Protein AF-0000000078801683 (afdb_homodimer)

Nearest PDB structures (foldseek):
  4r0c-assembly1_B  TM=4.466E-01  e=5.232E-07  Alcanivorax borkumensis SK2
  4r0c-assembly1_C  TM=4.403E-01  e=7.038E-07  Alcanivorax borkumensis SK2
  8y4x-assembly1_A  TM=5.103E-01  e=4.939E-06  Fusobacterium nucleatum
  8thi-assembly1_A  TM=4.702E-01  e=3.672E-06  Haemophilus influenzae Rd KW20
  6ol0-assembly2_B  TM=4.469E-01  e=7.545E-06  Vibrio cholerae O1 biovar El Tor str. N16961

Solvent-accessible surface area (backbone atoms only — not comparable to full-atom values): 50674 Å² total; per-residue (Å²): 109,64,64,65,48,47,63,52,61,73,49,81,66,72,50,58,66,56,50,50,53,51,49,29,52,50,42,33,51,42,25,71,68,45,64,15,17,26,40,23,30,41,32,66,37,78,90,76,64,27,26,35,36,33,39,60,89,64,53,72,46,77,44,70,72,43,55,68,54,33,52,71,54,65,41,70,43,62,50,60,42,41,76,72,53,72,48,77,62,59,28,43,37,49,95,42,70,38,78,46,80,69,37,67,55,52,78,71,46,48,39,37,25,32,42,50,15,32,41,73,34,20,46,58,34,54,27,47,30,48,51,24,15,40,48,21,36,45,47,72,69,39,28,53,58,18,50,44,47,53,48,52,62,70,33,60,93,41,61,64,55,53,50,50,50,49,18,49,53,26,19,53,36,3,14,45,58,48,42,56,80,67,51,62,69,45,46,81,63,47,40,40,52,40,42,75,74,60,45,57,71,64,58,46,46,41,25,43,53,49,27,5,48,49,14,35,30,29,30,49,60,7,55,56,40,41,34,45,22,20,45,39,47,40,42,64,44,71,53,55,31,66,61,25,46,54,46,28,57,53,50,50,51,49,51,51,50,50,51,48,55,50,50,53,45,28,65,75,36,54,79,66,36,79,54,46,93,48,42,64,62,51,43,52,70,50,38,65,85,55,59,82,81,51,89,46,82,74,44,70,62,37,48,50,45,49,48,54,59,58,48,48,51,62,51,42,52,48,31,44,77,74,64,70,43,50,52,56,55,45,33,16,51,50,45,47,52,37,52,54,42,55,70,63,62,75,62,56,68,64,58,46,51,52,26,22,41,53,22,18,25,70,38,41,57,38,38,50,46,56,6,39,32,42,7,40,43,46,45,32,53,71,18,25,29,54,45,32,51,49,50,55,53,51,54,69,46,53,88,48,56,55,58,60,26,52,44,48,46,16,52,47,27,23,57,45,18,62,66,40,60,34,61,49,57,40,20,35,56,40,23,41,53,55,25,60,57,30,58,77,49,53,38,65,49,44,58,45,47,49,24,38,37,35,17,21,42,40,25,41,76,66,28,69,60,26,66,51,32,30,53,27,57,75,69,72,46,60,64,59,48,49,51,70,66,45,46,65,56,36,53,44,41,56,51,54,45,41,53,52,49,38,51,50,39,55,72,69,70,66,109,66,65,65,49,46,61,52,62,72,50,79,67,72,50,59,67,56,49,51,52,52,49,30,52,51,40,34,52,41,26,72,67,44,65,16,17,27,40,24,30,41,32,65,38,78,91,76,64,27,26,35,35,31,39,62,88,65,52,73,46,76,44,70,71,42,55,67,52,32,53,72,52,65,41,69,43,64,48,60,42,41,76,72,53,71,48,77,63,58,27,44,37,49,94,43,69,40,78,45,82,66,36,67,53,52,77,72,45,46,40,39,25,32,44,50,15,31,43,71,35,21,47,58,34,52,28,47,29,49,51,24,14,40,49,20,36,45,48,72,68,41,28,52,59,16,50,46,47,53,48,52,63,70,34,61,92,42,61,63,54,52,48,50,51,49,18,49,53,24,18,52,36,2,13,46,58,49,42,54,81,68,51,62,68,46,46,82,62,45,41,40,50,41,44,74,73,60,45,57,70,63,57,45,44,40,25,43,51,50,28,4,48,48,15,36,30,30,30,49,59,7,55,56,40,43,36,43,23,20,47,38,46,39,42,66,45,71,54,56,31,66,62,25,46,52,47,30,54,53,50,50,50,50,51,52,50,50,49,50,55,50,49,52,46,29,65,75,36,56,78,68,37,79,56,46,91,48,43,66,63,50,43,51,69,51,39,67,85,56,58,82,79,51,87,48,81,71,44,70,62,37,50,50,47,50,47,54,57,58,50,49,50,61,50,44,50,47,31,44,74,73,65,70,42,49,53,58,53,46,33,17,52,52,47,47,52,37,54,55,42,55,70,64,62,74,61,56,67,64,58,45,52,52,27,22,42,51,24,18,26,70,37,42,56,40,38,52,45,56,5,40,33,41,8,39,42,46,45,31,53,71,18,24,29,55,46,32,52,51,50,56,54,51,54,69,45,55,86,46,57,55,57,60,25,54,44,48,44,16,51,49,26,23,55,45,19,63,66,40,61,36,61,51,59,39,20,35,55,39,23,42,52,54,27,60,56,30,58,77,49,54,39,66,49,45,58,46,45,49,23,38,37,35,16,21,42,39,26,40,75,66,28,70,60,26,68,50,34,33,53,28,57,75,69,72,48,59,66,58,48,49,51,69,66,45,46,65,56,36,54,44,41,54,52,54,46,40,52,53,49,39,52,50,40,55,73,69,70,65

Sequence (1020 aa):
MNKIFGFFKSMTFPSAFTILFSITIIAVAFTWIIPAGSYSKLLYNTSDKMLQITSPVGEVTQVNATQTELDRLNIKINIDQFTSGVIRKPIAIPDTYEEVAPIHKGMMDVTQSMVEGTIEAADIMVFILILGGMIGIVNKTGSFNSGLIALSHKTKGHEFLLVFSVSLVMALGGTTCGLEEEAVAFYPILVPIFLSLGYDSIICVGAIFLAGSMGSTFSTINPFSVVIASNAAGIPFTEGIVFRTLGLIIAFSVVISYLYWYAKKVKQTPSFSYTYSDHEAFEKRFLEDVNLDAPAPFNIRKKLILTLFVAAFPLMIWGVSVGGWWFPSMAASFLTITIVIMFISGLKEKELIDSFIKGASELVGVSLIIGLARGVNIVLDQGMISDTILFYASNIVSGMEGSIFIISMMFVFFLLGFIVPSSSGLAVLSMPIMAPLADTVGIPRDIVVSAYNWGQYAMLYLAPTGLILATLQMLDMSYNKWLKFVWPMVLFVLSFGAILLVIQVKLSGAMNKIFGFFKSMTFPSAFTILFSITIIAVAFTWIIPAGSYSKLLYNTSDKMLQITSPVGEVTQVNATQTELDRLNIKINIDQFTSGVIRKPIAIPDTYEEVAPIHKGMMDVTQSMVEGTIEAADIMVFILILGGMIGIVNKTGSFNSGLIALSHKTKGHEFLLVFSVSLVMALGGTTCGLEEEAVAFYPILVPIFLSLGYDSIICVGAIFLAGSMGSTFSTINPFSVVIASNAAGIPFTEGIVFRTLGLIIAFSVVISYLYWYAKKVKQTPSFSYTYSDHEAFEKRFLEDVNLDAPAPFNIRKKLILTLFVAAFPLMIWGVSVGGWWFPSMAASFLTITIVIMFISGLKEKELIDSFIKGASELVGVSLIIGLARGVNIVLDQGMISDTILFYASNIVSGMEGSIFIISMMFVFFLLGFIVPSSSGLAVLSMPIMAPLADTVGIPRDIVVSAYNWGQYAMLYLAPTGLILATLQMLDMSYNKWLKFVWPMVLFVLSFGAILLVIQVKLSGA

Structure (mmCIF, N/CA/C/O backbone):
data_AF-0000000078801683-model_v1
#
loop_
_entity.id
_entity.type
_entity.pdbx_description
1 polymer 'Arginine/ornithine antiporter ArcD'
#
loop_
_atom_site.group_PDB
_atom_site.id
_atom_site.type_symbol
_atom_site.label_atom_id
_atom_site.label_alt_id
_atom_site.label_comp_id
_atom_site.label_asym_id
_atom_site.label_entity_id
_atom_site.label_seq_id
_atom_site.pdbx_PDB_ins_code
_atom_site.Cartn_x
_atom_site.Cartn_y
_atom_site.Cartn_z
_atom_site.occupancy
_atom_site.B_iso_or_equiv
_atom_site.auth_seq_id
_atom_site.auth_comp_id
_atom_site.auth_asym_id
_atom_site.auth_atom_id
_atom_site.pdbx_PDB_model_num
ATOM 1 N N . MET A 1 1 ? 4.957 -25.484 -33.219 1 31.94 1 MET A N 1
ATOM 2 C CA . MET A 1 1 ? 5.371 -25.078 -31.859 1 31.94 1 MET A CA 1
ATOM 3 C C . MET A 1 1 ? 6.434 -23.984 -31.938 1 31.94 1 MET A C 1
ATOM 5 O O . MET A 1 1 ? 6.395 -23.031 -31.156 1 31.94 1 MET A O 1
ATOM 9 N N . ASN A 1 2 ? 7.336 -24.172 -33 1 36.72 2 ASN A N 1
ATOM 10 C CA . ASN A 1 2 ? 8.391 -23.188 -33.281 1 36.72 2 ASN A CA 1
ATOM 11 C C . ASN A 1 2 ? 7.816 -21.844 -33.719 1 36.72 2 ASN A C 1
ATOM 13 O O . ASN A 1 2 ? 8.344 -20.797 -33.344 1 36.72 2 ASN A O 1
ATOM 17 N N . LYS A 1 3 ? 6.867 -21.922 -34.562 1 41.94 3 LYS A N 1
ATOM 18 C CA . LYS A 1 3 ? 6.309 -20.688 -35.125 1 41.94 3 LYS A CA 1
ATOM 19 C C . LYS A 1 3 ? 5.523 -19.906 -34.062 1 41.94 3 LYS A C 1
ATOM 21 O O . LYS A 1 3 ? 5.402 -18.688 -34.156 1 41.94 3 LYS A O 1
ATOM 26 N N . ILE A 1 4 ? 4.703 -20.672 -33.406 1 36.03 4 ILE A N 1
ATOM 27 C CA . ILE A 1 4 ? 3.977 -19.984 -32.344 1 36.03 4 ILE A CA 1
ATOM 28 C C . ILE A 1 4 ? 4.965 -19.328 -31.375 1 36.03 4 ILE A C 1
ATOM 30 O O . ILE A 1 4 ? 4.773 -18.188 -30.969 1 36.03 4 ILE A O 1
ATOM 34 N N . PHE A 1 5 ? 5.98 -20.094 -31 1 43.56 5 PHE A N 1
ATOM 35 C CA . PHE A 1 5 ? 6.996 -19.594 -30.078 1 43.56 5 PHE A CA 1
ATOM 36 C C . PHE A 1 5 ? 7.871 -18.547 -30.75 1 43.56 5 PHE A C 1
ATOM 38 O O . PHE A 1 5 ? 8.531 -17.766 -30.078 1 43.56 5 PHE A O 1
ATOM 45 N N . GLY A 1 6 ? 8.023 -18.75 -32.062 1 43.75 6 GLY A N 1
ATOM 46 C CA . GLY A 1 6 ? 8.75 -17.75 -32.812 1 43.75 6 GLY A CA 1
ATOM 47 C C . GLY A 1 6 ? 8.117 -16.375 -32.75 1 43.75 6 GLY A C 1
ATOM 48 O O . GLY A 1 6 ? 8.828 -15.367 -32.688 1 43.75 6 GLY A O 1
ATOM 49 N N . PHE A 1 7 ? 6.922 -16.312 -32.875 1 41.31 7 PHE A N 1
ATOM 50 C CA . PHE A 1 7 ? 6.156 -15.078 -32.75 1 41.31 7 PHE A CA 1
ATOM 51 C C . PHE A 1 7 ? 6.383 -14.422 -31.391 1 41.31 7 PHE A C 1
ATOM 53 O O . PHE A 1 7 ? 6.453 -13.195 -31.297 1 41.31 7 PHE A O 1
ATOM 60 N N . PHE A 1 8 ? 6.43 -15.273 -30.312 1 44.88 8 PHE A N 1
ATOM 61 C CA . PHE A 1 8 ? 6.672 -14.727 -28.984 1 44.88 8 PHE A CA 1
ATOM 62 C C . PHE A 1 8 ? 8.148 -14.398 -28.797 1 44.88 8 PHE A C 1
ATOM 64 O O . PHE A 1 8 ? 8.547 -13.883 -27.75 1 44.88 8 PHE A O 1
ATOM 71 N N . LYS A 1 9 ? 9.023 -14.953 -29.703 1 46.91 9 LYS A N 1
ATOM 72 C CA . LYS A 1 9 ? 10.469 -14.773 -29.562 1 46.91 9 LYS A CA 1
ATOM 73 C C . LYS A 1 9 ? 10.844 -13.297 -29.562 1 46.91 9 LYS A C 1
ATOM 75 O O . LYS A 1 9 ? 11.742 -12.875 -28.844 1 46.91 9 LYS A O 1
ATOM 80 N N . SER A 1 10 ? 10.453 -12.648 -30.625 1 46.97 10 SER A N 1
ATOM 81 C CA . SER A 1 10 ? 11.031 -11.328 -30.828 1 46.97 10 SER A CA 1
ATOM 82 C C . SER A 1 10 ? 10.305 -10.266 -30 1 46.97 10 SER A C 1
ATOM 84 O O . SER A 1 10 ? 10.742 -9.117 -29.938 1 46.97 10 SER A O 1
ATOM 86 N N . MET A 1 11 ? 9.055 -10.445 -29.672 1 52.03 11 MET A N 1
ATOM 87 C CA . MET A 1 11 ? 8.328 -9.32 -29.078 1 52.03 11 MET A CA 1
ATOM 88 C C . MET A 1 11 ? 8.641 -9.188 -27.594 1 52.03 11 MET A C 1
ATOM 90 O O . MET A 1 11 ? 8.617 -10.172 -26.859 1 52.03 11 MET A O 1
ATOM 94 N N . THR A 1 12 ? 9.422 -8.188 -27.328 1 64.5 12 THR A N 1
ATOM 95 C CA . THR A 1 12 ? 9.602 -7.867 -25.922 1 64.5 12 THR A CA 1
ATOM 96 C C . THR A 1 12 ? 8.266 -7.938 -25.172 1 64.5 12 THR A C 1
ATOM 98 O O . THR A 1 12 ? 7.305 -7.266 -25.547 1 64.5 12 THR A O 1
ATOM 101 N N . PHE A 1 13 ? 8.109 -9.039 -24.484 1 77.19 13 PHE A N 1
ATOM 102 C CA . PHE A 1 13 ? 6.863 -9.242 -23.75 1 77.19 13 PHE A CA 1
ATOM 103 C C . PHE A 1 13 ? 6.648 -8.133 -22.719 1 77.19 13 PHE A C 1
ATOM 105 O O . PHE A 1 13 ? 7.598 -7.691 -22.078 1 77.19 13 PHE A O 1
ATOM 112 N N . PRO A 1 14 ? 5.457 -7.641 -22.781 1 86.44 14 PRO A N 1
ATOM 113 C CA . PRO A 1 14 ? 5.141 -6.562 -21.844 1 86.44 14 PRO A CA 1
ATOM 114 C C . PRO A 1 14 ? 5.312 -6.984 -20.391 1 86.44 14 PRO A C 1
ATOM 116 O O . PRO A 1 14 ? 5.43 -8.18 -20.094 1 86.44 14 PRO A O 1
ATOM 119 N N . SER A 1 15 ? 5.477 -6.035 -19.531 1 88.19 15 SER A N 1
ATOM 120 C CA . SER A 1 15 ? 5.617 -6.281 -18.109 1 88.19 15 SER A CA 1
ATOM 121 C C . SER A 1 15 ? 4.336 -6.863 -17.516 1 88.19 15 SER A C 1
ATOM 123 O O . SER A 1 15 ? 3.291 -6.863 -18.172 1 88.19 15 SER A O 1
ATOM 125 N N . ALA A 1 16 ? 4.488 -7.406 -16.312 1 88.06 16 ALA A N 1
ATOM 126 C CA . ALA A 1 16 ? 3.34 -7.957 -15.594 1 88.06 16 ALA A CA 1
ATOM 127 C C . ALA A 1 16 ? 2.252 -6.902 -15.414 1 88.06 16 ALA A C 1
ATOM 129 O O . ALA A 1 16 ? 1.062 -7.203 -15.531 1 88.06 16 ALA A O 1
ATOM 130 N N . PHE A 1 17 ? 2.568 -5.672 -15.211 1 91.56 17 PHE A N 1
ATOM 131 C CA . PHE A 1 17 ? 1.631 -4.574 -14.992 1 91.56 17 PHE A CA 1
ATOM 132 C C . PHE A 1 17 ? 0.812 -4.309 -16.25 1 91.56 17 PHE A C 1
ATOM 134 O O . PHE A 1 17 ? -0.409 -4.156 -16.188 1 91.56 17 PHE A O 1
ATOM 141 N N . THR A 1 18 ? 1.487 -4.258 -17.344 1 92.06 18 THR A N 1
ATOM 142 C CA . THR A 1 18 ? 0.824 -3.998 -18.609 1 92.06 18 THR A CA 1
ATOM 143 C C . THR A 1 18 ? -0.099 -5.152 -18.984 1 92.06 18 THR A C 1
ATOM 145 O O . THR A 1 18 ? -1.196 -4.938 -19.5 1 92.06 18 THR A O 1
ATOM 148 N N . ILE A 1 19 ? 0.422 -6.359 -18.75 1 90.5 19 ILE A N 1
ATOM 149 C CA . ILE A 1 19 ? -0.395 -7.531 -19.047 1 90.5 19 ILE A CA 1
ATOM 150 C C . ILE A 1 19 ? -1.674 -7.488 -18.203 1 90.5 19 ILE A C 1
ATOM 152 O O . ILE A 1 19 ? -2.771 -7.691 -18.734 1 90.5 19 ILE A O 1
ATOM 156 N N . LEU A 1 20 ? -1.577 -7.215 -16.953 1 91.81 20 LEU A N 1
ATOM 157 C CA . LEU A 1 20 ? -2.732 -7.207 -16.062 1 91.81 20 LEU A CA 1
ATOM 158 C C . LEU A 1 20 ? -3.67 -6.055 -16.406 1 91.81 20 LEU A C 1
ATOM 160 O O . LEU A 1 20 ? -4.891 -6.18 -16.281 1 91.81 20 LEU A O 1
ATOM 164 N N . PHE A 1 21 ? -3.098 -4.922 -16.812 1 94 21 PHE A N 1
ATOM 165 C CA . PHE A 1 21 ? -3.912 -3.809 -17.281 1 94 21 PHE A CA 1
ATOM 166 C C . PHE A 1 21 ? -4.75 -4.227 -18.484 1 94 21 PHE A C 1
ATOM 168 O O . PHE A 1 21 ? -5.949 -3.955 -18.547 1 94 21 PHE A O 1
ATOM 175 N N . SER A 1 22 ? -4.141 -4.891 -19.422 1 93.62 22 SER A N 1
ATOM 176 C CA . SER A 1 22 ? -4.824 -5.363 -20.625 1 93.62 22 SER A CA 1
ATOM 177 C C . SER A 1 22 ? -5.902 -6.383 -20.281 1 93.62 22 SER A C 1
ATOM 179 O O . SER A 1 22 ? -6.996 -6.352 -20.844 1 93.62 22 SER A O 1
ATOM 181 N N . ILE A 1 23 ? -5.531 -7.246 -19.359 1 92.69 23 ILE A N 1
ATOM 182 C CA . ILE A 1 23 ? -6.492 -8.266 -18.953 1 92.69 23 ILE A CA 1
ATOM 183 C C . ILE A 1 23 ? -7.695 -7.605 -18.281 1 92.69 23 ILE A C 1
ATOM 185 O O . ILE A 1 23 ? -8.828 -8.055 -18.438 1 92.69 23 ILE A O 1
ATOM 189 N N . THR A 1 24 ? -7.5 -6.562 -17.5 1 95.06 24 THR A N 1
ATOM 190 C CA . THR A 1 24 ? -8.594 -5.844 -16.859 1 95.06 24 THR A CA 1
ATOM 191 C C . THR A 1 24 ? -9.523 -5.227 -17.906 1 95.06 24 THR A C 1
ATOM 193 O O . THR A 1 24 ? -10.742 -5.262 -17.75 1 95.06 24 THR A O 1
ATOM 196 N N . ILE A 1 25 ? -8.914 -4.66 -18.953 1 96.06 25 ILE A N 1
ATOM 197 C CA . ILE A 1 25 ? -9.703 -4.086 -20.031 1 96.06 25 ILE A CA 1
ATOM 198 C C . ILE A 1 25 ? -10.547 -5.18 -20.703 1 96.06 25 ILE A C 1
ATOM 200 O O . ILE A 1 25 ? -11.719 -4.973 -21 1 96.06 25 ILE A O 1
ATOM 204 N N . ILE A 1 26 ? -9.93 -6.301 -20.891 1 94.69 26 ILE A N 1
ATOM 205 C CA . ILE A 1 26 ? -10.633 -7.434 -21.5 1 94.69 26 ILE A CA 1
ATOM 206 C C . ILE A 1 26 ? -11.766 -7.887 -20.578 1 94.69 26 ILE A C 1
ATOM 208 O O . ILE A 1 26 ? -12.859 -8.211 -21.031 1 94.69 26 ILE A O 1
ATOM 212 N N . ALA A 1 27 ? -11.492 -7.934 -19.266 1 94.12 27 ALA A N 1
ATOM 213 C CA . ALA A 1 27 ? -12.523 -8.297 -18.297 1 94.12 27 ALA A CA 1
ATOM 214 C C . ALA A 1 27 ? -13.703 -7.332 -18.359 1 94.12 27 ALA A C 1
ATOM 216 O O . ALA A 1 27 ? -14.867 -7.754 -18.281 1 94.12 27 ALA A O 1
ATOM 217 N N . VAL A 1 28 ? -13.422 -6.062 -18.484 1 96.12 28 VAL A N 1
ATOM 218 C CA . VAL A 1 28 ? -14.469 -5.055 -18.609 1 96.12 28 VAL A CA 1
ATOM 219 C C . VAL A 1 28 ? -15.289 -5.32 -19.875 1 96.12 28 VAL A C 1
ATOM 221 O O . VAL A 1 28 ? -16.516 -5.246 -19.844 1 96.12 28 VAL A O 1
ATOM 224 N N . ALA A 1 29 ? -14.625 -5.637 -20.969 1 96 29 ALA A N 1
ATOM 225 C CA . ALA A 1 29 ? -15.312 -5.941 -22.219 1 96 29 ALA A CA 1
ATOM 226 C C . ALA A 1 29 ? -16.203 -7.168 -22.062 1 96 29 ALA A C 1
ATOM 228 O O . ALA A 1 29 ? -17.297 -7.223 -22.656 1 96 29 ALA A O 1
ATOM 229 N N . PHE A 1 30 ? -15.781 -8.102 -21.297 1 94.94 30 PHE A N 1
ATOM 230 C CA . PHE A 1 30 ? -16.562 -9.32 -21.094 1 94.94 30 PHE A CA 1
ATOM 231 C C . PHE A 1 30 ? -17.875 -9.008 -20.391 1 94.94 30 PHE A C 1
ATOM 233 O O . PHE A 1 30 ? -18.859 -9.711 -20.578 1 94.94 30 PHE A O 1
ATOM 240 N N . THR A 1 31 ? -17.859 -7.996 -19.531 1 95.69 31 THR A N 1
ATOM 241 C CA . THR A 1 31 ? -19.094 -7.641 -18.844 1 95.69 31 THR A CA 1
ATOM 242 C C . THR A 1 31 ? -20.141 -7.16 -19.828 1 95.69 31 THR A C 1
ATOM 244 O O . THR A 1 31 ? -21.328 -7.098 -19.5 1 95.69 31 THR A O 1
ATOM 247 N N . TRP A 1 32 ? -19.703 -6.77 -21.078 1 96.06 32 TRP A N 1
ATOM 248 C CA . TRP A 1 32 ? -20.625 -6.309 -22.125 1 96.06 32 TRP A CA 1
ATOM 249 C C . TRP A 1 32 ? -21.047 -7.461 -23.016 1 96.06 32 TRP A C 1
ATOM 251 O O . TRP A 1 32 ? -22.031 -7.34 -23.766 1 96.06 32 TRP A O 1
ATOM 261 N N . ILE A 1 33 ? -20.344 -8.555 -22.969 1 95.75 33 ILE A N 1
ATOM 262 C CA . ILE A 1 33 ? -20.562 -9.656 -23.906 1 95.75 33 ILE A CA 1
ATOM 263 C C . ILE A 1 33 ? -21.266 -10.805 -23.188 1 95.75 33 ILE A C 1
ATOM 265 O O . ILE A 1 33 ? -22.234 -11.367 -23.703 1 95.75 33 ILE A O 1
ATOM 269 N N . ILE A 1 34 ? -20.812 -11.133 -22.031 1 95.19 34 ILE A N 1
ATOM 270 C CA . ILE A 1 34 ? -21.344 -12.258 -21.266 1 95.19 34 ILE A CA 1
ATOM 271 C C . ILE A 1 34 ? -22.547 -11.805 -20.453 1 95.19 34 ILE A C 1
ATOM 273 O O . ILE A 1 34 ? -22.5 -10.781 -19.766 1 95.19 34 ILE A O 1
ATOM 277 N N . PRO A 1 35 ? -23.578 -12.539 -20.594 1 95.25 35 PRO A N 1
ATOM 278 C CA . PRO A 1 35 ? -24.75 -12.164 -19.781 1 95.25 35 PRO A CA 1
ATOM 279 C C . PRO A 1 35 ? -24.453 -12.203 -18.281 1 95.25 35 PRO A C 1
ATOM 281 O O . PRO A 1 35 ? -23.688 -13.047 -17.812 1 95.25 35 PRO A O 1
ATOM 284 N N . ALA A 1 36 ? -25.078 -11.266 -17.547 1 95.19 36 ALA A N 1
ATOM 285 C CA . ALA A 1 36 ? -24.938 -11.227 -16.094 1 95.19 36 ALA A CA 1
ATOM 286 C C . ALA A 1 36 ? -25.859 -12.234 -15.43 1 95.19 36 ALA A C 1
ATOM 288 O O . ALA A 1 36 ? -27 -12.438 -15.875 1 95.19 36 ALA A O 1
ATOM 289 N N . GLY A 1 37 ? -25.344 -12.867 -14.453 1 95.5 37 GLY A N 1
ATOM 290 C CA . GLY A 1 37 ? -26.109 -13.828 -13.664 1 95.5 37 GLY A CA 1
ATOM 291 C C . GLY A 1 37 ? -25.453 -14.156 -12.336 1 95.5 37 GLY A C 1
ATOM 292 O O . GLY A 1 37 ? -24.312 -13.781 -12.086 1 95.5 37 GLY A O 1
ATOM 293 N N . SER A 1 38 ? -26.25 -14.625 -11.484 1 93.88 38 SER A N 1
ATOM 294 C CA . SER A 1 38 ? -25.719 -14.945 -10.156 1 93.88 38 SER A CA 1
ATOM 295 C C . SER A 1 38 ? -26.484 -16.109 -9.531 1 93.88 38 SER A C 1
ATOM 297 O O . SER A 1 38 ? -27.656 -16.312 -9.812 1 93.88 38 SER A O 1
ATOM 299 N N . TYR A 1 39 ? -25.672 -16.938 -8.812 1 93.56 39 TYR A N 1
ATOM 300 C CA . TYR A 1 39 ? -26.297 -17.875 -7.887 1 93.56 39 TYR A CA 1
ATOM 301 C C . TYR A 1 39 ? -26.672 -17.188 -6.582 1 93.56 39 TYR A C 1
ATOM 303 O O . TYR A 1 39 ? -26.094 -16.156 -6.227 1 93.56 39 TYR A O 1
ATOM 311 N N . SER A 1 40 ? -27.688 -17.75 -5.992 1 93.25 40 SER A N 1
ATOM 312 C CA . SER A 1 40 ? -27.859 -17.344 -4.602 1 93.25 40 SER A CA 1
ATOM 313 C C . SER A 1 40 ? -26.641 -17.734 -3.76 1 93.25 40 SER A C 1
ATOM 315 O O . SER A 1 40 ? -26.031 -18.766 -3.998 1 93.25 40 SER A O 1
ATOM 317 N N . LYS A 1 41 ? -26.281 -16.766 -2.844 1 92.94 41 LYS A N 1
ATOM 318 C CA . LYS A 1 41 ? -25.094 -17 -2.035 1 92.94 41 LYS A CA 1
ATOM 319 C C . LYS A 1 41 ? -25.453 -17.188 -0.565 1 92.94 41 LYS A C 1
ATOM 321 O O . LYS A 1 41 ? -26.359 -16.531 -0.053 1 92.94 41 LYS A O 1
ATOM 326 N N . LEU A 1 42 ? -24.844 -18.141 0.036 1 92.31 42 LEU A N 1
ATOM 327 C CA . LEU A 1 42 ? -25 -18.422 1.457 1 92.31 42 LEU A CA 1
ATOM 328 C C . LEU A 1 42 ? -23.75 -18.047 2.234 1 92.31 42 LEU A C 1
ATOM 330 O O . LEU A 1 42 ? -22.641 -18.422 1.851 1 92.31 42 LEU A O 1
ATOM 334 N N . LEU A 1 43 ? -23.891 -17.203 3.227 1 91.25 43 LEU A N 1
ATOM 335 C CA . LEU A 1 43 ? -22.797 -16.766 4.07 1 91.25 43 LEU A CA 1
ATOM 336 C C . LEU A 1 43 ? -23.141 -16.906 5.547 1 91.25 43 LEU A C 1
ATOM 338 O O . LEU A 1 43 ? -24.266 -16.594 5.953 1 91.25 43 LEU A O 1
ATOM 342 N N . TYR A 1 44 ? -22.203 -17.438 6.32 1 90.12 44 TYR A N 1
ATOM 343 C CA . TYR A 1 44 ? -22.375 -17.484 7.77 1 90.12 44 TYR A CA 1
ATOM 344 C C . TYR A 1 44 ? -21.906 -16.203 8.43 1 90.12 44 TYR A C 1
ATOM 346 O O . TYR A 1 44 ? -20.734 -15.82 8.281 1 90.12 44 TYR A O 1
ATOM 354 N N . ASN A 1 45 ? -22.844 -15.562 9.055 1 84.31 45 ASN A N 1
ATOM 355 C CA . ASN A 1 45 ? -22.516 -14.359 9.82 1 84.31 45 ASN A CA 1
ATOM 356 C C . ASN A 1 45 ? -22.109 -14.703 11.25 1 84.31 45 ASN A C 1
ATOM 358 O O . ASN A 1 45 ? -22.938 -15.125 12.055 1 84.31 45 ASN A O 1
ATOM 362 N N . THR A 1 46 ? -20.906 -14.43 11.586 1 77.12 46 THR A N 1
ATOM 363 C CA . THR A 1 46 ? -20.375 -14.812 12.883 1 77.12 46 THR A CA 1
ATOM 364 C C . THR A 1 46 ? -20.984 -13.961 13.992 1 77.12 46 THR A C 1
ATOM 366 O O . THR A 1 46 ? -21.141 -14.43 15.125 1 77.12 46 THR A O 1
ATOM 369 N N . SER A 1 47 ? -21.328 -12.773 13.711 1 67.25 47 SER A N 1
ATOM 370 C CA . SER A 1 47 ? -21.891 -11.867 14.719 1 67.25 47 SER A CA 1
ATOM 371 C C . SER A 1 47 ? -23.297 -12.297 15.133 1 67.25 47 SER A C 1
ATOM 373 O O . SER A 1 47 ? -23.594 -12.359 16.328 1 67.25 47 SER A O 1
ATOM 375 N N . ASP A 1 48 ? -24.156 -12.695 14.109 1 70.75 48 ASP A N 1
ATOM 376 C CA . ASP A 1 48 ? -25.547 -13.031 14.352 1 70.75 48 ASP A CA 1
ATOM 377 C C . ASP A 1 48 ? -25.719 -14.539 14.523 1 70.75 48 ASP A C 1
ATOM 379 O O . ASP A 1 48 ? -26.797 -15 14.93 1 70.75 48 ASP A O 1
ATOM 383 N N . LYS A 1 49 ? -24.625 -15.297 14.312 1 82 49 LYS A N 1
ATOM 384 C CA . LYS A 1 49 ? -24.672 -16.766 14.352 1 82 49 LYS A CA 1
ATOM 385 C C . LYS A 1 49 ? -25.812 -17.297 13.516 1 82 49 LYS A C 1
ATOM 387 O O . LYS A 1 49 ? -26.547 -18.203 13.953 1 82 49 LYS A O 1
ATOM 392 N N . MET A 1 50 ? -26.062 -16.625 12.375 1 89.44 50 MET A N 1
ATOM 393 C CA . MET A 1 50 ? -27.094 -17.016 11.422 1 89.44 50 MET A CA 1
ATOM 394 C C . MET A 1 50 ? -26.531 -17.125 10.016 1 89.44 50 MET A C 1
ATOM 396 O O . MET A 1 50 ? -25.438 -16.656 9.742 1 89.44 50 MET A O 1
ATOM 400 N N . LEU A 1 51 ? -27.297 -17.875 9.234 1 91.62 51 LEU A N 1
ATOM 401 C CA . LEU A 1 51 ? -26.953 -17.953 7.816 1 91.62 51 LEU A CA 1
ATOM 402 C C . LEU A 1 51 ? -27.656 -16.859 7.027 1 91.62 51 LEU A C 1
ATOM 404 O O . LEU A 1 51 ? -28.828 -16.562 7.273 1 91.62 51 LEU A O 1
ATOM 408 N N . GLN A 1 52 ? -26.938 -16.281 6.223 1 90.44 52 GLN A N 1
ATOM 409 C CA . GLN A 1 52 ? -27.484 -15.25 5.359 1 90.44 52 GLN A CA 1
ATOM 410 C C . GLN A 1 52 ? -27.516 -15.711 3.902 1 90.44 52 GLN A C 1
ATOM 412 O O . GLN A 1 52 ? -26.516 -16.172 3.371 1 90.44 52 GLN A O 1
ATOM 417 N N . ILE A 1 53 ? -28.656 -15.625 3.359 1 92.06 53 ILE A N 1
ATOM 418 C CA . ILE A 1 53 ? -28.828 -15.969 1.953 1 92.06 53 ILE A CA 1
ATOM 419 C C . ILE A 1 53 ? -29.047 -14.703 1.13 1 92.06 53 ILE A C 1
ATOM 421 O O . ILE A 1 53 ? -29.969 -13.93 1.399 1 92.06 53 ILE A O 1
ATOM 425 N N . THR A 1 54 ? -28.25 -14.531 0.194 1 90.44 54 THR A N 1
ATOM 426 C CA . THR A 1 54 ? -28.391 -13.406 -0.717 1 90.44 54 THR A CA 1
ATOM 427 C C . THR A 1 54 ? -28.859 -13.867 -2.094 1 90.44 54 THR A C 1
ATOM 429 O O . THR A 1 54 ? -28.172 -14.656 -2.75 1 90.44 54 THR A O 1
ATOM 432 N N . SER A 1 55 ? -29.953 -13.359 -2.459 1 90.19 55 SER A N 1
ATOM 433 C CA . SER A 1 55 ? -30.5 -13.734 -3.76 1 90.19 55 SER A CA 1
ATOM 434 C C . SER A 1 55 ? -29.797 -12.992 -4.891 1 90.19 55 SER A C 1
ATOM 436 O O . SER A 1 55 ? -29.078 -12.023 -4.648 1 90.19 55 SER A O 1
ATOM 438 N N . PRO A 1 56 ? -29.984 -13.492 -6.09 1 88.12 56 PRO A N 1
ATOM 439 C CA . PRO A 1 56 ? -29.344 -12.836 -7.23 1 88.12 56 PRO A CA 1
ATOM 440 C C . PRO A 1 56 ? -29.766 -11.375 -7.395 1 88.12 56 PRO A C 1
ATOM 442 O O . PRO A 1 56 ? -29.016 -10.57 -7.945 1 88.12 56 PRO A O 1
ATOM 445 N N . VAL A 1 57 ? -30.891 -11.008 -6.953 1 82.69 57 VAL A N 1
ATOM 446 C CA . VAL A 1 57 ? -31.406 -9.648 -7.102 1 82.69 57 VAL A CA 1
ATOM 447 C C . VAL A 1 57 ? -30.984 -8.805 -5.898 1 82.69 57 VAL A C 1
ATOM 449 O O . VAL A 1 57 ? -31.297 -7.609 -5.836 1 82.69 57 VAL A O 1
ATOM 452 N N . GLY A 1 58 ? -30.344 -9.43 -4.957 1 80.62 58 GLY A N 1
ATOM 453 C CA . GLY A 1 58 ? -29.766 -8.664 -3.867 1 80.62 58 GLY A CA 1
ATOM 454 C C . GLY A 1 58 ? -30.562 -8.75 -2.582 1 80.62 58 GLY A C 1
ATOM 455 O O . GLY A 1 58 ? -30.188 -8.148 -1.572 1 80.62 58 GLY A O 1
ATOM 456 N N . GLU A 1 59 ? -31.594 -9.5 -2.586 1 82.06 59 GLU A N 1
ATOM 457 C CA . GLU A 1 59 ? -32.406 -9.672 -1.378 1 82.06 59 GLU A CA 1
ATOM 458 C C . GLU A 1 59 ? -31.688 -10.578 -0.373 1 82.06 59 GLU A C 1
ATOM 460 O O . GLU A 1 59 ? -31.141 -11.625 -0.743 1 82.06 59 GLU A O 1
ATOM 465 N N . VAL A 1 60 ? -31.609 -10.086 0.83 1 86.19 60 VAL A N 1
ATOM 466 C CA . VAL A 1 60 ? -30.922 -10.844 1.869 1 86.19 60 VAL A CA 1
ATOM 467 C C . VAL A 1 60 ? -31.938 -11.43 2.844 1 86.19 60 VAL A C 1
ATOM 469 O O . VAL A 1 60 ? -32.781 -10.711 3.359 1 86.19 60 VAL A O 1
ATOM 472 N N . THR A 1 61 ? -31.953 -12.695 3.027 1 86.44 61 THR A N 1
ATOM 473 C CA . THR A 1 61 ? -32.781 -13.406 3.992 1 86.44 61 THR A CA 1
ATOM 474 C C . THR A 1 61 ? -31.922 -14.156 5.004 1 86.44 61 THR A C 1
ATOM 476 O O . THR A 1 61 ? -30.844 -14.664 4.656 1 86.44 61 THR A O 1
ATOM 479 N N . GLN A 1 62 ? -32.312 -14.094 6.195 1 88 62 GLN A N 1
ATOM 480 C CA . GLN A 1 62 ? -31.578 -14.812 7.234 1 88 62 GLN A CA 1
ATOM 481 C C . GLN A 1 62 ? -32.312 -16.078 7.664 1 88 62 GLN A C 1
ATOM 483 O O . GLN A 1 62 ? -33.562 -16.078 7.754 1 88 62 GLN A O 1
ATOM 488 N N . VAL A 1 63 ? -31.547 -17.109 7.758 1 90 63 VAL A N 1
ATOM 489 C CA . VAL A 1 63 ? -32.094 -18.375 8.227 1 90 63 VAL A CA 1
ATOM 490 C C . VAL A 1 63 ? -31.234 -18.953 9.336 1 90 63 VAL A C 1
ATOM 492 O O . VAL A 1 63 ? -30.078 -18.531 9.516 1 90 63 VAL A O 1
ATOM 495 N N . ASN A 1 64 ? -31.75 -19.859 10.086 1 89.69 64 ASN A N 1
ATOM 496 C CA . ASN A 1 64 ? -31 -20.453 11.188 1 89.69 64 ASN A CA 1
ATOM 497 C C . ASN A 1 64 ? -29.812 -21.266 10.688 1 89.69 64 ASN A C 1
ATOM 499 O O . ASN A 1 64 ? -29.906 -21.906 9.633 1 89.69 64 ASN A O 1
ATOM 503 N N . ALA A 1 65 ? -28.797 -21.266 11.391 1 91.31 65 ALA A N 1
ATOM 504 C CA . ALA A 1 65 ? -27.609 -22.031 11.047 1 91.31 65 ALA A CA 1
ATOM 505 C C . ALA A 1 65 ? -27.734 -23.484 11.5 1 91.31 65 ALA A C 1
ATOM 507 O O . ALA A 1 65 ? -27.031 -23.906 12.422 1 91.31 65 ALA A O 1
ATOM 508 N N . THR A 1 66 ? -28.641 -24.234 10.883 1 92.62 66 THR A N 1
ATOM 509 C CA . THR A 1 66 ? -28.875 -25.641 11.188 1 92.62 66 THR A CA 1
ATOM 510 C C . THR A 1 66 ? -28.703 -26.516 9.945 1 92.62 66 THR A C 1
ATOM 512 O O . THR A 1 66 ? -28.766 -26.016 8.82 1 92.62 66 THR A O 1
ATOM 515 N N . GLN A 1 67 ? -28.391 -27.75 10.211 1 92.62 67 GLN A N 1
ATOM 516 C CA . GLN A 1 67 ? -28.234 -28.703 9.109 1 92.62 67 GLN A CA 1
ATOM 517 C C . GLN A 1 67 ? -29.516 -28.844 8.305 1 92.62 67 GLN A C 1
ATOM 519 O O . GLN A 1 67 ? -29.484 -29.047 7.09 1 92.62 67 GLN A O 1
ATOM 524 N N . THR A 1 68 ? -30.641 -28.75 8.914 1 92 68 THR A N 1
ATOM 525 C CA . THR A 1 68 ? -31.938 -28.859 8.273 1 92 68 THR A CA 1
ATOM 526 C C . THR A 1 68 ? -32.094 -27.812 7.188 1 92 68 THR A C 1
ATOM 528 O O . THR A 1 68 ? -32.625 -28.094 6.105 1 92 68 THR A O 1
ATOM 531 N N . GLU A 1 69 ? -31.688 -26.688 7.5 1 91.75 69 GLU A N 1
ATOM 532 C CA . GLU A 1 69 ? -31.797 -25.609 6.527 1 91.75 69 GLU A CA 1
ATOM 533 C C . GLU A 1 69 ? -30.891 -25.844 5.324 1 91.75 69 GLU A C 1
ATOM 535 O O . GLU A 1 69 ? -31.266 -25.531 4.191 1 91.75 69 GLU A O 1
ATOM 540 N N . LEU A 1 70 ? -29.75 -26.25 5.582 1 91.94 70 LEU A N 1
ATOM 541 C CA . LEU A 1 70 ? -28.828 -26.562 4.496 1 91.94 70 LEU A CA 1
ATOM 542 C C . LEU A 1 70 ? -29.391 -27.641 3.59 1 91.94 70 LEU A C 1
ATOM 544 O O . LEU A 1 70 ? -29.297 -27.562 2.365 1 91.94 70 LEU A O 1
ATOM 548 N N . ASP A 1 71 ? -29.953 -28.641 4.23 1 91.12 71 ASP A N 1
ATOM 549 C CA . ASP A 1 71 ? -30.578 -29.719 3.467 1 91.12 71 ASP A CA 1
ATOM 550 C C . ASP A 1 71 ? -31.719 -29.203 2.6 1 91.12 71 ASP A C 1
ATOM 552 O O . ASP A 1 71 ? -31.891 -29.641 1.46 1 91.12 71 ASP A O 1
ATOM 556 N N . ARG A 1 72 ? -32.375 -28.312 3.154 1 90.44 72 ARG A N 1
ATOM 557 C CA . ARG A 1 72 ? -33.5 -27.688 2.418 1 90.44 72 ARG A CA 1
ATOM 558 C C . ARG A 1 72 ? -32.969 -26.969 1.176 1 90.44 72 ARG A C 1
ATOM 560 O O . ARG A 1 72 ? -33.656 -26.953 0.14 1 90.44 72 ARG A O 1
ATOM 567 N N . LEU A 1 73 ? -31.891 -26.438 1.263 1 90.25 73 LEU A N 1
ATOM 568 C CA . LEU A 1 73 ? -31.297 -25.688 0.171 1 90.25 73 LEU A CA 1
ATOM 569 C C . LEU A 1 73 ? -30.469 -26.578 -0.735 1 90.25 73 LEU A C 1
ATOM 571 O O . LEU A 1 73 ? -29.766 -26.094 -1.635 1 90.25 73 LEU A O 1
ATOM 575 N N . ASN A 1 74 ? -30.438 -27.844 -0.482 1 87.81 74 ASN A N 1
ATOM 576 C CA . ASN A 1 74 ? -29.703 -28.844 -1.248 1 87.81 74 ASN A CA 1
ATOM 577 C C . ASN A 1 74 ? -28.203 -28.609 -1.171 1 87.81 74 ASN A C 1
ATOM 579 O O . ASN A 1 74 ? -27.5 -28.734 -2.176 1 87.81 74 ASN A O 1
ATOM 583 N N . ILE A 1 75 ? -27.828 -28.109 -0.023 1 87.75 75 ILE A N 1
ATOM 584 C CA . ILE A 1 75 ? -26.406 -27.938 0.25 1 87.75 75 ILE A CA 1
ATOM 585 C C . ILE A 1 75 ? -25.891 -29.109 1.08 1 87.75 75 ILE A C 1
ATOM 587 O O . ILE A 1 75 ? -26.297 -29.297 2.23 1 87.75 75 ILE A O 1
ATOM 591 N N . LYS A 1 76 ? -24.984 -29.875 0.461 1 84.19 76 LYS A N 1
ATOM 592 C CA . LYS A 1 76 ? -24.469 -31.078 1.105 1 84.19 76 LYS A CA 1
ATOM 593 C C . LYS A 1 76 ? -23.156 -30.781 1.831 1 84.19 76 LYS A C 1
ATOM 595 O O . LYS A 1 76 ? -22.141 -31.469 1.605 1 84.19 76 LYS A O 1
ATOM 600 N N . ILE A 1 77 ? -23.188 -29.766 2.656 1 86.75 77 ILE A N 1
ATOM 601 C CA . ILE A 1 77 ? -22.078 -29.359 3.502 1 86.75 77 ILE A CA 1
ATOM 602 C C . ILE A 1 77 ? -22.5 -29.391 4.969 1 86.75 77 ILE A C 1
ATOM 604 O O . ILE A 1 77 ? -23.609 -29 5.309 1 86.75 77 ILE A O 1
ATOM 608 N N . ASN A 1 78 ? -21.625 -29.969 5.785 1 88.06 78 ASN A N 1
ATOM 609 C CA . ASN A 1 78 ? -21.922 -29.984 7.215 1 88.06 78 ASN A CA 1
ATOM 610 C C . ASN A 1 78 ? -21.938 -28.578 7.805 1 88.06 78 ASN A C 1
ATOM 612 O O . ASN A 1 78 ? -21.062 -27.766 7.5 1 88.06 78 ASN A O 1
ATOM 616 N N . ILE A 1 79 ? -22.922 -28.391 8.648 1 89.81 79 ILE A N 1
ATOM 617 C CA . ILE A 1 79 ? -23.125 -27.062 9.234 1 89.81 79 ILE A CA 1
ATOM 618 C C . ILE A 1 79 ? -21.906 -26.656 10.031 1 89.81 79 ILE A C 1
ATOM 620 O O . ILE A 1 79 ? -21.578 -25.469 10.125 1 89.81 79 ILE A O 1
ATOM 624 N N . ASP A 1 80 ? -21.156 -27.531 10.539 1 87.19 80 ASP A N 1
ATOM 625 C CA . ASP A 1 80 ? -19.984 -27.266 11.367 1 87.19 80 ASP A CA 1
ATOM 626 C C . ASP A 1 80 ? -18.891 -26.531 10.57 1 87.19 80 ASP A C 1
ATOM 628 O O . ASP A 1 80 ? -18.094 -25.781 11.141 1 87.19 80 ASP A O 1
ATOM 632 N N . GLN A 1 81 ? -18.953 -26.75 9.305 1 83.75 81 GLN A N 1
A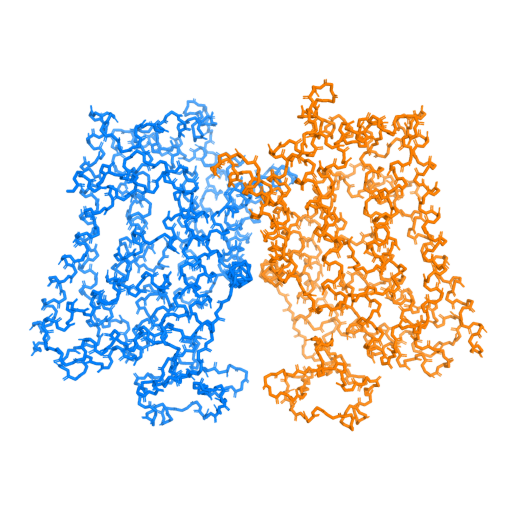TOM 633 C CA . GLN A 1 81 ? -17.953 -26.109 8.461 1 83.75 81 GLN A CA 1
ATOM 634 C C . GLN A 1 81 ? -18.172 -24.609 8.383 1 83.75 81 GLN A C 1
ATOM 636 O O . GLN A 1 81 ? -17.219 -23.844 8.172 1 83.75 81 GLN A O 1
ATOM 641 N N . PHE A 1 82 ? -19.344 -24.203 8.594 1 87.38 82 PHE A N 1
ATOM 642 C CA . PHE A 1 82 ? -19.672 -22.781 8.602 1 87.38 82 PHE A CA 1
ATOM 643 C C . PHE A 1 82 ? -19.438 -22.188 9.977 1 87.38 82 PHE A C 1
ATOM 645 O O . PHE A 1 82 ? -18.766 -21.156 10.109 1 87.38 82 PHE A O 1
ATOM 652 N N . THR A 1 83 ? -19.906 -22.891 10.945 1 85.88 83 THR A N 1
ATOM 653 C CA . THR A 1 83 ? -19.906 -22.344 12.297 1 85.88 83 THR A CA 1
ATOM 654 C C . THR A 1 83 ? -18.484 -22.344 12.875 1 85.88 83 THR A C 1
ATOM 656 O O . THR A 1 83 ? -18.172 -21.531 13.742 1 85.88 83 THR A O 1
ATOM 659 N N . SER A 1 84 ? -17.672 -23.25 12.43 1 78.62 84 SER A N 1
ATOM 660 C CA . SER A 1 84 ? -16.312 -23.328 12.93 1 78.62 84 SER A CA 1
ATOM 661 C C . SER A 1 84 ? -15.414 -22.312 12.234 1 78.62 84 SER A C 1
ATOM 663 O O . SER A 1 84 ? -14.266 -22.094 12.641 1 78.62 84 SER A O 1
ATOM 665 N N . GLY A 1 85 ? -15.922 -21.766 11.141 1 76.56 85 GLY A N 1
ATOM 666 C CA . GLY A 1 85 ? -15.164 -20.734 10.461 1 76.56 85 GLY A CA 1
ATOM 667 C C . GLY A 1 85 ? -14.258 -21.281 9.367 1 76.56 85 GLY A C 1
ATOM 668 O O . GLY A 1 85 ? -13.367 -20.578 8.891 1 76.56 85 GLY A O 1
ATOM 669 N N . VAL A 1 86 ? -14.484 -22.516 9.07 1 74.44 86 VAL A N 1
ATOM 670 C CA . VAL A 1 86 ? -13.695 -23.094 7.992 1 74.44 86 VAL A CA 1
ATOM 671 C C . VAL A 1 86 ? -14.102 -22.469 6.66 1 74.44 86 VAL A C 1
ATOM 673 O O . VAL A 1 86 ? -13.242 -22.125 5.84 1 74.44 86 VAL A O 1
ATOM 676 N N . ILE A 1 87 ? -15.383 -22.422 6.469 1 80.25 87 ILE A N 1
ATOM 677 C CA . ILE A 1 87 ? -15.906 -21.703 5.305 1 80.25 87 ILE A CA 1
ATOM 678 C C . ILE A 1 87 ? -16.203 -20.266 5.68 1 80.25 87 ILE A C 1
ATOM 680 O O . ILE A 1 87 ? -17.156 -20 6.426 1 80.25 87 ILE A O 1
ATOM 684 N N . ARG A 1 88 ? -15.469 -19.391 5.156 1 75.69 88 ARG A N 1
ATOM 685 C CA . ARG A 1 88 ? -15.578 -17.984 5.539 1 75.69 88 ARG A CA 1
ATOM 686 C C . ARG A 1 88 ? -16.172 -17.156 4.41 1 75.69 88 ARG A C 1
ATOM 688 O O . ARG A 1 88 ? -16.594 -16.016 4.625 1 75.69 88 ARG A O 1
ATOM 695 N N . LYS A 1 89 ? -16.156 -17.656 3.25 1 82 89 LYS A N 1
ATOM 696 C CA . LYS A 1 89 ? -16.656 -16.953 2.072 1 82 89 LYS A CA 1
ATOM 697 C C . LYS A 1 89 ? -18.031 -17.453 1.669 1 82 89 LYS A C 1
ATOM 699 O O . LYS A 1 89 ? -18.422 -18.578 1.992 1 82 89 LYS A O 1
ATOM 704 N N . PRO A 1 90 ? -18.781 -16.547 1.05 1 87.25 90 PRO A N 1
ATOM 705 C CA . PRO A 1 90 ? -20.078 -17 0.558 1 87.25 90 PRO A CA 1
ATOM 706 C C . PRO A 1 90 ? -19.969 -18.156 -0.444 1 87.25 90 PRO A C 1
ATOM 708 O O . PRO A 1 90 ? -19.047 -18.172 -1.27 1 87.25 90 PRO A O 1
ATOM 711 N N . ILE A 1 91 ? -20.875 -19.094 -0.302 1 90.12 91 ILE A N 1
ATOM 712 C CA . ILE A 1 91 ? -20.875 -20.203 -1.245 1 90.12 91 ILE A CA 1
ATOM 713 C C . ILE A 1 91 ? -22.125 -20.141 -2.117 1 90.12 91 ILE A C 1
ATOM 715 O O . ILE A 1 91 ? -23.156 -19.609 -1.692 1 90.12 91 ILE A O 1
ATOM 719 N N . ALA A 1 92 ? -21.984 -20.672 -3.32 1 90.19 92 ALA A N 1
ATOM 720 C CA . ALA A 1 92 ? -23.125 -20.703 -4.246 1 90.19 92 ALA A CA 1
ATOM 721 C C . ALA A 1 92 ? -24.109 -21.797 -3.871 1 90.19 92 ALA A C 1
ATOM 723 O O . ALA A 1 92 ? -23.719 -22.891 -3.473 1 90.19 92 ALA A O 1
ATOM 724 N N . ILE A 1 93 ? -25.406 -21.469 -3.979 1 91.81 93 ILE A N 1
ATOM 725 C CA . ILE A 1 93 ? -26.453 -22.453 -3.771 1 91.81 93 ILE A CA 1
ATOM 726 C C . ILE A 1 93 ? -26.828 -23.094 -5.102 1 91.81 93 ILE A C 1
ATOM 728 O O . ILE A 1 93 ? -27.188 -22.406 -6.062 1 91.81 93 ILE A O 1
ATOM 732 N N . PRO A 1 94 ? -26.75 -24.406 -5.094 1 90.19 94 PRO A N 1
ATOM 733 C CA . PRO A 1 94 ? -27.031 -25.109 -6.352 1 90.19 94 PRO A CA 1
ATOM 734 C C . PRO A 1 94 ? -28.438 -24.828 -6.883 1 90.19 94 PRO A C 1
ATOM 736 O O . PRO A 1 94 ? -29.359 -24.594 -6.098 1 90.19 94 PRO A O 1
ATOM 739 N N . ASP A 1 95 ? -28.562 -24.781 -8.211 1 90.06 95 ASP A N 1
ATOM 740 C CA . ASP A 1 95 ? -29.812 -24.703 -8.938 1 90.06 95 ASP A CA 1
ATOM 741 C C . ASP A 1 95 ? -30.531 -23.375 -8.664 1 90.06 95 ASP A C 1
ATOM 743 O O . ASP A 1 95 ? -31.75 -23.328 -8.555 1 90.06 95 ASP A O 1
ATOM 747 N N . THR A 1 96 ? -29.828 -22.391 -8.438 1 93.38 96 THR A N 1
ATOM 748 C CA . THR A 1 96 ? -30.453 -21.109 -8.141 1 93.38 96 THR A CA 1
ATOM 749 C C . THR A 1 96 ? -29.984 -20.031 -9.125 1 93.38 96 THR A C 1
ATOM 751 O O . THR A 1 96 ? -30.297 -18.859 -8.953 1 93.38 96 THR A O 1
ATOM 754 N N . TYR A 1 97 ? -29.281 -20.422 -10.094 1 94.75 97 TYR A N 1
ATOM 755 C CA . TYR A 1 97 ? -28.734 -19.453 -11.047 1 94.75 97 TYR A CA 1
ATOM 756 C C . TYR A 1 97 ? -29.859 -18.688 -11.727 1 94.75 97 TYR A C 1
ATOM 758 O O . TYR A 1 97 ? -30.859 -19.266 -12.156 1 94.75 97 TYR A O 1
ATOM 766 N N . GLU A 1 98 ? -29.766 -17.422 -11.75 1 94.94 98 GLU A N 1
ATOM 767 C CA . GLU A 1 98 ? -30.672 -16.547 -12.469 1 94.94 98 GLU A CA 1
ATOM 768 C C . GLU A 1 98 ? -29.922 -15.438 -13.211 1 94.94 98 GLU A C 1
ATOM 770 O O . GLU A 1 98 ? -28.953 -14.883 -12.688 1 94.94 98 GLU A O 1
ATOM 775 N N . GLU A 1 99 ? -30.406 -15.258 -14.398 1 95.06 99 GLU A N 1
ATOM 776 C CA . GLU A 1 99 ? -29.875 -14.102 -15.117 1 95.06 99 GLU A CA 1
ATOM 777 C C . GLU A 1 99 ? -30.375 -12.797 -14.516 1 95.06 99 GLU A C 1
ATOM 779 O O . GLU A 1 99 ? -31.547 -12.703 -14.125 1 95.06 99 GLU A O 1
ATOM 784 N N . VAL A 1 100 ? -29.547 -11.875 -14.352 1 94.56 100 VAL A N 1
ATOM 785 C CA . VAL A 1 100 ? -29.906 -10.578 -13.789 1 94.56 100 VAL A CA 1
ATOM 786 C C . VAL A 1 100 ? -29.625 -9.477 -14.805 1 94.56 100 VAL A C 1
ATOM 788 O O . VAL A 1 100 ? -29.141 -9.75 -15.906 1 94.56 100 VAL A O 1
ATOM 791 N N . ALA A 1 101 ? -30.047 -8.242 -14.414 1 93 101 ALA A N 1
ATOM 792 C CA . ALA A 1 101 ? -29.766 -7.105 -15.281 1 93 101 ALA A CA 1
ATOM 793 C C . ALA A 1 101 ? -28.25 -6.914 -15.461 1 93 101 ALA A C 1
ATOM 795 O O . ALA A 1 101 ? -27.484 -7.023 -14.508 1 93 101 ALA A O 1
ATOM 796 N N . PRO A 1 102 ? -27.938 -6.816 -16.719 1 92.5 102 PRO A N 1
ATOM 797 C CA . PRO A 1 102 ? -26.5 -6.645 -16.969 1 92.5 102 PRO A CA 1
ATOM 798 C C . PRO A 1 102 ? -25.906 -5.434 -16.25 1 92.5 102 PRO A C 1
ATOM 800 O O . PRO A 1 102 ? -26.562 -4.395 -16.156 1 92.5 102 PRO A O 1
ATOM 803 N N . ILE A 1 103 ? -24.797 -5.594 -15.711 1 93.12 103 ILE A N 1
ATOM 804 C CA . ILE A 1 103 ? -24.016 -4.512 -15.133 1 93.12 103 ILE A CA 1
ATOM 805 C C . ILE A 1 103 ? -22.766 -4.277 -15.961 1 93.12 103 ILE A C 1
ATOM 807 O O . ILE A 1 103 ? -21.719 -4.891 -15.711 1 93.12 103 ILE A O 1
ATOM 811 N N . HIS A 1 104 ? -22.875 -3.379 -16.812 1 94.19 104 HIS A N 1
ATOM 812 C CA . HIS A 1 104 ? -21.766 -3.062 -17.719 1 94.19 104 HIS A CA 1
ATOM 813 C C . HIS A 1 104 ? -20.734 -2.172 -17.016 1 94.19 104 HIS A C 1
ATOM 815 O O . HIS A 1 104 ? -21.094 -1.122 -16.469 1 94.19 104 HIS A O 1
ATOM 821 N N . LYS A 1 105 ? -19.562 -2.686 -16.953 1 95.5 105 LYS A N 1
ATOM 822 C CA . LYS A 1 105 ? -18.469 -1.88 -16.406 1 95.5 105 LYS A CA 1
ATOM 823 C C . LYS A 1 105 ? -17.875 -0.978 -17.484 1 95.5 105 LYS A C 1
ATOM 825 O O . LYS A 1 105 ? -18 -1.251 -18.688 1 95.5 105 LYS A O 1
ATOM 830 N N . GLY A 1 106 ? -17.391 0.154 -17.031 1 93.31 106 GLY A N 1
ATOM 831 C CA . GLY A 1 106 ? -16.844 1.117 -17.969 1 93.31 106 GLY A CA 1
ATOM 832 C C . GLY A 1 106 ? -15.352 1.354 -17.781 1 93.31 106 GLY A C 1
ATOM 833 O O . GLY A 1 106 ? -14.695 0.632 -17.031 1 93.31 106 GLY A O 1
ATOM 834 N N . MET A 1 107 ? -14.898 2.303 -18.469 1 90.75 107 MET A N 1
ATOM 835 C CA . MET A 1 107 ? -13.469 2.604 -18.484 1 90.75 107 MET A CA 1
ATOM 836 C C . MET A 1 107 ? -13 3.074 -17.109 1 90.75 107 MET A C 1
ATOM 838 O O . MET A 1 107 ? -11.867 2.803 -16.703 1 90.75 107 MET A O 1
ATOM 842 N N . MET A 1 108 ? -13.828 3.742 -16.438 1 90.94 108 MET A N 1
ATOM 843 C CA . MET A 1 108 ? -13.477 4.246 -15.109 1 90.94 108 MET A CA 1
ATOM 844 C C . MET A 1 108 ? -13.352 3.104 -14.109 1 90.94 108 MET A C 1
ATOM 846 O O . MET A 1 108 ? -12.672 3.24 -13.086 1 90.94 108 MET A O 1
ATOM 850 N N . ASP A 1 109 ? -13.93 2.008 -14.453 1 95.56 109 ASP A N 1
ATOM 851 C CA . ASP A 1 109 ? -13.906 0.855 -13.562 1 95.56 109 ASP A CA 1
ATOM 852 C C . ASP A 1 109 ? -12.562 0.131 -13.633 1 95.56 109 ASP A C 1
ATOM 854 O O . ASP A 1 109 ? -12.234 -0.672 -12.758 1 95.56 109 ASP A O 1
ATOM 858 N N . VAL A 1 110 ? -11.828 0.418 -14.688 1 96.06 110 VAL A N 1
ATOM 859 C CA . VAL A 1 110 ? -10.539 -0.256 -14.859 1 96.06 110 VAL A CA 1
ATOM 860 C C . VAL A 1 110 ? -9.594 0.133 -13.727 1 96.06 110 VAL A C 1
ATOM 862 O O . VAL A 1 110 ? -9.188 -0.716 -12.93 1 96.06 110 VAL A O 1
ATOM 865 N N . THR A 1 111 ? -9.367 1.439 -13.523 1 96.75 111 THR A N 1
ATOM 866 C CA . THR A 1 111 ? -8.438 1.878 -12.484 1 96.75 111 THR A CA 1
ATOM 867 C C . THR A 1 111 ? -9.055 1.713 -11.102 1 96.75 111 THR A C 1
ATOM 869 O O . THR A 1 111 ? -8.352 1.427 -10.133 1 96.75 111 THR A O 1
ATOM 872 N N . GLN A 1 112 ? -10.336 1.848 -11.039 1 97.25 112 GLN A N 1
ATOM 873 C CA . GLN A 1 112 ? -11.016 1.67 -9.758 1 97.25 112 GLN A CA 1
ATOM 874 C C . GLN A 1 112 ? -10.859 0.241 -9.25 1 97.25 112 GLN A C 1
ATOM 876 O O . GLN A 1 112 ? -10.594 0.026 -8.062 1 97.25 112 GLN A O 1
ATOM 881 N N . SER A 1 113 ? -11.047 -0.668 -10.109 1 97.12 113 SER A N 1
ATOM 882 C CA . SER A 1 113 ? -10.93 -2.068 -9.711 1 97.12 113 SER A CA 1
ATOM 883 C C . SER A 1 113 ? -9.492 -2.424 -9.352 1 97.12 113 SER A C 1
ATOM 885 O O . SER A 1 113 ? -9.25 -3.252 -8.477 1 97.12 113 SER A O 1
ATOM 887 N N . MET A 1 114 ? -8.555 -1.859 -10.07 1 96.81 114 MET A N 1
ATOM 888 C CA . MET A 1 114 ? -7.148 -2.076 -9.758 1 96.81 114 MET A CA 1
ATOM 889 C C . MET A 1 114 ? -6.832 -1.617 -8.336 1 96.81 114 MET A C 1
ATOM 891 O O . MET A 1 114 ? -6.168 -2.33 -7.582 1 96.81 114 MET A O 1
ATOM 895 N N . VAL A 1 115 ? -7.344 -0.479 -7.965 1 97.88 115 VAL A N 1
ATOM 896 C CA . VAL A 1 115 ? -7.117 0.093 -6.645 1 97.88 115 VAL A CA 1
ATOM 897 C C . VAL A 1 115 ? -7.836 -0.743 -5.586 1 97.88 115 VAL A C 1
ATOM 899 O O . VAL A 1 115 ? -7.234 -1.132 -4.582 1 97.88 115 VAL A O 1
ATOM 902 N N . GLU A 1 116 ? -9.07 -1.032 -5.844 1 97.31 116 GLU A N 1
ATOM 903 C CA . GLU A 1 116 ? -9.867 -1.802 -4.895 1 97.31 116 GLU A CA 1
ATOM 904 C C . GLU A 1 116 ? -9.297 -3.205 -4.703 1 97.31 116 GLU A C 1
ATOM 906 O O . GLU A 1 116 ? -9.32 -3.746 -3.596 1 97.31 116 GLU A O 1
ATOM 911 N N . GLY A 1 117 ? -8.914 -3.77 -5.801 1 96 117 GLY A N 1
ATOM 912 C CA . GLY A 1 117 ? -8.273 -5.074 -5.711 1 96 117 GLY A CA 1
ATOM 913 C C . GLY A 1 117 ? -7.043 -5.078 -4.824 1 96 117 GLY A C 1
ATOM 914 O O . GLY A 1 117 ? -6.844 -6 -4.035 1 96 117 GLY A O 1
ATOM 915 N N . THR A 1 118 ? -6.184 -4.047 -4.953 1 96.94 118 THR A N 1
ATOM 916 C CA . THR A 1 118 ? -4.988 -3.922 -4.125 1 96.94 118 THR A CA 1
ATOM 917 C C . THR A 1 118 ? -5.363 -3.76 -2.656 1 96.94 118 THR A C 1
ATOM 919 O O . THR A 1 118 ? -4.727 -4.344 -1.778 1 96.94 118 THR A O 1
ATOM 922 N N . ILE A 1 119 ? -6.383 -3.016 -2.41 1 97.25 119 ILE A N 1
ATOM 923 C CA . ILE A 1 119 ? -6.848 -2.785 -1.048 1 97.25 119 ILE A CA 1
ATOM 924 C C . ILE A 1 119 ? -7.387 -4.09 -0.461 1 97.25 119 ILE A C 1
ATOM 926 O O . ILE A 1 119 ? -7.113 -4.414 0.696 1 97.25 119 ILE A O 1
ATOM 930 N N . GLU A 1 120 ? -8.117 -4.805 -1.303 1 94.31 120 GLU A N 1
ATOM 931 C CA . GLU A 1 120 ? -8.68 -6.078 -0.849 1 94.31 120 GLU A CA 1
ATOM 932 C C . GLU A 1 120 ? -7.574 -7.094 -0.567 1 94.31 120 GLU A C 1
ATOM 934 O O . GLU A 1 120 ? -7.766 -8.023 0.218 1 94.31 120 GLU A O 1
ATOM 939 N N . ALA A 1 121 ? -6.457 -6.902 -1.189 1 93.38 121 ALA A N 1
ATOM 940 C CA . ALA A 1 121 ? -5.336 -7.82 -1.015 1 93.38 121 ALA A CA 1
ATOM 941 C C . ALA A 1 121 ? -4.375 -7.312 0.055 1 93.38 121 ALA A C 1
ATOM 943 O O . ALA A 1 121 ? -3.24 -7.789 0.152 1 93.38 121 ALA A O 1
ATOM 944 N N . ALA A 1 122 ? -4.809 -6.449 0.884 1 96.62 122 ALA A N 1
ATOM 945 C CA . ALA A 1 122 ? -3.938 -5.785 1.849 1 96.62 122 ALA A CA 1
ATOM 946 C C . ALA A 1 122 ? -3.324 -6.789 2.82 1 96.62 122 ALA A C 1
ATOM 948 O O . ALA A 1 122 ? -2.182 -6.625 3.256 1 96.62 122 ALA A O 1
ATOM 949 N N . ASP A 1 123 ? -4.07 -7.824 3.242 1 95.06 123 ASP A N 1
ATOM 950 C CA . ASP A 1 123 ? -3.543 -8.82 4.168 1 95.06 123 ASP A CA 1
ATOM 951 C C . ASP A 1 123 ? -2.289 -9.484 3.604 1 95.06 123 ASP A C 1
ATOM 953 O O . ASP A 1 123 ? -1.288 -9.633 4.309 1 95.06 123 ASP A O 1
ATOM 957 N N . ILE A 1 124 ? -2.361 -9.852 2.33 1 91.94 124 ILE A N 1
ATOM 958 C CA . ILE A 1 124 ? -1.246 -10.508 1.657 1 91.94 124 ILE A CA 1
ATOM 959 C C . ILE A 1 124 ? -0.1 -9.516 1.473 1 91.94 124 ILE A C 1
ATOM 961 O O . ILE A 1 124 ? 1.066 -9.859 1.675 1 91.94 124 ILE A O 1
ATOM 965 N N . MET A 1 125 ? -0.45 -8.305 1.094 1 95.19 125 MET A N 1
ATOM 966 C CA . MET A 1 125 ? 0.547 -7.27 0.845 1 95.19 125 MET A CA 1
ATOM 967 C C . MET A 1 125 ? 1.364 -6.992 2.102 1 95.19 125 MET A C 1
ATOM 969 O O . MET A 1 125 ? 2.594 -6.93 2.045 1 95.19 125 MET A O 1
ATOM 973 N N . VAL A 1 126 ? 0.683 -6.824 3.217 1 97.19 126 VAL A N 1
ATOM 974 C CA . VAL A 1 126 ? 1.364 -6.52 4.469 1 97.19 126 VAL A CA 1
ATOM 975 C C . VAL A 1 126 ? 2.254 -7.695 4.875 1 97.19 126 VAL A C 1
ATOM 977 O O . VAL A 1 126 ? 3.369 -7.5 5.359 1 97.19 126 VAL A O 1
ATOM 980 N N . PHE A 1 127 ? 1.76 -8.859 4.707 1 96 127 PHE A N 1
ATOM 981 C CA . PHE A 1 127 ? 2.537 -10.062 4.992 1 96 127 PHE A CA 1
ATOM 982 C C . PHE A 1 127 ? 3.828 -10.078 4.184 1 96 127 PHE A C 1
ATOM 984 O O . PHE A 1 127 ? 4.91 -10.297 4.73 1 96 127 PHE A O 1
ATOM 991 N N . ILE A 1 128 ? 3.754 -9.797 2.895 1 92.81 128 ILE A N 1
ATOM 992 C CA . ILE A 1 128 ? 4.891 -9.836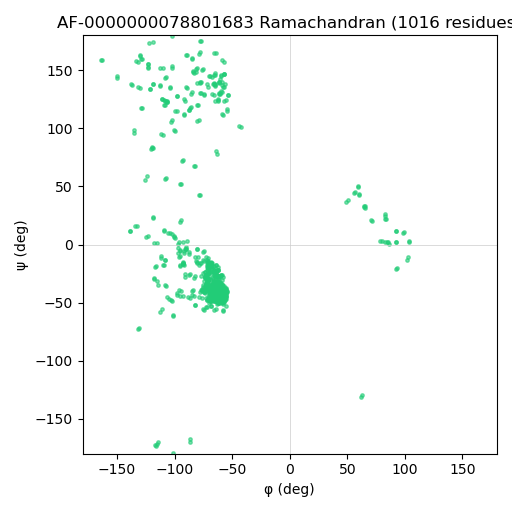 1.982 1 92.81 128 ILE A CA 1
ATOM 993 C C . ILE A 1 128 ? 5.879 -8.719 2.338 1 92.81 128 ILE A C 1
ATOM 995 O O . ILE A 1 128 ? 7.094 -8.922 2.285 1 92.81 128 ILE A O 1
ATOM 999 N N . LEU A 1 129 ? 5.398 -7.57 2.668 1 95.88 129 LEU A N 1
ATOM 1000 C CA . LEU A 1 129 ? 6.27 -6.457 3.027 1 95.88 129 LEU A CA 1
ATOM 1001 C C . LEU A 1 129 ? 7.047 -6.766 4.301 1 95.88 129 LEU A C 1
ATOM 1003 O O . LEU A 1 129 ? 8.242 -6.461 4.395 1 95.88 129 LEU A O 1
ATOM 1007 N N . ILE A 1 130 ? 6.375 -7.375 5.293 1 96.81 130 ILE A N 1
ATOM 1008 C CA . ILE A 1 130 ? 7.035 -7.727 6.547 1 96.81 130 ILE A CA 1
ATOM 1009 C C . ILE A 1 130 ? 8.086 -8.805 6.289 1 96.81 130 ILE A C 1
ATOM 1011 O O . ILE A 1 130 ? 9.195 -8.742 6.824 1 96.81 130 ILE A O 1
ATOM 1015 N N . LEU A 1 131 ? 7.676 -9.734 5.508 1 94.25 131 LEU A N 1
ATOM 1016 C CA . LEU A 1 131 ? 8.633 -10.766 5.113 1 94.25 131 LEU A CA 1
ATOM 1017 C C . LEU A 1 131 ? 9.852 -10.148 4.449 1 94.25 131 LEU A C 1
ATOM 1019 O O . LEU A 1 131 ? 10.992 -10.523 4.754 1 94.25 131 LEU A O 1
ATOM 1023 N N . GLY A 1 132 ? 9.617 -9.258 3.484 1 93.5 132 GLY A N 1
ATOM 1024 C CA . GLY A 1 132 ? 10.711 -8.531 2.863 1 93.5 132 GLY A CA 1
ATOM 1025 C C . GLY A 1 132 ? 11.57 -7.777 3.859 1 93.5 132 GLY A C 1
ATOM 1026 O O . GLY A 1 132 ? 12.797 -7.773 3.752 1 93.5 132 GLY A O 1
ATOM 1027 N N . GLY A 1 133 ? 10.922 -7.117 4.789 1 95.56 133 GLY A N 1
ATOM 1028 C CA . GLY A 1 133 ? 11.664 -6.438 5.844 1 95.56 133 GLY A CA 1
ATOM 1029 C C . GLY A 1 133 ? 12.555 -7.371 6.641 1 95.56 133 GLY A C 1
ATOM 1030 O O . GLY A 1 133 ? 13.711 -7.047 6.922 1 95.56 133 GLY A O 1
ATOM 1031 N N . MET A 1 134 ? 11.992 -8.5 7.039 1 95.38 134 MET A N 1
ATOM 1032 C CA . MET A 1 134 ? 12.781 -9.492 7.77 1 95.38 134 MET A CA 1
ATOM 1033 C C . MET A 1 134 ? 14.008 -9.906 6.965 1 95.38 134 MET A C 1
ATOM 1035 O O . MET A 1 134 ? 15.109 -9.992 7.512 1 95.38 134 MET A O 1
ATOM 1039 N N . ILE A 1 135 ? 13.805 -10.102 5.742 1 92.12 135 ILE A N 1
ATOM 1040 C CA . ILE A 1 135 ? 14.898 -10.492 4.859 1 92.12 135 ILE A CA 1
ATOM 1041 C C . ILE A 1 135 ? 15.945 -9.383 4.809 1 92.12 135 ILE A C 1
ATOM 1043 O O . ILE A 1 135 ? 17.156 -9.648 4.84 1 92.12 135 ILE A O 1
ATOM 1047 N N . GLY A 1 136 ? 15.484 -8.156 4.676 1 93.5 136 GLY A N 1
ATOM 1048 C CA . GLY A 1 136 ? 16.406 -7.027 4.676 1 93.5 136 GLY A CA 1
ATOM 1049 C C . GLY A 1 136 ? 17.281 -6.977 5.906 1 93.5 136 GLY A C 1
ATOM 1050 O O . GLY A 1 136 ? 18.484 -6.73 5.805 1 93.5 136 GLY A O 1
ATOM 1051 N N . ILE A 1 137 ? 16.719 -7.258 7.059 1 95.75 137 ILE A N 1
ATOM 1052 C CA . ILE A 1 137 ? 17.453 -7.223 8.32 1 95.75 137 ILE A CA 1
ATOM 1053 C C . ILE A 1 137 ? 18.453 -8.383 8.359 1 95.75 137 ILE A C 1
ATOM 1055 O O . ILE A 1 137 ? 19.625 -8.188 8.695 1 95.75 137 ILE A O 1
ATOM 1059 N N . VAL A 1 138 ? 18 -9.547 8.078 1 93.12 138 VAL A N 1
ATOM 1060 C CA . VAL A 1 138 ? 18.859 -10.719 8.117 1 93.12 138 VAL A CA 1
ATOM 1061 C C . VAL A 1 138 ? 20.016 -10.547 7.133 1 93.12 138 VAL A C 1
ATOM 1063 O O . VAL A 1 138 ? 21.156 -10.906 7.434 1 93.12 138 VAL A O 1
ATOM 1066 N N . ASN A 1 139 ? 19.703 -10.016 5.988 1 89.81 139 ASN A N 1
ATOM 1067 C CA . ASN A 1 139 ? 20.734 -9.742 5 1 89.81 139 ASN A CA 1
ATOM 1068 C C . ASN A 1 139 ? 21.781 -8.75 5.535 1 89.81 139 ASN A C 1
ATOM 1070 O O . ASN A 1 139 ? 22.984 -8.945 5.352 1 89.81 139 ASN A O 1
ATOM 1074 N N . LYS A 1 140 ? 21.375 -7.734 6.148 1 92.5 140 LYS A N 1
ATOM 1075 C CA . LYS A 1 140 ? 22.266 -6.695 6.672 1 92.5 140 LYS A CA 1
ATOM 1076 C C . LYS A 1 140 ? 23.203 -7.254 7.742 1 92.5 140 LYS A C 1
ATOM 1078 O O . LYS A 1 140 ? 24.328 -6.789 7.887 1 92.5 140 LYS A O 1
ATOM 1083 N N . THR A 1 141 ? 22.734 -8.234 8.492 1 93.31 141 THR A N 1
ATOM 1084 C CA . THR A 1 141 ? 23.562 -8.836 9.531 1 93.31 141 THR A CA 1
ATOM 1085 C C . THR A 1 141 ? 24.703 -9.648 8.914 1 93.31 141 THR A C 1
ATOM 1087 O O . THR A 1 141 ? 25.656 -10.023 9.609 1 93.31 141 THR A O 1
ATOM 1090 N N . GLY A 1 142 ? 24.547 -9.961 7.609 1 88.75 142 GLY A N 1
ATOM 1091 C CA . GLY A 1 142 ? 25.531 -10.812 6.953 1 88.75 142 GLY A CA 1
ATOM 1092 C C . GLY A 1 142 ? 25.266 -12.297 7.164 1 88.75 142 GLY A C 1
ATOM 1093 O O . GLY A 1 142 ? 26.047 -13.133 6.711 1 88.75 142 GLY A O 1
ATOM 1094 N N . SER A 1 143 ? 24.219 -12.586 7.84 1 89.06 143 SER A N 1
ATOM 1095 C CA . SER A 1 143 ? 23.922 -13.977 8.164 1 89.06 143 SER A CA 1
ATOM 1096 C C . SER A 1 143 ? 23.641 -14.797 6.906 1 89.06 143 SER A C 1
ATOM 1098 O O . SER A 1 143 ? 24.094 -15.938 6.789 1 89.06 143 SER A O 1
ATOM 1100 N N . PHE A 1 144 ? 22.938 -14.258 5.98 1 84.25 144 PHE A N 1
ATOM 1101 C CA . PHE A 1 144 ? 22.656 -14.961 4.734 1 84.25 144 PHE A CA 1
ATOM 1102 C C . PHE A 1 144 ? 23.938 -15.258 3.973 1 84.25 144 PHE A C 1
ATOM 1104 O O . PHE A 1 144 ? 24.125 -16.359 3.461 1 84.25 144 PHE A O 1
ATOM 1111 N N . ASN A 1 145 ? 24.734 -14.234 3.918 1 82.62 145 ASN A N 1
ATOM 1112 C CA . ASN A 1 145 ? 26.016 -14.406 3.223 1 82.62 145 ASN A CA 1
ATOM 1113 C C . ASN A 1 145 ? 26.844 -15.508 3.859 1 82.62 145 ASN A C 1
ATOM 1115 O O . ASN A 1 145 ? 27.406 -16.344 3.156 1 82.62 145 ASN A O 1
ATOM 1119 N N . SER A 1 146 ? 26.969 -15.461 5.105 1 85.75 146 SER A N 1
ATOM 1120 C CA . SER A 1 146 ? 27.734 -16.469 5.812 1 85.75 146 SER A CA 1
ATOM 1121 C C . SER A 1 146 ? 27.125 -17.859 5.621 1 85.75 146 SER A C 1
ATOM 1123 O O . SER A 1 146 ? 27.859 -18.844 5.445 1 85.75 146 SER A O 1
ATOM 1125 N N . GLY A 1 147 ? 25.812 -17.891 5.719 1 80.25 147 GLY A N 1
ATOM 1126 C CA . GLY A 1 147 ? 25.125 -19.156 5.484 1 80.25 147 GLY A CA 1
ATOM 1127 C C . GLY A 1 147 ? 25.312 -19.688 4.078 1 80.25 147 GLY A C 1
ATOM 1128 O O . GLY A 1 147 ? 25.484 -20.891 3.881 1 80.25 147 GLY A O 1
ATOM 1129 N N . LEU A 1 148 ? 25.297 -18.797 3.17 1 78.25 148 LEU A N 1
ATOM 1130 C CA . LEU A 1 148 ? 25.469 -19.156 1.766 1 78.25 148 LEU A CA 1
ATOM 1131 C C . LEU A 1 148 ? 26.859 -19.734 1.517 1 78.25 148 LEU A C 1
ATOM 1133 O O . LEU A 1 148 ? 27 -20.734 0.823 1 78.25 148 LEU A O 1
ATOM 1137 N N . ILE A 1 149 ? 27.859 -19.062 2.027 1 80.06 149 ILE A N 1
ATOM 1138 C CA . ILE A 1 149 ? 29.234 -19.516 1.861 1 80.06 149 ILE A CA 1
ATOM 1139 C C . ILE A 1 149 ? 29.406 -20.891 2.51 1 80.06 149 ILE A C 1
ATOM 1141 O O . ILE A 1 149 ? 30 -21.781 1.921 1 80.06 149 ILE A O 1
ATOM 1145 N N . ALA A 1 150 ? 28.828 -21.016 3.662 1 80.81 150 ALA A N 1
ATOM 1146 C CA . ALA A 1 150 ? 28.906 -22.297 4.355 1 80.81 150 ALA A CA 1
ATOM 1147 C C . ALA A 1 150 ? 28.234 -23.406 3.549 1 80.81 150 ALA A C 1
ATOM 1149 O O . ALA A 1 150 ? 28.766 -24.516 3.445 1 80.81 150 ALA A O 1
ATOM 1150 N N . LEU A 1 151 ? 27.094 -23.094 2.977 1 77.75 151 LEU A N 1
ATOM 1151 C CA . LEU A 1 151 ? 26.344 -24.062 2.189 1 77.75 151 LEU A CA 1
ATOM 1152 C C . LEU A 1 151 ? 27.078 -24.391 0.893 1 77.75 151 LEU A C 1
ATOM 1154 O O . LEU A 1 151 ? 27.078 -25.531 0.443 1 77.75 151 LEU A O 1
ATOM 1158 N N . SER A 1 152 ? 27.609 -23.391 0.269 1 75.62 152 SER A N 1
ATOM 1159 C CA . SER A 1 152 ? 28.359 -23.594 -0.968 1 75.62 152 SER A CA 1
ATOM 1160 C C . SER A 1 152 ? 29.547 -24.516 -0.746 1 75.62 152 SER A C 1
ATOM 1162 O O . SER A 1 152 ? 29.859 -25.359 -1.592 1 75.62 152 SER A O 1
ATOM 1164 N N . HIS A 1 153 ? 30.141 -24.359 0.365 1 78.62 153 HIS A N 1
ATOM 1165 C CA . HIS A 1 153 ? 31.281 -25.203 0.673 1 78.62 153 HIS A CA 1
ATOM 1166 C C . HIS A 1 153 ? 30.859 -26.641 0.936 1 78.62 153 HIS A C 1
ATOM 1168 O O . HIS A 1 153 ? 31.531 -27.578 0.523 1 78.62 153 HIS A O 1
ATOM 1174 N N . LYS A 1 154 ? 29.781 -26.719 1.534 1 80.44 154 LYS A N 1
ATOM 1175 C CA . LYS A 1 154 ? 29.312 -28.047 1.904 1 80.44 154 LYS A CA 1
ATOM 1176 C C . LYS A 1 154 ? 28.797 -28.812 0.686 1 80.44 154 LYS A C 1
ATOM 1178 O O . LYS A 1 154 ? 28.828 -30.047 0.655 1 80.44 154 LYS A O 1
ATOM 1183 N N . THR A 1 155 ? 28.297 -28.109 -0.332 1 80.56 155 THR A N 1
ATOM 1184 C CA . THR A 1 155 ? 27.688 -28.766 -1.489 1 80.56 155 THR A CA 1
ATOM 1185 C C . THR A 1 155 ? 28.672 -28.812 -2.658 1 80.56 155 THR A C 1
ATOM 1187 O O . THR A 1 155 ? 28.281 -29.109 -3.789 1 80.56 155 THR A O 1
ATOM 1190 N N . LYS A 1 156 ? 29.812 -28.422 -2.338 1 79.06 156 LYS A N 1
ATOM 1191 C CA . LYS A 1 156 ? 30.828 -28.453 -3.395 1 79.06 156 LYS A CA 1
ATOM 1192 C C . LYS A 1 156 ? 30.938 -29.859 -4 1 79.06 156 LYS A C 1
ATOM 1194 O O . LYS A 1 156 ? 31.047 -30.844 -3.273 1 79.06 156 LYS A O 1
ATOM 1199 N N . GLY A 1 157 ? 30.781 -29.984 -5.316 1 80.62 157 GLY A N 1
ATOM 1200 C CA . GLY A 1 157 ? 30.859 -31.266 -6.012 1 80.62 157 GLY A CA 1
ATOM 1201 C C . GLY A 1 157 ? 29.5 -31.938 -6.164 1 80.62 157 GLY A C 1
ATOM 1202 O O . GLY A 1 157 ? 29.359 -32.875 -6.945 1 80.62 157 GLY A O 1
ATOM 1203 N N . HIS A 1 158 ? 28.641 -31.625 -5.438 1 87.38 158 HIS A N 1
ATOM 1204 C CA . HIS A 1 158 ? 27.266 -32.125 -5.492 1 87.38 158 HIS A CA 1
ATOM 1205 C C . HIS A 1 158 ? 26.266 -30.953 -5.605 1 87.38 158 HIS A C 1
ATOM 1207 O O . HIS A 1 158 ? 25.312 -30.875 -4.824 1 87.38 158 HIS A O 1
ATOM 1213 N N . GLU A 1 159 ? 26.5 -30.266 -6.633 1 87.81 159 GLU A N 1
ATOM 1214 C CA . GLU A 1 159 ? 25.766 -29 -6.762 1 87.81 159 GLU A CA 1
ATOM 1215 C C . GLU A 1 159 ? 24.266 -29.234 -6.906 1 87.81 159 GLU A C 1
ATOM 1217 O O . GLU A 1 159 ? 23.469 -28.469 -6.375 1 87.81 159 GLU A O 1
ATOM 1222 N N . PHE A 1 160 ? 23.953 -30.344 -7.57 1 93.81 160 PHE A N 1
ATOM 1223 C CA . PHE A 1 160 ? 22.531 -30.578 -7.824 1 93.81 160 PHE A CA 1
ATOM 1224 C C . PHE A 1 160 ? 21.812 -30.938 -6.539 1 93.81 160 PHE A C 1
ATOM 1226 O O . PHE A 1 160 ? 20.578 -30.844 -6.465 1 93.81 160 PHE A O 1
ATOM 1233 N N . LEU A 1 161 ? 22.484 -31.375 -5.523 1 91.81 161 LEU A N 1
ATOM 1234 C CA . LEU A 1 161 ? 21.875 -31.703 -4.242 1 91.81 161 LEU A CA 1
ATOM 1235 C C . LEU A 1 161 ? 21.172 -30.484 -3.648 1 91.81 161 LEU A C 1
ATOM 1237 O O . LEU A 1 161 ? 20.141 -30.625 -2.984 1 91.81 161 LEU A O 1
ATOM 1241 N N . LEU A 1 162 ? 21.766 -29.344 -3.91 1 88.94 162 LEU A N 1
ATOM 1242 C CA . LEU A 1 162 ? 21.125 -28.125 -3.434 1 88.94 162 LEU A CA 1
ATOM 1243 C C . LEU A 1 162 ? 19.797 -27.891 -4.145 1 88.94 162 LEU A C 1
ATOM 1245 O O . LEU A 1 162 ? 18.797 -27.547 -3.506 1 88.94 162 LEU A O 1
ATOM 1249 N N . VAL A 1 163 ? 19.859 -28.016 -5.457 1 93.5 163 VAL A N 1
ATOM 1250 C CA . VAL A 1 163 ? 18.641 -27.875 -6.238 1 93.5 163 VAL A CA 1
ATOM 1251 C C . VAL A 1 163 ? 17.578 -28.859 -5.742 1 93.5 163 VAL A C 1
ATOM 1253 O O . VAL A 1 163 ? 16.422 -28.484 -5.535 1 93.5 163 VAL A O 1
ATOM 1256 N N . PHE A 1 164 ? 18.016 -30.062 -5.465 1 95.06 164 PHE A N 1
ATOM 1257 C CA . PHE A 1 164 ? 17.125 -31.125 -4.992 1 95.06 164 PHE A CA 1
ATOM 1258 C C . PHE A 1 164 ? 16.562 -30.766 -3.625 1 95.06 164 PHE A C 1
ATOM 1260 O O . PHE A 1 164 ? 15.344 -30.859 -3.412 1 95.06 164 PHE A O 1
ATOM 1267 N N . SER A 1 165 ? 17.375 -30.328 -2.754 1 92.69 165 SER A N 1
ATOM 1268 C CA . SER A 1 165 ? 16.969 -30.047 -1.386 1 92.69 165 SER A CA 1
ATOM 1269 C C . SER A 1 165 ? 15.984 -28.875 -1.337 1 92.69 165 SER A C 1
ATOM 1271 O O . SER A 1 165 ? 14.961 -28.938 -0.647 1 92.69 165 SER A O 1
ATOM 1273 N N . VAL A 1 166 ? 16.312 -27.828 -2.041 1 91.81 166 VAL A N 1
ATOM 1274 C CA . VAL A 1 166 ? 15.438 -26.656 -2.088 1 91.81 166 VAL A CA 1
ATOM 1275 C C . VAL A 1 166 ? 14.094 -27.047 -2.695 1 91.81 166 VAL A C 1
ATOM 1277 O O . VAL A 1 166 ? 13.039 -26.688 -2.17 1 91.81 166 VAL A O 1
ATOM 1280 N N . SER A 1 167 ? 14.133 -27.797 -3.76 1 96.31 167 SER A N 1
ATOM 1281 C CA . SER A 1 167 ? 12.906 -28.234 -4.422 1 96.31 167 SER A CA 1
ATOM 1282 C C . SER A 1 167 ? 12.047 -29.078 -3.488 1 96.31 167 SER A C 1
ATOM 1284 O O . SER A 1 167 ? 10.82 -28.969 -3.488 1 96.31 167 SER A O 1
ATOM 1286 N N . LEU A 1 168 ? 12.719 -29.922 -2.76 1 95.88 168 LEU A N 1
ATOM 1287 C CA . LEU A 1 168 ? 12 -30.797 -1.838 1 95.88 168 LEU A CA 1
ATOM 1288 C C . LEU A 1 168 ? 11.281 -29.984 -0.768 1 95.88 168 LEU A C 1
ATOM 1290 O O . LEU A 1 168 ? 10.109 -30.234 -0.476 1 95.88 168 LEU A O 1
ATOM 1294 N N . VAL A 1 169 ? 12.008 -29.047 -0.217 1 91.56 169 VAL A N 1
ATOM 1295 C CA . VAL A 1 169 ? 11.422 -28.188 0.817 1 91.56 169 VAL A CA 1
ATOM 1296 C C . VAL A 1 169 ? 10.258 -27.406 0.236 1 91.56 169 VAL A C 1
ATOM 1298 O O . VAL A 1 169 ? 9.203 -27.281 0.867 1 91.56 169 VAL A O 1
ATOM 1301 N N . MET A 1 170 ? 10.43 -26.922 -0.929 1 93.88 170 MET A N 1
ATOM 1302 C CA . MET A 1 170 ? 9.391 -26.109 -1.57 1 93.88 170 MET A CA 1
ATOM 1303 C C . MET A 1 170 ? 8.172 -26.969 -1.899 1 93.88 170 MET A C 1
ATOM 1305 O O . MET A 1 170 ? 7.035 -26.531 -1.721 1 93.88 170 MET A O 1
ATOM 1309 N N . ALA A 1 171 ? 8.43 -28.141 -2.404 1 96.06 171 ALA A N 1
ATOM 1310 C CA . ALA A 1 171 ? 7.324 -29.047 -2.727 1 96.06 171 ALA A CA 1
ATOM 1311 C C . ALA A 1 171 ? 6.543 -29.422 -1.472 1 96.06 171 ALA A C 1
ATOM 1313 O O . ALA A 1 171 ? 5.312 -29.469 -1.49 1 96.06 171 ALA A O 1
ATOM 1314 N N . LEU A 1 172 ? 7.258 -29.688 -0.407 1 93.81 172 LEU A N 1
ATOM 1315 C CA . LEU A 1 172 ? 6.617 -30.016 0.862 1 93.81 172 LEU A CA 1
ATOM 1316 C C . LEU A 1 172 ? 5.812 -28.828 1.386 1 93.81 172 LEU A C 1
ATOM 1318 O O . LEU A 1 172 ? 4.703 -29 1.893 1 93.81 172 LEU A O 1
ATOM 1322 N N . GLY A 1 173 ? 6.422 -27.703 1.293 1 92 173 GLY A N 1
ATOM 1323 C CA . GLY A 1 173 ? 5.688 -26.516 1.661 1 92 173 GLY A CA 1
ATOM 1324 C C . GLY A 1 173 ? 4.453 -26.281 0.808 1 92 173 GLY A C 1
ATOM 1325 O O . GLY A 1 173 ? 3.414 -25.844 1.312 1 92 173 GLY A O 1
ATOM 1326 N N . GLY A 1 174 ? 4.566 -26.562 -0.47 1 93.88 174 GLY A N 1
ATOM 1327 C CA . GLY A 1 174 ? 3.438 -26.406 -1.376 1 93.88 174 GLY A CA 1
ATOM 1328 C C . GLY A 1 174 ? 2.279 -27.344 -1.046 1 93.88 174 GLY A C 1
ATOM 1329 O O . GLY A 1 174 ? 1.137 -26.891 -0.924 1 93.88 174 GLY A O 1
ATOM 1330 N N . THR A 1 175 ? 2.564 -28.562 -0.834 1 95.19 175 THR A N 1
ATOM 1331 C CA . THR A 1 175 ? 1.521 -29.562 -0.627 1 95.19 175 THR A CA 1
ATOM 1332 C C . THR A 1 175 ? 0.88 -29.406 0.748 1 95.19 175 THR A C 1
ATOM 1334 O O . THR A 1 175 ? -0.288 -29.75 0.94 1 95.19 175 THR A O 1
ATOM 1337 N N . THR A 1 176 ? 1.586 -28.812 1.69 1 90.56 176 THR A N 1
ATOM 1338 C CA . THR A 1 176 ? 1.079 -28.734 3.055 1 90.56 176 THR A CA 1
ATOM 1339 C C . THR A 1 176 ? 0.382 -27.406 3.297 1 90.56 176 THR A C 1
ATOM 1341 O O . THR A 1 176 ? -0.628 -27.344 4.004 1 90.56 176 THR A O 1
ATOM 1344 N N . CYS A 1 177 ? 0.955 -26.328 2.742 1 88.56 177 CYS A N 1
ATOM 1345 C CA . CYS A 1 177 ? 0.367 -25.031 3.072 1 88.56 177 CYS A CA 1
ATOM 1346 C C . CYS A 1 177 ? 0.312 -24.141 1.845 1 88.56 177 CYS A C 1
ATOM 1348 O O . CYS A 1 177 ? 0.042 -22.938 1.96 1 88.56 177 CYS A O 1
ATOM 1350 N N . GLY A 1 178 ? 0.54 -24.672 0.672 1 90.06 178 GLY A N 1
ATOM 1351 C CA . GLY A 1 178 ? 0.491 -23.828 -0.512 1 90.06 178 GLY A CA 1
ATOM 1352 C C . GLY A 1 178 ? 1.488 -22.688 -0.471 1 90.06 178 GLY A C 1
ATOM 1353 O O . GLY A 1 178 ? 1.128 -21.531 -0.708 1 90.06 178 GLY A O 1
ATOM 1354 N N . LEU A 1 179 ? 2.756 -22.953 -0.169 1 86.56 179 LEU A N 1
ATOM 1355 C CA . LEU A 1 179 ? 3.836 -21.984 -0.015 1 86.56 179 LEU A CA 1
ATOM 1356 C C . LEU A 1 179 ? 4.105 -21.25 -1.327 1 86.56 179 LEU A C 1
ATOM 1358 O O . LEU A 1 179 ? 4.984 -21.656 -2.092 1 86.56 179 LEU A O 1
ATOM 1362 N N . GLU A 1 180 ? 3.359 -20.281 -1.767 1 83.5 180 GLU A N 1
ATOM 1363 C CA . GLU A 1 180 ? 3.553 -19.547 -3.012 1 83.5 180 GLU A CA 1
ATOM 1364 C C . GLU A 1 180 ? 3.99 -18.109 -2.736 1 83.5 180 GLU A C 1
ATOM 1366 O O . GLU A 1 180 ? 5.129 -17.734 -3.018 1 83.5 180 GLU A O 1
ATOM 1371 N N . GLU A 1 181 ? 3.26 -17.406 -2 1 82.25 181 GLU A N 1
ATOM 1372 C CA . GLU A 1 181 ? 3.582 -16.031 -1.672 1 82.25 181 GLU A CA 1
ATOM 1373 C C . GLU A 1 181 ? 4.824 -15.945 -0.788 1 82.25 181 GLU A C 1
ATOM 1375 O O . GLU A 1 181 ? 5.68 -15.078 -0.99 1 82.25 181 GLU A O 1
ATOM 1380 N N . GLU A 1 182 ? 4.988 -16.875 0.06 1 84.19 182 GLU A N 1
ATOM 1381 C CA . GLU A 1 182 ? 6.094 -16.938 1.011 1 84.19 182 GLU A CA 1
ATOM 1382 C C . GLU A 1 182 ? 7.402 -17.297 0.313 1 84.19 182 GLU A C 1
ATOM 1384 O O . GLU A 1 182 ? 8.484 -16.906 0.759 1 84.19 182 GLU A O 1
ATOM 1389 N N . ALA A 1 183 ? 7.242 -18.016 -0.76 1 87.5 183 ALA A N 1
ATOM 1390 C CA . ALA A 1 183 ? 8.414 -18.516 -1.473 1 87.5 183 ALA A CA 1
ATOM 1391 C C . ALA A 1 183 ? 9.227 -17.375 -2.074 1 87.5 183 ALA A C 1
ATOM 1393 O O . ALA A 1 183 ? 10.414 -17.516 -2.348 1 87.5 183 ALA A O 1
ATOM 1394 N N . VAL A 1 184 ? 8.656 -16.203 -2.223 1 79.06 184 VAL A N 1
ATOM 1395 C CA . VAL A 1 184 ? 9.312 -15.047 -2.828 1 79.06 184 VAL A CA 1
ATOM 1396 C C . VAL A 1 184 ? 10.5 -14.609 -1.969 1 79.06 184 VAL A C 1
ATOM 1398 O O . VAL A 1 184 ? 11.484 -14.086 -2.482 1 79.06 184 VAL A O 1
ATOM 1401 N N . ALA A 1 185 ? 10.422 -14.961 -0.724 1 75.31 185 ALA A N 1
ATOM 1402 C CA . ALA A 1 185 ? 11.445 -14.57 0.239 1 75.31 185 ALA A CA 1
ATOM 1403 C C . ALA A 1 185 ? 12.75 -15.32 -0.005 1 75.31 185 ALA A C 1
ATOM 1405 O O . ALA A 1 185 ? 13.812 -14.883 0.42 1 75.31 185 ALA A O 1
ATOM 1406 N N . PHE A 1 186 ? 12.68 -16.344 -0.732 1 82.94 186 PHE A N 1
ATOM 1407 C CA . PHE A 1 186 ? 13.844 -17.219 -0.85 1 82.94 186 PHE A CA 1
ATOM 1408 C C . PHE A 1 186 ? 14.695 -16.812 -2.049 1 82.94 186 PHE A C 1
ATOM 1410 O O . PHE A 1 186 ? 15.859 -17.203 -2.141 1 82.94 186 PHE A O 1
ATOM 1417 N N . TYR A 1 187 ? 14.18 -16.031 -2.928 1 86.69 187 TYR A N 1
ATOM 1418 C CA . TYR A 1 187 ? 14.906 -15.734 -4.16 1 86.69 187 TYR A CA 1
ATOM 1419 C C . TYR A 1 187 ? 16.141 -14.883 -3.877 1 86.69 187 TYR A C 1
ATOM 1421 O O . TYR A 1 187 ? 17.234 -15.203 -4.328 1 86.69 187 TYR A O 1
ATOM 1429 N N . PRO A 1 188 ? 15.992 -13.891 -3.092 1 73.88 188 PRO A N 1
ATOM 1430 C CA . PRO A 1 188 ? 17.172 -13.07 -2.832 1 73.88 188 PRO A CA 1
ATOM 1431 C C . PRO A 1 188 ? 18.297 -13.844 -2.15 1 73.88 188 PRO A C 1
ATOM 1433 O O . PRO A 1 188 ? 19.469 -13.5 -2.303 1 73.88 188 PRO A O 1
ATOM 1436 N N . ILE A 1 189 ? 17.938 -14.906 -1.512 1 74.75 189 ILE A N 1
ATOM 1437 C CA . ILE A 1 189 ? 18.906 -15.695 -0.753 1 74.75 189 ILE A CA 1
ATOM 1438 C C . ILE A 1 189 ? 19.469 -16.797 -1.637 1 74.75 189 ILE A C 1
ATOM 1440 O O . ILE A 1 189 ? 20.688 -17.016 -1.676 1 74.75 189 ILE A O 1
ATOM 1444 N N . LEU A 1 190 ? 18.656 -17.438 -2.334 1 85.31 190 LEU A N 1
ATOM 1445 C CA . LEU A 1 190 ? 19.047 -18.672 -3.002 1 85.31 190 LEU A CA 1
ATOM 1446 C C . LEU A 1 190 ? 19.562 -18.391 -4.41 1 85.31 190 LEU A C 1
ATOM 1448 O O . LEU A 1 190 ? 20.406 -19.125 -4.93 1 85.31 190 LEU A O 1
ATOM 1452 N N . VAL A 1 191 ? 19.125 -17.281 -4.984 1 88.06 191 VAL A N 1
ATOM 1453 C CA . VAL A 1 191 ? 19.5 -17 -6.363 1 88.06 191 VAL A CA 1
ATOM 1454 C C . VAL A 1 191 ? 21.016 -16.781 -6.457 1 88.06 191 VAL A C 1
ATOM 1456 O O . VAL A 1 191 ? 21.688 -17.375 -7.301 1 88.06 191 VAL A O 1
ATOM 1459 N N . PRO A 1 192 ? 21.578 -15.961 -5.59 1 83.81 192 PRO A N 1
ATOM 1460 C CA . PRO A 1 192 ? 23.031 -15.805 -5.652 1 83.81 192 PRO A CA 1
ATOM 1461 C C . PRO A 1 192 ? 23.766 -17.125 -5.457 1 83.81 192 PRO A C 1
ATOM 1463 O O . PRO A 1 192 ? 24.812 -17.344 -6.074 1 83.81 192 PRO A O 1
ATOM 1466 N N . ILE A 1 193 ? 23.266 -17.953 -4.684 1 82.81 193 ILE A N 1
ATOM 1467 C CA . ILE A 1 193 ? 23.891 -19.234 -4.434 1 82.81 193 ILE A CA 1
ATOM 1468 C C . ILE A 1 193 ? 23.828 -20.094 -5.699 1 82.81 193 ILE A C 1
ATOM 1470 O O . ILE A 1 193 ? 24.828 -20.672 -6.113 1 82.81 193 ILE A O 1
ATOM 1474 N N . PHE A 1 194 ? 22.734 -20.156 -6.289 1 88.12 194 PHE A N 1
ATOM 1475 C CA . PHE A 1 194 ? 22.562 -20.938 -7.512 1 88.12 194 PHE A CA 1
ATOM 1476 C C . PHE A 1 194 ? 23.453 -20.406 -8.625 1 88.12 194 PHE A C 1
ATOM 1478 O O . PHE A 1 194 ? 24.078 -21.172 -9.352 1 88.12 194 PHE A O 1
ATOM 1485 N N . LEU A 1 195 ? 23.562 -19.141 -8.648 1 86.75 195 LEU A N 1
ATOM 1486 C CA . LEU A 1 195 ? 24.391 -18.531 -9.672 1 86.75 195 LEU A CA 1
ATOM 1487 C C . LEU A 1 195 ? 25.875 -18.844 -9.438 1 86.75 195 LEU A C 1
ATOM 1489 O O . LEU A 1 195 ? 26.609 -19.094 -10.391 1 86.75 195 LEU A O 1
ATOM 1493 N N . SER A 1 196 ? 26.234 -18.797 -8.281 1 82.5 196 SER A N 1
ATOM 1494 C CA . SER A 1 196 ? 27.625 -19.094 -7.934 1 82.5 196 SER A CA 1
ATOM 1495 C C . SER A 1 196 ? 27.984 -20.531 -8.258 1 82.5 196 SER A C 1
ATOM 1497 O O . SER A 1 196 ? 29.156 -20.844 -8.469 1 82.5 196 SER A O 1
ATOM 1499 N N . LEU A 1 197 ? 27 -21.359 -8.305 1 83.88 197 LEU A N 1
ATOM 1500 C CA . LEU A 1 197 ? 27.234 -22.766 -8.617 1 83.88 197 LEU A CA 1
ATOM 1501 C C . LEU A 1 197 ? 27.141 -23 -10.117 1 83.88 197 LEU A C 1
ATOM 1503 O O . LEU A 1 197 ? 27.234 -24.141 -10.57 1 83.88 197 LEU A O 1
ATOM 1507 N N . GLY A 1 198 ? 26.828 -21.938 -10.828 1 83.19 198 GLY A N 1
ATOM 1508 C CA . GLY A 1 198 ? 26.844 -22.016 -12.281 1 83.19 198 GLY A CA 1
ATOM 1509 C C . GLY A 1 198 ? 25.453 -22.234 -12.875 1 83.19 198 GLY A C 1
ATOM 1510 O O . GLY A 1 198 ? 25.328 -22.547 -14.062 1 83.19 198 GLY A O 1
ATOM 1511 N N . TYR A 1 199 ? 24.5 -22.125 -12.062 1 89.62 199 TYR A N 1
ATOM 1512 C CA . TYR A 1 199 ? 23.141 -22.297 -12.57 1 89.62 199 TYR A CA 1
ATOM 1513 C C . TYR A 1 199 ? 22.562 -20.969 -13.047 1 89.62 199 TYR A C 1
ATOM 1515 O O . TYR A 1 199 ? 23.141 -19.906 -12.789 1 89.62 199 TYR A O 1
ATOM 1523 N N . ASP A 1 200 ? 21.547 -21.094 -13.805 1 90.94 200 ASP A N 1
ATOM 1524 C CA . ASP A 1 200 ? 20.922 -19.875 -14.336 1 90.94 200 ASP A CA 1
ATOM 1525 C C . ASP A 1 200 ? 19.656 -19.531 -13.562 1 90.94 200 ASP A C 1
ATOM 1527 O O . ASP A 1 200 ? 19.328 -20.188 -12.578 1 90.94 200 ASP A O 1
ATOM 1531 N N . SER A 1 201 ? 19.016 -18.469 -13.961 1 89.44 201 SER A N 1
ATOM 1532 C CA . SER A 1 201 ? 17.828 -17.938 -13.281 1 89.44 201 SER A CA 1
ATOM 1533 C C . SER A 1 201 ? 16.656 -18.906 -13.367 1 89.44 201 SER A C 1
ATOM 1535 O O . SER A 1 201 ? 15.859 -19.016 -12.438 1 89.44 201 SER A O 1
ATOM 1537 N N . ILE A 1 202 ? 16.578 -19.625 -14.391 1 92 202 ILE A N 1
ATOM 1538 C CA . ILE A 1 202 ? 15.43 -20.516 -14.609 1 92 202 ILE A CA 1
ATOM 1539 C C . ILE A 1 202 ? 15.5 -21.688 -13.641 1 92 202 ILE A C 1
ATOM 1541 O O . ILE A 1 202 ? 14.469 -22.172 -13.164 1 92 202 ILE A O 1
ATOM 1545 N N . ILE A 1 203 ? 16.703 -22.188 -13.383 1 93.44 203 ILE A N 1
ATOM 1546 C CA . ILE A 1 203 ? 16.859 -23.25 -12.414 1 93.44 203 ILE A CA 1
ATOM 1547 C C . ILE A 1 203 ? 16.422 -22.781 -11.031 1 93.44 203 ILE A C 1
ATOM 1549 O O . ILE A 1 203 ? 15.828 -23.531 -10.266 1 93.44 203 ILE A O 1
ATOM 1553 N N . CYS A 1 204 ? 16.672 -21.531 -10.766 1 91.88 204 CYS A N 1
ATOM 1554 C CA . CYS A 1 204 ? 16.234 -20.953 -9.5 1 91.88 204 CYS A CA 1
ATOM 1555 C C . CYS A 1 204 ? 14.711 -20.906 -9.422 1 91.88 204 CYS A C 1
ATOM 1557 O O . CYS A 1 204 ? 14.125 -21.328 -8.43 1 91.88 204 CYS A O 1
ATOM 1559 N N . VAL A 1 205 ? 14.094 -20.453 -10.453 1 93.38 205 VAL A N 1
ATOM 1560 C CA . VAL A 1 205 ? 12.633 -20.375 -10.5 1 93.38 205 VAL A CA 1
ATOM 1561 C C . VAL A 1 205 ? 12.039 -21.781 -10.484 1 93.38 205 VAL A C 1
ATOM 1563 O O . VAL A 1 205 ? 10.992 -22.016 -9.883 1 93.38 205 VAL A O 1
ATOM 1566 N N . GLY A 1 206 ? 12.695 -22.656 -11.203 1 95.06 206 GLY A N 1
ATOM 1567 C CA . GLY A 1 206 ? 12.242 -24.047 -11.203 1 95.06 206 GLY A CA 1
ATOM 1568 C C . GLY A 1 206 ? 12.289 -24.688 -9.836 1 95.06 206 GLY A C 1
ATOM 1569 O O . GLY A 1 206 ? 11.32 -25.328 -9.414 1 95.06 206 GLY A O 1
ATOM 1570 N N . ALA A 1 207 ? 13.391 -24.453 -9.133 1 95.25 207 ALA A N 1
ATOM 1571 C CA . ALA A 1 207 ? 13.609 -25.109 -7.84 1 95.25 207 ALA A CA 1
ATOM 1572 C C . ALA A 1 207 ? 12.688 -24.516 -6.773 1 95.25 207 ALA A C 1
ATOM 1574 O O . ALA A 1 207 ? 12.305 -25.219 -5.828 1 95.25 207 ALA A O 1
ATOM 1575 N N . ILE A 1 208 ? 12.32 -23.281 -6.938 1 94.25 208 ILE A N 1
ATOM 1576 C CA . ILE A 1 208 ? 11.523 -22.609 -5.914 1 94.25 208 ILE A CA 1
ATOM 1577 C C . ILE A 1 208 ? 10.055 -22.578 -6.348 1 94.25 208 ILE A C 1
ATOM 1579 O O . ILE A 1 208 ? 9.227 -23.312 -5.812 1 94.25 208 ILE A O 1
ATOM 1583 N N . PHE A 1 209 ? 9.742 -21.953 -7.43 1 94.56 209 PHE A N 1
ATOM 1584 C CA . PHE A 1 209 ? 8.359 -21.75 -7.848 1 94.56 209 PHE A CA 1
ATOM 1585 C C . PHE A 1 209 ? 7.766 -23.047 -8.398 1 94.56 209 PHE A C 1
ATOM 1587 O O . PHE A 1 209 ? 6.699 -23.484 -7.961 1 94.56 209 PHE A O 1
ATOM 1594 N N . LEU A 1 210 ? 8.445 -23.609 -9.414 1 96 210 LEU A N 1
ATOM 1595 C CA . LEU A 1 210 ? 7.875 -24.781 -10.078 1 96 210 LEU A CA 1
ATOM 1596 C C . LEU A 1 210 ? 7.707 -25.938 -9.094 1 96 210 LEU A C 1
ATOM 1598 O O . LEU A 1 210 ? 6.656 -26.578 -9.062 1 96 210 LEU A O 1
ATOM 1602 N N . ALA A 1 211 ? 8.781 -26.188 -8.32 1 96.44 211 ALA A N 1
ATOM 1603 C CA . ALA A 1 211 ? 8.711 -27.281 -7.34 1 96.44 211 ALA A CA 1
ATOM 1604 C C . ALA A 1 211 ? 7.613 -27.016 -6.312 1 96.44 211 ALA A C 1
ATOM 1606 O O . ALA A 1 211 ? 6.832 -27.906 -5.984 1 96.44 211 ALA A O 1
ATOM 1607 N N . GLY A 1 212 ? 7.57 -25.812 -5.789 1 95 212 GLY A N 1
ATOM 1608 C CA . GLY A 1 212 ? 6.531 -25.453 -4.84 1 95 212 GLY A CA 1
ATOM 1609 C C . GLY A 1 212 ? 5.133 -25.547 -5.422 1 95 212 GLY A C 1
ATOM 1610 O O . GLY A 1 212 ? 4.215 -26.062 -4.773 1 95 212 GLY A O 1
ATOM 1611 N N . SER A 1 213 ? 4.973 -25.062 -6.598 1 95.06 213 SER A N 1
ATOM 1612 C CA . SER A 1 213 ? 3.678 -25.094 -7.27 1 95.06 213 SER A CA 1
ATOM 1613 C C . SER A 1 213 ? 3.246 -26.531 -7.566 1 95.06 213 SER A C 1
ATOM 1615 O O . SER A 1 213 ? 2.055 -26.844 -7.535 1 95.06 213 SER A O 1
ATOM 1617 N N . MET A 1 214 ? 4.227 -27.328 -7.953 1 97.38 214 MET A N 1
ATOM 1618 C CA . MET A 1 214 ? 3.918 -28.734 -8.172 1 97.38 214 MET A CA 1
ATOM 1619 C C . MET A 1 214 ? 3.445 -29.391 -6.879 1 97.38 214 MET A C 1
ATOM 1621 O O . MET A 1 214 ? 2.529 -30.219 -6.898 1 97.38 214 MET A O 1
ATOM 1625 N N . GLY A 1 215 ? 4.094 -29.031 -5.809 1 96.94 215 GLY A N 1
ATOM 1626 C CA . GLY A 1 215 ? 3.592 -29.453 -4.512 1 96.94 215 GLY A CA 1
ATOM 1627 C C . GLY A 1 215 ? 2.16 -29.016 -4.254 1 96.94 215 GLY A C 1
ATOM 1628 O O . GLY A 1 215 ? 1.343 -29.797 -3.777 1 96.94 215 GLY A O 1
ATOM 1629 N N . SER A 1 216 ? 1.863 -27.797 -4.598 1 95.62 216 SER A N 1
ATOM 1630 C CA . SER A 1 216 ? 0.514 -27.281 -4.426 1 95.62 216 SER A CA 1
ATOM 1631 C C . SER A 1 216 ? -0.471 -27.969 -5.367 1 95.62 216 SER A C 1
ATOM 1633 O O . SER A 1 216 ? -1.639 -28.156 -5.016 1 95.62 216 SER A O 1
ATOM 1635 N N . THR A 1 217 ? 0.002 -28.266 -6.566 1 97.44 217 THR A N 1
ATOM 1636 C CA . THR A 1 217 ? -0.835 -28.953 -7.543 1 97.44 217 THR A CA 1
ATOM 1637 C C . THR A 1 217 ? -1.345 -30.281 -6.98 1 97.44 217 THR A C 1
ATOM 1639 O O . THR A 1 217 ? -2.527 -30.609 -7.117 1 97.44 217 THR A O 1
ATOM 1642 N N . PHE A 1 218 ? -0.471 -30.953 -6.363 1 97.81 218 PHE A N 1
ATOM 1643 C CA . PHE A 1 218 ? -0.828 -32.219 -5.754 1 97.81 218 PHE A CA 1
ATOM 1644 C C . PHE A 1 218 ? -0.885 -32.094 -4.234 1 97.81 218 PHE A C 1
ATOM 1646 O O . PHE A 1 218 ? -0.247 -32.875 -3.52 1 97.81 218 PHE A O 1
ATOM 1653 N N . SER A 1 219 ? -1.734 -31.172 -3.838 1 96.38 219 SER A N 1
ATOM 1654 C CA . SER A 1 219 ? -1.89 -30.859 -2.424 1 96.38 219 SER A CA 1
ATOM 1655 C C . SER A 1 219 ? -2.496 -32.031 -1.652 1 96.38 219 SER A C 1
ATOM 1657 O O . SER A 1 219 ? -3.463 -32.625 -2.105 1 96.38 219 SER A O 1
ATOM 1659 N N . THR A 1 220 ? -1.936 -32.281 -0.44 1 95.06 220 THR A N 1
ATOM 1660 C CA . THR A 1 220 ? -2.459 -33.312 0.429 1 95.06 220 THR A CA 1
ATOM 1661 C C . THR A 1 220 ? -3.279 -32.719 1.566 1 95.06 220 THR A C 1
ATOM 1663 O O . THR A 1 220 ? -4.449 -33.062 1.747 1 95.06 220 THR A O 1
ATOM 1666 N N . ILE A 1 221 ? -2.736 -31.703 2.236 1 91.94 221 ILE A N 1
ATOM 1667 C CA . ILE A 1 221 ? -3.432 -31.172 3.398 1 91.94 221 ILE A CA 1
ATOM 1668 C C . ILE A 1 221 ? -3.445 -29.641 3.326 1 91.94 221 ILE A C 1
ATOM 1670 O O . ILE A 1 221 ? -3.621 -28.969 4.344 1 91.94 221 ILE A O 1
ATOM 1674 N N . ASN A 1 222 ? -3.156 -29.078 2.158 1 93.06 222 ASN A N 1
ATOM 1675 C CA . ASN A 1 222 ? -3.168 -27.641 1.966 1 93.06 222 ASN A CA 1
ATOM 1676 C C . ASN A 1 222 ? -4.535 -27.031 2.293 1 93.06 222 ASN A C 1
ATOM 1678 O O . ASN A 1 222 ? -5.504 -27.266 1.569 1 93.06 222 ASN A O 1
ATOM 1682 N N . PRO A 1 223 ? -4.613 -26.266 3.363 1 89.25 223 PRO A N 1
ATOM 1683 C CA . PRO A 1 223 ? -5.91 -25.734 3.787 1 89.25 223 PRO A CA 1
ATOM 1684 C C . PRO A 1 223 ? -6.512 -24.766 2.77 1 89.25 223 PRO A C 1
ATOM 1686 O O . PRO A 1 223 ? -7.734 -24.594 2.719 1 89.25 223 PRO A O 1
ATOM 1689 N N . PH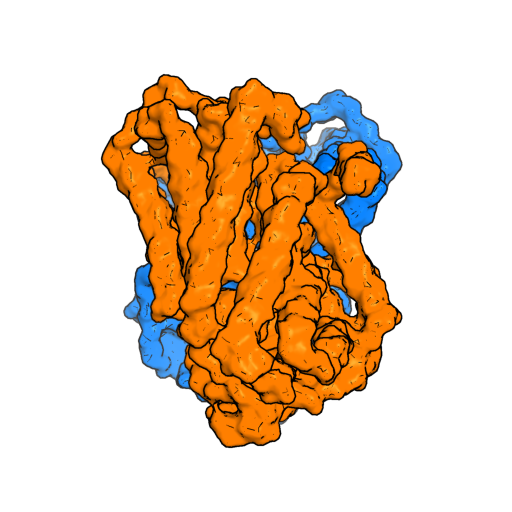E A 1 224 ? -5.711 -24.203 1.922 1 88 224 PHE A N 1
ATOM 1690 C CA . PHE A 1 224 ? -6.16 -23.156 1.018 1 88 224 PHE A CA 1
ATOM 1691 C C . PHE A 1 224 ? -6.621 -23.734 -0.31 1 88 224 PHE A C 1
ATOM 1693 O O . PHE A 1 224 ? -7.121 -23.016 -1.175 1 88 224 PHE A O 1
ATOM 1700 N N . SER A 1 225 ? -6.438 -25.016 -0.485 1 93.12 225 SER A N 1
ATOM 1701 C CA . SER A 1 225 ? -6.836 -25.641 -1.743 1 93.12 225 SER A CA 1
ATOM 1702 C C . SER A 1 225 ? -7.645 -26.906 -1.499 1 93.12 225 SER A C 1
ATOM 1704 O O . SER A 1 225 ? -8.875 -26.859 -1.414 1 93.12 225 SER A O 1
ATOM 1706 N N . VAL A 1 226 ? -6.969 -27.938 -1.053 1 94.06 226 VAL A N 1
ATOM 1707 C CA . VAL A 1 226 ? -7.637 -29.234 -0.96 1 94.06 226 VAL A CA 1
ATOM 1708 C C . VAL A 1 226 ? -8.609 -29.234 0.214 1 94.06 226 VAL A C 1
ATOM 1710 O O . VAL A 1 226 ? -9.727 -29.75 0.105 1 94.06 226 VAL A O 1
ATOM 1713 N N . VAL A 1 227 ? -8.273 -28.656 1.338 1 90.94 227 VAL A N 1
ATOM 1714 C CA . VAL A 1 227 ? -9.125 -28.719 2.523 1 90.94 227 VAL A CA 1
ATOM 1715 C C . VAL A 1 227 ? -10.367 -27.859 2.301 1 90.94 227 VAL A C 1
ATOM 1717 O O . VAL A 1 227 ? -11.492 -28.312 2.527 1 90.94 227 VAL A O 1
ATOM 1720 N N . ILE A 1 228 ? -10.188 -26.703 1.832 1 89.56 228 ILE A N 1
ATOM 1721 C CA . ILE A 1 228 ? -11.336 -25.828 1.599 1 89.56 228 ILE A CA 1
ATOM 1722 C C . ILE A 1 228 ? -12.203 -26.406 0.484 1 89.56 228 ILE A C 1
ATOM 1724 O O . ILE A 1 228 ? -13.43 -26.344 0.547 1 89.56 228 ILE A O 1
ATOM 1728 N N . ALA A 1 229 ? -11.648 -26.938 -0.552 1 94.88 229 ALA A N 1
ATOM 1729 C CA . ALA A 1 229 ? -12.398 -27.547 -1.648 1 94.88 229 ALA A CA 1
ATOM 1730 C C . ALA A 1 229 ? -13.188 -28.766 -1.163 1 94.88 229 ALA A C 1
ATOM 1732 O O . ALA A 1 229 ? -14.352 -28.938 -1.524 1 94.88 229 ALA A O 1
ATOM 1733 N N . SER A 1 230 ? -12.562 -29.578 -0.362 1 94.44 230 SER A N 1
ATOM 1734 C CA . SER A 1 230 ? -13.227 -30.766 0.18 1 94.44 230 SER A CA 1
ATOM 1735 C C . SER A 1 230 ? -14.383 -30.391 1.093 1 94.44 230 SER A C 1
ATOM 1737 O O . SER A 1 230 ? -15.469 -30.969 1 1 94.44 230 SER A O 1
ATOM 1739 N N . ASN A 1 231 ? -14.109 -29.422 1.88 1 90.69 231 ASN A N 1
ATOM 1740 C CA . ASN A 1 231 ? -15.172 -28.938 2.756 1 90.69 231 ASN A CA 1
ATOM 1741 C C . ASN A 1 231 ? -16.344 -28.375 1.958 1 90.69 231 ASN A C 1
ATOM 1743 O O . ASN A 1 231 ? -17.5 -28.625 2.289 1 90.69 231 ASN A O 1
ATOM 1747 N N . ALA A 1 232 ? -16.078 -27.656 0.969 1 90.75 232 ALA A N 1
ATOM 1748 C CA . ALA A 1 232 ? -17.109 -27.078 0.122 1 90.75 232 ALA A CA 1
ATOM 1749 C C . ALA A 1 232 ? -17.828 -28.141 -0.682 1 90.75 232 ALA A C 1
ATOM 1751 O O . ALA A 1 232 ? -18.953 -27.922 -1.156 1 90.75 232 ALA A O 1
ATOM 1752 N N . ALA A 1 233 ? -17.141 -29.281 -0.873 1 93.69 233 ALA A N 1
ATOM 1753 C CA . ALA A 1 233 ? -17.734 -30.406 -1.569 1 93.69 233 ALA A CA 1
ATOM 1754 C C . ALA A 1 233 ? -18.5 -31.312 -0.599 1 93.69 233 ALA A C 1
ATOM 1756 O O . ALA A 1 233 ? -19.156 -32.25 -1.015 1 93.69 233 ALA A O 1
ATOM 1757 N N . GLY A 1 234 ? -18.406 -31.047 0.686 1 89.06 234 GLY A N 1
ATOM 1758 C CA . GLY A 1 234 ? -19.141 -31.797 1.697 1 89.06 234 GLY A CA 1
ATOM 1759 C C . GLY A 1 234 ? -18.453 -33.094 2.078 1 89.06 234 GLY A C 1
ATOM 1760 O O . GLY A 1 234 ? -19.125 -34.062 2.475 1 89.06 234 GLY A O 1
ATOM 1761 N N . ILE A 1 235 ? -17.188 -33.219 1.917 1 92.62 235 ILE A N 1
ATOM 1762 C CA . ILE A 1 235 ? -16.484 -34.438 2.242 1 92.62 235 ILE A CA 1
ATOM 1763 C C . ILE A 1 235 ? -15.25 -34.125 3.08 1 92.62 235 ILE A C 1
ATOM 1765 O O . ILE A 1 235 ? -14.75 -33 3.064 1 92.62 235 ILE A O 1
ATOM 1769 N N . PRO A 1 236 ? -14.781 -35.125 3.834 1 92.25 236 PRO A N 1
ATOM 1770 C CA . PRO A 1 236 ? -13.508 -34.906 4.527 1 92.25 236 PRO A CA 1
ATOM 1771 C C . PRO A 1 236 ? -12.32 -34.844 3.57 1 92.25 236 PRO A C 1
ATOM 1773 O O . PRO A 1 236 ? -12.289 -35.562 2.564 1 92.25 236 PRO A O 1
ATOM 1776 N N . PHE A 1 237 ? -11.352 -34 3.904 1 92.5 237 PHE A N 1
ATOM 1777 C CA . PHE A 1 237 ? -10.219 -33.781 3.014 1 92.5 237 PHE A CA 1
ATOM 1778 C C . PHE A 1 237 ? -9.344 -35.031 2.922 1 92.5 237 PHE A C 1
ATOM 1780 O O . PHE A 1 237 ? -8.523 -35.156 2.012 1 92.5 237 PHE A O 1
ATOM 1787 N N . THR A 1 238 ? -9.523 -35.938 3.85 1 94.06 238 THR A N 1
ATOM 1788 C CA . THR A 1 238 ? -8.711 -37.156 3.867 1 94.06 238 THR A CA 1
ATOM 1789 C C . THR A 1 238 ? -9.117 -38.094 2.734 1 94.06 238 THR A C 1
ATOM 1791 O O . THR A 1 238 ? -8.352 -38.969 2.344 1 94.06 238 THR A O 1
ATOM 1794 N N . GLU A 1 239 ? -10.367 -37.875 2.27 1 94 239 GLU A N 1
ATOM 1795 C CA . GLU A 1 239 ? -10.781 -38.688 1.125 1 94 239 GLU A CA 1
ATOM 1796 C C . GLU A 1 239 ? -9.977 -38.312 -0.124 1 94 239 GLU A C 1
ATOM 1798 O O . GLU A 1 239 ? -9.844 -37.156 -0.457 1 94 239 GLU A O 1
ATOM 1803 N N . GLY A 1 240 ? -9.375 -39.344 -0.829 1 94.38 240 GLY A N 1
ATOM 1804 C CA . GLY A 1 240 ? -8.594 -39.156 -2.037 1 94.38 240 GLY A CA 1
ATOM 1805 C C . GLY A 1 240 ? -7.141 -38.812 -1.758 1 94.38 240 GLY A C 1
ATOM 1806 O O . GLY A 1 240 ? -6.355 -38.625 -2.686 1 94.38 240 GLY A O 1
ATOM 1807 N N . ILE A 1 241 ? -6.781 -38.781 -0.453 1 96.56 241 ILE A N 1
ATOM 1808 C CA . ILE A 1 241 ? -5.449 -38.312 -0.065 1 96.56 241 ILE A CA 1
ATOM 1809 C C . ILE A 1 241 ? -4.398 -39.281 -0.611 1 96.56 241 ILE A C 1
ATOM 1811 O O . ILE A 1 241 ? -3.281 -38.875 -0.94 1 96.56 241 ILE A O 1
ATOM 1815 N N . VAL A 1 242 ? -4.699 -40.531 -0.811 1 96.69 242 VAL A N 1
ATOM 1816 C CA . VAL A 1 242 ? -3.76 -41.531 -1.29 1 96.69 242 VAL A CA 1
ATOM 1817 C C . VAL A 1 242 ? -3.344 -41.219 -2.725 1 96.69 242 VAL A C 1
ATOM 1819 O O . VAL A 1 242 ? -2.152 -41.188 -3.039 1 96.69 242 VAL A O 1
ATOM 1822 N N . PHE A 1 243 ? -4.309 -40.938 -3.588 1 96.94 243 PHE A N 1
ATOM 1823 C CA . PHE A 1 243 ? -4.016 -40.656 -4.988 1 96.94 243 PHE A CA 1
ATOM 1824 C C . PHE A 1 243 ? -3.305 -39.312 -5.121 1 96.94 243 PHE A C 1
ATOM 1826 O O . PHE A 1 243 ? -2.443 -39.156 -5.984 1 96.94 243 PHE A O 1
ATOM 1833 N N . ARG A 1 244 ? -3.654 -38.375 -4.309 1 97.88 244 ARG A N 1
ATOM 1834 C CA . ARG A 1 244 ? -2.965 -37.062 -4.332 1 97.88 244 ARG A CA 1
ATOM 1835 C C . ARG A 1 244 ? -1.517 -37.219 -3.875 1 97.88 244 ARG A C 1
ATOM 1837 O O . ARG A 1 244 ? -0.619 -36.594 -4.426 1 97.88 244 ARG A O 1
ATOM 1844 N N . THR A 1 245 ? -1.335 -38.094 -2.844 1 98 245 THR A N 1
ATOM 1845 C CA . THR A 1 245 ? 0.02 -38.344 -2.363 1 98 245 THR A CA 1
ATOM 1846 C C . THR A 1 245 ? 0.843 -39.062 -3.422 1 98 245 THR A C 1
ATOM 1848 O O . THR A 1 245 ? 1.999 -38.719 -3.668 1 98 245 THR A O 1
ATOM 1851 N N . LEU A 1 246 ? 0.269 -40.062 -4.055 1 97.94 246 LEU A N 1
ATOM 1852 C CA . LEU A 1 246 ? 0.945 -40.781 -5.133 1 97.94 246 LEU A CA 1
ATOM 1853 C C . LEU A 1 246 ? 1.271 -39.844 -6.285 1 97.94 246 LEU A C 1
ATOM 1855 O O . LEU A 1 246 ? 2.369 -39.906 -6.844 1 97.94 246 LEU A O 1
ATOM 1859 N N . GLY A 1 247 ? 0.281 -39.031 -6.621 1 98.12 247 GLY A N 1
ATOM 1860 C CA . GLY A 1 247 ? 0.518 -38.031 -7.645 1 98.12 247 GLY A CA 1
ATOM 1861 C C . GLY A 1 247 ? 1.661 -37.094 -7.305 1 98.12 247 GLY A C 1
ATOM 1862 O O . GLY A 1 247 ? 2.473 -36.781 -8.164 1 98.12 247 GLY A O 1
ATOM 1863 N N . LEU A 1 248 ? 1.728 -36.688 -6.051 1 98.38 248 LEU A N 1
ATOM 1864 C CA . LEU A 1 248 ? 2.775 -35.781 -5.582 1 98.38 248 LEU A CA 1
ATOM 1865 C C . LEU A 1 248 ? 4.152 -36.438 -5.762 1 98.38 248 LEU A C 1
ATOM 1867 O O . LEU A 1 248 ? 5.086 -35.75 -6.23 1 98.38 248 LEU A O 1
ATOM 1871 N N . ILE A 1 249 ? 4.281 -37.656 -5.355 1 98.44 249 ILE A N 1
ATOM 1872 C CA . ILE A 1 249 ? 5.562 -38.344 -5.426 1 98.44 249 ILE A CA 1
ATOM 1873 C C . ILE A 1 249 ? 6.012 -38.469 -6.879 1 98.44 249 ILE A C 1
ATOM 1875 O O . ILE A 1 249 ? 7.164 -38.156 -7.199 1 98.44 249 ILE A O 1
ATOM 1879 N N . ILE A 1 250 ? 5.129 -38.812 -7.762 1 98.56 250 ILE A N 1
ATOM 1880 C CA . ILE A 1 250 ? 5.461 -38.969 -9.172 1 98.56 250 ILE A CA 1
ATOM 1881 C C . ILE A 1 250 ? 5.75 -37.625 -9.789 1 98.56 250 ILE A C 1
ATOM 1883 O O . ILE A 1 250 ? 6.73 -37.438 -10.523 1 98.56 250 ILE A O 1
ATOM 1887 N N . ALA A 1 251 ? 4.879 -36.656 -9.484 1 98.38 251 ALA A N 1
ATOM 1888 C CA . ALA A 1 251 ? 5.055 -35.312 -10.039 1 98.38 251 ALA A CA 1
ATOM 1889 C C . ALA A 1 251 ? 6.371 -34.719 -9.57 1 98.38 251 ALA A C 1
ATOM 1891 O O . ALA A 1 251 ? 7.062 -34.062 -10.352 1 98.38 251 ALA A O 1
ATOM 1892 N N . PHE A 1 252 ? 6.684 -34.875 -8.297 1 98.38 252 PHE A N 1
ATOM 1893 C CA . PHE A 1 252 ? 7.945 -34.375 -7.777 1 98.38 252 PHE A CA 1
ATOM 1894 C C . PHE A 1 252 ? 9.133 -35.031 -8.484 1 98.38 252 PHE A C 1
ATOM 1896 O O . PHE A 1 252 ? 10.102 -34.344 -8.828 1 98.38 252 PHE A O 1
ATOM 1903 N N . SER A 1 253 ? 9.023 -36.281 -8.672 1 98.5 253 SER A N 1
ATOM 1904 C CA . SER A 1 253 ? 10.078 -37 -9.383 1 98.5 253 SER A CA 1
ATOM 1905 C C . SER A 1 253 ? 10.242 -36.469 -10.805 1 98.5 253 SER A C 1
ATOM 1907 O O . SER A 1 253 ? 11.367 -36.312 -11.297 1 98.5 253 SER A O 1
ATOM 1909 N N . VAL A 1 254 ? 9.18 -36.156 -11.438 1 98.44 254 VAL A N 1
ATOM 1910 C CA . VAL A 1 254 ? 9.227 -35.625 -12.805 1 98.44 254 VAL A CA 1
ATOM 1911 C C . VAL A 1 254 ? 9.859 -34.25 -12.805 1 98.44 254 VAL A C 1
ATOM 1913 O O . VAL A 1 254 ? 10.688 -33.938 -13.664 1 98.44 254 VAL A O 1
ATOM 1916 N N . VAL A 1 255 ? 9.508 -33.406 -11.836 1 98 255 VAL A N 1
ATOM 1917 C CA . VAL A 1 255 ? 10.062 -32.062 -11.742 1 98 255 VAL A CA 1
ATOM 1918 C C . VAL A 1 255 ? 11.57 -32.125 -11.508 1 98 255 VAL A C 1
ATOM 1920 O O . VAL A 1 255 ? 12.336 -31.422 -12.148 1 98 255 VAL A O 1
ATOM 1923 N N . ILE A 1 256 ? 11.969 -33 -10.586 1 98.06 256 ILE A N 1
ATOM 1924 C CA . ILE A 1 256 ? 13.391 -33.156 -10.266 1 98.06 256 ILE A CA 1
ATOM 1925 C C . ILE A 1 256 ? 14.148 -33.656 -11.492 1 98.06 256 ILE A C 1
ATOM 1927 O O . ILE A 1 256 ? 15.242 -33.156 -11.797 1 98.06 256 ILE A O 1
ATOM 1931 N N . SER A 1 257 ? 13.586 -34.625 -12.18 1 98.19 257 SER A N 1
ATOM 1932 C CA . SER A 1 257 ? 14.211 -35.125 -13.391 1 98.19 257 SER A CA 1
ATOM 1933 C C . SER A 1 257 ? 14.312 -34.062 -14.469 1 98.19 257 SER A C 1
ATOM 1935 O O . SER A 1 257 ? 15.32 -33.969 -15.172 1 98.19 257 SER A O 1
ATOM 1937 N N . TYR A 1 258 ? 13.281 -33.281 -14.594 1 97.81 258 TYR A N 1
ATOM 1938 C CA . TYR A 1 258 ? 13.258 -32.188 -15.555 1 97.81 258 TYR A CA 1
ATOM 1939 C C . TYR A 1 258 ? 14.32 -31.156 -15.219 1 97.81 258 TYR A C 1
ATOM 1941 O O . TYR A 1 258 ? 15.062 -30.719 -16.094 1 97.81 258 TYR A O 1
ATOM 1949 N N . LEU A 1 259 ? 14.422 -30.781 -13.953 1 97.31 259 LEU A N 1
ATOM 1950 C CA . LEU A 1 259 ? 15.414 -29.797 -13.508 1 97.31 259 LEU A CA 1
ATOM 1951 C C . LEU A 1 259 ? 16.828 -30.359 -13.664 1 97.31 259 LEU A C 1
ATOM 1953 O O . LEU A 1 259 ? 17.75 -29.609 -14.016 1 97.31 259 LEU A O 1
ATOM 1957 N N . TYR A 1 260 ? 16.953 -31.641 -13.328 1 96.44 260 TYR A N 1
ATOM 1958 C CA . TYR A 1 260 ? 18.25 -32.25 -13.5 1 96.44 260 TYR A CA 1
ATOM 1959 C C . TYR A 1 260 ? 18.688 -32.25 -14.961 1 96.44 260 TYR A C 1
ATOM 1961 O O . TYR A 1 260 ? 19.844 -31.906 -15.266 1 96.44 260 TYR A O 1
ATOM 1969 N N . TRP A 1 261 ? 17.781 -32.625 -15.836 1 96.25 261 TRP A N 1
ATOM 1970 C CA . TRP A 1 261 ? 18.062 -32.594 -17.266 1 96.25 261 TRP A CA 1
ATOM 1971 C C . TRP A 1 261 ? 18.453 -31.203 -17.719 1 96.25 261 TRP A C 1
ATOM 1973 O O . TRP A 1 261 ? 19.453 -31.031 -18.422 1 96.25 261 TRP A O 1
ATOM 1983 N N . TYR A 1 262 ? 17.688 -30.203 -17.328 1 95.62 262 TYR A N 1
ATOM 1984 C CA . TYR A 1 262 ? 17.953 -28.828 -17.719 1 95.62 262 TYR A CA 1
ATOM 1985 C C . TYR A 1 262 ? 19.281 -28.344 -17.156 1 95.62 262 TYR A C 1
ATOM 1987 O O . TYR A 1 262 ? 20.062 -27.703 -17.859 1 95.62 262 TYR A O 1
ATOM 1995 N N . ALA A 1 263 ? 19.531 -28.641 -15.867 1 93.94 263 ALA A N 1
ATOM 1996 C CA . ALA A 1 263 ? 20.766 -28.234 -15.203 1 93.94 263 ALA A CA 1
ATOM 1997 C C . ALA A 1 263 ? 21.984 -28.828 -15.891 1 93.94 263 ALA A C 1
ATOM 1999 O O . ALA A 1 263 ? 23 -28.141 -16.062 1 93.94 263 ALA A O 1
ATOM 2000 N N . LYS A 1 264 ? 21.906 -30.047 -16.203 1 92.75 264 LYS A N 1
ATOM 2001 C CA . LYS A 1 264 ? 23.016 -30.719 -16.891 1 92.75 264 LYS A CA 1
ATOM 2002 C C . LYS A 1 264 ? 23.281 -30.078 -18.25 1 92.75 264 LYS A C 1
ATOM 2004 O O . LYS A 1 264 ? 24.438 -29.859 -18.625 1 92.75 264 LYS A O 1
ATOM 2009 N N . LYS A 1 265 ? 22.219 -29.75 -18.938 1 93.5 265 LYS A N 1
ATOM 2010 C CA . LYS A 1 265 ? 22.359 -29.125 -20.25 1 93.5 265 LYS A CA 1
ATOM 2011 C C . LYS A 1 265 ? 23 -27.75 -20.125 1 93.5 265 LYS A C 1
ATOM 2013 O O . LYS A 1 265 ? 23.844 -27.375 -20.938 1 93.5 265 LYS A O 1
ATOM 2018 N N . VAL A 1 266 ? 22.578 -26.984 -19.141 1 90.69 266 VAL A N 1
ATOM 2019 C CA . VAL A 1 266 ? 23.078 -25.625 -18.938 1 90.69 266 VAL A CA 1
ATOM 2020 C C . VAL A 1 266 ? 24.531 -25.656 -18.516 1 90.69 266 VAL A C 1
ATOM 2022 O O . VAL A 1 266 ? 25.328 -24.812 -18.922 1 90.69 266 VAL A O 1
ATOM 2025 N N . LYS A 1 267 ? 24.875 -26.562 -17.672 1 87.56 267 LYS A N 1
ATOM 2026 C CA . LYS A 1 267 ? 26.266 -26.688 -17.234 1 87.56 267 LYS A CA 1
ATOM 2027 C C . LYS A 1 267 ? 27.188 -27.109 -18.375 1 87.56 267 LYS A C 1
ATOM 2029 O O . LYS A 1 267 ? 28.328 -26.672 -18.453 1 87.56 267 LYS A O 1
ATOM 2034 N N . GLN A 1 268 ? 26.719 -27.906 -19.266 1 89.44 268 GLN A N 1
ATOM 2035 C CA . GLN A 1 268 ? 27.484 -28.375 -20.422 1 89.44 268 GLN A CA 1
ATOM 2036 C C . GLN A 1 268 ? 27.578 -27.281 -21.484 1 89.44 268 GLN A C 1
ATOM 2038 O O . GLN A 1 268 ? 28.641 -27.094 -22.078 1 89.44 268 GLN A O 1
ATOM 2043 N N . THR A 1 269 ? 26.406 -26.656 -21.75 1 90.56 269 THR A N 1
ATOM 2044 C CA . THR A 1 269 ? 26.328 -25.609 -22.75 1 90.56 269 THR A CA 1
ATOM 2045 C C . THR A 1 269 ? 25.516 -24.422 -22.234 1 90.56 269 THR A C 1
ATOM 2047 O O . THR A 1 269 ? 24.297 -24.359 -22.422 1 90.56 269 THR A O 1
ATOM 2050 N N . PRO A 1 270 ? 26.188 -23.453 -21.734 1 85.94 270 PRO A N 1
ATOM 2051 C CA . PRO A 1 270 ? 25.5 -22.312 -21.141 1 85.94 270 PRO A CA 1
ATOM 2052 C C . PRO A 1 270 ? 24.562 -21.609 -22.109 1 85.94 270 PRO A C 1
ATOM 2054 O O . PRO A 1 270 ? 23.562 -21.031 -21.688 1 85.94 270 PRO A O 1
ATOM 2057 N N . SER A 1 271 ? 24.875 -21.688 -23.359 1 85.88 271 SER A N 1
ATOM 2058 C CA . SER A 1 271 ? 24.047 -21.016 -24.359 1 85.88 271 SER A CA 1
ATOM 2059 C C . SER A 1 271 ? 22.703 -21.703 -24.516 1 85.88 271 SER A C 1
ATOM 2061 O O . SER A 1 271 ? 21.781 -21.156 -25.125 1 85.88 271 SER A O 1
ATOM 2063 N N . PHE A 1 272 ? 22.641 -22.859 -23.922 1 86.25 272 PHE A N 1
ATOM 2064 C CA . PHE A 1 272 ? 21.375 -23.594 -23.953 1 86.25 272 PHE A CA 1
ATOM 2065 C C . PHE A 1 272 ? 20.328 -22.922 -23.078 1 86.25 272 PHE A C 1
ATOM 2067 O O . PHE A 1 272 ? 19.125 -23.125 -23.266 1 86.25 272 PHE A O 1
ATOM 2074 N N . SER A 1 273 ? 20.75 -22.156 -22.203 1 87.94 273 SER A N 1
ATOM 2075 C CA . SER A 1 273 ? 19.859 -21.516 -21.219 1 87.94 273 SER A CA 1
ATOM 2076 C C . SER A 1 273 ? 18.797 -20.688 -21.906 1 87.94 273 SER A C 1
ATOM 2078 O O . SER A 1 273 ? 19.094 -19.922 -22.844 1 87.94 273 SER A O 1
ATOM 2080 N N . TYR A 1 274 ? 17.594 -20.828 -21.422 1 83.56 274 TYR A N 1
ATOM 2081 C CA . TYR A 1 274 ? 16.484 -20.016 -21.938 1 83.56 274 TYR A CA 1
ATOM 2082 C C . TYR A 1 274 ? 16.656 -18.547 -21.578 1 83.56 274 TYR A C 1
ATOM 2084 O O . TYR A 1 274 ? 16 -17.672 -22.141 1 83.56 274 TYR A O 1
ATOM 2092 N N . THR A 1 275 ? 17.531 -18.281 -20.641 1 82.31 275 THR A N 1
ATOM 2093 C CA . THR A 1 275 ? 17.734 -16.906 -20.156 1 82.31 275 THR A CA 1
ATOM 2094 C C . THR A 1 275 ? 19.172 -16.469 -20.422 1 82.31 275 THR A C 1
ATOM 2096 O O . THR A 1 275 ? 19.688 -15.594 -19.719 1 82.31 275 THR A O 1
ATOM 2099 N N . TYR A 1 276 ? 19.781 -17.047 -21.312 1 81.5 276 TYR A N 1
ATOM 2100 C CA . TYR A 1 276 ? 21.188 -16.766 -21.578 1 81.5 276 TYR A CA 1
ATOM 2101 C C . TYR A 1 276 ? 21.391 -15.289 -21.922 1 81.5 276 TYR A C 1
ATOM 2103 O O . TYR A 1 276 ? 22.391 -14.688 -21.531 1 81.5 276 TYR A O 1
ATOM 2111 N N . SER A 1 277 ? 20.406 -14.734 -22.609 1 78 277 SER A N 1
ATOM 2112 C CA . SER A 1 277 ? 20.531 -13.352 -23.062 1 78 277 SER A CA 1
ATOM 2113 C C . SER A 1 277 ? 20.594 -12.383 -21.891 1 78 277 SER A C 1
ATOM 2115 O O . SER A 1 277 ? 21.188 -11.305 -22 1 78 277 SER A O 1
ATOM 2117 N N . ASP A 1 278 ? 20.047 -12.797 -20.734 1 81.19 278 ASP A N 1
ATOM 2118 C CA . ASP A 1 278 ? 19.969 -11.883 -19.609 1 81.19 278 ASP A CA 1
ATOM 2119 C C . ASP A 1 278 ? 20.938 -12.289 -18.5 1 81.19 278 ASP A C 1
ATOM 2121 O O . ASP A 1 278 ? 20.859 -11.758 -17.375 1 81.19 278 ASP A O 1
ATOM 2125 N N . HIS A 1 279 ? 21.812 -13.188 -18.859 1 84.81 279 HIS A N 1
ATOM 2126 C CA . HIS A 1 279 ? 22.625 -13.773 -17.812 1 84.81 279 HIS A CA 1
ATOM 2127 C C . HIS A 1 279 ? 23.562 -12.734 -17.188 1 84.81 279 HIS A C 1
ATOM 2129 O O . HIS A 1 279 ? 23.766 -12.719 -15.969 1 84.81 279 HIS A O 1
ATOM 2135 N N . GLU A 1 280 ? 24.094 -11.828 -17.906 1 82.06 280 GLU A N 1
ATOM 2136 C CA . GLU A 1 280 ? 25.016 -10.828 -17.375 1 82.06 280 GLU A CA 1
ATOM 2137 C C . GLU A 1 280 ? 24.312 -9.859 -16.438 1 82.06 280 GLU A C 1
ATOM 2139 O O . GLU A 1 280 ? 24.797 -9.562 -15.352 1 82.06 280 GLU A O 1
ATOM 2144 N N . ALA A 1 281 ? 23.188 -9.484 -16.953 1 80.81 281 ALA A N 1
ATOM 2145 C CA . ALA A 1 281 ? 22.406 -8.547 -16.141 1 80.81 281 ALA A CA 1
ATOM 2146 C C . ALA A 1 281 ? 21.938 -9.203 -14.844 1 80.81 281 ALA A C 1
ATOM 2148 O O . ALA A 1 281 ? 21.938 -8.57 -13.789 1 80.81 281 ALA A O 1
ATOM 2149 N N . PHE A 1 282 ? 21.547 -10.359 -14.984 1 84 282 PHE A N 1
ATOM 2150 C CA . PHE A 1 282 ? 21.078 -11.102 -13.828 1 84 282 PHE A CA 1
ATOM 2151 C C . PHE A 1 282 ? 22.203 -11.328 -12.828 1 84 282 PHE A C 1
ATOM 2153 O O . PHE A 1 282 ? 22.016 -11.148 -11.617 1 84 282 PHE A O 1
ATOM 2160 N N . GLU A 1 283 ? 23.375 -11.648 -13.328 1 84 283 GLU A N 1
ATOM 2161 C CA . GLU A 1 283 ? 24.531 -11.859 -12.469 1 84 283 GLU A CA 1
ATOM 2162 C C . GLU A 1 283 ? 24.969 -10.562 -11.805 1 84 283 GLU A C 1
ATOM 2164 O O . GLU A 1 283 ? 25.312 -10.547 -10.617 1 84 283 GLU A O 1
ATOM 2169 N N . LYS A 1 284 ? 24.969 -9.578 -12.523 1 81.94 284 LYS A N 1
ATOM 2170 C CA . LYS A 1 284 ? 25.359 -8.281 -11.977 1 81.94 284 LYS A CA 1
ATOM 2171 C C . LYS A 1 284 ? 24.422 -7.863 -10.844 1 81.94 284 LYS A C 1
ATOM 2173 O O . LYS A 1 284 ? 24.859 -7.332 -9.828 1 81.94 284 LYS A O 1
ATOM 2178 N N . ARG A 1 285 ? 23.234 -8.172 -11.031 1 78.19 285 ARG A N 1
ATOM 2179 C CA . ARG A 1 285 ? 22.219 -7.77 -10.055 1 78.19 285 ARG A CA 1
ATOM 2180 C C . ARG A 1 285 ? 22.344 -8.586 -8.773 1 78.19 285 ARG A C 1
ATOM 2182 O O . ARG A 1 285 ? 22.188 -8.047 -7.676 1 78.19 285 ARG A O 1
ATOM 2189 N N . PHE A 1 286 ? 22.625 -9.852 -8.883 1 80.56 286 PHE A N 1
ATOM 2190 C CA . PHE A 1 286 ? 22.469 -10.727 -7.723 1 80.56 286 PHE A CA 1
ATOM 2191 C C . PHE A 1 286 ? 23.828 -11.141 -7.172 1 80.56 286 PHE A C 1
ATOM 2193 O O . PHE A 1 286 ? 23.922 -11.617 -6.035 1 80.56 286 PHE A O 1
ATOM 2200 N N . LEU A 1 287 ? 24.906 -10.914 -7.922 1 77.81 287 LEU A N 1
ATOM 2201 C CA . LEU A 1 287 ? 26.234 -11.352 -7.469 1 77.81 287 LEU A CA 1
ATOM 2202 C C . LEU A 1 287 ? 27.109 -10.156 -7.137 1 77.81 287 LEU A C 1
ATOM 2204 O O . LEU A 1 287 ? 28.203 -10.32 -6.57 1 77.81 287 LEU A O 1
ATOM 2208 N N . GLU A 1 288 ? 26.641 -9.023 -7.492 1 70.88 288 GLU A N 1
ATOM 2209 C CA . GLU A 1 288 ? 27.5 -7.852 -7.316 1 70.88 288 GLU A CA 1
ATOM 2210 C C . GLU A 1 288 ? 27.953 -7.719 -5.867 1 70.88 288 GLU A C 1
ATOM 2212 O O . GLU A 1 288 ? 29.125 -7.426 -5.602 1 70.88 288 GLU A O 1
ATOM 2217 N N . ASP A 1 289 ? 27.062 -8.016 -4.969 1 64.25 289 ASP A N 1
ATOM 2218 C CA . ASP A 1 289 ? 27.406 -7.77 -3.574 1 64.25 289 ASP A CA 1
ATOM 2219 C C . ASP A 1 289 ? 27.828 -9.062 -2.877 1 64.25 289 ASP A C 1
ATOM 2221 O O . ASP A 1 289 ? 28.031 -9.078 -1.66 1 64.25 289 ASP A O 1
ATOM 2225 N N . VAL A 1 290 ? 27.922 -10.109 -3.729 1 69.88 290 VAL A N 1
ATOM 2226 C CA . VAL A 1 290 ? 28.234 -11.391 -3.107 1 69.88 290 VAL A CA 1
ATOM 2227 C C . VAL A 1 290 ? 29.703 -11.727 -3.346 1 69.88 290 VAL A C 1
ATOM 2229 O O . VAL A 1 290 ? 30.172 -11.742 -4.488 1 69.88 290 VAL A O 1
ATOM 2232 N N . ASN A 1 291 ? 30.516 -11.594 -2.312 1 68.12 291 ASN A N 1
ATOM 2233 C CA . ASN A 1 291 ? 31.891 -12.055 -2.381 1 68.12 291 ASN A CA 1
ATOM 2234 C C . ASN A 1 291 ? 32.062 -13.414 -1.703 1 68.12 291 ASN A C 1
ATOM 2236 O O . ASN A 1 291 ? 32.188 -13.492 -0.479 1 68.12 291 ASN A O 1
ATOM 2240 N N . LEU A 1 292 ? 32.031 -14.406 -2.555 1 66.5 292 LEU A N 1
ATOM 2241 C CA . LEU A 1 292 ? 32.094 -15.773 -2.039 1 66.5 292 LEU A CA 1
ATOM 2242 C C . LEU A 1 292 ? 33.469 -16.062 -1.439 1 66.5 292 LEU A C 1
ATOM 2244 O O . LEU A 1 292 ? 33.625 -17.016 -0.674 1 66.5 292 LEU A O 1
ATOM 2248 N N . ASP A 1 293 ? 34.344 -15.234 -1.781 1 65.94 293 ASP A N 1
ATOM 2249 C CA . ASP A 1 293 ? 35.688 -15.461 -1.287 1 65.94 293 ASP A CA 1
ATOM 2250 C C . ASP A 1 293 ? 35.969 -14.656 -0.018 1 65.94 293 ASP A C 1
ATOM 2252 O O . ASP A 1 293 ? 36.969 -14.859 0.658 1 65.94 293 ASP A O 1
ATOM 2256 N N . ALA A 1 294 ? 35.062 -13.773 0.295 1 66 294 ALA A N 1
ATOM 2257 C CA . ALA A 1 294 ? 35.281 -12.969 1.492 1 66 294 ALA A CA 1
ATOM 2258 C C . ALA A 1 294 ? 34.969 -13.766 2.756 1 66 294 ALA A C 1
ATOM 2260 O O . ALA A 1 294 ? 34.031 -14.562 2.771 1 66 294 ALA A O 1
ATOM 2261 N N . PRO A 1 295 ? 35.969 -13.703 3.686 1 67.31 295 PRO A N 1
ATOM 2262 C CA . PRO A 1 295 ? 35.656 -14.375 4.949 1 67.31 295 PRO A CA 1
ATOM 2263 C C . PRO A 1 295 ? 34.344 -13.867 5.562 1 67.31 295 PRO A C 1
ATOM 2265 O O . PRO A 1 295 ? 34.125 -12.656 5.672 1 67.31 295 PRO A O 1
ATOM 2268 N N . ALA A 1 296 ? 33.531 -14.734 5.617 1 73.62 296 ALA A N 1
ATOM 2269 C CA . ALA A 1 296 ? 32.281 -14.414 6.289 1 73.62 296 ALA A CA 1
ATOM 2270 C C . ALA A 1 296 ? 32.031 -15.328 7.488 1 73.62 296 ALA A C 1
ATOM 2272 O O . ALA A 1 296 ? 31.406 -16.375 7.363 1 73.62 296 ALA A O 1
ATOM 2273 N N . PRO A 1 297 ? 32.688 -14.922 8.625 1 82.12 297 PRO A N 1
ATOM 2274 C CA . PRO A 1 297 ? 32.562 -15.797 9.789 1 82.12 297 PRO A CA 1
ATOM 2275 C C . PRO A 1 297 ? 31.109 -16.094 10.133 1 82.12 297 PRO A C 1
ATOM 2277 O O . PRO A 1 297 ? 30.266 -15.195 10.086 1 82.12 297 PRO A O 1
ATOM 2280 N N . PHE A 1 298 ? 30.938 -17.328 10.242 1 88.62 298 PHE A N 1
ATOM 2281 C CA . PHE A 1 298 ? 29.625 -17.844 10.641 1 88.62 298 PHE A CA 1
ATOM 2282 C C . PHE A 1 298 ? 29.562 -18.031 12.156 1 88.62 298 PHE A C 1
ATOM 2284 O O . PHE A 1 298 ? 29.484 -19.156 12.641 1 88.62 298 PHE A O 1
ATOM 2291 N N . ASN A 1 299 ? 29.484 -16.922 12.898 1 91.31 299 ASN A N 1
ATOM 2292 C CA . ASN A 1 299 ? 29.5 -16.922 14.359 1 91.31 299 ASN A CA 1
ATOM 2293 C C . ASN A 1 299 ? 28.156 -17.328 14.938 1 91.31 299 ASN A C 1
ATOM 2295 O O . ASN A 1 299 ? 27.203 -17.594 14.195 1 91.31 299 ASN A O 1
ATOM 2299 N N . ILE A 1 300 ? 28.156 -17.438 16.188 1 93.44 300 ILE A N 1
ATOM 2300 C CA . ILE A 1 300 ? 26.984 -17.953 16.891 1 93.44 300 ILE A CA 1
ATOM 2301 C C . ILE A 1 300 ? 25.797 -17.016 16.688 1 93.44 300 ILE A C 1
ATOM 2303 O O . ILE A 1 300 ? 24.656 -17.469 16.594 1 93.44 300 ILE A O 1
ATOM 2307 N N . ARG A 1 301 ? 26.078 -15.828 16.656 1 94.62 301 ARG A N 1
ATOM 2308 C CA . ARG A 1 301 ? 25.016 -14.844 16.453 1 94.62 301 ARG A CA 1
ATOM 2309 C C . ARG A 1 301 ? 24.359 -15.023 15.094 1 94.62 301 ARG A C 1
ATOM 2311 O O . ARG A 1 301 ? 23.125 -15.023 14.992 1 94.62 301 ARG A O 1
ATOM 2318 N N . LYS A 1 302 ? 25.156 -15.117 14.094 1 93.75 302 LYS A N 1
ATOM 2319 C CA . LYS A 1 302 ? 24.641 -15.305 12.734 1 93.75 302 LYS A CA 1
ATOM 2320 C C . LYS A 1 302 ? 23.891 -16.625 12.609 1 93.75 302 LYS A C 1
ATOM 2322 O O . LYS A 1 302 ? 22.859 -16.703 11.938 1 93.75 302 LYS A O 1
ATOM 2327 N N . LYS A 1 303 ? 24.359 -17.641 13.281 1 93.62 303 LYS A N 1
ATOM 2328 C CA . LYS A 1 303 ? 23.672 -18.938 13.281 1 93.62 303 LYS A CA 1
ATOM 2329 C C . LYS A 1 303 ? 22.312 -18.828 13.953 1 93.62 303 LYS A C 1
ATOM 2331 O O . LYS A 1 303 ? 21.328 -19.406 13.477 1 93.62 303 LYS A O 1
ATOM 2336 N N . LEU A 1 304 ? 22.328 -18.172 15.016 1 96.56 304 LEU A N 1
ATOM 2337 C CA . LEU A 1 304 ? 21.078 -18 15.734 1 96.56 304 LEU A CA 1
ATOM 2338 C C . LEU A 1 304 ? 20.062 -17.234 14.883 1 96.56 304 LEU A C 1
ATOM 2340 O O . LEU A 1 304 ? 18.875 -17.578 14.859 1 96.56 304 LEU A O 1
ATOM 2344 N N . ILE A 1 305 ? 20.562 -16.188 14.211 1 96.5 305 ILE A N 1
ATOM 2345 C CA . ILE A 1 305 ? 19.688 -15.367 13.367 1 96.5 305 ILE A CA 1
ATOM 2346 C C . ILE A 1 305 ? 19.125 -16.219 12.234 1 96.5 305 ILE A C 1
ATOM 2348 O O . ILE A 1 305 ? 17.922 -16.172 11.961 1 96.5 305 ILE A O 1
ATOM 2352 N N . LEU A 1 306 ? 19.938 -17.031 11.625 1 92 306 LEU A N 1
ATOM 2353 C CA . LEU A 1 306 ? 19.484 -17.875 10.531 1 92 306 LEU A CA 1
ATOM 2354 C C . LEU A 1 306 ? 18.516 -18.938 11.031 1 92 306 LEU A C 1
ATOM 2356 O O . LEU A 1 306 ? 17.547 -19.281 10.352 1 92 306 LEU A O 1
ATOM 2360 N N . THR A 1 307 ? 18.797 -19.453 12.195 1 94.62 307 THR A N 1
ATOM 2361 C CA . THR A 1 307 ? 17.922 -20.453 12.781 1 94.62 307 THR A CA 1
ATOM 2362 C C . THR A 1 307 ? 16.531 -19.859 13.062 1 94.62 307 THR A C 1
ATOM 2364 O O . THR A 1 307 ? 15.523 -20.5 12.789 1 94.62 307 THR A O 1
ATOM 2367 N N . LEU A 1 308 ? 16.516 -18.688 13.578 1 96.56 308 LEU A N 1
ATOM 2368 C CA . LEU A 1 308 ? 15.242 -18.016 13.844 1 96.56 308 LEU A CA 1
ATOM 2369 C C . LEU A 1 308 ? 14.484 -17.75 12.547 1 96.56 308 LEU A C 1
ATOM 2371 O O . LEU A 1 308 ? 13.266 -17.922 12.484 1 96.56 308 LEU A O 1
ATOM 2375 N N . PHE A 1 309 ? 15.211 -17.375 11.555 1 92.69 309 PHE A N 1
ATOM 2376 C CA . PHE A 1 309 ? 14.609 -17.125 10.25 1 92.69 309 PHE A CA 1
ATOM 2377 C C . PHE A 1 309 ? 13.969 -18.391 9.695 1 92.69 309 PHE A C 1
ATOM 2379 O O . PHE A 1 309 ? 12.812 -18.391 9.273 1 92.69 309 PHE A O 1
ATOM 2386 N N . VAL A 1 310 ? 14.695 -19.453 9.703 1 88.19 310 VAL A N 1
ATOM 2387 C CA . VAL A 1 310 ? 14.219 -20.719 9.148 1 88.19 310 VAL A CA 1
ATOM 2388 C C . VAL A 1 310 ? 13.078 -21.25 10.008 1 88.19 310 VAL A C 1
ATOM 2390 O O . VAL A 1 310 ? 12.109 -21.812 9.484 1 88.19 310 VAL A O 1
ATOM 2393 N N . ALA A 1 311 ? 13.148 -21.109 11.305 1 94 311 ALA A N 1
ATOM 2394 C CA . ALA A 1 311 ? 12.156 -21.625 12.242 1 94 311 ALA A CA 1
ATOM 2395 C C . ALA A 1 311 ? 10.805 -20.953 12.031 1 94 311 ALA A C 1
ATOM 2397 O O . ALA A 1 311 ? 9.758 -21.5 12.383 1 94 311 ALA A O 1
ATOM 2398 N N . ALA A 1 312 ? 10.828 -19.75 11.438 1 92.44 312 ALA A N 1
ATOM 2399 C CA . ALA A 1 312 ? 9.602 -18.984 11.219 1 92.44 312 ALA A CA 1
ATOM 2400 C C . ALA A 1 312 ? 8.664 -19.734 10.273 1 92.44 312 ALA A C 1
ATOM 2402 O O . ALA A 1 312 ? 7.438 -19.641 10.398 1 92.44 312 ALA A O 1
ATOM 2403 N N . PHE A 1 313 ? 9.18 -20.531 9.422 1 87.12 313 PHE A N 1
ATOM 2404 C CA . PHE A 1 313 ? 8.367 -21.172 8.391 1 87.12 313 PHE A CA 1
ATOM 2405 C C . PHE A 1 313 ? 7.68 -22.406 8.945 1 87.12 313 PHE A C 1
ATOM 2407 O O . PHE A 1 313 ? 6.469 -22.578 8.797 1 87.12 313 PHE A O 1
ATOM 2414 N N . PRO A 1 314 ? 8.398 -23.344 9.586 1 88.56 314 PRO A N 1
ATOM 2415 C CA . PRO A 1 314 ? 7.676 -24.438 10.242 1 88.56 314 PRO A CA 1
ATOM 2416 C C . PRO A 1 314 ? 6.637 -23.938 11.25 1 88.56 314 PRO A C 1
ATOM 2418 O O . PRO A 1 314 ? 5.574 -24.547 11.391 1 88.56 314 PRO A O 1
ATOM 2421 N N . LEU A 1 315 ? 6.984 -22.891 11.953 1 92.62 315 LEU A N 1
ATOM 2422 C CA . LEU A 1 315 ? 6.02 -22.312 12.875 1 92.62 315 LEU A CA 1
ATOM 2423 C C . LEU A 1 315 ? 4.773 -21.844 12.133 1 92.62 315 LEU A C 1
ATOM 2425 O O . LEU A 1 315 ? 3.654 -22.016 12.609 1 92.62 315 LEU A O 1
ATOM 2429 N N . MET A 1 316 ? 4.98 -21.188 11.023 1 89.25 316 MET A N 1
ATOM 2430 C CA . MET A 1 316 ? 3.865 -20.734 10.195 1 89.25 316 MET A CA 1
ATOM 2431 C C . MET A 1 316 ? 3.006 -21.906 9.742 1 89.25 316 MET A C 1
ATOM 2433 O O . MET A 1 316 ? 1.775 -21.828 9.766 1 89.25 316 MET A O 1
ATOM 2437 N N . ILE A 1 317 ? 3.631 -22.984 9.273 1 83.69 317 ILE A N 1
ATOM 2438 C CA . ILE A 1 317 ? 2.92 -24.172 8.828 1 83.69 317 ILE A CA 1
ATOM 2439 C C . ILE A 1 317 ? 2.061 -24.719 9.969 1 83.69 317 ILE A C 1
ATOM 2441 O O . ILE A 1 317 ? 0.891 -25.062 9.766 1 83.69 317 ILE A O 1
ATOM 2445 N N . TRP A 1 318 ? 2.676 -24.766 11.133 1 86.94 318 TRP A N 1
ATOM 2446 C CA . TRP A 1 318 ? 1.94 -25.219 12.312 1 86.94 318 TRP A CA 1
ATOM 2447 C C . TRP A 1 318 ? 0.772 -24.281 12.617 1 86.94 318 TRP A C 1
ATOM 2449 O O . TRP A 1 318 ? -0.336 -24.734 12.906 1 86.94 318 TRP A O 1
ATOM 2459 N N . GLY A 1 319 ? 0.947 -23 12.57 1 89.25 319 GLY A N 1
ATOM 2460 C CA . GLY A 1 319 ? -0.086 -22.016 12.844 1 89.25 319 GLY A CA 1
ATOM 2461 C C . GLY A 1 319 ? -1.267 -22.109 11.891 1 89.25 319 GLY A C 1
ATOM 2462 O O . GLY A 1 319 ? -2.42 -21.984 12.312 1 89.25 319 GLY A O 1
ATOM 2463 N N . VAL A 1 320 ? -1.021 -22.312 10.648 1 82.69 320 VAL A N 1
ATOM 2464 C CA . VAL A 1 320 ? -2.07 -22.375 9.641 1 82.69 320 VAL A CA 1
ATOM 2465 C C . VAL A 1 320 ? -2.836 -23.688 9.766 1 82.69 320 VAL A C 1
ATOM 2467 O O . VAL A 1 320 ? -4.066 -23.719 9.672 1 82.69 320 VAL A O 1
ATOM 2470 N N . SER A 1 321 ? -2.16 -24.781 10.016 1 77.88 321 SER A N 1
ATOM 2471 C CA . SER A 1 321 ? -2.768 -26.109 10.039 1 77.88 321 SER A CA 1
ATOM 2472 C C . SER A 1 321 ? -3.568 -26.328 11.32 1 77.88 321 SER A C 1
ATOM 2474 O O . SER A 1 321 ? -4.641 -26.938 11.289 1 77.88 321 SER A O 1
ATOM 2476 N N . VAL A 1 322 ? -3.047 -25.844 12.477 1 81.12 322 VAL A N 1
ATOM 2477 C CA . VAL A 1 322 ? -3.648 -26.203 13.75 1 81.12 322 VAL A CA 1
ATOM 2478 C C . VAL A 1 322 ? -4.176 -24.953 14.445 1 81.12 322 VAL A C 1
ATOM 2480 O O . VAL A 1 322 ? -5.168 -25.016 15.18 1 81.12 322 VAL A O 1
ATOM 2483 N N . GLY A 1 323 ? -3.607 -23.906 14.203 1 81.81 323 GLY A N 1
ATOM 2484 C CA . GLY A 1 323 ? -3.918 -22.719 14.984 1 81.81 323 GLY A CA 1
ATOM 2485 C C . GLY A 1 323 ? -4.938 -21.812 14.312 1 81.81 323 GLY A C 1
ATOM 2486 O O . GLY A 1 323 ? -5.332 -20.797 14.875 1 81.81 323 GLY A O 1
ATOM 2487 N N . GLY A 1 324 ? -5.379 -22.188 13.055 1 81.12 324 GLY A N 1
ATOM 2488 C CA . GLY A 1 324 ? -6.352 -21.359 12.352 1 81.12 324 GLY A CA 1
ATOM 2489 C C . GLY A 1 324 ? -5.777 -20.031 11.875 1 81.12 324 GLY A C 1
ATOM 2490 O O . GLY A 1 324 ? -6.512 -19.062 11.703 1 81.12 324 GLY A O 1
ATOM 2491 N N . TRP A 1 325 ? -4.418 -19.953 11.75 1 86.5 325 TRP A N 1
ATOM 2492 C CA . TRP A 1 325 ? -3.764 -18.719 11.328 1 86.5 325 TRP A CA 1
ATOM 2493 C C . TRP A 1 325 ? -4.137 -18.359 9.891 1 86.5 325 TRP A C 1
ATOM 2495 O O . TRP A 1 325 ? -4.363 -19.25 9.062 1 86.5 325 TRP A O 1
ATOM 2505 N N . TRP A 1 326 ? -4.359 -17.078 9.711 1 87.44 326 TRP A N 1
ATOM 2506 C CA . TRP A 1 326 ? -4.445 -16.5 8.375 1 87.44 326 TRP A CA 1
ATOM 2507 C C . TRP A 1 326 ? -3.338 -15.477 8.156 1 87.44 326 TRP A C 1
ATOM 2509 O O . TRP A 1 326 ? -2.404 -15.383 8.953 1 87.44 326 TRP A O 1
ATOM 2519 N N . PHE A 1 327 ? -3.338 -14.766 7.105 1 89.44 327 PHE A N 1
ATOM 2520 C CA . PHE A 1 327 ? -2.242 -13.906 6.676 1 89.44 327 PHE A CA 1
ATOM 2521 C C . PHE A 1 327 ? -1.882 -12.906 7.766 1 89.44 327 PHE A C 1
ATOM 2523 O O . PHE A 1 327 ? -0.704 -12.703 8.07 1 89.44 327 PHE A O 1
ATOM 2530 N N . PRO A 1 328 ? -2.859 -12.273 8.469 1 94.75 328 PRO A N 1
ATOM 2531 C CA . PRO A 1 328 ? -2.482 -11.312 9.508 1 94.75 328 PRO A CA 1
ATOM 2532 C C . PRO A 1 328 ? -1.713 -11.953 10.656 1 94.75 328 PRO A C 1
ATOM 2534 O O . PRO A 1 328 ? -0.725 -11.391 11.133 1 94.75 328 PRO A O 1
ATOM 2537 N N . SER A 1 329 ? -2.18 -13.148 11.078 1 94.69 329 SER A N 1
ATOM 2538 C CA . SER A 1 329 ? -1.503 -13.859 12.156 1 94.69 329 SER A CA 1
ATOM 2539 C C . SER A 1 329 ? -0.097 -14.281 11.75 1 94.69 329 SER A C 1
ATOM 2541 O O . SER A 1 329 ? 0.841 -14.203 12.539 1 94.69 329 SER A O 1
ATOM 2543 N N . MET A 1 330 ? 0.036 -14.75 10.57 1 93.38 330 MET A N 1
ATOM 2544 C CA . MET A 1 330 ? 1.354 -15.133 10.07 1 93.38 330 MET A CA 1
ATOM 2545 C C . MET A 1 330 ? 2.285 -13.922 10.008 1 93.38 330 MET A C 1
ATOM 2547 O O . MET A 1 330 ? 3.447 -14.016 10.406 1 93.38 330 MET A O 1
ATOM 2551 N N . ALA A 1 331 ? 1.739 -12.805 9.516 1 96.38 331 ALA A N 1
ATOM 2552 C CA . ALA A 1 331 ? 2.529 -11.578 9.438 1 96.38 331 ALA A CA 1
ATOM 2553 C C . ALA A 1 331 ? 3.004 -11.141 10.82 1 96.38 331 ALA A C 1
ATOM 2555 O O . ALA A 1 331 ? 4.156 -10.742 10.984 1 96.38 331 ALA A O 1
ATOM 2556 N N . ALA A 1 332 ? 2.115 -11.234 11.773 1 97.5 332 ALA A N 1
ATOM 2557 C CA . ALA A 1 332 ? 2.465 -10.852 13.141 1 97.5 332 ALA A CA 1
ATOM 2558 C C . ALA A 1 332 ? 3.57 -11.75 13.695 1 97.5 332 ALA A C 1
ATOM 2560 O O . ALA A 1 332 ? 4.465 -11.273 14.398 1 97.5 332 ALA A O 1
ATOM 2561 N N . SER A 1 333 ? 3.479 -13.008 13.453 1 96.31 333 SER A N 1
ATOM 2562 C CA . SER A 1 333 ? 4.504 -13.953 13.891 1 96.31 333 SER A CA 1
ATOM 2563 C C . SER A 1 333 ? 5.855 -13.625 13.266 1 96.31 333 SER A C 1
ATOM 2565 O O . SER A 1 333 ? 6.879 -13.617 13.953 1 96.31 333 SER A O 1
ATOM 2567 N N . PHE A 1 334 ? 5.875 -13.406 11.977 1 96.25 334 PHE A N 1
ATOM 2568 C CA . PHE A 1 334 ? 7.117 -13.047 11.305 1 96.25 334 PHE A CA 1
ATOM 2569 C C . PHE A 1 334 ? 7.676 -11.734 11.852 1 96.25 334 PHE A C 1
ATOM 2571 O O . PHE A 1 334 ? 8.891 -11.578 11.984 1 96.25 334 PHE A O 1
ATOM 2578 N N . LEU A 1 335 ? 6.82 -10.766 12.102 1 97.88 335 LEU A N 1
ATOM 2579 C CA . LEU A 1 335 ? 7.266 -9.492 12.656 1 97.88 335 LEU A CA 1
ATOM 2580 C C . LEU A 1 335 ? 7.883 -9.688 14.039 1 97.88 335 LEU A C 1
ATOM 2582 O O . LEU A 1 335 ? 8.891 -9.055 14.367 1 97.88 335 LEU A O 1
ATOM 2586 N N . THR A 1 336 ? 7.27 -10.531 14.867 1 97.75 336 THR A N 1
ATOM 2587 C CA . THR A 1 336 ? 7.797 -10.828 16.188 1 97.75 336 THR A CA 1
ATOM 2588 C C . THR A 1 336 ? 9.211 -11.398 16.094 1 97.75 336 THR A C 1
ATOM 2590 O O . THR A 1 336 ? 10.117 -10.945 16.797 1 97.75 336 THR A O 1
ATOM 2593 N N . ILE A 1 337 ? 9.352 -12.32 15.273 1 97.31 337 ILE A N 1
ATOM 2594 C CA . ILE A 1 337 ? 10.664 -12.938 15.086 1 97.31 337 ILE A CA 1
ATOM 2595 C C . ILE A 1 337 ? 11.656 -11.906 14.562 1 97.31 337 ILE A C 1
ATOM 2597 O O . ILE A 1 337 ? 12.82 -11.898 14.953 1 97.31 337 ILE A O 1
ATOM 2601 N N . THR A 1 338 ? 11.195 -11.062 13.633 1 97.56 338 THR A N 1
ATOM 2602 C CA . THR A 1 338 ? 12.039 -10.008 13.094 1 97.56 338 THR A CA 1
ATOM 2603 C C . THR A 1 338 ? 12.531 -9.086 14.211 1 97.56 338 THR A C 1
ATOM 2605 O O . THR A 1 338 ? 13.711 -8.727 14.25 1 97.56 338 THR A O 1
ATOM 2608 N N . ILE A 1 339 ? 11.664 -8.703 15.117 1 96.94 339 ILE A N 1
ATOM 2609 C CA . ILE A 1 339 ? 12.031 -7.836 16.234 1 96.94 339 ILE A CA 1
ATOM 2610 C C . ILE A 1 339 ? 13.047 -8.539 17.125 1 96.94 339 ILE A C 1
ATOM 2612 O O . ILE A 1 339 ? 14.016 -7.934 17.578 1 96.94 339 ILE A O 1
ATOM 2616 N N . VAL A 1 340 ? 12.836 -9.82 17.406 1 97.25 340 VAL A N 1
ATOM 2617 C CA . VAL A 1 340 ? 13.789 -10.594 18.203 1 97.25 340 VAL A CA 1
ATOM 2618 C C . VAL A 1 340 ? 15.148 -10.594 17.516 1 97.25 340 VAL A C 1
ATOM 2620 O O . VAL A 1 340 ? 16.188 -10.398 18.172 1 97.25 340 VAL A O 1
ATOM 2623 N N . ILE A 1 341 ? 15.164 -10.797 16.234 1 97.69 341 ILE A N 1
ATOM 2624 C CA . ILE A 1 341 ? 16.406 -10.797 15.461 1 97.69 341 ILE A CA 1
ATOM 2625 C C . ILE A 1 341 ? 17.062 -9.422 15.555 1 97.69 341 ILE A C 1
ATOM 2627 O O . ILE A 1 341 ? 18.297 -9.328 15.641 1 97.69 341 ILE A O 1
ATOM 2631 N N . MET A 1 342 ? 16.312 -8.336 15.5 1 96.88 342 MET A N 1
ATOM 2632 C CA . MET A 1 342 ? 16.859 -6.984 15.625 1 96.88 342 MET A CA 1
ATOM 2633 C C . MET A 1 342 ? 17.625 -6.82 16.938 1 96.88 342 MET A C 1
ATOM 2635 O O . MET A 1 342 ? 18.703 -6.234 16.969 1 96.88 342 MET A O 1
ATOM 2639 N N . PHE A 1 343 ? 17.109 -7.383 17.984 1 95.88 343 PHE A N 1
ATOM 2640 C CA . PHE A 1 343 ? 17.734 -7.254 19.297 1 95.88 343 PHE A CA 1
ATOM 2641 C C . PHE A 1 343 ? 19.016 -8.078 19.359 1 95.88 343 PHE A C 1
ATOM 2643 O O . PHE A 1 343 ? 19.969 -7.695 20.031 1 95.88 343 PHE A O 1
ATOM 2650 N N . ILE A 1 344 ? 19.047 -9.133 18.625 1 96.12 344 ILE A N 1
ATOM 2651 C CA . ILE A 1 344 ? 20.188 -10.047 18.656 1 96.12 344 ILE A CA 1
ATOM 2652 C C . ILE A 1 344 ? 21.25 -9.57 17.688 1 96.12 344 ILE A C 1
ATOM 2654 O O . ILE A 1 344 ? 22.438 -9.867 17.859 1 96.12 344 ILE A O 1
ATOM 2658 N N . SER A 1 345 ? 20.922 -8.844 16.688 1 95.31 345 SER A N 1
ATOM 2659 C CA . SER A 1 345 ? 21.781 -8.516 15.555 1 95.31 345 SER A CA 1
ATOM 2660 C C . SER A 1 345 ? 23 -7.723 16 1 95.31 345 SER A C 1
ATOM 2662 O O . SER A 1 345 ? 24.078 -7.871 15.43 1 95.31 345 SER A O 1
ATOM 2664 N N . GLY A 1 346 ? 22.891 -6.855 17.016 1 93.06 346 GLY A N 1
ATOM 2665 C CA . GLY A 1 346 ? 23.984 -6.004 17.469 1 93.06 346 GLY A CA 1
ATOM 2666 C C . GLY A 1 346 ? 24.203 -4.793 16.594 1 93.06 346 GLY A C 1
ATOM 2667 O O . GLY A 1 346 ? 25.156 -4.035 16.797 1 93.06 346 GLY A O 1
ATOM 2668 N N . LEU A 1 347 ? 23.406 -4.598 15.609 1 95.56 347 LEU A N 1
ATOM 2669 C CA . LEU A 1 347 ? 23.516 -3.455 14.711 1 95.56 347 LEU A CA 1
ATOM 2670 C C . LEU A 1 347 ? 22.797 -2.24 15.281 1 95.56 347 LEU A C 1
ATOM 2672 O O . LEU A 1 347 ? 22 -2.369 16.219 1 95.56 347 LEU A O 1
ATOM 2676 N N . LYS A 1 348 ? 23.203 -1.071 14.766 1 95.06 348 LYS A N 1
ATOM 2677 C CA . LYS A 1 348 ? 22.562 0.169 15.188 1 95.06 348 LYS A CA 1
ATOM 2678 C C . LYS A 1 348 ? 21.094 0.203 14.766 1 95.06 348 LYS A C 1
ATOM 2680 O O . LYS A 1 348 ? 20.734 -0.313 13.703 1 95.06 348 LYS A O 1
ATOM 2685 N N . GLU A 1 349 ? 20.312 0.818 15.539 1 94 349 GLU A N 1
ATOM 2686 C CA . GLU A 1 349 ? 18.875 0.879 15.328 1 94 349 GLU A CA 1
ATOM 2687 C C . GLU A 1 349 ? 18.531 1.483 13.969 1 94 349 GLU A C 1
ATOM 2689 O O . GLU A 1 349 ? 17.688 0.954 13.242 1 94 349 GLU A O 1
ATOM 2694 N N . LYS A 1 350 ? 19.172 2.488 13.633 1 90.81 350 LYS A N 1
ATOM 2695 C CA . LYS A 1 350 ? 18.891 3.156 12.359 1 90.81 350 LYS A CA 1
ATOM 2696 C C . LYS A 1 350 ? 19.219 2.246 11.18 1 90.81 350 LYS A C 1
ATOM 2698 O O . LYS A 1 350 ? 18.484 2.207 10.195 1 90.81 350 LYS A O 1
ATOM 2703 N N . GLU A 1 351 ? 20.281 1.586 11.297 1 94.19 351 GLU A N 1
ATOM 2704 C CA . GLU A 1 351 ? 20.688 0.657 10.25 1 94.19 351 GLU A CA 1
ATOM 2705 C C . GLU A 1 351 ? 19.656 -0.461 10.078 1 94.19 351 GLU A C 1
ATOM 2707 O O . GLU A 1 351 ? 19.359 -0.871 8.953 1 94.19 351 GLU A O 1
ATOM 2712 N N . LEU A 1 352 ? 19.234 -0.945 11.203 1 96.44 352 LEU A N 1
ATOM 2713 C CA . LEU A 1 352 ? 18.25 -2.02 11.18 1 96.44 352 LEU A CA 1
ATOM 2714 C C . LEU A 1 352 ? 16.953 -1.554 10.531 1 96.44 352 LEU A C 1
ATOM 2716 O O . LEU A 1 352 ? 16.406 -2.242 9.664 1 96.44 352 LEU A O 1
ATOM 2720 N N . ILE A 1 353 ? 16.516 -0.362 10.859 1 94.75 353 ILE A N 1
ATOM 2721 C CA . ILE A 1 353 ? 15.258 0.155 10.336 1 94.75 353 ILE A CA 1
ATOM 2722 C C . ILE A 1 353 ? 15.398 0.458 8.852 1 94.75 353 ILE A C 1
ATOM 2724 O O . ILE A 1 353 ? 14.508 0.138 8.055 1 94.75 353 ILE A O 1
ATOM 2728 N N . ASP A 1 354 ? 16.5 1.009 8.484 1 93.19 354 ASP A N 1
ATOM 2729 C CA . ASP A 1 354 ? 16.75 1.288 7.074 1 93.19 354 ASP A CA 1
ATOM 2730 C C . ASP A 1 354 ? 16.766 -0 6.254 1 93.19 354 ASP A C 1
ATOM 2732 O O . ASP A 1 354 ? 16.266 -0.034 5.133 1 93.19 354 ASP A O 1
ATOM 2736 N N . SER A 1 355 ? 17.344 -0.996 6.84 1 95.62 355 SER A N 1
ATOM 2737 C CA . SER A 1 355 ? 17.422 -2.275 6.141 1 95.62 355 SER A CA 1
ATOM 2738 C C . SER A 1 355 ? 16.047 -2.924 6.035 1 95.62 355 SER A C 1
ATOM 2740 O O . SER A 1 355 ? 15.727 -3.572 5.031 1 95.62 355 SER A O 1
ATOM 2742 N N . PHE A 1 356 ? 15.281 -2.807 7.109 1 96.69 356 PHE A N 1
ATOM 2743 C CA . PHE A 1 356 ? 13.914 -3.312 7.074 1 96.69 356 PHE A CA 1
ATOM 2744 C C . PHE A 1 356 ? 13.125 -2.652 5.949 1 96.69 356 PHE A C 1
ATOM 2746 O O . PHE A 1 356 ? 12.469 -3.334 5.16 1 96.69 356 PHE A O 1
ATOM 2753 N N . ILE A 1 357 ? 13.203 -1.368 5.867 1 95.56 357 ILE A N 1
ATOM 2754 C CA . ILE A 1 357 ? 12.453 -0.603 4.871 1 95.56 357 ILE A CA 1
ATOM 2755 C C . ILE A 1 357 ? 12.945 -0.967 3.471 1 95.56 357 ILE A C 1
ATOM 2757 O O . ILE A 1 357 ? 12.141 -1.14 2.553 1 95.56 357 ILE A O 1
ATOM 2761 N N . LYS A 1 358 ? 14.234 -1.049 3.283 1 93.25 358 LYS A N 1
ATOM 2762 C CA . LYS A 1 358 ? 14.805 -1.422 1.993 1 93.25 358 LYS A CA 1
ATOM 2763 C C . LYS A 1 358 ? 14.312 -2.795 1.549 1 93.25 358 LYS A C 1
ATOM 2765 O O . LYS A 1 358 ? 13.891 -2.969 0.402 1 93.25 358 LYS A O 1
ATOM 2770 N N . GLY A 1 359 ? 14.375 -3.773 2.471 1 93.31 359 GLY A N 1
ATOM 2771 C CA . GLY A 1 359 ? 13.883 -5.102 2.154 1 93.31 359 GLY A CA 1
ATOM 2772 C C . GLY A 1 359 ? 12.406 -5.121 1.792 1 93.31 359 GLY A C 1
ATOM 2773 O O . GLY A 1 359 ? 12.008 -5.77 0.825 1 93.31 359 GLY A O 1
ATOM 2774 N N . ALA A 1 360 ? 11.586 -4.414 2.541 1 95.44 360 ALA A N 1
ATOM 2775 C CA . ALA A 1 360 ? 10.156 -4.312 2.252 1 95.44 360 ALA A CA 1
ATOM 2776 C C . ALA A 1 360 ? 9.922 -3.65 0.897 1 95.44 360 ALA A C 1
ATOM 2778 O O . ALA A 1 360 ? 9.055 -4.082 0.132 1 95.44 360 ALA A O 1
ATOM 2779 N N . SER A 1 361 ? 10.695 -2.648 0.589 1 93.88 361 SER A N 1
ATOM 2780 C CA . SER A 1 361 ? 10.555 -1.88 -0.643 1 93.88 361 SER A CA 1
ATOM 2781 C C . SER A 1 361 ? 10.797 -2.754 -1.87 1 93.88 361 SER A C 1
ATOM 2783 O O . SER A 1 361 ? 10.188 -2.541 -2.92 1 93.88 361 SER A O 1
ATOM 2785 N N . GLU A 1 362 ? 11.641 -3.695 -1.728 1 89.44 362 GLU A N 1
ATOM 2786 C CA . GLU A 1 362 ? 11.984 -4.57 -2.844 1 89.44 362 GLU A CA 1
ATOM 2787 C C . GLU A 1 362 ? 10.805 -5.453 -3.24 1 89.44 362 GLU A C 1
ATOM 2789 O O . GLU A 1 362 ? 10.781 -6 -4.344 1 89.44 362 GLU A O 1
ATOM 2794 N N . LEU A 1 363 ? 9.867 -5.609 -2.32 1 90.88 363 LEU A N 1
ATOM 2795 C CA . LEU A 1 363 ? 8.758 -6.516 -2.592 1 90.88 363 LEU A CA 1
ATOM 2796 C C . LEU A 1 363 ? 7.496 -5.738 -2.947 1 90.88 363 LEU A C 1
ATOM 2798 O O . LEU A 1 363 ? 6.418 -6.32 -3.07 1 90.88 363 LEU A O 1
ATOM 2802 N N . VAL A 1 364 ? 7.602 -4.414 -3.17 1 93.75 364 VAL A N 1
ATOM 2803 C CA . VAL A 1 364 ? 6.453 -3.576 -3.49 1 93.75 364 VAL A CA 1
ATOM 2804 C C . VAL A 1 364 ? 5.887 -3.973 -4.852 1 93.75 364 VAL A C 1
ATOM 2806 O O . VAL A 1 364 ? 4.668 -4.074 -5.02 1 93.75 364 VAL A O 1
ATOM 2809 N N . GLY A 1 365 ? 6.777 -4.211 -5.828 1 91.5 365 GLY A N 1
ATOM 2810 C CA . GLY A 1 365 ? 6.316 -4.617 -7.148 1 91.5 365 GLY A CA 1
ATOM 2811 C C . GLY A 1 365 ? 5.473 -5.879 -7.121 1 91.5 365 GLY A C 1
ATOM 2812 O O . GLY A 1 365 ? 4.402 -5.926 -7.727 1 91.5 365 GLY A O 1
ATOM 2813 N N . VAL A 1 366 ? 5.965 -6.836 -6.383 1 89.5 366 VAL A N 1
ATOM 2814 C CA . VAL A 1 366 ? 5.27 -8.109 -6.246 1 89.5 366 VAL A CA 1
ATOM 2815 C C . VAL A 1 366 ? 3.912 -7.891 -5.586 1 89.5 366 VAL A C 1
ATOM 2817 O O . VAL A 1 366 ? 2.902 -8.445 -6.031 1 89.5 366 VAL A O 1
ATOM 2820 N N . SER A 1 367 ? 3.861 -7.09 -4.543 1 92.94 367 SER A N 1
ATOM 2821 C CA . SER A 1 367 ? 2.635 -6.828 -3.801 1 92.94 367 SER A CA 1
ATOM 2822 C C . SER A 1 367 ? 1.596 -6.133 -4.676 1 92.94 367 SER A C 1
ATOM 2824 O O . SER A 1 367 ? 0.41 -6.465 -4.621 1 92.94 367 SER A O 1
ATOM 2826 N N . LEU A 1 368 ? 2.008 -5.23 -5.465 1 94.69 368 LEU A N 1
ATOM 2827 C CA . LEU A 1 368 ? 1.084 -4.5 -6.328 1 94.69 368 LEU A CA 1
ATOM 2828 C C . LEU A 1 368 ? 0.517 -5.41 -7.414 1 94.69 368 LEU A C 1
ATOM 2830 O O . LEU A 1 368 ? -0.649 -5.277 -7.793 1 94.69 368 LEU A O 1
ATOM 2834 N N . ILE A 1 369 ? 1.344 -6.305 -7.949 1 92.31 369 ILE A N 1
ATOM 2835 C CA . ILE A 1 369 ? 0.9 -7.238 -8.977 1 92.31 369 ILE A CA 1
ATOM 2836 C C . ILE A 1 369 ? -0.199 -8.141 -8.414 1 92.31 369 ILE A C 1
ATOM 2838 O O . ILE A 1 369 ? -1.2 -8.398 -9.086 1 92.31 369 ILE A O 1
ATOM 2842 N N . ILE A 1 370 ? -0.011 -8.602 -7.191 1 89.75 370 ILE A N 1
ATOM 2843 C CA . ILE A 1 370 ? -1.018 -9.438 -6.543 1 89.75 370 ILE A CA 1
ATOM 2844 C C . ILE A 1 370 ? -2.326 -8.656 -6.418 1 89.75 370 ILE A C 1
ATOM 2846 O O . ILE A 1 370 ? -3.404 -9.203 -6.668 1 89.75 370 ILE A O 1
ATOM 2850 N N . GLY A 1 371 ? -2.252 -7.406 -6.051 1 93.25 371 GLY A N 1
ATOM 2851 C CA . GLY A 1 371 ? -3.434 -6.562 -5.953 1 93.25 371 GLY A CA 1
ATOM 2852 C C . GLY A 1 371 ? -4.129 -6.355 -7.285 1 93.25 371 GLY A C 1
ATOM 2853 O O . GLY A 1 371 ? -5.355 -6.406 -7.367 1 93.25 371 GLY A O 1
ATOM 2854 N N . LEU A 1 372 ? -3.344 -6.094 -8.312 1 94.19 372 LEU A N 1
ATOM 2855 C CA . LEU A 1 372 ? -3.9 -5.895 -9.648 1 94.19 372 LEU A CA 1
ATOM 2856 C C . LEU A 1 372 ? -4.629 -7.148 -10.125 1 94.19 372 LEU A C 1
ATOM 2858 O O . LEU A 1 372 ? -5.676 -7.055 -10.773 1 94.19 372 LEU A O 1
ATOM 2862 N N . ALA A 1 373 ? -3.979 -8.258 -9.836 1 90.81 373 ALA A N 1
ATOM 2863 C CA . ALA A 1 373 ? -4.621 -9.523 -10.188 1 90.81 373 ALA A CA 1
ATOM 2864 C C . ALA A 1 373 ? -5.977 -9.656 -9.5 1 90.81 373 ALA A C 1
ATOM 2866 O O . ALA A 1 373 ? -6.949 -10.109 -10.109 1 90.81 373 ALA A O 1
ATOM 2867 N N . ARG A 1 374 ? -6.059 -9.297 -8.242 1 92.44 374 ARG A N 1
ATOM 2868 C CA . ARG A 1 374 ? -7.328 -9.305 -7.516 1 92.44 374 ARG A CA 1
ATOM 2869 C C . ARG A 1 374 ? -8.32 -8.328 -8.133 1 92.44 374 ARG A C 1
ATOM 2871 O O . ARG A 1 374 ? -9.531 -8.57 -8.117 1 92.44 374 ARG A O 1
ATOM 2878 N N . GLY A 1 375 ? -7.863 -7.25 -8.664 1 94.25 375 GLY A N 1
ATOM 2879 C CA . GLY A 1 375 ? -8.711 -6.281 -9.344 1 94.25 375 GLY A CA 1
ATOM 2880 C C . GLY A 1 375 ? -9.461 -6.871 -10.523 1 94.25 375 GLY A C 1
ATOM 2881 O O . GLY A 1 375 ? -10.625 -6.531 -10.766 1 94.25 375 GLY A O 1
ATOM 2882 N N . VAL A 1 376 ? -8.773 -7.711 -11.297 1 92.62 376 VAL A N 1
ATOM 2883 C CA . VAL A 1 376 ? -9.422 -8.367 -12.422 1 92.62 376 VAL A CA 1
ATOM 2884 C C . VAL A 1 376 ? -10.609 -9.188 -11.938 1 92.62 376 VAL A C 1
ATOM 2886 O O . VAL A 1 376 ? -11.695 -9.133 -12.523 1 92.62 376 VAL A O 1
ATOM 2889 N N . ASN A 1 377 ? -10.43 -9.898 -10.828 1 89.5 377 ASN A N 1
ATOM 2890 C CA . ASN A 1 377 ? -11.5 -10.703 -10.25 1 89.5 377 ASN A CA 1
ATOM 2891 C C . ASN A 1 377 ? -12.672 -9.836 -9.797 1 89.5 377 ASN A C 1
ATOM 2893 O O . ASN A 1 377 ? -13.828 -10.258 -9.883 1 89.5 377 ASN A O 1
ATOM 2897 N N . ILE A 1 378 ? -12.383 -8.672 -9.312 1 92.44 378 ILE A N 1
ATOM 2898 C CA . ILE A 1 378 ? -13.422 -7.758 -8.836 1 92.44 378 ILE A CA 1
ATOM 2899 C C . ILE A 1 378 ? -14.32 -7.344 -10 1 92.44 378 ILE A C 1
ATOM 2901 O O . ILE A 1 378 ? -15.539 -7.285 -9.859 1 92.44 378 ILE A O 1
ATOM 2905 N N . VAL A 1 379 ? -13.688 -7.082 -11.156 1 94.62 379 VAL A N 1
ATOM 2906 C CA . VAL A 1 379 ? -14.453 -6.672 -12.328 1 94.62 379 VAL A CA 1
ATOM 2907 C C . VAL A 1 379 ? -15.406 -7.789 -12.734 1 94.62 379 VAL A C 1
ATOM 2909 O O . VAL A 1 379 ? -16.578 -7.539 -13.008 1 94.62 379 VAL A O 1
ATOM 2912 N N . LEU A 1 380 ? -14.906 -9 -12.742 1 91.75 380 LEU A N 1
ATOM 2913 C CA . LEU A 1 380 ? -15.727 -10.133 -13.141 1 91.75 380 LEU A CA 1
ATOM 2914 C C . LEU A 1 380 ? -16.844 -10.375 -12.133 1 91.75 380 LEU A C 1
ATOM 2916 O O . LEU A 1 380 ? -17.984 -10.68 -12.516 1 91.75 380 LEU A O 1
ATOM 2920 N N . ASP A 1 381 ? -16.562 -10.188 -10.859 1 89.31 381 ASP A N 1
ATOM 2921 C CA . ASP A 1 381 ? -17.531 -10.422 -9.797 1 89.31 381 ASP A CA 1
ATOM 2922 C C . ASP A 1 381 ? -18.594 -9.328 -9.781 1 89.31 381 ASP A C 1
ATOM 2924 O O . ASP A 1 381 ? -19.797 -9.625 -9.711 1 89.31 381 ASP A O 1
ATOM 2928 N N . GLN A 1 382 ? -18.141 -8.117 -9.875 1 91.38 382 GLN A N 1
ATOM 2929 C CA . GLN A 1 382 ? -19.078 -7.004 -9.836 1 91.38 382 GLN A CA 1
ATOM 2930 C C . GLN A 1 382 ? -19.891 -6.914 -11.125 1 91.38 382 GLN A C 1
ATOM 2932 O O . GLN A 1 382 ? -21.016 -6.406 -11.125 1 91.38 382 GLN A O 1
ATOM 2937 N N . GLY A 1 383 ? -19.234 -7.395 -12.188 1 93.5 383 GLY A N 1
ATOM 2938 C CA . GLY A 1 383 ? -19.969 -7.488 -13.438 1 93.5 383 GLY A CA 1
ATOM 2939 C C . GLY A 1 383 ? -20.953 -8.641 -13.469 1 93.5 383 GLY A C 1
ATOM 2940 O O . GLY A 1 383 ? -21.688 -8.812 -14.445 1 93.5 383 GLY A O 1
ATOM 2941 N N . MET A 1 384 ? -20.953 -9.469 -12.484 1 93 384 MET A N 1
ATOM 2942 C CA . MET A 1 384 ? -21.859 -10.586 -12.32 1 93 384 MET A CA 1
ATOM 2943 C C . MET A 1 384 ? -21.734 -11.57 -13.477 1 93 384 MET A C 1
ATOM 2945 O O . MET A 1 384 ? -22.75 -12.039 -14.016 1 93 384 MET A O 1
ATOM 2949 N N . ILE A 1 385 ? -20.562 -11.812 -13.836 1 93.69 385 ILE A N 1
ATOM 2950 C CA . ILE A 1 385 ? -20.422 -12.711 -14.977 1 93.69 385 ILE A CA 1
ATOM 2951 C C . ILE A 1 385 ? -19.703 -13.984 -14.539 1 93.69 385 ILE A C 1
ATOM 2953 O O . ILE A 1 385 ? -19.719 -14.984 -15.258 1 93.69 385 ILE A O 1
ATOM 2957 N N . SER A 1 386 ? -18.969 -14.008 -13.383 1 90.75 386 SER A N 1
ATOM 2958 C CA . SER A 1 386 ? -18.266 -15.188 -12.891 1 90.75 386 SER A CA 1
ATOM 2959 C C . SER A 1 386 ? -19.219 -16.359 -12.719 1 90.75 386 SER A C 1
ATOM 2961 O O . SER A 1 386 ? -18.922 -17.484 -13.156 1 90.75 386 SER A O 1
ATOM 2963 N N . ASP A 1 387 ? -20.375 -16.094 -12.172 1 93 387 ASP A N 1
ATOM 2964 C CA . ASP A 1 387 ? -21.375 -17.141 -11.969 1 93 387 ASP A CA 1
ATOM 2965 C C . ASP A 1 387 ? -21.906 -17.656 -13.305 1 93 387 ASP A C 1
ATOM 2967 O O . ASP A 1 387 ? -22.219 -18.844 -13.438 1 93 387 ASP A O 1
ATOM 2971 N N . THR A 1 388 ? -22.062 -16.781 -14.203 1 94.75 388 THR A N 1
ATOM 2972 C CA . THR A 1 388 ? -22.531 -17.156 -15.531 1 94.75 388 THR A CA 1
ATOM 2973 C C . THR A 1 388 ? -21.547 -18.109 -16.203 1 94.75 388 THR A C 1
ATOM 2975 O O . THR A 1 388 ? -21.953 -19.125 -16.781 1 94.75 388 THR A O 1
ATOM 2978 N N . ILE A 1 389 ? -20.328 -17.781 -16.094 1 92.75 389 ILE A N 1
ATOM 2979 C CA . ILE A 1 389 ? -19.297 -18.641 -16.672 1 92.75 389 ILE A CA 1
ATOM 2980 C C . ILE A 1 389 ? -19.344 -20.016 -16 1 92.75 389 ILE A C 1
ATOM 2982 O O . ILE A 1 389 ? -19.281 -21.031 -16.688 1 92.75 389 ILE A O 1
ATOM 2986 N N . LEU A 1 390 ? -19.453 -20 -14.727 1 91.81 390 LEU A N 1
ATOM 2987 C CA . LEU A 1 390 ? -19.547 -21.25 -13.984 1 91.81 390 LEU A CA 1
ATOM 2988 C C . LEU A 1 390 ? -20.781 -22.047 -14.406 1 91.81 390 LEU A C 1
ATOM 2990 O O . LEU A 1 390 ? -20.719 -23.266 -14.555 1 91.81 390 LEU A O 1
ATOM 2994 N N . PHE A 1 391 ? -21.859 -21.391 -14.547 1 93.88 391 PHE A N 1
ATOM 2995 C CA . PHE A 1 391 ? -23.109 -22.016 -14.945 1 93.88 391 PHE A CA 1
ATOM 2996 C C . PHE A 1 391 ? -22.969 -22.703 -16.297 1 93.88 391 PHE A C 1
ATOM 2998 O O . PHE A 1 391 ? -23.312 -23.891 -16.438 1 93.88 391 PHE A O 1
ATOM 3005 N N . TYR A 1 392 ? -22.469 -22.031 -17.25 1 92.94 392 TYR A N 1
ATOM 3006 C CA . TYR A 1 392 ? -22.312 -22.609 -18.594 1 92.94 392 TYR A CA 1
ATOM 3007 C C . TYR A 1 392 ? -21.281 -23.719 -18.578 1 92.94 392 TYR A C 1
ATOM 3009 O O . TYR A 1 392 ? -21.438 -24.734 -19.281 1 92.94 392 TYR A O 1
ATOM 3017 N N . ALA A 1 393 ? -20.234 -23.516 -17.812 1 92 393 ALA A N 1
ATOM 3018 C CA . ALA A 1 393 ? -19.234 -24.578 -17.688 1 92 393 ALA A CA 1
ATOM 3019 C C . ALA A 1 393 ? -19.844 -25.828 -17.062 1 92 393 ALA A C 1
ATOM 3021 O O . ALA A 1 393 ? -19.547 -26.953 -17.5 1 92 393 ALA A O 1
ATOM 3022 N N . SER A 1 394 ? -20.641 -25.641 -16.078 1 91.69 394 SER A N 1
ATOM 3023 C CA . SER A 1 394 ? -21.281 -26.781 -15.414 1 91.69 394 SER A CA 1
ATOM 3024 C C . SER A 1 394 ? -22.234 -27.5 -16.375 1 91.69 394 SER A C 1
ATOM 3026 O O . SER A 1 394 ? -22.359 -28.719 -16.328 1 91.69 394 SER A O 1
ATOM 3028 N N . ASN A 1 395 ? -22.828 -26.75 -17.203 1 91.56 395 ASN A N 1
ATOM 3029 C CA . ASN A 1 395 ? -23.75 -27.328 -18.172 1 91.56 395 ASN A CA 1
ATOM 3030 C C . ASN A 1 395 ? -23.016 -28.172 -19.203 1 91.56 395 ASN A C 1
ATOM 3032 O O . ASN A 1 395 ? -23.578 -29.156 -19.719 1 91.56 395 ASN A O 1
ATOM 3036 N N . ILE A 1 396 ? -21.859 -27.766 -19.547 1 90.06 396 ILE A N 1
ATOM 3037 C CA . ILE A 1 396 ? -21.078 -28.484 -20.547 1 90.06 396 ILE A CA 1
ATOM 3038 C C . ILE A 1 396 ? -20.766 -29.891 -20.047 1 90.06 396 ILE A C 1
ATOM 3040 O O . ILE A 1 396 ? -20.797 -30.844 -20.812 1 90.06 396 ILE A O 1
ATOM 3044 N N . VAL A 1 397 ? -20.547 -29.984 -18.75 1 91.31 397 VAL A N 1
ATOM 3045 C CA . VAL A 1 397 ? -20.109 -31.281 -18.234 1 91.31 397 VAL A CA 1
ATOM 3046 C C . VAL A 1 397 ? -21.312 -32.094 -17.781 1 91.31 397 VAL A C 1
ATOM 3048 O O . VAL A 1 397 ? -21.219 -33.312 -17.609 1 91.31 397 VAL A O 1
ATOM 3051 N N . SER A 1 398 ? -22.391 -31.281 -17.641 1 88.69 398 SER A N 1
ATOM 3052 C CA . SER A 1 398 ? -23.594 -31.953 -17.203 1 88.69 398 SER A CA 1
ATOM 3053 C C . SER A 1 398 ? -24.062 -33 -18.219 1 88.69 398 SER A C 1
ATOM 3055 O O . SER A 1 398 ? -24.094 -32.719 -19.422 1 88.69 398 SER A O 1
ATOM 3057 N N . GLY A 1 399 ? -24.25 -34.188 -17.844 1 84.12 399 GLY A N 1
ATOM 3058 C CA . GLY A 1 399 ? -24.75 -35.219 -18.719 1 84.12 399 GLY A CA 1
ATOM 3059 C C . GLY A 1 399 ? -23.656 -36.156 -19.219 1 84.12 399 GLY A C 1
ATOM 3060 O O . GLY A 1 399 ? -23.953 -37.219 -19.797 1 84.12 399 GLY A O 1
ATOM 3061 N N . MET A 1 400 ? -22.438 -35.812 -19.047 1 89.94 400 MET A N 1
ATOM 3062 C CA . MET A 1 400 ? -21.328 -36.656 -19.422 1 89.94 400 MET A CA 1
ATOM 3063 C C . MET A 1 400 ? -21.156 -37.781 -18.406 1 89.94 400 MET A C 1
ATOM 3065 O O . MET A 1 400 ? -21.641 -37.688 -17.281 1 89.94 400 MET A O 1
ATOM 3069 N N . GLU A 1 401 ? -20.625 -38.906 -18.984 1 86.56 401 GLU A N 1
ATOM 3070 C CA . GLU A 1 401 ? -20.516 -40.031 -18.047 1 86.56 401 GLU A CA 1
ATOM 3071 C C . GLU A 1 401 ? -19.062 -40.531 -17.953 1 86.56 401 GLU A C 1
ATOM 3073 O O . GLU A 1 401 ? -18.266 -40.281 -18.844 1 86.56 401 GLU A O 1
ATOM 3078 N N . GLY A 1 402 ? -18.766 -41.094 -16.797 1 86.38 402 GLY A N 1
ATOM 3079 C CA . GLY A 1 402 ? -17.547 -41.844 -16.562 1 86.38 402 GLY A CA 1
ATOM 3080 C C . GLY A 1 402 ? -16.297 -41 -16.734 1 86.38 402 GLY A C 1
ATOM 3081 O O . GLY A 1 402 ? -16.172 -39.906 -16.156 1 86.38 402 GLY A O 1
ATOM 3082 N N . SER A 1 403 ? -15.383 -41.562 -17.5 1 91.69 403 SER A N 1
ATOM 3083 C CA . SER A 1 403 ? -14.039 -41 -17.656 1 91.69 403 SER A CA 1
ATOM 3084 C C . SER A 1 403 ? -14.07 -39.688 -18.438 1 91.69 403 SER A C 1
ATOM 3086 O O . SER A 1 403 ? -13.273 -38.781 -18.156 1 91.69 403 SER A O 1
ATOM 3088 N N . ILE A 1 404 ? -14.992 -39.562 -19.297 1 94.94 404 ILE A N 1
ATOM 3089 C CA . ILE A 1 404 ? -15.078 -38.344 -20.078 1 94.94 404 ILE A CA 1
ATOM 3090 C C . ILE A 1 404 ? -15.516 -37.188 -19.172 1 94.94 404 ILE A C 1
ATOM 3092 O O . ILE A 1 404 ? -15.062 -36.031 -19.344 1 94.94 404 ILE A O 1
ATOM 3096 N N . PHE A 1 405 ? -16.438 -37.5 -18.234 1 96.06 405 PHE A N 1
ATOM 3097 C CA . PHE A 1 405 ? -16.938 -36.5 -17.281 1 96.06 405 PHE A CA 1
ATOM 3098 C C . PHE A 1 405 ? -15.797 -35.906 -16.484 1 96.06 405 PHE A C 1
ATOM 3100 O O . PHE A 1 405 ? -15.633 -34.688 -16.438 1 96.06 405 PHE A O 1
ATOM 3107 N N . ILE A 1 406 ? -14.953 -36.75 -15.938 1 96.88 406 ILE A N 1
ATOM 3108 C CA . ILE A 1 406 ? -13.945 -36.281 -15 1 96.88 406 ILE A CA 1
ATOM 3109 C C . ILE A 1 406 ? -12.828 -35.562 -15.75 1 96.88 406 ILE A C 1
ATOM 3111 O O . ILE A 1 406 ? -12.242 -34.625 -15.242 1 96.88 406 ILE A O 1
ATOM 3115 N N . ILE A 1 407 ? -12.477 -36.031 -16.938 1 97.25 407 ILE A N 1
ATOM 3116 C CA . ILE A 1 407 ? -11.477 -35.344 -17.75 1 97.25 407 ILE A CA 1
ATOM 3117 C C . ILE A 1 407 ? -11.992 -33.969 -18.156 1 97.25 407 ILE A C 1
ATOM 3119 O O . ILE A 1 407 ? -11.25 -33 -18.094 1 97.25 407 ILE A O 1
ATOM 3123 N N . SER A 1 408 ? -13.242 -33.938 -18.547 1 96.69 408 SER A N 1
ATOM 3124 C CA . SER A 1 408 ? -13.859 -32.656 -18.906 1 96.69 408 SER A CA 1
ATOM 3125 C C . SER A 1 408 ? -13.867 -31.703 -17.719 1 96.69 408 SER A C 1
ATOM 3127 O O . SER A 1 408 ? -13.648 -30.5 -17.875 1 96.69 408 SER A O 1
ATOM 3129 N N . MET A 1 409 ? -14.133 -32.25 -16.531 1 96.75 409 MET A N 1
ATOM 3130 C CA . MET A 1 409 ? -14.125 -31.453 -15.32 1 96.75 409 MET A CA 1
ATOM 3131 C C . MET A 1 409 ? -12.758 -30.828 -15.094 1 96.75 409 MET A C 1
ATOM 3133 O O . MET A 1 409 ? -12.656 -29.656 -14.727 1 96.75 409 MET A O 1
ATOM 3137 N N . MET A 1 410 ? -11.742 -31.562 -15.227 1 97.94 410 MET A N 1
ATOM 3138 C CA . MET A 1 410 ? -10.383 -31.047 -15.047 1 97.94 410 MET A CA 1
ATOM 3139 C C . MET A 1 410 ? -10.109 -29.891 -16 1 97.94 410 MET A C 1
ATOM 3141 O O . MET A 1 410 ? -9.531 -28.875 -15.609 1 97.94 410 MET A O 1
ATOM 3145 N N . PHE A 1 411 ? -10.539 -30.062 -17.25 1 97 411 PHE A N 1
ATOM 3146 C CA . PHE A 1 411 ? -10.312 -29.031 -18.25 1 97 411 PHE A CA 1
ATOM 3147 C C . PHE A 1 411 ? -11.148 -27.781 -17.953 1 97 411 PHE A C 1
ATOM 3149 O O . PHE A 1 411 ? -10.719 -26.672 -18.219 1 97 411 PHE A O 1
ATOM 3156 N N . VAL A 1 412 ? -12.352 -28.016 -17.438 1 96.38 412 VAL A N 1
ATOM 3157 C CA . VAL A 1 412 ? -13.18 -26.891 -17.031 1 96.38 412 VAL A CA 1
ATOM 3158 C C . VAL A 1 412 ? -12.477 -26.109 -15.922 1 96.38 412 VAL A C 1
ATOM 3160 O O . VAL A 1 412 ? -12.422 -24.875 -15.969 1 96.38 412 VAL A O 1
ATOM 3163 N N . PHE A 1 413 ? -11.953 -26.828 -14.93 1 97.31 413 PHE A N 1
ATOM 3164 C CA . PHE A 1 413 ? -11.25 -26.156 -13.844 1 97.31 413 PHE A CA 1
ATOM 3165 C C . PHE A 1 413 ? -9.977 -25.484 -14.352 1 97.31 413 PHE A C 1
ATOM 3167 O O . PHE A 1 413 ? -9.578 -24.438 -13.852 1 97.31 413 PHE A O 1
ATOM 3174 N N . PHE A 1 414 ? -9.336 -26.078 -15.375 1 96.56 414 PHE A N 1
ATOM 3175 C CA . PHE A 1 414 ? -8.18 -25.453 -16.016 1 96.56 414 PHE A CA 1
ATOM 3176 C C . PHE A 1 414 ? -8.562 -24.094 -16.609 1 96.56 414 PHE A C 1
ATOM 3178 O O . PHE A 1 414 ? -7.852 -23.109 -16.406 1 96.56 414 PHE A O 1
ATOM 3185 N N . LEU A 1 415 ? -9.664 -24.031 -17.219 1 93.25 415 LEU A N 1
ATOM 3186 C CA . LEU A 1 415 ? -10.125 -22.781 -17.844 1 93.25 415 LEU A CA 1
ATOM 3187 C C . LEU A 1 415 ? -10.602 -21.797 -16.781 1 93.25 415 LEU A C 1
ATOM 3189 O O . LEU A 1 415 ? -10.312 -20.594 -16.875 1 93.25 415 LEU A O 1
ATOM 3193 N N . LEU A 1 416 ? -11.305 -22.328 -15.781 1 92.81 416 LEU A N 1
ATOM 3194 C CA . LEU A 1 416 ? -11.812 -21.469 -14.719 1 92.81 416 LEU A CA 1
ATOM 3195 C C . LEU A 1 416 ? -10.672 -20.891 -13.891 1 92.81 416 LEU A C 1
ATOM 3197 O O . LEU A 1 416 ? -10.805 -19.812 -13.312 1 92.81 416 LEU A O 1
ATOM 3201 N N . GLY A 1 417 ? -9.609 -21.656 -13.852 1 91.31 417 GLY A N 1
ATOM 3202 C CA . GLY A 1 417 ? -8.438 -21.156 -13.148 1 91.31 417 GLY A CA 1
ATOM 3203 C C . GLY A 1 417 ? -7.887 -19.875 -13.727 1 91.31 417 GLY A C 1
ATOM 3204 O O . GLY A 1 417 ? -7.25 -19.094 -13.016 1 91.31 417 GLY A O 1
ATOM 3205 N N . PHE A 1 418 ? -8.117 -19.688 -14.992 1 86.94 418 PHE A N 1
ATOM 3206 C CA . PHE A 1 418 ? -7.707 -18.438 -15.633 1 86.94 418 PHE A CA 1
ATOM 3207 C C . PHE A 1 418 ? -8.594 -17.281 -15.195 1 86.94 418 PHE A C 1
ATOM 3209 O O . PHE A 1 418 ? -8.117 -16.156 -15.023 1 86.94 418 PHE A O 1
ATOM 3216 N N . ILE A 1 419 ? -9.828 -17.562 -14.93 1 82.25 419 ILE A N 1
ATOM 3217 C CA . ILE A 1 419 ? -10.828 -16.562 -14.602 1 82.25 419 ILE A CA 1
ATOM 3218 C C . ILE A 1 419 ? -10.742 -16.219 -13.109 1 82.25 419 ILE A C 1
ATOM 3220 O O . ILE A 1 419 ? -10.852 -15.055 -12.719 1 82.25 419 ILE A O 1
ATOM 3224 N N . VAL A 1 420 ? -10.617 -17.234 -12.32 1 85.31 420 VAL A N 1
ATOM 3225 C CA . VAL A 1 420 ? -10.5 -17.094 -10.875 1 85.31 420 VAL A CA 1
ATOM 3226 C C . VAL A 1 420 ? -9.172 -17.688 -10.406 1 85.31 420 VAL A C 1
ATOM 3228 O O . VAL A 1 420 ? -9.141 -18.812 -9.875 1 85.31 420 VAL A O 1
ATOM 3231 N N . PRO A 1 421 ? -8.133 -16.859 -10.508 1 85.62 421 PRO A N 1
ATOM 3232 C CA . PRO A 1 421 ? -6.809 -17.375 -10.164 1 85.62 421 PRO A CA 1
ATOM 3233 C C . PRO A 1 421 ? -6.57 -17.438 -8.656 1 85.62 421 PRO A C 1
ATOM 3235 O O . PRO A 1 421 ? -5.562 -16.922 -8.164 1 85.62 421 PRO A O 1
ATOM 3238 N N . SER A 1 422 ? -7.449 -17.844 -7.914 1 84.69 422 SER A N 1
ATOM 3239 C CA . SER A 1 422 ? -7.422 -18.078 -6.473 1 84.69 422 SER A CA 1
ATOM 3240 C C . SER A 1 422 ? -7.93 -19.469 -6.137 1 84.69 422 SER A C 1
ATOM 3242 O O . SER A 1 422 ? -9.07 -19.812 -6.441 1 84.69 422 SER A O 1
ATOM 3244 N N . SER A 1 423 ? -6.977 -20.188 -5.566 1 90 423 SER A N 1
ATOM 3245 C CA . SER A 1 423 ? -7.355 -21.562 -5.262 1 90 423 SER A CA 1
ATOM 3246 C C . SER A 1 423 ? -8.516 -21.609 -4.273 1 90 423 SER A C 1
ATOM 3248 O O . SER A 1 423 ? -9.508 -22.312 -4.504 1 90 423 SER A O 1
ATOM 3250 N N . SER A 1 424 ? -8.469 -20.859 -3.201 1 87.5 424 SER A N 1
ATOM 3251 C CA . SER A 1 424 ? -9.539 -20.828 -2.213 1 87.5 424 SER A CA 1
ATOM 3252 C C . SER A 1 424 ? -10.812 -20.219 -2.791 1 87.5 424 SER A C 1
ATOM 3254 O O . SER A 1 424 ? -11.914 -20.719 -2.551 1 87.5 424 SER A O 1
ATOM 3256 N N . GLY A 1 425 ? -10.664 -19.234 -3.566 1 87.56 425 GLY A N 1
ATOM 3257 C CA . GLY A 1 425 ? -11.797 -18.578 -4.188 1 87.56 425 GLY A CA 1
ATOM 3258 C C . GLY A 1 425 ? -12.547 -19.469 -5.164 1 87.56 425 GLY A C 1
ATOM 3259 O O . GLY A 1 425 ? -13.773 -19.516 -5.148 1 87.56 425 GLY A O 1
ATOM 3260 N N . LEU A 1 426 ? -11.82 -20.078 -6.004 1 92.38 426 LEU A N 1
ATOM 3261 C CA . LEU A 1 426 ? -12.445 -20.969 -6.984 1 92.38 426 LEU A CA 1
ATOM 3262 C C . LEU A 1 426 ? -13.125 -22.141 -6.305 1 92.38 426 LEU A C 1
ATOM 3264 O O . LEU A 1 426 ? -14.172 -22.609 -6.758 1 92.38 426 LEU A O 1
ATOM 3268 N N . ALA A 1 427 ? -12.539 -22.625 -5.23 1 93.31 427 ALA A N 1
ATOM 3269 C CA . ALA A 1 427 ? -13.117 -23.75 -4.488 1 93.31 427 ALA A CA 1
ATOM 3270 C C . ALA A 1 427 ? -14.508 -23.406 -3.961 1 93.31 427 ALA A C 1
ATOM 3272 O O . ALA A 1 427 ? -15.461 -24.141 -4.188 1 93.31 427 ALA A O 1
ATOM 3273 N N . VAL A 1 428 ? -14.641 -22.297 -3.348 1 87.38 428 VAL A N 1
ATOM 3274 C CA . VAL A 1 428 ? -15.906 -21.922 -2.715 1 87.38 428 VAL A CA 1
ATOM 3275 C C . VAL A 1 428 ? -16.922 -21.547 -3.783 1 87.38 428 VAL A C 1
ATOM 3277 O O . VAL A 1 428 ? -18.125 -21.781 -3.619 1 87.38 428 VAL A O 1
ATOM 3280 N N . LEU A 1 429 ? -16.438 -21.125 -4.832 1 87.88 429 LEU A N 1
ATOM 3281 C CA . LEU A 1 429 ? -17.312 -20.703 -5.922 1 87.88 429 LEU A CA 1
ATOM 3282 C C . LEU A 1 429 ? -17.844 -21.922 -6.672 1 87.88 429 LEU A C 1
ATOM 3284 O O . LEU A 1 429 ? -19.016 -21.938 -7.062 1 87.88 429 LEU A O 1
ATOM 3288 N N . SER A 1 430 ? -17.078 -22.891 -6.902 1 93.62 430 SER A N 1
ATOM 3289 C CA . SER A 1 430 ? -17.391 -23.906 -7.898 1 93.62 430 SER A CA 1
ATOM 3290 C C . SER A 1 430 ? -17.781 -25.234 -7.234 1 93.62 430 SER A C 1
ATOM 3292 O O . SER A 1 430 ? -18.672 -25.922 -7.703 1 93.62 430 SER A O 1
ATOM 3294 N N . MET A 1 431 ? -17.188 -25.594 -6.133 1 94 431 MET A N 1
ATOM 3295 C CA . MET A 1 431 ? -17.297 -26.922 -5.57 1 94 431 MET A CA 1
ATOM 3296 C C . MET A 1 431 ? -18.75 -27.219 -5.164 1 94 431 MET A C 1
ATOM 3298 O O . MET A 1 431 ? -19.25 -28.328 -5.391 1 94 431 MET A O 1
ATOM 3302 N N . PRO A 1 432 ? -19.422 -26.234 -4.594 1 90.69 432 PRO A N 1
ATOM 3303 C CA . PRO A 1 432 ? -20.812 -26.516 -4.215 1 90.69 432 PRO A CA 1
ATOM 3304 C C . PRO A 1 432 ? -21.703 -26.859 -5.414 1 90.69 432 PRO A C 1
ATOM 3306 O O . PRO A 1 432 ? -22.719 -27.547 -5.266 1 90.69 432 PRO A O 1
ATOM 3309 N N . ILE A 1 433 ? -21.312 -26.453 -6.57 1 91.31 433 ILE A N 1
ATOM 3310 C CA . ILE A 1 433 ? -22.094 -26.656 -7.789 1 91.31 433 ILE A CA 1
ATOM 3311 C C . ILE A 1 433 ? -21.562 -27.875 -8.539 1 91.31 433 ILE A C 1
ATOM 3313 O O . ILE A 1 433 ? -22.344 -28.703 -9.008 1 91.31 433 ILE A O 1
ATOM 3317 N N . MET A 1 434 ? -20.281 -28.016 -8.641 1 94.06 434 MET A N 1
ATOM 3318 C CA . MET A 1 434 ? -19.641 -29 -9.508 1 94.06 434 MET A CA 1
ATOM 3319 C C . MET A 1 434 ? -19.562 -30.359 -8.82 1 94.06 434 MET A C 1
ATOM 3321 O O . MET A 1 434 ? -19.719 -31.391 -9.461 1 94.06 434 MET A O 1
ATOM 3325 N N . ALA A 1 435 ? -19.281 -30.359 -7.547 1 93.56 435 ALA A N 1
ATOM 3326 C CA . ALA A 1 435 ? -19.094 -31.625 -6.828 1 93.56 435 ALA A CA 1
ATOM 3327 C C . ALA A 1 435 ? -20.359 -32.469 -6.871 1 93.56 435 ALA A C 1
ATOM 3329 O O . ALA A 1 435 ? -20.281 -33.688 -7.129 1 93.56 435 ALA A O 1
ATOM 3330 N N . PRO A 1 436 ? -21.516 -31.922 -6.684 1 90.94 436 PRO A N 1
ATOM 3331 C CA . PRO A 1 436 ? -22.734 -32.719 -6.715 1 90.94 436 PRO A CA 1
ATOM 3332 C C . PRO A 1 436 ? -23.016 -33.312 -8.094 1 90.94 436 PRO A C 1
ATOM 3334 O O . PRO A 1 436 ? -23.75 -34.312 -8.203 1 90.94 436 PRO A O 1
ATOM 3337 N N . LEU A 1 437 ? -22.531 -32.75 -9.125 1 91 437 LEU A N 1
ATOM 3338 C CA . LEU A 1 437 ? -22.703 -33.312 -10.461 1 91 437 LEU A CA 1
ATOM 3339 C C . LEU A 1 437 ? -22.062 -34.688 -10.555 1 91 437 LEU A C 1
ATOM 3341 O O . LEU A 1 437 ? -22.5 -35.531 -11.352 1 91 437 LEU A O 1
ATOM 3345 N N . ALA A 1 438 ? -21.062 -34.906 -9.781 1 93 438 ALA A N 1
ATOM 3346 C CA . ALA A 1 438 ? -20.391 -36.188 -9.758 1 93 438 ALA A CA 1
ATOM 3347 C C . ALA A 1 438 ? -21.312 -37.281 -9.195 1 93 438 ALA A C 1
ATOM 3349 O O . ALA A 1 438 ? -21.234 -38.438 -9.602 1 93 438 ALA A O 1
ATOM 3350 N N . ASP A 1 439 ? -22.156 -36.875 -8.312 1 90.62 439 ASP A N 1
ATOM 3351 C CA . ASP A 1 439 ? -23.109 -37.812 -7.734 1 90.62 439 ASP A CA 1
ATOM 3352 C C . ASP A 1 439 ? -24.031 -38.406 -8.805 1 90.62 439 ASP A C 1
ATOM 3354 O O . ASP A 1 439 ? -24.422 -39.562 -8.734 1 90.62 439 ASP A O 1
ATOM 3358 N N . THR A 1 440 ? -24.312 -37.656 -9.719 1 87.5 440 THR A N 1
ATOM 3359 C CA . THR A 1 440 ? -25.266 -38.062 -10.75 1 87.5 440 THR A CA 1
ATOM 3360 C C . THR A 1 440 ? -24.656 -39.125 -11.656 1 87.5 440 THR A C 1
ATOM 3362 O O . THR A 1 440 ? -25.375 -39.875 -12.312 1 87.5 440 THR A O 1
ATOM 3365 N N . VAL A 1 441 ? -23.422 -39.25 -11.695 1 90 441 VAL A N 1
ATOM 3366 C CA . VAL A 1 441 ? -22.781 -40.219 -12.586 1 90 441 VAL A CA 1
ATOM 3367 C C . VAL A 1 441 ? -22.062 -41.281 -11.766 1 90 441 VAL A C 1
ATOM 3369 O O . VAL A 1 441 ? -21.297 -42.094 -12.312 1 90 441 VAL A O 1
ATOM 3372 N N . GLY A 1 442 ? -22.188 -41.125 -10.477 1 90.12 442 GLY A N 1
ATOM 3373 C CA . GLY A 1 442 ? -21.656 -42.156 -9.594 1 90.12 442 GLY A CA 1
ATOM 3374 C C . GLY A 1 442 ? -20.172 -42.031 -9.32 1 90.12 442 GLY A C 1
ATOM 3375 O O . GLY A 1 442 ? -19.5 -43 -9.047 1 90.12 442 GLY A O 1
ATOM 3376 N N . ILE A 1 443 ? -19.641 -40.969 -9.469 1 94.69 443 ILE A N 1
ATOM 3377 C CA . ILE A 1 443 ? -18.234 -40.688 -9.211 1 94.69 443 ILE A CA 1
ATOM 3378 C C . ILE A 1 443 ? -18.062 -40.062 -7.836 1 94.69 443 ILE A C 1
ATOM 3380 O O . ILE A 1 443 ? -18.797 -39.125 -7.492 1 94.69 443 ILE A O 1
ATOM 3384 N N . PRO A 1 444 ? -17.172 -40.656 -7.039 1 95.31 444 PRO A N 1
ATOM 3385 C CA . PRO A 1 444 ? -16.938 -40.031 -5.738 1 95.31 444 PRO A CA 1
ATOM 3386 C C . PRO A 1 444 ? -16.484 -38.562 -5.863 1 95.31 444 PRO A C 1
ATOM 3388 O O . PRO A 1 444 ? -15.703 -38.25 -6.758 1 95.31 444 PRO A O 1
ATOM 3391 N N . ARG A 1 445 ? -16.875 -37.719 -4.891 1 95.31 445 ARG A N 1
ATOM 3392 C CA . ARG A 1 445 ? -16.641 -36.281 -4.941 1 95.31 445 ARG A CA 1
ATOM 3393 C C . ARG A 1 445 ? -15.156 -35.969 -4.754 1 95.31 445 ARG A C 1
ATOM 3395 O O . ARG A 1 445 ? -14.695 -34.906 -5.148 1 95.31 445 ARG A O 1
ATOM 3402 N N . ASP A 1 446 ? -14.414 -36.844 -4.078 1 96.81 446 ASP A N 1
ATOM 3403 C CA . ASP A 1 446 ? -12.992 -36.594 -3.867 1 96.81 446 ASP A CA 1
ATOM 3404 C C . ASP A 1 446 ? -12.234 -36.562 -5.195 1 96.81 446 ASP A C 1
ATOM 3406 O O . ASP A 1 446 ? -11.203 -35.875 -5.309 1 96.81 446 ASP A O 1
ATOM 3410 N N . ILE A 1 447 ? -12.781 -37.281 -6.211 1 97.5 447 ILE A N 1
ATOM 3411 C CA . ILE A 1 447 ? -12.156 -37.281 -7.531 1 97.5 447 ILE A CA 1
ATOM 3412 C C . ILE A 1 447 ? -12.367 -35.906 -8.203 1 97.5 447 ILE A C 1
ATOM 3414 O O . ILE A 1 447 ? -11.5 -35.438 -8.93 1 97.5 447 ILE A O 1
ATOM 3418 N N . VAL A 1 448 ? -13.469 -35.25 -7.898 1 96.94 448 VAL A N 1
ATOM 3419 C CA . VAL A 1 448 ? -13.734 -33.906 -8.398 1 96.94 448 VAL A CA 1
ATOM 3420 C C . VAL A 1 448 ? -12.766 -32.906 -7.762 1 96.94 448 VAL A C 1
ATOM 3422 O O . VAL A 1 448 ? -12.273 -32 -8.422 1 96.94 448 VAL A O 1
ATOM 3425 N N . VAL A 1 449 ? -12.492 -33.125 -6.461 1 97.38 449 VAL A N 1
ATOM 3426 C CA . VAL A 1 449 ? -11.539 -32.281 -5.754 1 97.38 449 VAL A CA 1
ATOM 3427 C C . VAL A 1 449 ? -10.164 -32.375 -6.398 1 97.38 449 VAL A C 1
ATOM 3429 O O . VAL A 1 449 ? -9.469 -31.375 -6.578 1 97.38 449 VAL A O 1
ATOM 3432 N N . SER A 1 450 ? -9.758 -33.594 -6.77 1 98 450 SER A N 1
ATOM 3433 C CA . SER A 1 450 ? -8.492 -33.812 -7.477 1 98 450 SER A CA 1
ATOM 3434 C C . SER A 1 450 ? -8.5 -33.094 -8.836 1 98 450 SER A C 1
ATOM 3436 O O . SER A 1 450 ? -7.527 -32.469 -9.211 1 98 450 SER A O 1
ATOM 3438 N N . ALA A 1 451 ? -9.609 -33.281 -9.555 1 97.94 451 ALA A N 1
ATOM 3439 C CA . ALA A 1 451 ? -9.742 -32.625 -10.859 1 97.94 451 ALA A CA 1
ATOM 3440 C C . ALA A 1 451 ? -9.633 -31.109 -10.734 1 97.94 451 ALA A C 1
ATOM 3442 O O . ALA A 1 451 ? -8.984 -30.469 -11.555 1 97.94 451 ALA A O 1
ATOM 3443 N N . TYR A 1 452 ? -10.305 -30.609 -9.773 1 97.56 452 TYR A N 1
ATOM 3444 C CA . TYR A 1 452 ? -10.234 -29.188 -9.461 1 97.56 452 TYR A CA 1
ATOM 3445 C C . TYR A 1 452 ? -8.797 -28.75 -9.219 1 97.56 452 TYR A C 1
ATOM 3447 O O . TYR A 1 452 ? -8.32 -27.797 -9.828 1 97.56 452 TYR A O 1
ATOM 3455 N N . ASN A 1 453 ? -8.094 -29.422 -8.336 1 97.62 453 ASN A N 1
ATOM 3456 C CA . ASN A 1 453 ? -6.75 -29.047 -7.914 1 97.62 453 ASN A CA 1
ATOM 3457 C C . ASN A 1 453 ? -5.758 -29.141 -9.07 1 97.62 453 ASN A C 1
ATOM 3459 O O . ASN A 1 453 ? -4.988 -28.203 -9.305 1 97.62 453 ASN A O 1
ATOM 3463 N N . TRP A 1 454 ? -5.785 -30.234 -9.789 1 98.19 454 TRP A N 1
ATOM 3464 C CA . TRP A 1 454 ? -4.82 -30.469 -10.852 1 98.19 454 TRP A CA 1
ATOM 3465 C C . TRP A 1 454 ? -5.109 -29.594 -12.062 1 98.19 454 TRP A C 1
ATOM 3467 O O . TRP A 1 454 ? -4.188 -29.062 -12.688 1 98.19 454 TRP A O 1
ATOM 3477 N N . GLY A 1 455 ? -6.371 -29.375 -12.336 1 97.44 455 GLY A N 1
ATOM 3478 C CA . GLY A 1 455 ? -6.742 -28.5 -13.43 1 97.44 455 GLY A CA 1
ATOM 3479 C C . GLY A 1 455 ? -6.395 -27.031 -13.18 1 97.44 455 GLY A C 1
ATOM 3480 O O . GLY A 1 455 ? -5.707 -26.406 -13.977 1 97.44 455 GLY A O 1
ATOM 3481 N N . GLN A 1 456 ? -6.859 -26.578 -12.055 1 96.06 456 GLN A N 1
ATOM 3482 C CA . GLN A 1 456 ? -6.656 -25.156 -11.742 1 96.06 456 GLN A CA 1
ATOM 3483 C C . GLN A 1 456 ? -5.172 -24.812 -11.68 1 96.06 456 GLN A C 1
ATOM 3485 O O . GLN A 1 456 ? -4.742 -23.797 -12.211 1 96.06 456 GLN A O 1
ATOM 3490 N N . TYR A 1 457 ? -4.355 -25.641 -11.008 1 95.06 457 TYR A N 1
ATOM 3491 C CA . TYR A 1 457 ? -2.949 -25.312 -10.812 1 95.06 457 TYR A CA 1
ATOM 3492 C C . TYR A 1 457 ? -2.166 -25.453 -12.109 1 95.06 457 TYR A C 1
ATOM 3494 O O . TYR A 1 457 ? -1.164 -24.766 -12.312 1 95.06 457 TYR A O 1
ATOM 3502 N N . ALA A 1 458 ? -2.629 -26.328 -13.047 1 96.12 458 ALA A N 1
ATOM 3503 C CA . ALA A 1 458 ? -2.023 -26.344 -14.375 1 96.12 458 ALA A CA 1
ATOM 3504 C C . ALA A 1 458 ? -2.127 -24.984 -15.055 1 96.12 458 ALA A C 1
ATOM 3506 O O . ALA A 1 458 ? -1.188 -24.547 -15.727 1 96.12 458 ALA A O 1
ATOM 3507 N N . MET A 1 459 ? -3.236 -24.375 -14.828 1 94.5 459 MET A N 1
ATOM 3508 C CA . MET A 1 459 ? -3.434 -23.047 -15.391 1 94.5 459 MET A CA 1
ATOM 3509 C C . MET A 1 459 ? -2.584 -22.016 -14.656 1 94.5 459 MET A C 1
ATOM 3511 O O . MET A 1 459 ? -2.039 -21.094 -15.273 1 94.5 459 MET A O 1
ATOM 3515 N N . LEU A 1 460 ? -2.393 -22.188 -13.391 1 91.75 460 LEU A N 1
ATOM 3516 C CA . LEU A 1 460 ? -1.711 -21.203 -12.57 1 91.75 460 LEU A CA 1
ATOM 3517 C C . LEU A 1 460 ? -0.218 -21.172 -12.875 1 91.75 460 LEU A C 1
ATOM 3519 O O . LEU A 1 460 ? 0.471 -20.203 -12.539 1 91.75 460 LEU A O 1
ATOM 3523 N N . TYR A 1 461 ? 0.316 -22.234 -13.602 1 93.69 461 TYR A N 1
ATOM 3524 C CA . TYR A 1 461 ? 1.685 -22.203 -14.109 1 93.69 461 TYR A CA 1
ATOM 3525 C C . TYR A 1 461 ? 1.824 -21.156 -15.211 1 93.69 461 TYR A C 1
ATOM 3527 O O . TYR A 1 461 ? 2.926 -20.672 -15.484 1 93.69 461 TYR A O 1
ATOM 3535 N N . LEU A 1 462 ? 0.635 -20.844 -15.773 1 89.81 462 LEU A N 1
ATOM 3536 C CA . LEU A 1 462 ? 0.654 -20.031 -16.984 1 89.81 462 LEU A CA 1
ATOM 3537 C C . LEU A 1 462 ? 0.008 -18.672 -16.734 1 89.81 462 LEU A C 1
ATOM 3539 O O . LEU A 1 462 ? 0.428 -17.656 -17.312 1 89.81 462 LEU A O 1
ATOM 3543 N N . ALA A 1 463 ? -0.975 -18.672 -15.922 1 85.44 463 ALA A N 1
ATOM 3544 C CA . ALA A 1 463 ? -1.867 -17.531 -15.812 1 85.44 463 ALA A CA 1
ATOM 3545 C C . ALA A 1 463 ? -1.111 -16.281 -15.336 1 85.44 463 ALA A C 1
ATOM 3547 O O . ALA A 1 463 ? -0.545 -16.281 -14.234 1 85.44 463 ALA A O 1
ATOM 3548 N N . PRO A 1 464 ? -1.191 -15.227 -16.125 1 81.69 464 PRO A N 1
ATOM 3549 C CA . PRO A 1 464 ? -0.534 -13.977 -15.719 1 81.69 464 PRO A CA 1
ATOM 3550 C C . PRO A 1 464 ? -1.133 -13.383 -14.445 1 81.69 464 PRO A C 1
ATOM 3552 O O . PRO A 1 464 ? -0.487 -12.57 -13.781 1 81.69 464 PRO A O 1
ATOM 3555 N N . THR A 1 465 ? -2.359 -13.734 -14.148 1 80.62 465 THR A N 1
ATOM 3556 C CA . THR A 1 465 ? -3.031 -13.25 -12.945 1 80.62 465 THR A CA 1
ATOM 3557 C C . THR A 1 465 ? -2.604 -14.055 -11.719 1 80.62 465 THR A C 1
ATOM 3559 O O . THR A 1 465 ? -2.986 -13.734 -10.594 1 80.62 465 THR A O 1
ATOM 3562 N N . GLY A 1 466 ? -1.794 -15.07 -11.977 1 81.75 466 GLY A N 1
ATOM 3563 C CA . GLY A 1 466 ? -1.247 -15.836 -10.867 1 81.75 466 GLY A CA 1
ATOM 3564 C C . GLY A 1 466 ? 0.038 -15.242 -10.312 1 81.75 466 GLY A C 1
ATOM 3565 O O . GLY A 1 466 ? 0.377 -14.102 -10.609 1 81.75 466 GLY A O 1
ATOM 3566 N N . LEU A 1 467 ? 0.712 -15.969 -9.516 1 86.19 467 LEU A N 1
ATOM 3567 C CA . LEU A 1 467 ? 1.893 -15.492 -8.797 1 86.19 467 LEU A CA 1
ATOM 3568 C C . LEU A 1 467 ? 3.127 -15.555 -9.695 1 86.19 467 LEU A C 1
ATOM 3570 O O . LEU A 1 467 ? 4.168 -14.977 -9.359 1 86.19 467 LEU A O 1
ATOM 3574 N N . ILE A 1 468 ? 3 -16.203 -10.836 1 88.75 468 ILE A N 1
ATOM 3575 C CA . ILE A 1 468 ? 4.164 -16.391 -11.695 1 88.75 468 ILE A CA 1
ATOM 3576 C C . ILE A 1 468 ? 4.648 -15.039 -12.219 1 88.75 468 ILE A C 1
ATOM 3578 O O . ILE A 1 468 ? 5.855 -14.781 -12.258 1 88.75 468 ILE A O 1
ATOM 3582 N N . LEU A 1 469 ? 3.699 -14.188 -12.578 1 85.88 469 LEU A N 1
ATOM 3583 C CA . LEU A 1 469 ? 4.117 -12.906 -13.125 1 85.88 469 LEU A CA 1
ATOM 3584 C C . LEU A 1 469 ? 4.816 -12.07 -12.055 1 85.88 469 LEU A C 1
ATOM 3586 O O . LEU A 1 469 ? 5.742 -11.312 -12.367 1 85.88 469 LEU A O 1
ATOM 3590 N N . ALA A 1 470 ? 4.277 -12.156 -10.883 1 85.75 470 ALA A N 1
ATOM 3591 C CA . ALA A 1 470 ? 4.922 -11.438 -9.789 1 85.75 470 ALA A CA 1
ATOM 3592 C C . ALA A 1 470 ? 6.355 -11.922 -9.586 1 85.75 470 ALA A C 1
ATOM 3594 O O . ALA A 1 470 ? 7.266 -11.117 -9.375 1 85.75 470 ALA A O 1
ATOM 3595 N N . THR A 1 471 ? 6.586 -13.211 -9.641 1 87.56 471 THR A N 1
ATOM 3596 C CA . THR A 1 471 ? 7.902 -13.82 -9.477 1 87.56 471 THR A CA 1
ATOM 3597 C C . THR A 1 471 ? 8.836 -13.398 -10.602 1 87.56 471 THR A C 1
ATOM 3599 O O . THR A 1 471 ? 9.984 -13.031 -10.359 1 87.56 471 THR A O 1
ATOM 3602 N N . LEU A 1 472 ? 8.312 -13.438 -11.797 1 88.12 472 LEU A N 1
ATOM 3603 C CA . LEU A 1 472 ? 9.125 -13.094 -12.961 1 88.12 472 LEU A CA 1
ATOM 3604 C C . LEU A 1 472 ? 9.516 -11.625 -12.945 1 88.12 472 LEU A C 1
ATOM 3606 O O . LEU A 1 472 ? 10.641 -11.273 -13.32 1 88.12 472 LEU A O 1
ATOM 3610 N N . GLN A 1 473 ? 8.586 -10.836 -12.477 1 83 473 GLN A N 1
ATOM 3611 C CA . GLN A 1 473 ? 8.891 -9.414 -12.352 1 83 473 GLN A CA 1
ATOM 3612 C C . GLN A 1 473 ? 10.008 -9.172 -11.344 1 83 473 GLN A C 1
ATOM 3614 O O . GLN A 1 473 ? 10.906 -8.359 -11.586 1 83 473 GLN A O 1
ATOM 3619 N N . MET A 1 474 ? 9.945 -9.82 -10.273 1 83.19 474 MET A N 1
ATOM 3620 C CA . MET A 1 474 ? 10.953 -9.68 -9.227 1 83.19 474 MET A CA 1
ATOM 3621 C C . MET A 1 474 ? 12.336 -10.086 -9.742 1 83.19 474 MET A C 1
ATOM 3623 O O . MET A 1 474 ? 13.344 -9.492 -9.375 1 83.19 474 MET A O 1
ATOM 3627 N N . LEU A 1 475 ? 12.406 -11.062 -10.602 1 86.56 475 LEU A N 1
ATOM 3628 C CA . LEU A 1 475 ? 13.664 -11.609 -11.094 1 86.56 475 LEU A CA 1
ATOM 3629 C C . LEU A 1 475 ? 14.031 -10.992 -12.438 1 86.56 475 LEU A C 1
ATOM 3631 O O . LEU A 1 475 ? 15.039 -11.375 -13.047 1 86.56 475 LEU A O 1
ATOM 3635 N N . ASP A 1 476 ? 13.195 -10.102 -12.891 1 83.88 476 ASP A N 1
ATOM 3636 C CA . ASP A 1 476 ? 13.398 -9.445 -14.172 1 83.88 476 ASP A CA 1
ATOM 3637 C C . ASP A 1 476 ? 13.516 -10.469 -15.305 1 83.88 476 ASP A C 1
ATOM 3639 O O . ASP A 1 476 ? 14.461 -10.422 -16.094 1 83.88 476 ASP A O 1
ATOM 3643 N N . MET A 1 477 ? 12.672 -11.406 -15.297 1 87.44 477 MET A N 1
ATOM 3644 C CA . MET A 1 477 ? 12.602 -12.438 -16.328 1 87.44 477 MET A CA 1
ATOM 3645 C C . MET A 1 477 ? 11.367 -12.242 -17.203 1 87.44 477 MET A C 1
ATOM 3647 O O . MET A 1 477 ? 10.297 -11.875 -16.703 1 87.44 477 MET A O 1
ATOM 3651 N N . SER A 1 478 ? 11.547 -12.523 -18.438 1 85.69 478 SER A N 1
ATOM 3652 C CA . SER A 1 478 ? 10.438 -12.359 -19.359 1 85.69 478 SER A CA 1
ATOM 3653 C C . SER A 1 478 ? 9.5 -13.562 -19.312 1 85.69 478 SER A C 1
ATOM 3655 O O . SER A 1 478 ? 9.945 -14.695 -19.125 1 85.69 478 SER A O 1
ATOM 3657 N N . TYR A 1 479 ? 8.258 -13.258 -19.547 1 87.94 479 TYR A N 1
ATOM 3658 C CA . TYR A 1 479 ? 7.207 -14.266 -19.469 1 87.94 479 TYR A CA 1
ATOM 3659 C C . TYR A 1 479 ? 7.391 -15.336 -20.531 1 87.94 479 TYR A C 1
ATOM 3661 O O . TYR A 1 479 ? 7.133 -16.516 -20.297 1 87.94 479 TYR A O 1
ATOM 3669 N N . ASN A 1 480 ? 7.91 -14.945 -21.672 1 87.25 480 ASN A N 1
ATOM 3670 C CA . ASN A 1 480 ? 8.062 -15.883 -22.781 1 87.25 480 ASN A CA 1
ATOM 3671 C C . ASN A 1 480 ? 9.094 -16.969 -22.453 1 87.25 480 ASN A C 1
ATOM 3673 O O . ASN A 1 480 ? 8.938 -18.109 -22.875 1 87.25 480 ASN A O 1
ATOM 3677 N N . LYS A 1 481 ? 10.125 -16.609 -21.797 1 90 481 LYS A N 1
ATOM 3678 C CA . LYS A 1 481 ? 11.148 -17.578 -21.406 1 90 481 LYS A CA 1
ATOM 3679 C C . LYS A 1 481 ? 10.594 -18.609 -20.422 1 90 481 LYS A C 1
ATOM 3681 O O . LYS A 1 481 ? 10.906 -19.797 -20.516 1 90 481 LYS A O 1
ATOM 3686 N N . TRP A 1 482 ? 9.789 -18.109 -19.562 1 91.81 482 TRP A N 1
ATOM 3687 C CA . TRP A 1 482 ? 9.141 -19 -18.609 1 91.81 482 TRP A CA 1
ATOM 3688 C C . TRP A 1 482 ? 8.188 -19.969 -19.328 1 91.81 482 TRP A C 1
ATOM 3690 O O . TRP A 1 482 ? 8.172 -21.156 -19.047 1 91.81 482 TRP A O 1
ATOM 3700 N N . LEU A 1 483 ? 7.391 -19.438 -20.266 1 91.81 483 LEU A N 1
ATOM 3701 C CA . LEU A 1 483 ? 6.418 -20.25 -20.984 1 91.81 483 LEU A CA 1
ATOM 3702 C C . LEU A 1 483 ? 7.105 -21.391 -21.703 1 91.81 483 LEU A C 1
ATOM 3704 O O . LEU A 1 483 ? 6.598 -22.516 -21.719 1 91.81 483 LEU A O 1
ATOM 3708 N N . LYS A 1 484 ? 8.273 -21.125 -22.297 1 91.75 484 LYS A N 1
ATOM 3709 C CA . LYS A 1 484 ? 9.039 -22.156 -23 1 91.75 484 LYS A CA 1
ATOM 3710 C C . LYS A 1 484 ? 9.531 -23.219 -22.031 1 91.75 484 LYS A C 1
ATOM 3712 O O . LYS A 1 484 ? 9.555 -24.406 -22.375 1 91.75 484 LYS A O 1
ATOM 3717 N N . PHE A 1 485 ? 9.891 -22.781 -20.922 1 94.69 485 PHE A N 1
ATOM 3718 C CA . PHE A 1 485 ? 10.445 -23.688 -19.922 1 94.69 485 PHE A CA 1
ATOM 3719 C C . PHE A 1 485 ? 9.352 -24.516 -19.266 1 94.69 485 PHE A C 1
ATOM 3721 O O . PHE A 1 485 ? 9.531 -25.719 -19.047 1 94.69 485 PHE A O 1
ATOM 3728 N N . VAL A 1 486 ? 8.156 -23.938 -18.984 1 96.44 486 VAL A N 1
ATOM 3729 C CA . VAL A 1 486 ? 7.207 -24.578 -18.078 1 96.44 486 VAL A CA 1
ATOM 3730 C C . VAL A 1 486 ? 6.203 -25.391 -18.891 1 96.44 486 VAL A C 1
ATOM 3732 O O . VAL A 1 486 ? 5.539 -26.281 -18.344 1 96.44 486 VAL A O 1
ATOM 3735 N N . TRP A 1 487 ? 6.023 -25.188 -20.172 1 95.38 487 TRP A N 1
ATOM 3736 C CA . TRP A 1 487 ? 4.953 -25.781 -20.969 1 95.38 487 TRP A CA 1
ATOM 3737 C C . TRP A 1 487 ? 4.992 -27.297 -20.891 1 95.38 487 TRP A C 1
ATOM 3739 O O . TRP A 1 487 ? 3.945 -27.953 -20.797 1 95.38 487 TRP A O 1
ATOM 3749 N N . PRO A 1 488 ? 6.188 -27.938 -20.922 1 96.5 488 PRO A N 1
ATOM 3750 C CA . PRO A 1 488 ? 6.184 -29.391 -20.797 1 96.5 488 PRO A CA 1
ATOM 3751 C C . PRO A 1 488 ? 5.578 -29.859 -19.469 1 96.5 488 PRO A C 1
ATOM 3753 O O . PRO A 1 488 ? 4.969 -30.922 -19.406 1 96.5 488 PRO A O 1
ATOM 3756 N N . MET A 1 489 ? 5.762 -29.094 -18.453 1 97.38 489 MET A N 1
ATOM 3757 C CA . MET A 1 489 ? 5.219 -29.438 -17.141 1 97.38 489 MET A CA 1
ATOM 3758 C C . MET A 1 489 ? 3.703 -29.281 -17.125 1 97.38 489 MET A C 1
ATOM 3760 O O . MET A 1 489 ? 3.006 -30.047 -16.453 1 97.38 489 MET A O 1
ATOM 3764 N N . VAL A 1 490 ? 3.184 -28.234 -17.812 1 97.5 490 VAL A N 1
ATOM 3765 C CA . VAL A 1 490 ? 1.741 -28.047 -17.938 1 97.5 490 VAL A CA 1
ATOM 3766 C C . VAL A 1 490 ? 1.117 -29.25 -18.625 1 97.5 490 VAL A C 1
ATOM 3768 O O . VAL A 1 490 ? 0.121 -29.812 -18.156 1 97.5 490 VAL A O 1
ATOM 3771 N N . LEU A 1 491 ? 1.736 -29.641 -19.719 1 97.44 491 LEU A N 1
ATOM 3772 C CA . LEU A 1 491 ? 1.249 -30.781 -20.469 1 97.44 491 LEU A CA 1
ATOM 3773 C C . LEU A 1 491 ? 1.331 -32.062 -19.609 1 97.44 491 LEU A C 1
ATOM 3775 O O . LEU A 1 491 ? 0.441 -32.906 -19.672 1 97.44 491 LEU A O 1
ATOM 3779 N N . PHE A 1 492 ? 2.361 -32.156 -18.891 1 98.25 492 PHE A N 1
ATOM 3780 C CA . PHE A 1 492 ? 2.521 -33.312 -18 1 98.25 492 PHE A CA 1
ATOM 3781 C C . PHE A 1 492 ? 1.39 -33.344 -16.984 1 98.25 492 PHE A C 1
ATOM 3783 O O . PHE A 1 492 ? 0.765 -34.406 -16.797 1 98.25 492 PHE A O 1
ATOM 3790 N N . VAL A 1 493 ? 1.115 -32.219 -16.281 1 98.38 493 VAL A N 1
ATOM 3791 C CA . VAL A 1 493 ? 0.099 -32.188 -15.242 1 98.38 493 VAL A CA 1
ATOM 3792 C C . VAL A 1 493 ? -1.266 -32.531 -15.828 1 98.38 493 VAL A C 1
ATOM 3794 O O . VAL A 1 493 ? -2.027 -33.312 -15.25 1 98.38 493 VAL A O 1
ATOM 3797 N N . LEU A 1 494 ? -1.57 -31.984 -16.984 1 98.25 494 LEU A N 1
ATOM 3798 C CA . LEU A 1 494 ? -2.873 -32.219 -17.609 1 98.25 494 LEU A CA 1
ATOM 3799 C C . LEU A 1 494 ? -3.008 -33.656 -18.078 1 98.25 494 LEU A C 1
ATOM 3801 O O . LEU A 1 494 ? -4.059 -34.281 -17.906 1 98.25 494 LEU A O 1
ATOM 3805 N N . SER A 1 495 ? -1.948 -34.219 -18.719 1 98.31 495 SER A N 1
ATOM 3806 C CA . SER A 1 495 ? -2.008 -35.594 -19.219 1 98.31 495 SER A CA 1
ATOM 3807 C C . SER A 1 495 ? -1.951 -36.594 -18.078 1 98.31 495 SER A C 1
ATOM 3809 O O . SER A 1 495 ? -2.809 -37.469 -17.969 1 98.31 495 SER A O 1
ATOM 3811 N N . PHE A 1 496 ? -0.935 -36.469 -17.234 1 98.38 496 PHE A N 1
ATOM 3812 C CA . PHE A 1 496 ? -0.783 -37.344 -16.078 1 98.38 496 PHE A CA 1
ATOM 3813 C C . PHE A 1 496 ? -1.992 -37.25 -15.164 1 98.38 496 PHE A C 1
ATOM 3815 O O . PHE A 1 496 ? -2.488 -38.281 -14.672 1 98.38 496 PHE A O 1
ATOM 3822 N N . GLY A 1 497 ? -2.441 -36 -14.883 1 98.06 497 GLY A N 1
ATOM 3823 C CA . GLY A 1 497 ? -3.639 -35.781 -14.086 1 98.06 497 GLY A CA 1
ATOM 3824 C C . GLY A 1 497 ? -4.859 -36.5 -14.664 1 98.06 497 GLY A C 1
ATOM 3825 O O . GLY A 1 497 ? -5.617 -37.125 -13.938 1 98.06 497 GLY A O 1
ATOM 3826 N N . ALA A 1 498 ? -5.012 -36.344 -15.953 1 98 498 ALA A N 1
ATOM 3827 C CA . ALA A 1 498 ? -6.137 -37 -16.625 1 98 498 ALA A CA 1
ATOM 3828 C C . ALA A 1 498 ? -6.07 -38.5 -16.469 1 98 498 ALA A C 1
ATOM 3830 O O . ALA A 1 498 ? -7.078 -39.156 -16.172 1 98 498 ALA A O 1
ATOM 3831 N N . ILE A 1 499 ? -4.91 -39.062 -16.703 1 98.12 499 ILE A N 1
ATOM 3832 C CA . ILE A 1 499 ? -4.727 -40.531 -16.594 1 98.12 499 ILE A CA 1
ATOM 3833 C C . ILE A 1 499 ? -5.035 -40.969 -15.156 1 98.12 499 ILE A C 1
ATOM 3835 O O . ILE A 1 499 ? -5.742 -41.969 -14.953 1 98.12 499 ILE A O 1
ATOM 3839 N N . LEU A 1 500 ? -4.527 -40.219 -14.164 1 97.94 500 LEU A N 1
ATOM 3840 C CA . LEU A 1 500 ? -4.727 -40.594 -12.766 1 97.94 500 LEU A CA 1
ATOM 3841 C C . LEU A 1 500 ? -6.199 -40.5 -12.383 1 97.94 500 LEU A C 1
ATOM 3843 O O . LEU A 1 500 ? -6.691 -41.281 -11.578 1 97.94 500 LEU A O 1
ATOM 3847 N N . LEU A 1 501 ? -6.871 -39.469 -12.93 1 98 501 LEU A N 1
ATOM 3848 C CA . LEU A 1 501 ? -8.297 -39.312 -12.672 1 98 501 LEU A CA 1
ATOM 3849 C C . LEU A 1 501 ? -9.094 -40.469 -13.234 1 98 501 LEU A C 1
ATOM 3851 O O . LEU A 1 501 ? -9.992 -41 -12.578 1 98 501 LEU A O 1
ATOM 3855 N N . VAL A 1 502 ? -8.766 -40.906 -14.438 1 97.31 502 VAL A N 1
ATOM 3856 C CA . VAL A 1 502 ? -9.461 -42.031 -15.078 1 97.31 502 VAL A CA 1
ATOM 3857 C C . VAL A 1 502 ? -9.242 -43.281 -14.266 1 97.31 502 VAL A C 1
ATOM 3859 O O . VAL A 1 502 ? -10.164 -44.094 -14.078 1 97.31 502 VAL A O 1
ATOM 3862 N N . ILE A 1 503 ? -8.039 -43.5 -13.797 1 97.5 503 ILE A N 1
ATOM 3863 C CA . ILE A 1 503 ? -7.727 -44.656 -12.977 1 97.5 503 ILE A CA 1
ATOM 3864 C C . ILE A 1 503 ? -8.578 -44.625 -11.703 1 97.5 503 ILE A C 1
ATOM 3866 O O . ILE A 1 503 ? -9.125 -45.656 -11.289 1 97.5 503 ILE A O 1
ATOM 3870 N N . GLN A 1 504 ? -8.695 -43.438 -11.07 1 96.75 504 GLN A N 1
ATOM 3871 C CA . GLN A 1 504 ? -9.5 -43.281 -9.859 1 96.75 504 GLN A CA 1
ATOM 3872 C C . GLN A 1 504 ? -10.961 -43.625 -10.133 1 96.75 504 GLN A C 1
ATOM 3874 O O . GLN A 1 504 ? -11.602 -44.312 -9.328 1 96.75 504 GLN A O 1
ATOM 3879 N N . VAL A 1 505 ? -11.445 -43.156 -11.266 1 96.12 505 VAL A N 1
ATOM 3880 C CA . VAL A 1 505 ? -12.844 -43.406 -11.633 1 96.12 505 VAL A CA 1
ATOM 3881 C C . VAL A 1 505 ? -13.062 -44.906 -11.844 1 96.12 505 VAL A C 1
ATOM 3883 O O . VAL A 1 505 ? -14.047 -45.469 -11.359 1 96.12 505 VAL A O 1
ATOM 3886 N N . LYS A 1 506 ? -12.195 -45.531 -12.516 1 95.38 506 LYS A N 1
ATOM 3887 C CA . LYS A 1 506 ? -12.32 -46.969 -12.797 1 95.38 506 LYS A CA 1
ATOM 3888 C C . LYS A 1 506 ? -12.227 -47.781 -11.516 1 95.38 506 LYS A C 1
ATOM 3890 O O . LYS A 1 506 ? -12.953 -48.781 -11.344 1 95.38 506 LYS A O 1
ATOM 3895 N N . LEU A 1 507 ? -11.375 -47.375 -10.633 1 94.69 507 LEU A N 1
ATOM 3896 C CA . LEU A 1 507 ? -11.203 -48.094 -9.375 1 94.69 507 LEU A CA 1
ATOM 3897 C C . LEU A 1 507 ? -12.398 -47.875 -8.453 1 94.69 507 LEU A C 1
ATOM 3899 O O . LEU A 1 507 ? -12.672 -48.688 -7.57 1 94.69 507 LEU A O 1
ATOM 3903 N N . SER A 1 508 ? -13.016 -46.75 -8.602 1 90.19 508 SER A N 1
ATOM 3904 C CA . SER A 1 508 ? -14.18 -46.469 -7.777 1 90.19 508 SER A CA 1
ATOM 3905 C C . SER A 1 508 ? -15.398 -47.25 -8.234 1 90.19 508 SER A C 1
ATOM 3907 O O . SER A 1 508 ? -16.375 -47.375 -7.496 1 90.19 508 SER A O 1
ATOM 3909 N N . GLY A 1 509 ? -15.453 -47.875 -9.414 1 81.75 509 GLY A N 1
ATOM 3910 C CA . GLY A 1 509 ? -16.562 -48.656 -9.938 1 81.75 509 GLY A CA 1
ATOM 3911 C C . GLY A 1 509 ? -17.516 -47.844 -10.781 1 81.75 509 GLY A C 1
ATOM 3912 O O . GLY A 1 509 ? -18.562 -48.375 -11.211 1 81.75 509 GLY A O 1
ATOM 3913 N N . ALA A 1 510 ? -17.281 -46.656 -10.984 1 73.75 510 ALA A N 1
ATOM 3914 C CA . ALA A 1 510 ? -18.125 -45.844 -11.844 1 73.75 510 ALA A CA 1
ATOM 3915 C C . ALA A 1 510 ? -17.766 -46.031 -13.312 1 73.75 510 ALA A C 1
ATOM 3917 O O . ALA A 1 510 ? -16.609 -46.344 -13.633 1 73.75 510 ALA A O 1
ATOM 3918 N N . MET B 1 1 ? 14.797 25.625 29.438 1 31.16 1 MET B N 1
ATOM 3919 C CA . MET B 1 1 ? 14.453 25.281 28.062 1 31.16 1 MET B CA 1
ATOM 3920 C C . MET B 1 1 ? 15.641 24.672 27.344 1 31.16 1 MET B C 1
ATOM 3922 O O . MET B 1 1 ? 15.484 23.688 26.594 1 31.16 1 MET B O 1
ATOM 3926 N N . ASN B 1 2 ? 16.891 25.281 27.656 1 36.56 2 ASN B N 1
ATOM 3927 C CA . ASN B 1 2 ? 18.156 24.781 27.109 1 36.56 2 ASN B CA 1
ATOM 3928 C C . ASN B 1 2 ? 18.469 23.375 27.625 1 36.56 2 ASN B C 1
ATOM 3930 O O . ASN B 1 2 ? 19.031 22.547 26.891 1 36.56 2 ASN B O 1
ATOM 3934 N N . LYS B 1 3 ? 18.281 23.188 28.906 1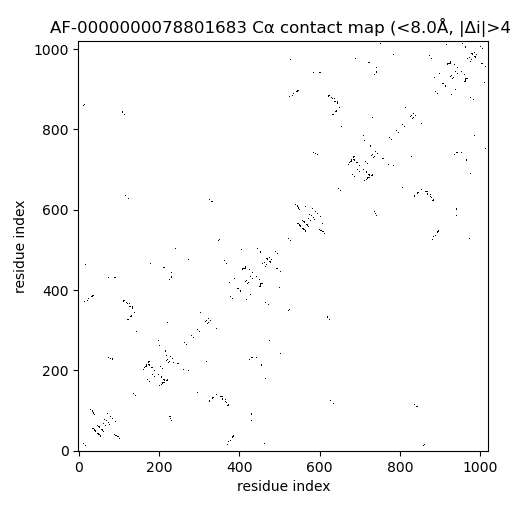 41.16 3 LYS B N 1
ATOM 3935 C CA . LYS B 1 3 ? 18.641 21.891 29.516 1 41.16 3 LYS B CA 1
ATOM 3936 C C . LYS B 1 3 ? 17.703 20.797 29.016 1 41.16 3 LYS B C 1
ATOM 3938 O O . LYS B 1 3 ? 18.047 19.609 29.109 1 41.16 3 LYS B O 1
ATOM 3943 N N . ILE B 1 4 ? 16.438 21.172 29.016 1 35.69 4 ILE B N 1
ATOM 3944 C CA . ILE B 1 4 ? 15.516 20.172 28.5 1 35.69 4 ILE B CA 1
ATOM 3945 C C . ILE B 1 4 ? 15.898 19.797 27.078 1 35.69 4 ILE B C 1
ATOM 3947 O O . ILE B 1 4 ? 15.914 18.625 26.703 1 35.69 4 ILE B O 1
ATOM 3951 N N . PHE B 1 5 ? 16.156 20.797 26.281 1 43.5 5 PHE B N 1
ATOM 3952 C CA . PHE B 1 5 ? 16.547 20.594 24.891 1 43.5 5 PHE B CA 1
ATOM 3953 C C . PHE B 1 5 ? 17.953 20.016 24.797 1 43.5 5 PHE B C 1
ATOM 3955 O O . PHE B 1 5 ? 18.328 19.469 23.766 1 43.5 5 PHE B O 1
ATOM 3962 N N . GLY B 1 6 ? 18.781 20.391 25.75 1 44.03 6 GLY B N 1
ATOM 3963 C CA . GLY B 1 6 ? 20.109 19.812 25.828 1 44.03 6 GLY B CA 1
ATOM 3964 C C . GLY B 1 6 ? 20.094 18.297 25.969 1 44.03 6 GLY B C 1
ATOM 3965 O O . GLY B 1 6 ? 20.953 17.609 25.391 1 44.03 6 GLY B O 1
ATOM 3966 N N . PHE B 1 7 ? 19.297 17.812 26.766 1 41.03 7 PHE B N 1
ATOM 3967 C CA . PHE B 1 7 ? 19.109 16.391 26.969 1 41.03 7 PHE B CA 1
ATOM 3968 C C . PHE B 1 7 ? 18.719 15.703 25.656 1 41.03 7 PHE B C 1
ATOM 3970 O O . PHE B 1 7 ? 19.141 14.578 25.391 1 41.03 7 PHE B O 1
ATOM 3977 N N . PHE B 1 8 ? 17.844 16.375 24.891 1 45.16 8 PHE B N 1
ATOM 3978 C CA . PHE B 1 8 ? 17.453 15.789 23.609 1 45.16 8 PHE B CA 1
ATOM 3979 C C . PHE B 1 8 ? 18.547 16 22.562 1 45.16 8 PHE B C 1
ATOM 3981 O O . PHE B 1 8 ? 18.406 15.555 21.422 1 45.16 8 PHE B O 1
ATOM 3988 N N . LYS B 1 9 ? 19.484 16.922 22.828 1 46.84 9 LYS B N 1
ATOM 3989 C CA . LYS B 1 9 ? 20.531 17.266 21.875 1 46.84 9 LYS B CA 1
ATOM 3990 C C . LYS B 1 9 ? 21.359 16.047 21.5 1 46.84 9 LYS B C 1
ATOM 3992 O O . LYS B 1 9 ? 21.781 15.898 20.344 1 46.84 9 LYS B O 1
ATOM 3997 N N . SER B 1 10 ? 21.922 15.391 22.5 1 47.22 10 SER B N 1
ATOM 3998 C CA . SER B 1 10 ? 22.938 14.391 22.188 1 47.22 10 SER B CA 1
ATOM 3999 C C . SER B 1 10 ? 22.312 13.055 21.812 1 47.22 10 SER B C 1
ATOM 4001 O O . SER B 1 10 ? 23.016 12.133 21.391 1 47.22 10 SER B O 1
ATOM 4003 N N . MET B 1 11 ? 21.172 12.719 22.297 1 51.56 11 MET B N 1
ATOM 4004 C CA . MET B 1 11 ? 20.703 11.344 22.109 1 51.56 11 MET B CA 1
ATOM 4005 C C . MET B 1 11 ? 20.141 11.156 20.703 1 51.56 11 MET B C 1
ATOM 4007 O O . MET B 1 11 ? 19.344 11.969 20.219 1 51.56 11 MET B O 1
ATOM 4011 N N . THR B 1 12 ? 20.938 10.453 19.938 1 64.31 12 THR B N 1
ATOM 4012 C CA . THR B 1 12 ? 20.391 10.047 18.656 1 64.31 12 THR B CA 1
ATOM 4013 C C . THR B 1 12 ? 18.953 9.539 18.812 1 64.31 12 THR B C 1
ATOM 4015 O O . THR B 1 12 ? 18.703 8.625 19.594 1 64.31 12 THR B O 1
ATOM 4018 N N . PHE B 1 13 ? 18.047 10.414 18.438 1 76.88 13 PHE B N 1
ATOM 4019 C CA . PHE B 1 13 ? 16.641 10.062 18.578 1 76.88 13 PHE B CA 1
ATOM 4020 C C . PHE B 1 13 ? 16.297 8.836 17.734 1 76.88 13 PHE B C 1
ATOM 4022 O O . PHE B 1 13 ? 16.797 8.688 16.609 1 76.88 13 PHE B O 1
ATOM 4029 N N . PRO B 1 14 ? 15.633 7.914 18.422 1 86.38 14 PRO B N 1
ATOM 4030 C CA . PRO B 1 14 ? 15.25 6.691 17.703 1 86.38 14 PRO B CA 1
ATOM 4031 C C . PRO B 1 14 ? 14.406 6.973 16.469 1 86.38 14 PRO B C 1
ATOM 4033 O O . PRO B 1 14 ? 13.898 8.086 16.297 1 86.38 14 PRO B O 1
ATOM 4036 N N . SER B 1 15 ? 14.398 6.082 15.555 1 88.19 15 SER B N 1
ATOM 4037 C CA . SER B 1 15 ? 13.602 6.184 14.336 1 88.19 15 SER B CA 1
ATOM 4038 C C . SER B 1 15 ? 12.109 6.191 14.656 1 88.19 15 SER B C 1
ATOM 4040 O O . SER B 1 15 ? 11.711 5.891 15.781 1 88.19 15 SER B O 1
ATOM 4042 N N . ALA B 1 16 ? 11.336 6.586 13.656 1 88.06 16 ALA B N 1
ATOM 4043 C CA . ALA B 1 16 ? 9.883 6.594 13.789 1 88.06 16 ALA B CA 1
ATOM 4044 C C . ALA B 1 16 ? 9.352 5.203 14.133 1 88.06 16 ALA B C 1
ATOM 4046 O O . ALA B 1 16 ? 8.43 5.066 14.938 1 88.06 16 ALA B O 1
ATOM 4047 N N . PHE B 1 17 ? 9.93 4.164 13.633 1 91.62 17 PHE B N 1
ATOM 4048 C CA . PHE B 1 17 ? 9.516 2.785 13.867 1 91.62 17 PHE B CA 1
ATOM 4049 C C . PHE B 1 17 ? 9.719 2.395 15.328 1 91.62 17 PHE B C 1
ATOM 4051 O O . PHE B 1 17 ? 8.828 1.802 15.945 1 91.62 17 PHE B O 1
ATOM 4058 N N . THR B 1 18 ? 10.859 2.727 15.828 1 92.19 18 THR B N 1
ATOM 4059 C CA . THR B 1 18 ? 11.188 2.396 17.219 1 92.19 18 THR B CA 1
ATOM 4060 C C . THR B 1 18 ? 10.297 3.176 18.172 1 92.19 18 THR B C 1
ATOM 4062 O O . THR B 1 18 ? 9.859 2.639 19.188 1 92.19 18 THR B O 1
ATOM 4065 N N . ILE B 1 19 ? 10.102 4.434 17.828 1 90.62 19 ILE B N 1
ATOM 4066 C CA . ILE B 1 19 ? 9.234 5.258 18.672 1 90.62 19 ILE B CA 1
ATOM 4067 C C . ILE B 1 19 ? 7.832 4.656 18.703 1 90.62 19 ILE B C 1
ATOM 4069 O O . ILE B 1 19 ? 7.242 4.512 19.781 1 90.62 19 ILE B O 1
ATOM 4073 N N . LEU B 1 20 ? 7.305 4.301 17.594 1 91.81 20 LEU B N 1
ATOM 4074 C CA . LEU B 1 20 ? 5.949 3.768 17.516 1 91.81 20 LEU B CA 1
ATOM 4075 C C . LEU B 1 20 ? 5.867 2.402 18.203 1 91.81 20 LEU B C 1
ATOM 4077 O O . LEU B 1 20 ? 4.844 2.061 18.797 1 91.81 20 LEU B O 1
ATOM 4081 N N . PHE B 1 21 ? 6.918 1.621 18.078 1 94.12 21 PHE B N 1
ATOM 4082 C CA . PHE B 1 21 ? 6.988 0.356 18.797 1 94.12 21 PHE B CA 1
ATOM 4083 C C . PHE B 1 21 ? 6.895 0.584 20.297 1 94.12 21 PHE B C 1
ATOM 4085 O O . PHE B 1 21 ? 6.133 -0.098 20.984 1 94.12 21 PHE B O 1
ATOM 4092 N N . SER B 1 22 ? 7.637 1.518 20.797 1 93.62 22 SER B N 1
ATOM 4093 C CA . SER B 1 22 ? 7.637 1.849 22.219 1 93.62 22 SER B CA 1
ATOM 4094 C C . SER B 1 22 ? 6.273 2.365 22.672 1 93.62 22 SER B C 1
ATOM 4096 O O . SER B 1 22 ? 5.793 2.008 23.75 1 93.62 22 SER B O 1
ATOM 4098 N N . ILE B 1 23 ? 5.711 3.191 21.797 1 92.75 23 ILE B N 1
ATOM 4099 C CA . ILE B 1 23 ? 4.402 3.738 22.125 1 92.75 23 ILE B CA 1
ATOM 4100 C C . ILE B 1 23 ? 3.371 2.613 22.188 1 92.75 23 ILE B C 1
ATOM 4102 O O . ILE B 1 23 ? 2.459 2.637 23.016 1 92.75 23 ILE B O 1
ATOM 4106 N N . THR B 1 24 ? 3.459 1.626 21.312 1 95.12 24 THR B N 1
ATOM 4107 C CA . THR B 1 24 ? 2.547 0.487 21.328 1 95.12 24 THR B CA 1
ATOM 4108 C C . THR B 1 24 ? 2.676 -0.293 22.625 1 95.12 24 THR B C 1
ATOM 4110 O O . THR B 1 24 ? 1.674 -0.724 23.203 1 95.12 24 THR B O 1
ATOM 4113 N N . ILE B 1 25 ? 3.902 -0.473 23.094 1 96.06 25 ILE B N 1
ATOM 4114 C CA . ILE B 1 25 ? 4.137 -1.157 24.359 1 96.06 25 ILE B CA 1
ATOM 4115 C C . ILE B 1 25 ? 3.496 -0.368 25.5 1 96.06 25 ILE B C 1
ATOM 4117 O O . ILE B 1 25 ? 2.869 -0.949 26.391 1 96.06 25 ILE B O 1
ATOM 4121 N N . ILE B 1 26 ? 3.676 0.905 25.438 1 94.75 26 ILE B N 1
ATOM 4122 C CA . ILE B 1 26 ? 3.086 1.772 26.438 1 94.75 26 ILE B CA 1
ATOM 4123 C C . ILE B 1 26 ? 1.563 1.672 26.391 1 94.75 26 ILE B C 1
ATOM 4125 O O . ILE B 1 26 ? 0.896 1.637 27.422 1 94.75 26 ILE B O 1
ATOM 4129 N N . ALA B 1 27 ? 0.998 1.661 25.172 1 94.12 27 ALA B N 1
ATOM 4130 C CA . ALA B 1 27 ? -0.445 1.51 25.016 1 94.12 27 ALA B CA 1
ATOM 4131 C C . ALA B 1 27 ? -0.932 0.198 25.625 1 94.12 27 ALA B C 1
ATOM 4133 O O . ALA B 1 27 ? -1.98 0.16 26.266 1 94.12 27 ALA B O 1
ATOM 4134 N N . VAL B 1 28 ? -0.191 -0.853 25.406 1 96.12 28 VAL B N 1
ATOM 4135 C CA . VAL B 1 28 ? -0.526 -2.146 26 1 96.12 28 VAL B CA 1
ATOM 4136 C C . VAL B 1 28 ? -0.515 -2.045 27.516 1 96.12 28 VAL B C 1
ATOM 4138 O O . VAL B 1 28 ? -1.415 -2.559 28.188 1 96.12 28 VAL B O 1
ATOM 4141 N N . ALA B 1 29 ? 0.472 -1.384 28.062 1 96.06 29 ALA B N 1
ATOM 4142 C CA . ALA B 1 29 ? 0.564 -1.196 29.516 1 96.06 29 ALA B CA 1
ATOM 4143 C C . ALA B 1 29 ? -0.63 -0.406 30.047 1 96.06 29 ALA B C 1
ATOM 4145 O O . ALA B 1 29 ? -1.122 -0.674 31.141 1 96.06 29 ALA B O 1
ATOM 4146 N N . PHE B 1 30 ? -1.074 0.529 29.281 1 94.94 30 PHE B N 1
ATOM 4147 C CA . PHE B 1 30 ? -2.211 1.346 29.688 1 94.94 30 PHE B CA 1
ATOM 4148 C C . PHE B 1 30 ? -3.467 0.494 29.828 1 94.94 30 PHE B C 1
ATOM 4150 O O . PHE B 1 30 ? -4.348 0.808 30.625 1 94.94 30 PHE B O 1
ATOM 4157 N N . THR B 1 31 ? -3.576 -0.542 29.016 1 95.69 31 THR B N 1
ATOM 4158 C CA . THR B 1 31 ? -4.75 -1.403 29.109 1 95.69 31 THR B CA 1
ATOM 4159 C C . THR B 1 31 ? -4.789 -2.109 30.469 1 95.69 31 THR B C 1
ATOM 4161 O O . THR B 1 31 ? -5.832 -2.635 30.859 1 95.69 31 THR B O 1
ATOM 4164 N N . TRP B 1 32 ? -3.627 -2.141 31.172 1 95.94 32 TRP B N 1
ATOM 4165 C CA . TRP B 1 32 ? -3.545 -2.77 32.5 1 95.94 32 TRP B CA 1
ATOM 4166 C C . TRP B 1 32 ? -3.775 -1.75 33.594 1 95.94 32 TRP B C 1
ATOM 4168 O O . TRP B 1 32 ? -4.027 -2.119 34.75 1 95.94 32 TRP B O 1
ATOM 4178 N N . ILE B 1 33 ? -3.668 -0.495 33.281 1 95.75 33 ILE B N 1
ATOM 4179 C CA . ILE B 1 33 ? -3.699 0.563 34.281 1 95.75 33 ILE B CA 1
ATOM 4180 C C . ILE B 1 33 ? -5.047 1.282 34.25 1 95.75 33 ILE B C 1
ATOM 4182 O O . ILE B 1 33 ? -5.668 1.522 35.281 1 95.75 33 ILE B O 1
ATOM 4186 N N . ILE B 1 34 ? -5.457 1.61 33.062 1 95.19 34 ILE B N 1
ATOM 4187 C CA . ILE B 1 34 ? -6.691 2.359 32.875 1 95.19 34 ILE B CA 1
ATOM 4188 C C . ILE B 1 34 ? -7.879 1.398 32.844 1 95.19 34 ILE B C 1
ATOM 4190 O O . ILE B 1 34 ? -7.855 0.39 32.156 1 95.19 34 ILE B O 1
ATOM 4194 N N . PRO B 1 35 ? -8.883 1.732 33.625 1 95.25 35 PRO B N 1
ATOM 4195 C CA . PRO B 1 35 ? -10.07 0.871 33.594 1 95.25 35 PRO B CA 1
ATOM 4196 C C . PRO B 1 35 ? -10.711 0.823 32.188 1 95.25 35 PRO B C 1
ATOM 4198 O O . PRO B 1 35 ? -10.711 1.825 31.484 1 95.25 35 PRO B O 1
ATOM 4201 N N . ALA B 1 36 ? -11.18 -0.358 31.859 1 95.06 36 ALA B N 1
ATOM 4202 C CA . ALA B 1 36 ? -11.891 -0.527 30.594 1 95.06 36 ALA B CA 1
ATOM 4203 C C . ALA B 1 36 ? -13.32 -0.007 30.688 1 95.06 36 ALA B C 1
ATOM 4205 O O . ALA B 1 36 ? -13.977 -0.171 31.719 1 95.06 36 ALA B O 1
ATOM 4206 N N . GLY B 1 37 ? -13.758 0.66 29.656 1 95.38 37 GLY B N 1
ATOM 4207 C CA . GLY B 1 37 ? -15.109 1.181 29.562 1 95.38 37 GLY B CA 1
ATOM 4208 C C . GLY B 1 37 ? -15.5 1.565 28.141 1 95.38 37 GLY B C 1
ATOM 4209 O O . GLY B 1 37 ? -14.648 1.605 27.25 1 95.38 37 GLY B O 1
ATOM 4210 N N . SER B 1 38 ? -16.703 1.613 27.969 1 94 38 SER B N 1
ATOM 4211 C CA . SER B 1 38 ? -17.188 1.935 26.625 1 94 38 SER B CA 1
ATOM 4212 C C . SER B 1 38 ? -18.516 2.662 26.688 1 94 38 SER B C 1
ATOM 4214 O O . SER B 1 38 ? -19.312 2.467 27.609 1 94 38 SER B O 1
ATOM 4216 N N . TYR B 1 39 ? -18.672 3.605 25.703 1 93.19 39 TYR B N 1
ATOM 4217 C CA . TYR B 1 39 ? -19.984 4.137 25.391 1 93.19 39 TYR B CA 1
ATOM 4218 C C . TYR B 1 39 ? -20.75 3.201 24.469 1 93.19 39 TYR B C 1
ATOM 4220 O O . TYR B 1 39 ? -20.156 2.404 23.75 1 93.19 39 TYR B O 1
ATOM 4228 N N . SER B 1 40 ? -22.016 3.287 24.641 1 93.19 40 SER B N 1
ATOM 4229 C CA . SER B 1 40 ? -22.781 2.684 23.562 1 93.19 40 SER B CA 1
ATOM 4230 C C . SER B 1 40 ? -22.5 3.373 22.234 1 93.19 40 SER B C 1
ATOM 4232 O O . SER B 1 40 ? -22.281 4.586 22.188 1 93.19 40 SER B O 1
ATOM 4234 N N . LYS B 1 41 ? -22.406 2.502 21.172 1 92.81 41 LYS B N 1
ATOM 4235 C CA . LYS B 1 41 ? -22.062 3.045 19.859 1 92.81 41 LYS B CA 1
ATOM 4236 C C . LYS B 1 41 ? -23.234 2.914 18.891 1 92.81 41 LYS B C 1
ATOM 4238 O O . LYS B 1 41 ? -23.953 1.917 18.906 1 92.81 41 LYS B O 1
ATOM 4243 N N . LEU B 1 42 ? -23.469 3.924 18.156 1 92.19 42 LEU B N 1
ATOM 4244 C CA . LEU B 1 42 ? -24.484 3.963 17.125 1 92.19 42 LEU B CA 1
ATOM 4245 C C . LEU B 1 42 ? -23.859 3.975 15.734 1 92.19 42 LEU B C 1
ATOM 4247 O O . LEU B 1 42 ? -22.953 4.766 15.469 1 92.19 42 LEU B O 1
ATOM 4251 N N . LEU B 1 43 ? -24.234 3.053 14.914 1 90.88 43 LEU B N 1
ATOM 4252 C CA . LEU B 1 43 ? -23.719 2.934 13.555 1 90.88 43 LEU B CA 1
ATOM 4253 C C . LEU B 1 43 ? -24.859 2.754 12.562 1 90.88 43 LEU B C 1
ATOM 4255 O O . LEU B 1 43 ? -25.812 2.02 12.828 1 90.88 43 LEU B O 1
ATOM 4259 N N . TYR B 1 44 ? -24.797 3.477 11.445 1 89.88 44 TYR B N 1
ATOM 4260 C CA . TYR B 1 44 ? -25.75 3.285 10.367 1 89.88 44 TYR B CA 1
ATOM 4261 C C . TYR B 1 44 ? -25.297 2.188 9.414 1 89.88 44 TYR B C 1
ATOM 4263 O O . TYR B 1 44 ? -24.219 2.27 8.836 1 89.88 44 TYR B O 1
ATOM 4271 N N . ASN B 1 45 ? -26.109 1.188 9.375 1 84.19 45 ASN B N 1
ATOM 4272 C CA . ASN B 1 45 ? -25.859 0.103 8.43 1 84.19 45 ASN B CA 1
ATOM 4273 C C . ASN B 1 45 ? -26.484 0.387 7.066 1 84.19 45 ASN B C 1
ATOM 4275 O O . ASN B 1 45 ? -27.719 0.38 6.93 1 84.19 45 ASN B O 1
ATOM 4279 N N . THR B 1 46 ? -25.703 0.523 6.082 1 76.75 46 THR B N 1
ATOM 4280 C CA . THR B 1 46 ? -26.188 0.91 4.758 1 76.75 46 THR B CA 1
ATOM 4281 C C . THR B 1 46 ? -26.953 -0.235 4.105 1 76.75 46 THR B C 1
ATOM 4283 O O . THR B 1 46 ? -27.875 -0.002 3.318 1 76.75 46 THR B O 1
ATOM 4286 N N . SER B 1 47 ? -26.594 -1.441 4.406 1 66.81 47 SER B N 1
ATOM 4287 C CA . SER B 1 47 ? -27.25 -2.598 3.795 1 66.81 47 SER B CA 1
ATOM 4288 C C . SER B 1 47 ? -28.672 -2.76 4.297 1 66.81 47 SER B C 1
ATOM 4290 O O . SER B 1 47 ? -29.594 -2.963 3.504 1 66.81 47 SER B O 1
ATOM 4292 N N . ASP B 1 48 ? -28.906 -2.555 5.641 1 70.75 48 ASP B N 1
ATOM 4293 C CA . ASP B 1 48 ? -30.203 -2.768 6.277 1 70.75 48 ASP B CA 1
ATOM 4294 C C . ASP B 1 48 ? -30.969 -1.455 6.406 1 70.75 48 ASP B C 1
ATOM 4296 O O . ASP B 1 48 ? -32.156 -1.457 6.73 1 70.75 48 ASP B O 1
ATOM 4300 N N . LYS B 1 49 ? -30.281 -0.353 6.074 1 82 49 LYS B N 1
ATOM 4301 C CA . LYS B 1 49 ? -30.859 0.977 6.227 1 82 49 LYS B CA 1
ATOM 4302 C C . LYS B 1 49 ? -31.438 1.166 7.625 1 82 49 LYS B C 1
ATOM 4304 O O . LYS B 1 49 ? -32.562 1.676 7.781 1 82 49 LYS B O 1
ATOM 4309 N N . MET B 1 50 ? -30.734 0.618 8.602 1 89.12 50 MET B N 1
ATOM 4310 C CA . MET B 1 50 ? -31.125 0.72 10.008 1 89.12 50 MET B CA 1
ATOM 4311 C C . MET B 1 50 ? -29.953 1.195 10.852 1 89.12 50 MET B C 1
ATOM 4313 O O . MET B 1 50 ? -28.797 1.185 10.398 1 89.12 50 MET B O 1
ATOM 4317 N N . LEU B 1 51 ? -30.344 1.697 11.992 1 91.5 51 LEU B N 1
ATOM 4318 C CA . LEU B 1 51 ? -29.328 2.066 12.969 1 91.5 51 LEU B CA 1
ATOM 4319 C C . LEU B 1 51 ? -29 0.893 13.883 1 91.5 51 LEU B C 1
ATOM 4321 O O . LEU B 1 51 ? -29.906 0.161 14.305 1 91.5 51 LEU B O 1
ATOM 4325 N N . GLN B 1 52 ? -27.812 0.709 14.078 1 90.5 52 GLN B N 1
ATOM 4326 C CA . GLN B 1 52 ? -27.344 -0.342 14.977 1 90.5 52 GLN B CA 1
ATOM 4327 C C . GLN B 1 52 ? -26.719 0.248 16.234 1 90.5 52 GLN B C 1
ATOM 4329 O O . GLN B 1 52 ? -25.844 1.107 16.156 1 90.5 52 GLN B O 1
ATOM 4334 N N . ILE B 1 53 ? -27.219 -0.163 17.312 1 91.81 53 ILE B N 1
ATOM 4335 C CA . ILE B 1 53 ? -26.688 0.265 18.594 1 91.81 53 ILE B CA 1
ATOM 4336 C C . ILE B 1 53 ? -25.922 -0.884 19.234 1 91.81 53 ILE B C 1
ATOM 4338 O O . ILE B 1 53 ? -26.469 -1.968 19.453 1 91.81 53 ILE B O 1
ATOM 4342 N N . THR B 1 54 ? -24.766 -0.659 19.531 1 90.31 54 THR B N 1
ATOM 4343 C CA . THR B 1 54 ? -23.938 -1.639 20.219 1 90.31 54 THR B CA 1
ATOM 4344 C C . THR B 1 54 ? -23.672 -1.206 21.672 1 90.31 54 THR B C 1
ATOM 4346 O O . THR B 1 54 ? -23.094 -0.147 21.906 1 90.31 54 THR B O 1
ATOM 4349 N N . SER B 1 55 ? -24.078 -1.991 22.562 1 90.06 55 SER B N 1
ATOM 4350 C CA . SER B 1 55 ? -23.875 -1.691 23.984 1 90.06 55 SER B CA 1
ATOM 4351 C C . SER B 1 55 ? -22.453 -1.981 24.406 1 90.06 55 SER B C 1
ATOM 4353 O O . SER B 1 55 ? -21.703 -2.65 23.688 1 90.06 55 SER B O 1
ATOM 4355 N N . PRO B 1 56 ? -22.109 -1.506 25.516 1 88.25 56 PRO B N 1
ATOM 4356 C CA . PRO B 1 56 ? -20.75 -1.741 26.016 1 88.25 56 PRO B CA 1
ATOM 4357 C C . PRO B 1 56 ? 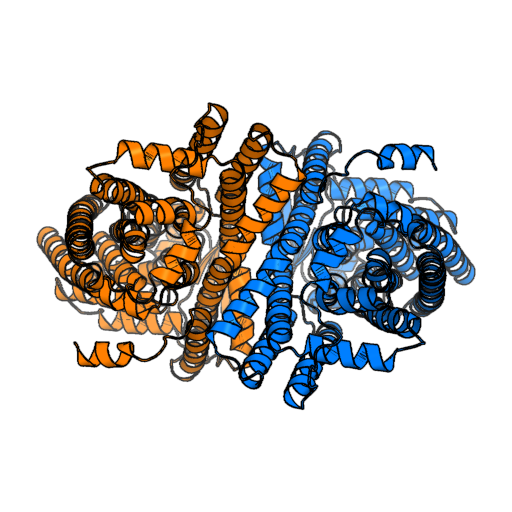-20.438 -3.223 26.219 1 88.25 56 PRO B C 1
ATOM 4359 O O . PRO B 1 56 ? -19.281 -3.633 26.156 1 88.25 56 PRO B O 1
ATOM 4362 N N . VAL B 1 57 ? -21.391 -3.982 26.453 1 82.75 57 VAL B N 1
ATOM 4363 C CA . VAL B 1 57 ? -21.188 -5.402 26.719 1 82.75 57 VAL B CA 1
ATOM 4364 C C . VAL B 1 57 ? -21.25 -6.18 25.406 1 82.75 57 VAL B C 1
ATOM 4366 O O . VAL B 1 57 ? -21.062 -7.398 25.391 1 82.75 57 VAL B O 1
ATOM 4369 N N . GLY B 1 58 ? -21.531 -5.504 24.328 1 80.62 58 GLY B N 1
ATOM 4370 C CA . GLY B 1 58 ? -21.438 -6.133 23.031 1 80.62 58 GLY B CA 1
ATOM 4371 C C . GLY B 1 58 ? -22.797 -6.5 22.438 1 80.62 58 GLY B C 1
ATOM 4372 O O . GLY B 1 58 ? -22.875 -7.047 21.344 1 80.62 58 GLY B O 1
ATOM 4373 N N . GLU B 1 59 ? -23.828 -6.152 23.141 1 81.88 59 GLU B N 1
ATOM 4374 C CA . GLU B 1 59 ? -25.172 -6.422 22.625 1 81.88 59 GLU B CA 1
ATOM 4375 C C . GLU B 1 59 ? -25.531 -5.457 21.5 1 81.88 59 GLU B C 1
ATOM 4377 O O . GLU B 1 59 ? -25.297 -4.25 21.609 1 81.88 59 GLU B O 1
ATOM 4382 N N . VAL B 1 60 ? -25.969 -6.039 20.422 1 85.94 60 VAL B N 1
ATOM 4383 C CA . VAL B 1 60 ? -26.328 -5.219 19.266 1 85.94 60 VAL B CA 1
ATOM 4384 C C . VAL B 1 60 ? -27.844 -5.172 19.109 1 85.94 60 VAL B C 1
ATOM 4386 O O . VAL B 1 60 ? -28.5 -6.211 19.094 1 85.94 60 VAL B O 1
ATOM 4389 N N . THR B 1 61 ? -28.422 -4.004 19.109 1 86.31 61 THR B N 1
ATOM 4390 C CA . THR B 1 61 ? -29.844 -3.764 18.859 1 86.31 61 THR B CA 1
ATOM 4391 C C . THR B 1 61 ? -30.047 -2.883 17.625 1 86.31 61 THR B C 1
ATOM 4393 O O . THR B 1 61 ? -29.234 -1.988 17.375 1 86.31 61 THR B O 1
ATOM 4396 N N . GLN B 1 62 ? -30.984 -3.229 16.875 1 87.69 62 GLN B N 1
ATOM 4397 C CA . GLN B 1 62 ? -31.281 -2.432 15.695 1 87.69 62 GLN B CA 1
ATOM 4398 C C . GLN B 1 62 ? -32.531 -1.59 15.914 1 87.69 62 GLN B C 1
ATOM 4400 O O . GLN B 1 62 ? -33.5 -2.045 16.531 1 87.69 62 GLN B O 1
ATOM 4405 N N . VAL B 1 63 ? -32.406 -0.347 15.508 1 89.69 63 VAL B N 1
ATOM 4406 C CA . VAL B 1 63 ? -33.531 0.559 15.578 1 89.69 63 VAL B CA 1
ATOM 4407 C C . VAL B 1 63 ? -33.719 1.269 14.234 1 89.69 63 VAL B C 1
ATOM 4409 O O . VAL B 1 63 ? -32.812 1.27 13.406 1 89.69 63 VAL B O 1
ATOM 4412 N N . ASN B 1 64 ? -34.844 1.829 14.031 1 88.94 64 ASN B N 1
ATOM 4413 C CA . ASN B 1 64 ? -35.125 2.516 12.781 1 88.94 64 ASN B CA 1
ATOM 4414 C C . ASN B 1 64 ? -34.281 3.764 12.617 1 88.94 64 ASN B C 1
ATOM 4416 O O . ASN B 1 64 ? -33.969 4.445 13.602 1 88.94 64 ASN B O 1
ATOM 4420 N N . ALA B 1 65 ? -33.906 4.023 11.453 1 91 65 ALA B N 1
ATOM 4421 C CA . ALA B 1 65 ? -33.094 5.207 11.148 1 91 65 ALA B CA 1
ATOM 4422 C C . ALA B 1 65 ? -33.969 6.445 11.016 1 91 65 ALA B C 1
ATOM 4424 O O . ALA B 1 65 ? -34.125 6.98 9.922 1 91 65 ALA B O 1
ATOM 4425 N N . THR B 1 66 ? -34.594 6.922 12.141 1 92.25 66 THR B N 1
ATOM 4426 C CA . THR B 1 66 ? -35.469 8.094 12.188 1 92.25 66 THR B CA 1
ATOM 4427 C C . THR B 1 66 ? -34.938 9.109 13.203 1 92.25 66 THR B C 1
ATOM 4429 O O . THR B 1 66 ? -34.188 8.758 14.102 1 92.25 66 THR B O 1
ATOM 4432 N N . GLN B 1 67 ? -35.312 10.297 12.953 1 92.19 67 GLN B N 1
ATOM 4433 C CA . GLN B 1 67 ? -34.906 11.359 13.867 1 92.19 67 GLN B CA 1
ATOM 4434 C C . GLN B 1 67 ? -35.469 11.117 15.266 1 92.19 67 GLN B C 1
ATOM 4436 O O . GLN B 1 67 ? -34.812 11.469 16.266 1 92.19 67 GLN B O 1
ATOM 4441 N N . THR B 1 68 ? -36.594 10.602 15.391 1 91.88 68 THR B N 1
ATOM 4442 C CA . THR B 1 68 ? -37.25 10.312 16.656 1 91.88 68 THR B CA 1
ATOM 4443 C C . THR B 1 68 ? -36.375 9.406 17.516 1 91.88 68 THR B C 1
ATOM 4445 O O . THR B 1 68 ? -36.25 9.617 18.734 1 91.88 68 THR B O 1
ATOM 4448 N N . GLU B 1 69 ? -35.844 8.461 16.922 1 91.69 69 GLU B N 1
ATOM 4449 C CA . GLU B 1 69 ? -34.969 7.535 17.656 1 91.69 69 GLU B CA 1
ATOM 4450 C C . GLU B 1 69 ? -33.719 8.227 18.141 1 91.69 69 GLU B C 1
ATOM 4452 O O . GLU B 1 69 ? -33.219 7.938 19.234 1 91.69 69 GLU B O 1
ATOM 4457 N N . LEU B 1 70 ? -33.156 8.992 17.312 1 91.75 70 LEU B N 1
ATOM 4458 C CA . LEU B 1 70 ? -31.969 9.742 17.719 1 91.75 70 LEU B CA 1
ATOM 4459 C C . LEU B 1 70 ? -32.281 10.648 18.906 1 91.75 70 LEU B C 1
ATOM 4461 O O . LEU B 1 70 ? -31.469 10.758 19.828 1 91.75 70 LEU B O 1
ATOM 4465 N N . ASP B 1 71 ? -33.406 11.297 18.828 1 90.81 71 ASP B N 1
ATOM 4466 C CA . ASP B 1 71 ? -33.844 12.156 19.938 1 90.81 71 ASP B CA 1
ATOM 4467 C C . ASP B 1 71 ? -34 11.359 21.219 1 90.81 71 ASP B C 1
ATOM 4469 O O . ASP B 1 71 ? -33.656 11.844 22.297 1 90.81 71 ASP B O 1
ATOM 4473 N N . ARG B 1 72 ? -34.469 10.188 21.062 1 90 72 ARG B N 1
ATOM 4474 C CA . ARG B 1 72 ? -34.656 9.312 22.203 1 90 72 ARG B CA 1
ATOM 4475 C C . ARG B 1 72 ? -33.312 8.977 22.844 1 90 72 ARG B C 1
ATOM 4477 O O . ARG B 1 72 ? -33.219 8.844 24.078 1 90 72 ARG B O 1
ATOM 4484 N N . LEU B 1 73 ? -32.375 8.938 22.094 1 90.19 73 LEU B N 1
ATOM 4485 C CA . LEU B 1 73 ? -31.031 8.57 22.562 1 90.19 73 LEU B CA 1
ATOM 4486 C C . LEU B 1 73 ? -30.234 9.82 22.938 1 90.19 73 LEU B C 1
ATOM 4488 O O . LEU B 1 73 ? -29.047 9.727 23.219 1 90.19 73 LEU B O 1
ATOM 4492 N N . ASN B 1 74 ? -30.812 10.945 22.844 1 87.62 74 ASN B N 1
ATOM 4493 C CA . ASN B 1 74 ? -30.203 12.227 23.172 1 87.62 74 ASN B CA 1
ATOM 4494 C C . ASN B 1 74 ? -29.047 12.555 22.234 1 87.62 74 ASN B C 1
ATOM 4496 O O . ASN B 1 74 ? -28 13.031 22.672 1 87.62 74 ASN B O 1
ATOM 4500 N N . ILE B 1 75 ? -29.25 12.102 21.047 1 87.56 75 ILE B N 1
ATOM 4501 C CA . ILE B 1 75 ? -28.281 12.414 20 1 87.56 75 ILE B CA 1
ATOM 4502 C C . ILE B 1 75 ? -28.797 13.578 19.156 1 87.56 75 ILE B C 1
ATOM 4504 O O . ILE B 1 75 ? -29.812 13.453 18.469 1 87.56 75 ILE B O 1
ATOM 4508 N N . LYS B 1 76 ? -28.094 14.703 19.219 1 83.69 76 LYS B N 1
ATOM 4509 C CA . LYS B 1 76 ? -28.5 15.922 18.531 1 83.69 76 LYS B CA 1
ATOM 4510 C C . LYS B 1 76 ? -27.828 16.047 17.172 1 83.69 76 LYS B C 1
ATOM 4512 O O . LYS B 1 76 ? -27.203 17.062 16.875 1 83.69 76 LYS B O 1
ATOM 4517 N N . ILE B 1 77 ? -27.969 14.961 16.406 1 86.31 77 ILE B N 1
ATOM 4518 C CA . ILE B 1 77 ? -27.469 14.883 15.039 1 86.31 77 ILE B CA 1
ATOM 4519 C C . ILE B 1 77 ? -28.625 14.586 14.078 1 86.31 77 ILE B C 1
ATOM 4521 O O . ILE B 1 77 ? -29.5 13.766 14.383 1 86.31 77 ILE B O 1
ATOM 4525 N N . ASN B 1 78 ? -28.641 15.375 12.953 1 88 78 ASN B N 1
ATOM 4526 C CA . ASN B 1 78 ? -29.672 15.109 11.961 1 88 78 ASN B CA 1
ATOM 4527 C C . ASN B 1 78 ? -29.5 13.727 11.328 1 88 78 ASN B C 1
ATOM 4529 O O . ASN B 1 78 ? -28.375 13.328 11 1 88 78 ASN B O 1
ATOM 4533 N N . ILE B 1 79 ? -30.625 13.062 11.188 1 89.19 79 ILE B N 1
ATOM 4534 C CA . ILE B 1 79 ? -30.625 11.695 10.688 1 89.19 79 ILE B CA 1
ATOM 4535 C C . ILE B 1 79 ? -30.016 11.656 9.289 1 89.19 79 ILE B C 1
ATOM 4537 O O . ILE B 1 79 ? -29.391 10.656 8.906 1 89.19 79 ILE B O 1
ATOM 4541 N N . ASP B 1 80 ? -30.047 12.664 8.547 1 86.94 80 ASP B N 1
ATOM 4542 C CA . ASP B 1 80 ? -29.547 12.742 7.176 1 86.94 80 ASP B CA 1
ATOM 4543 C C . ASP B 1 80 ? -28.031 12.562 7.133 1 86.94 80 ASP B C 1
ATOM 4545 O O . ASP B 1 80 ? -27.484 12.086 6.137 1 86.94 80 ASP B O 1
ATOM 4549 N N . GLN B 1 81 ? -27.469 12.898 8.25 1 83.75 81 GLN B N 1
ATOM 4550 C CA . GLN B 1 81 ? -26.016 12.781 8.312 1 83.75 81 GLN B CA 1
ATOM 4551 C C . GLN B 1 81 ? -25.578 11.312 8.32 1 83.75 81 GLN B C 1
ATOM 4553 O O . GLN B 1 81 ? -24.484 10.984 7.871 1 83.75 81 GLN B O 1
ATOM 4558 N N . PHE B 1 82 ? -26.406 10.477 8.727 1 87 82 PHE B N 1
ATOM 4559 C CA . PHE B 1 82 ? -26.141 9.047 8.75 1 87 82 PHE B CA 1
ATOM 4560 C C . PHE B 1 82 ? -26.531 8.398 7.422 1 87 82 PHE B C 1
ATOM 4562 O O . PHE B 1 82 ? -25.719 7.684 6.816 1 87 82 PHE B O 1
ATOM 4569 N N . THR B 1 83 ? -27.703 8.82 7.012 1 85.75 83 THR B N 1
ATOM 4570 C CA . THR B 1 83 ? -28.266 8.156 5.836 1 85.75 83 THR B CA 1
ATOM 4571 C C . THR B 1 83 ? -27.531 8.594 4.57 1 85.75 83 THR B C 1
ATOM 4573 O O . THR B 1 83 ? -27.5 7.852 3.586 1 85.75 83 THR B O 1
ATOM 4576 N N . SER B 1 84 ? -27.016 9.727 4.551 1 78.44 84 SER B N 1
ATOM 4577 C CA . SER B 1 84 ? -26.297 10.234 3.383 1 78.44 84 SER B CA 1
ATOM 4578 C C . SER B 1 84 ? -24.875 9.688 3.326 1 78.44 84 SER B C 1
ATOM 4580 O O . SER B 1 84 ? -24.188 9.844 2.316 1 78.44 84 SER B O 1
ATOM 4582 N N . GLY B 1 85 ? -24.453 9.148 4.461 1 76.5 85 GLY B N 1
ATOM 4583 C CA . GLY B 1 85 ? -23.125 8.547 4.469 1 76.5 85 GLY B CA 1
ATOM 4584 C C . GLY B 1 85 ? -22.031 9.508 4.906 1 76.5 85 GLY B C 1
ATOM 4585 O O . GLY B 1 85 ? -20.844 9.242 4.707 1 76.5 85 GLY B O 1
ATOM 4586 N N . VAL B 1 86 ? -22.484 10.609 5.414 1 74.5 86 VAL B N 1
ATOM 4587 C CA . VAL B 1 86 ? -21.5 11.562 5.914 1 74.5 86 VAL B CA 1
ATOM 4588 C C . VAL B 1 86 ? -20.812 11 7.16 1 74.5 86 VAL B C 1
ATOM 4590 O O . VAL B 1 86 ? -19.594 11.102 7.305 1 74.5 86 VAL B O 1
ATOM 4593 N N . ILE B 1 87 ? -21.656 10.516 8.055 1 80 87 ILE B N 1
ATOM 4594 C CA . ILE B 1 87 ? -21.125 9.812 9.219 1 80 87 ILE B CA 1
ATOM 4595 C C . ILE B 1 87 ? -21.031 8.32 8.922 1 80 87 ILE B C 1
ATOM 4597 O O . ILE B 1 87 ? -22.062 7.637 8.82 1 80 87 ILE B O 1
ATOM 4601 N N . ARG B 1 88 ? -19.859 7.836 8.82 1 75.5 88 ARG B N 1
ATOM 4602 C CA . ARG B 1 88 ? -19.641 6.449 8.414 1 75.5 88 ARG B CA 1
ATOM 4603 C C . ARG B 1 88 ? -19.141 5.609 9.578 1 75.5 88 ARG B C 1
ATOM 4605 O O . ARG B 1 88 ? -19.156 4.375 9.516 1 75.5 88 ARG B O 1
ATOM 4612 N N . LYS B 1 89 ? -18.672 6.219 10.57 1 82.12 89 LYS B N 1
ATOM 4613 C CA . LYS B 1 89 ? -18.125 5.535 11.734 1 82.12 89 LYS B CA 1
ATOM 4614 C C . LYS B 1 89 ? -19.094 5.539 12.906 1 82.12 89 LYS B C 1
ATOM 4616 O O . LYS B 1 89 ? -19.984 6.406 12.977 1 82.12 89 LYS B O 1
ATOM 4621 N N . PRO B 1 90 ? -18.969 4.555 13.758 1 87.25 90 PRO B N 1
ATOM 4622 C CA . PRO B 1 90 ? -19.828 4.559 14.945 1 87.25 90 PRO B CA 1
ATOM 4623 C C . PRO B 1 90 ? -19.594 5.785 15.828 1 87.25 90 PRO B C 1
ATOM 4625 O O . PRO B 1 90 ? -18.453 6.23 15.992 1 87.25 90 PRO B O 1
ATOM 4628 N N . ILE B 1 91 ? -20.688 6.281 16.297 1 89.81 91 ILE B N 1
ATOM 4629 C CA . ILE B 1 91 ? -20.578 7.422 17.203 1 89.81 91 ILE B CA 1
ATOM 4630 C C . ILE B 1 91 ? -20.969 7.012 18.625 1 89.81 91 ILE B C 1
ATOM 4632 O O . ILE B 1 91 ? -21.781 6.102 18.797 1 89.81 91 ILE B O 1
ATOM 4636 N N . ALA B 1 92 ? -20.391 7.723 19.594 1 90.19 92 ALA B N 1
ATOM 4637 C CA . ALA B 1 92 ? -20.719 7.453 21 1 90.19 92 ALA B CA 1
ATOM 4638 C C . ALA B 1 92 ? -22.062 8.062 21.375 1 90.19 92 ALA B C 1
ATOM 4640 O O . ALA B 1 92 ? -22.391 9.172 20.953 1 90.19 92 ALA B O 1
ATOM 4641 N N . ILE B 1 93 ? -22.828 7.301 22.156 1 91.75 93 ILE B N 1
ATOM 4642 C CA . ILE B 1 93 ? -24.094 7.797 22.703 1 91.75 93 ILE B CA 1
ATOM 4643 C C . ILE B 1 93 ? -23.844 8.43 24.062 1 91.75 93 ILE B C 1
ATOM 4645 O O . ILE B 1 93 ? -23.297 7.781 24.969 1 91.75 93 ILE B O 1
ATOM 4649 N N . PRO B 1 94 ? -24.25 9.68 24.141 1 90.19 94 PRO B N 1
ATOM 4650 C CA . PRO B 1 94 ? -24.016 10.367 25.406 1 90.19 94 PRO B CA 1
ATOM 4651 C C . PRO B 1 94 ? -24.641 9.656 26.609 1 90.19 94 PRO B C 1
ATOM 4653 O O . PRO B 1 94 ? -25.688 9.016 26.469 1 90.19 94 PRO B O 1
ATOM 4656 N N . ASP B 1 95 ? -23.984 9.758 27.75 1 89.75 95 ASP B N 1
ATOM 4657 C CA . ASP B 1 95 ? -24.484 9.312 29.047 1 89.75 95 ASP B CA 1
ATOM 4658 C C . ASP B 1 95 ? -24.672 7.793 29.062 1 89.75 95 ASP B C 1
ATOM 4660 O O . ASP B 1 95 ? -25.625 7.293 29.672 1 89.75 95 ASP B O 1
ATOM 4664 N N . THR B 1 96 ? -23.906 7.094 28.391 1 93.38 96 THR B N 1
ATOM 4665 C CA . THR B 1 96 ? -24.078 5.645 28.344 1 93.38 96 THR B CA 1
ATOM 4666 C C . THR B 1 96 ? -22.781 4.941 28.766 1 93.38 96 THR B C 1
ATOM 4668 O O . THR B 1 96 ? -22.672 3.719 28.672 1 93.38 96 THR B O 1
ATOM 4671 N N . TYR B 1 97 ? -21.859 5.695 29.188 1 94.62 97 TYR B N 1
ATOM 4672 C CA . TYR B 1 97 ? -20.578 5.113 29.547 1 94.62 97 TYR B CA 1
ATOM 4673 C C . TYR B 1 97 ? -20.734 4.07 30.641 1 94.62 97 TYR B C 1
ATOM 4675 O O . TYR B 1 97 ? -21.453 4.297 31.625 1 94.62 97 TYR B O 1
ATOM 4683 N N . GLU B 1 98 ? -20.188 2.939 30.5 1 95.19 98 GLU B N 1
ATOM 4684 C CA . GLU B 1 98 ? -20.141 1.885 31.5 1 95.19 98 GLU B CA 1
ATOM 4685 C C . GLU B 1 98 ? -18.781 1.222 31.547 1 95.19 98 GLU B C 1
ATOM 4687 O O . GLU B 1 98 ? -18.156 0.991 30.516 1 95.19 98 GLU B O 1
ATOM 4692 N N . GLU B 1 99 ? -18.406 1.017 32.719 1 95 99 GLU B N 1
ATOM 4693 C CA . GLU B 1 99 ? -17.188 0.228 32.875 1 95 99 GLU B CA 1
ATOM 4694 C C . GLU B 1 99 ? -17.438 -1.237 32.531 1 95 99 GLU B C 1
ATOM 4696 O O . GLU B 1 99 ? -18.484 -1.794 32.844 1 95 99 GLU B O 1
ATOM 4701 N N . VAL B 1 100 ? -16.531 -1.8 31.859 1 94.56 100 VAL B N 1
ATOM 4702 C CA . VAL B 1 100 ? -16.641 -3.197 31.453 1 94.56 100 VAL B CA 1
ATOM 4703 C C . VAL B 1 100 ? -15.453 -3.988 31.984 1 94.56 100 VAL B C 1
ATOM 4705 O O . VAL B 1 100 ? -14.57 -3.428 32.625 1 94.56 100 VAL B O 1
ATOM 4708 N N . ALA B 1 101 ? -15.57 -5.336 31.75 1 93 101 ALA B N 1
ATOM 4709 C CA . ALA B 1 101 ? -14.453 -6.18 32.156 1 93 101 ALA B CA 1
ATOM 4710 C C . ALA B 1 101 ? -13.172 -5.793 31.438 1 93 101 ALA B C 1
ATOM 4712 O O . ALA B 1 101 ? -13.188 -5.535 30.234 1 93 101 ALA B O 1
ATOM 4713 N N . PRO B 1 102 ? -12.164 -5.617 32.281 1 92.31 102 PRO B N 1
ATOM 4714 C CA . PRO B 1 102 ? -10.898 -5.227 31.656 1 92.31 102 PRO B CA 1
ATOM 4715 C C . PRO B 1 102 ? -10.422 -6.223 30.594 1 92.31 102 PRO B C 1
ATOM 4717 O O . PRO B 1 102 ? -10.594 -7.434 30.766 1 92.31 102 PRO B O 1
ATOM 4720 N N . ILE B 1 103 ? -10 -5.719 29.531 1 93.06 103 ILE B N 1
ATOM 4721 C CA . ILE B 1 103 ? -9.359 -6.512 28.484 1 93.06 103 ILE B CA 1
ATOM 4722 C C . ILE B 1 103 ? -7.875 -6.168 28.422 1 93.06 103 ILE B C 1
ATOM 4724 O O . ILE B 1 103 ? -7.469 -5.262 27.703 1 93.06 103 ILE B O 1
ATOM 4728 N N . HIS B 1 104 ? -7.148 -6.953 29.109 1 93.94 104 HIS B N 1
ATOM 4729 C CA . HIS B 1 104 ? -5.707 -6.738 29.188 1 93.94 104 HIS B CA 1
ATOM 4730 C C . HIS B 1 104 ? -5.016 -7.273 27.938 1 93.94 104 HIS B C 1
ATOM 4732 O O . HIS B 1 104 ? -5.211 -8.43 27.562 1 93.94 104 HIS B O 1
ATOM 4738 N N . LYS B 1 105 ? -4.371 -6.375 27.266 1 95.5 105 LYS B N 1
ATOM 4739 C CA . LYS B 1 105 ? -3.58 -6.793 26.109 1 95.5 105 LYS B CA 1
ATOM 4740 C C . LYS B 1 105 ? -2.197 -7.277 26.531 1 95.5 105 LYS B C 1
ATOM 4742 O O . LYS B 1 105 ? -1.716 -6.922 27.609 1 95.5 105 LYS B O 1
ATOM 4747 N N . GLY B 1 106 ? -1.687 -8.227 25.766 1 93.38 106 GLY B N 1
ATOM 4748 C CA . GLY B 1 106 ? -0.396 -8.797 26.109 1 93.38 106 GLY B CA 1
ATOM 4749 C C . GLY B 1 106 ? 0.683 -8.5 25.094 1 93.38 106 GLY B C 1
ATOM 4750 O O . GLY B 1 106 ? 0.483 -7.684 24.188 1 93.38 106 GLY B O 1
ATOM 4751 N N . MET B 1 107 ? 1.764 -9.141 25.266 1 90.5 107 MET B N 1
ATOM 4752 C CA . MET B 1 107 ? 2.936 -8.898 24.438 1 90.5 107 MET B CA 1
ATOM 4753 C C . MET B 1 107 ? 2.676 -9.328 23 1 90.5 107 MET B C 1
ATOM 4755 O O . MET B 1 107 ? 3.189 -8.719 22.062 1 90.5 107 MET B O 1
ATOM 4759 N N . MET B 1 108 ? 1.885 -10.328 22.844 1 90.94 108 MET B N 1
ATOM 4760 C CA . MET B 1 108 ? 1.579 -10.828 21.5 1 90.94 108 MET B CA 1
ATOM 4761 C C . MET B 1 108 ? 0.692 -9.844 20.75 1 90.94 108 MET B C 1
ATOM 4763 O O . MET B 1 108 ? 0.663 -9.852 19.516 1 90.94 108 MET B O 1
ATOM 4767 N N . ASP B 1 109 ? 0.087 -8.984 21.484 1 95.5 109 ASP B N 1
ATOM 4768 C CA . ASP B 1 109 ? -0.818 -8.023 20.875 1 95.5 109 ASP B CA 1
ATOM 4769 C C . ASP B 1 109 ? -0.042 -6.859 20.266 1 95.5 109 ASP B C 1
ATOM 4771 O O . ASP B 1 109 ? -0.587 -6.102 19.453 1 95.5 109 ASP B O 1
ATOM 4775 N N . VAL B 1 110 ? 1.181 -6.77 20.656 1 95.88 110 VAL B N 1
ATOM 4776 C CA . VAL B 1 110 ? 1.984 -5.66 20.156 1 95.88 110 VAL B CA 1
ATOM 4777 C C . VAL B 1 110 ? 2.182 -5.816 18.641 1 95.88 110 VAL B C 1
ATOM 4779 O O . VAL B 1 110 ? 1.72 -4.984 17.859 1 95.88 110 VAL B O 1
ATOM 4782 N N . THR B 1 111 ? 2.713 -6.922 18.203 1 96.88 111 THR B N 1
ATOM 4783 C CA . THR B 1 111 ? 2.971 -7.117 16.781 1 96.88 111 THR B CA 1
ATOM 4784 C C . THR B 1 111 ? 1.667 -7.348 16.031 1 96.88 111 THR B C 1
ATOM 4786 O O . THR B 1 111 ? 1.534 -6.941 14.875 1 96.88 111 THR B O 1
ATOM 4789 N N . GLN B 1 112 ? 0.74 -7.984 16.672 1 97.25 112 GLN B N 1
ATOM 4790 C CA . GLN B 1 112 ? -0.552 -8.211 16.047 1 97.25 112 GLN B CA 1
ATOM 4791 C C . GLN B 1 112 ? -1.241 -6.895 15.695 1 97.25 112 GLN B C 1
ATOM 4793 O O . GLN B 1 112 ? -1.794 -6.742 14.609 1 97.25 112 GLN B O 1
ATOM 4798 N N . SER B 1 113 ? -1.221 -6.004 16.625 1 97.12 113 SER B N 1
ATOM 4799 C CA . SER B 1 113 ? -1.868 -4.719 16.391 1 97.12 113 SER B CA 1
ATOM 4800 C C . SER B 1 113 ? -1.133 -3.912 15.32 1 97.12 113 SER B C 1
ATOM 4802 O O . SER B 1 113 ? -1.754 -3.164 14.562 1 97.12 113 SER B O 1
ATOM 4804 N N . MET B 1 114 ? 0.157 -4.023 15.305 1 96.75 114 MET B N 1
ATOM 4805 C CA . MET B 1 114 ? 0.94 -3.352 14.273 1 96.75 114 MET B CA 1
ATOM 4806 C C . MET B 1 114 ? 0.535 -3.832 12.883 1 96.75 114 MET B C 1
ATOM 4808 O O . MET B 1 114 ? 0.338 -3.023 11.977 1 96.75 114 MET B O 1
ATOM 4812 N N . VAL B 1 115 ? 0.377 -5.098 12.742 1 97.88 115 VAL B N 1
ATOM 4813 C CA . VAL B 1 115 ? 0.008 -5.691 11.461 1 97.88 115 VAL B CA 1
ATOM 4814 C C . VAL B 1 115 ? -1.428 -5.309 11.109 1 97.88 115 VAL B C 1
ATOM 4816 O O . VAL B 1 115 ? -1.697 -4.844 10 1 97.88 115 VAL B O 1
ATOM 4819 N N . GLU B 1 116 ? -2.322 -5.473 12.047 1 97.38 116 GLU B N 1
ATOM 4820 C CA . GLU B 1 116 ? -3.73 -5.16 11.82 1 97.38 116 GLU B CA 1
ATOM 4821 C C . GLU B 1 116 ? -3.926 -3.68 11.508 1 97.38 116 GLU B C 1
ATOM 4823 O O . GLU B 1 116 ? -4.77 -3.32 10.688 1 97.38 116 GLU B O 1
ATOM 4828 N N . GLY B 1 117 ? -3.207 -2.92 12.258 1 95.94 117 GLY B N 1
ATOM 4829 C CA . GLY B 1 117 ? -3.264 -1.495 11.977 1 95.94 117 GLY B CA 1
ATOM 4830 C C . GLY B 1 117 ? -2.852 -1.15 10.555 1 95.94 117 GLY B C 1
ATOM 4831 O O . GLY B 1 117 ? -3.49 -0.321 9.906 1 95.94 117 GLY B O 1
ATOM 4832 N N . THR B 1 118 ? -1.797 -1.712 10.062 1 97.06 118 THR B N 1
ATOM 4833 C CA . THR B 1 118 ? -1.34 -1.481 8.695 1 97.06 118 THR B CA 1
ATOM 4834 C C . THR B 1 118 ? -2.393 -1.937 7.688 1 97.06 118 THR B C 1
ATOM 4836 O O . THR B 1 118 ? -2.633 -1.262 6.688 1 97.06 118 THR B O 1
ATOM 4839 N N . ILE B 1 119 ? -2.99 -3.098 7.977 1 97.31 119 ILE B N 1
ATOM 4840 C CA . ILE B 1 119 ? -4.023 -3.635 7.098 1 97.31 119 ILE B CA 1
ATOM 4841 C C . ILE B 1 119 ? -5.227 -2.695 7.082 1 97.31 119 ILE B C 1
ATOM 4843 O O . ILE B 1 119 ? -5.797 -2.426 6.023 1 97.31 119 ILE B O 1
ATOM 4847 N N . GLU B 1 120 ? -5.578 -2.176 8.234 1 94.31 120 GLU B N 1
ATOM 4848 C CA . GLU B 1 120 ? -6.707 -1.256 8.336 1 94.31 120 GLU B CA 1
ATOM 4849 C C . GLU B 1 120 ? -6.418 0.052 7.602 1 94.31 120 GLU B C 1
ATOM 4851 O O . GLU B 1 120 ? -7.344 0.752 7.188 1 94.31 120 GLU B O 1
ATOM 4856 N N . ALA B 1 121 ? -5.156 0.35 7.484 1 93.5 121 ALA B N 1
ATOM 4857 C CA . ALA B 1 121 ? -4.762 1.586 6.816 1 93.5 121 ALA B CA 1
ATOM 4858 C C . ALA B 1 121 ? -4.469 1.339 5.34 1 93.5 121 ALA B C 1
ATOM 4860 O O . ALA B 1 121 ? -3.857 2.176 4.672 1 93.5 121 ALA B O 1
ATOM 4861 N N . ALA B 1 122 ? -4.965 0.293 4.785 1 96.69 122 ALA B N 1
ATOM 4862 C CA . ALA B 1 122 ? -4.625 -0.12 3.426 1 96.69 122 ALA B CA 1
ATOM 4863 C C . ALA B 1 122 ? -5.086 0.917 2.404 1 96.69 122 ALA B C 1
ATOM 4865 O O . ALA B 1 122 ? -4.43 1.127 1.383 1 96.69 122 ALA B O 1
ATOM 4866 N N . ASP B 1 123 ? -6.23 1.552 2.635 1 95.19 123 ASP B N 1
ATOM 4867 C CA . ASP B 1 123 ? -6.727 2.555 1.696 1 95.19 123 ASP B CA 1
ATOM 4868 C C . ASP B 1 123 ? -5.715 3.684 1.516 1 95.19 123 ASP B C 1
ATOM 4870 O O . ASP B 1 123 ? -5.43 4.094 0.388 1 95.19 123 ASP B O 1
ATOM 4874 N N . ILE B 1 124 ? -5.191 4.16 2.621 1 92.19 124 ILE B N 1
ATOM 4875 C CA . ILE B 1 124 ? -4.215 5.246 2.615 1 92.19 124 ILE B CA 1
ATOM 4876 C C . ILE B 1 124 ? -2.904 4.762 2.004 1 92.19 124 ILE B C 1
ATOM 4878 O O . ILE B 1 124 ? -2.273 5.48 1.223 1 92.19 124 ILE B O 1
ATOM 4882 N N . MET B 1 125 ? -2.525 3.559 2.379 1 95.19 125 MET B N 1
ATOM 4883 C CA . MET B 1 125 ? -1.277 2.975 1.896 1 95.19 125 MET B CA 1
ATOM 4884 C C . MET B 1 125 ? -1.283 2.863 0.375 1 95.19 125 MET B C 1
ATOM 4886 O O . MET B 1 125 ? -0.316 3.25 -0.283 1 95.19 125 MET B O 1
ATOM 4890 N N . VAL B 1 126 ? -2.334 2.344 -0.173 1 97.25 126 VAL B N 1
ATOM 4891 C CA . VAL B 1 126 ? -2.42 2.162 -1.618 1 97.25 126 VAL B CA 1
ATOM 4892 C C . VAL B 1 126 ? -2.416 3.521 -2.312 1 97.25 126 VAL B C 1
ATOM 4894 O O . VAL B 1 126 ? -1.789 3.688 -3.361 1 97.25 126 VAL B O 1
ATOM 4897 N N . PHE B 1 127 ? -3.121 4.43 -1.774 1 96.06 127 PHE B N 1
ATOM 4898 C CA . PHE B 1 127 ? -3.137 5.789 -2.307 1 96.06 127 PHE B CA 1
ATOM 4899 C C . PHE B 1 127 ? -1.726 6.359 -2.375 1 96.06 127 PHE B C 1
ATOM 4901 O O . PHE B 1 127 ? -1.314 6.891 -3.408 1 96.06 127 PHE B O 1
ATOM 4908 N N . ILE B 1 128 ? -0.96 6.238 -1.314 1 93.06 128 ILE B N 1
ATOM 4909 C CA . ILE B 1 128 ? 0.384 6.797 -1.21 1 93.06 128 ILE B CA 1
ATOM 4910 C C . ILE B 1 128 ? 1.315 6.082 -2.188 1 93.06 128 ILE B C 1
ATOM 4912 O O . ILE B 1 128 ? 2.184 6.711 -2.799 1 93.06 128 ILE B O 1
ATOM 4916 N N . LEU B 1 129 ? 1.192 4.809 -2.297 1 96 129 LEU B N 1
ATOM 4917 C CA . LEU B 1 129 ? 2.033 4.051 -3.213 1 96 129 LEU B CA 1
ATOM 4918 C C . LEU B 1 129 ? 1.776 4.465 -4.656 1 96 129 LEU B C 1
ATOM 4920 O O . LEU B 1 129 ? 2.715 4.598 -5.445 1 96 129 LEU B O 1
ATOM 4924 N N . ILE B 1 130 ? 0.5 4.66 -5.035 1 96.81 130 ILE B N 1
ATOM 4925 C CA . ILE B 1 130 ? 0.155 5.082 -6.387 1 96.81 130 ILE B CA 1
ATOM 4926 C C . ILE B 1 130 ? 0.686 6.492 -6.641 1 96.81 130 ILE B C 1
ATOM 4928 O O . ILE B 1 130 ? 1.218 6.777 -7.715 1 96.81 130 ILE B O 1
ATOM 4932 N N . LEU B 1 131 ? 0.493 7.289 -5.664 1 94.44 131 LEU B N 1
ATOM 4933 C CA . LEU B 1 131 ? 1.046 8.633 -5.766 1 94.44 131 LEU B CA 1
ATOM 4934 C C . LEU B 1 131 ? 2.555 8.586 -5.988 1 94.44 131 LEU B C 1
ATOM 4936 O O . LEU B 1 131 ? 3.086 9.305 -6.832 1 94.44 131 LEU B O 1
ATOM 4940 N N . GLY B 1 132 ? 3.223 7.809 -5.168 1 93.75 132 GLY B N 1
ATOM 4941 C CA . GLY B 1 132 ? 4.648 7.605 -5.367 1 93.75 132 GLY B CA 1
ATOM 4942 C C . GLY B 1 132 ? 4.992 7.102 -6.758 1 93.75 132 GLY B C 1
ATOM 4943 O O . GLY B 1 132 ? 5.973 7.547 -7.359 1 93.75 132 GLY B O 1
ATOM 4944 N N . GLY B 1 133 ? 4.246 6.137 -7.23 1 95.69 133 GLY B N 1
ATOM 4945 C CA . GLY B 1 133 ? 4.445 5.656 -8.586 1 95.69 133 GLY B CA 1
ATOM 4946 C C . GLY B 1 133 ? 4.312 6.75 -9.633 1 95.69 133 GLY B C 1
ATOM 4947 O O . GLY B 1 133 ? 5.125 6.832 -10.555 1 95.69 133 GLY B O 1
ATOM 4948 N N . MET B 1 134 ? 3.268 7.543 -9.492 1 95.56 134 MET B N 1
ATOM 4949 C CA . MET B 1 134 ? 3.086 8.656 -10.414 1 95.56 134 MET B CA 1
ATOM 4950 C C . MET B 1 134 ? 4.301 9.578 -10.406 1 95.56 134 MET B C 1
ATOM 4952 O O . MET B 1 134 ? 4.773 10 -11.461 1 95.56 134 MET B O 1
ATOM 4956 N N . ILE B 1 135 ? 4.762 9.844 -9.281 1 92.44 135 ILE B N 1
ATOM 4957 C CA . ILE B 1 135 ? 5.934 10.695 -9.125 1 92.44 135 ILE B CA 1
ATOM 4958 C C . ILE B 1 135 ? 7.137 10.055 -9.812 1 92.44 135 ILE B C 1
ATOM 4960 O O . ILE B 1 135 ? 7.914 10.742 -10.484 1 92.44 135 ILE B O 1
ATOM 4964 N N . GLY B 1 136 ? 7.324 8.758 -9.57 1 93.62 136 GLY B N 1
ATOM 4965 C CA . GLY B 1 136 ? 8.406 8.047 -10.227 1 93.62 136 GLY B CA 1
ATOM 4966 C C . GLY B 1 136 ? 8.383 8.18 -11.734 1 93.62 136 GLY B C 1
ATOM 4967 O O . GLY B 1 136 ? 9.422 8.391 -12.367 1 93.62 136 GLY B O 1
ATOM 4968 N N . ILE B 1 137 ? 7.188 8.109 -12.344 1 95.69 137 ILE B N 1
ATOM 4969 C CA . ILE B 1 137 ? 7.039 8.203 -13.797 1 95.69 137 I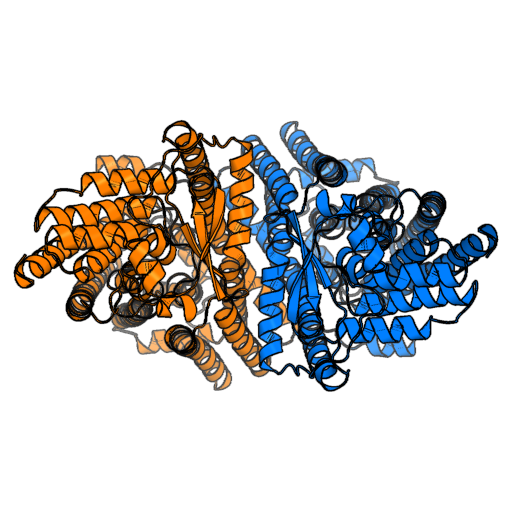LE B CA 1
ATOM 4970 C C . ILE B 1 137 ? 7.336 9.625 -14.258 1 95.69 137 ILE B C 1
ATOM 4972 O O . ILE B 1 137 ? 8.086 9.836 -15.211 1 95.69 137 ILE B O 1
ATOM 4976 N N . VAL B 1 138 ? 6.762 10.562 -13.609 1 93.25 138 VAL B N 1
ATOM 4977 C CA . VAL B 1 138 ? 6.961 11.961 -13.992 1 93.25 138 VAL B CA 1
ATOM 4978 C C . VAL B 1 138 ? 8.438 12.328 -13.859 1 93.25 138 VAL B C 1
ATOM 4980 O O . VAL B 1 138 ? 8.984 13.047 -14.703 1 93.25 138 VAL B O 1
ATOM 4983 N N . ASN B 1 139 ? 9.039 11.867 -12.805 1 90.06 139 ASN B N 1
ATOM 4984 C CA . ASN B 1 139 ? 10.469 12.102 -12.625 1 90.06 139 ASN B CA 1
ATOM 4985 C C . ASN B 1 139 ? 11.281 11.5 -13.758 1 90.06 139 ASN B C 1
ATOM 4987 O O . ASN B 1 139 ? 12.219 12.133 -14.258 1 90.06 139 ASN B O 1
ATOM 4991 N N . LYS B 1 140 ? 11.008 10.32 -14.164 1 92.5 140 LYS B N 1
ATOM 4992 C CA . LYS B 1 140 ? 11.734 9.617 -15.211 1 92.5 140 LYS B CA 1
ATOM 4993 C C . LYS B 1 140 ? 11.625 10.352 -16.547 1 92.5 140 LYS B C 1
ATOM 4995 O O . LYS B 1 140 ? 12.547 10.312 -17.359 1 92.5 140 LYS B O 1
ATOM 5000 N N . THR B 1 141 ? 10.5 11.023 -16.766 1 93.31 141 THR B N 1
ATOM 5001 C CA . THR B 1 141 ? 10.312 11.758 -18.016 1 93.31 141 THR B CA 1
ATOM 5002 C C . THR B 1 141 ? 11.203 12.992 -18.062 1 93.31 141 THR B C 1
ATOM 5004 O O . THR B 1 141 ? 11.383 13.602 -19.125 1 93.31 141 THR B O 1
ATOM 5007 N N . GLY B 1 142 ? 11.742 13.367 -16.859 1 88.69 142 GLY B N 1
ATOM 5008 C CA . GLY B 1 142 ? 12.531 14.586 -16.781 1 88.69 142 GLY B CA 1
ATOM 5009 C C . GLY B 1 142 ? 11.688 15.836 -16.625 1 88.69 142 GLY B C 1
ATOM 5010 O O . GLY B 1 142 ? 12.219 16.953 -16.594 1 88.69 142 GLY B O 1
ATOM 5011 N N . SER B 1 143 ? 10.43 15.672 -16.547 1 89.06 143 SER B N 1
ATOM 5012 C CA . SER B 1 143 ? 9.516 16.812 -16.469 1 89.06 143 SER B CA 1
ATOM 5013 C C . SER B 1 143 ? 9.734 17.609 -15.195 1 89.06 143 SER B C 1
ATOM 5015 O O . SER B 1 143 ? 9.719 18.844 -15.219 1 89.06 143 SER B O 1
ATOM 5017 N N . PHE B 1 144 ? 9.922 16.938 -14.133 1 84.56 144 PHE B N 1
ATOM 5018 C CA . PHE B 1 144 ? 10.164 17.625 -12.875 1 84.56 144 PHE B CA 1
ATOM 5019 C C . PHE B 1 144 ? 11.438 18.453 -12.953 1 84.56 144 PHE B C 1
ATOM 5021 O O . PHE B 1 144 ? 11.469 19.609 -12.5 1 84.56 144 PHE B O 1
ATOM 5028 N N . ASN B 1 145 ? 12.414 17.844 -13.453 1 82.62 145 ASN B N 1
ATOM 5029 C CA . ASN B 1 145 ? 13.688 18.547 -13.586 1 82.62 145 ASN B CA 1
ATOM 5030 C C . ASN B 1 145 ? 13.555 19.781 -14.453 1 82.62 145 ASN B C 1
ATOM 5032 O O . ASN B 1 145 ? 14.07 20.844 -14.109 1 82.62 145 ASN B O 1
ATOM 5036 N N . SER B 1 146 ? 12.961 19.625 -15.531 1 85.69 146 SER B N 1
ATOM 5037 C CA . SER B 1 146 ? 12.766 20.766 -16.422 1 85.69 146 SER B CA 1
ATOM 5038 C C . SER B 1 146 ? 11.922 21.844 -15.766 1 85.69 146 SER B C 1
ATOM 5040 O O . SER B 1 146 ? 12.203 23.031 -15.922 1 85.69 146 SER B O 1
ATOM 5042 N N . GLY B 1 147 ? 10.883 21.406 -15.117 1 80.19 147 GLY B N 1
ATOM 5043 C CA . GLY B 1 147 ? 10.047 22.359 -14.391 1 80.19 147 GLY B CA 1
ATOM 5044 C C . GLY B 1 147 ? 10.797 23.078 -13.289 1 80.19 147 GLY B C 1
ATOM 5045 O O . GLY B 1 147 ? 10.578 24.281 -13.078 1 80.19 147 GLY B O 1
ATOM 5046 N N . LEU B 1 148 ? 11.625 22.328 -12.617 1 78.31 148 LEU B N 1
ATOM 5047 C CA . LEU B 1 148 ? 12.422 22.891 -11.531 1 78.31 148 LEU B CA 1
ATOM 5048 C C . LEU B 1 148 ? 13.375 23.953 -12.047 1 78.31 148 LEU B C 1
ATOM 5050 O O . LEU B 1 148 ? 13.508 25.031 -11.445 1 78.31 148 LEU B O 1
ATOM 5054 N N . ILE B 1 149 ? 14.039 23.672 -13.141 1 80.12 149 ILE B N 1
ATOM 5055 C CA . ILE B 1 149 ? 14.984 24.609 -13.734 1 80.12 149 ILE B CA 1
ATOM 5056 C C . ILE B 1 149 ? 14.242 25.859 -14.195 1 80.12 149 ILE B C 1
ATOM 5058 O O . ILE B 1 149 ? 14.695 26.984 -13.961 1 80.12 149 ILE B O 1
ATOM 5062 N N . ALA B 1 150 ? 13.133 25.625 -14.758 1 80.69 150 ALA B N 1
ATOM 5063 C CA . ALA B 1 150 ? 12.336 26.766 -15.227 1 80.69 150 ALA B CA 1
ATOM 5064 C C . ALA B 1 150 ? 11.891 27.641 -14.055 1 80.69 150 ALA B C 1
ATOM 5066 O O . ALA B 1 150 ? 11.914 28.859 -14.141 1 80.69 150 ALA B O 1
ATOM 5067 N N . LEU B 1 151 ? 11.492 26.984 -13.039 1 77.88 151 LEU B N 1
ATOM 5068 C CA . LEU B 1 151 ? 11.031 27.703 -11.859 1 77.88 151 LEU B CA 1
ATOM 5069 C C . LEU B 1 151 ? 12.188 28.438 -11.18 1 77.88 151 LEU B C 1
ATOM 5071 O O . LEU B 1 151 ? 12.016 29.547 -10.664 1 77.88 151 LEU B O 1
ATOM 5075 N N . SER B 1 152 ? 13.297 27.781 -11.023 1 75.62 152 SER B N 1
ATOM 5076 C CA . SER B 1 152 ? 14.477 28.391 -10.414 1 75.62 152 SER B CA 1
ATOM 5077 C C . SER B 1 152 ? 14.898 29.656 -11.156 1 75.62 152 SER B C 1
ATOM 5079 O O . SER B 1 152 ? 15.305 30.641 -10.547 1 75.62 152 SER B O 1
ATOM 5081 N N . HIS B 1 153 ? 14.75 29.594 -12.477 1 78.12 153 HIS B N 1
ATOM 5082 C CA . HIS B 1 153 ? 15.117 30.75 -13.281 1 78.12 153 HIS B CA 1
ATOM 5083 C C . HIS B 1 153 ? 14.125 31.891 -13.078 1 78.12 153 HIS B C 1
ATOM 5085 O O . HIS B 1 153 ? 14.516 33.062 -13.023 1 78.12 153 HIS B O 1
ATOM 5091 N N . LYS B 1 154 ? 12.953 31.531 -12.898 1 80 154 LYS B N 1
ATOM 5092 C CA . LYS B 1 154 ? 11.914 32.531 -12.789 1 80 154 LYS B CA 1
ATOM 5093 C C . LYS B 1 154 ? 11.938 33.188 -11.406 1 80 154 LYS B C 1
ATOM 5095 O O . LYS B 1 154 ? 11.492 34.344 -11.25 1 80 154 LYS B O 1
ATOM 5100 N N . THR B 1 155 ? 12.414 32.5 -10.383 1 80.25 155 THR B N 1
ATOM 5101 C CA . THR B 1 155 ? 12.375 33 -9.023 1 80.25 155 THR B CA 1
ATOM 5102 C C . THR B 1 155 ? 13.75 33.531 -8.617 1 80.25 155 THR B C 1
ATOM 5104 O O . THR B 1 155 ? 13.992 33.812 -7.434 1 80.25 155 THR B O 1
ATOM 5107 N N . LYS B 1 156 ? 14.555 33.594 -9.57 1 79.19 156 LYS B N 1
ATOM 5108 C CA . LYS B 1 156 ? 15.883 34.125 -9.273 1 79.19 156 LYS B CA 1
ATOM 5109 C C . LYS B 1 156 ? 15.789 35.531 -8.68 1 79.19 156 LYS B C 1
ATOM 5111 O O . LYS B 1 156 ? 15.117 36.375 -9.234 1 79.19 156 LYS B O 1
ATOM 5116 N N . GLY B 1 157 ? 16.344 35.719 -7.527 1 80.56 157 GLY B N 1
ATOM 5117 C CA . GLY B 1 157 ? 16.312 37.031 -6.863 1 80.56 157 GLY B CA 1
ATOM 5118 C C . GLY B 1 157 ? 15.156 37.188 -5.898 1 80.56 157 GLY B C 1
ATOM 5119 O O . GLY B 1 157 ? 15.156 38.094 -5.066 1 80.56 157 GLY B O 1
ATOM 5120 N N . HIS B 1 158 ? 14.25 36.5 -6.004 1 87 158 HIS B N 1
ATOM 5121 C CA . HIS B 1 158 ? 13.078 36.469 -5.137 1 87 158 HIS B CA 1
ATOM 5122 C C . HIS B 1 158 ? 12.828 35.062 -4.605 1 87 158 HIS B C 1
ATOM 5124 O O . HIS B 1 158 ? 11.711 34.531 -4.715 1 87 158 HIS B O 1
ATOM 5130 N N . GLU B 1 159 ? 13.797 34.625 -4.031 1 87.69 159 GLU B N 1
ATOM 5131 C CA . GLU B 1 159 ? 13.797 33.219 -3.654 1 87.69 159 GLU B CA 1
ATOM 5132 C C . GLU B 1 159 ? 12.68 32.906 -2.656 1 87.69 159 GLU B C 1
ATOM 5134 O O . GLU B 1 159 ? 12.062 31.844 -2.717 1 87.69 159 GLU B O 1
ATOM 5139 N N . PHE B 1 160 ? 12.438 33.938 -1.765 1 93.19 160 PHE B N 1
ATOM 5140 C CA . PHE B 1 160 ? 11.453 33.656 -0.728 1 93.19 160 PHE B CA 1
ATOM 5141 C C . PHE B 1 160 ? 10.047 33.594 -1.322 1 93.19 160 PHE B C 1
ATOM 5143 O O . PHE B 1 160 ? 9.141 33.031 -0.704 1 93.19 160 PHE B O 1
ATOM 5150 N N . LEU B 1 161 ? 9.812 34.062 -2.555 1 91.94 161 LEU B N 1
ATOM 5151 C CA . LEU B 1 161 ? 8.516 34 -3.219 1 91.94 161 LEU B CA 1
ATOM 5152 C C . LEU B 1 161 ? 8.109 32.531 -3.447 1 91.94 161 LEU B C 1
ATOM 5154 O O . LEU B 1 161 ? 6.922 32.219 -3.391 1 91.94 161 LEU B O 1
ATOM 5158 N N . LEU B 1 162 ? 9.109 31.75 -3.65 1 89.12 162 LEU B N 1
ATOM 5159 C CA . LEU B 1 162 ? 8.82 30.328 -3.82 1 89.12 162 LEU B CA 1
ATOM 5160 C C . LEU B 1 162 ? 8.312 29.719 -2.518 1 89.12 162 LEU B C 1
ATOM 5162 O O . LEU B 1 162 ? 7.344 28.953 -2.518 1 89.12 162 LEU B O 1
ATOM 5166 N N . VAL B 1 163 ? 9.055 30.016 -1.473 1 93.31 163 VAL B N 1
ATOM 5167 C CA . VAL B 1 163 ? 8.641 29.531 -0.16 1 93.31 163 VAL B CA 1
ATOM 5168 C C . VAL B 1 163 ? 7.223 30 0.144 1 93.31 163 VAL B C 1
ATOM 5170 O O . VAL B 1 163 ? 6.387 29.219 0.594 1 93.31 163 VAL B O 1
ATOM 5173 N N . PHE B 1 164 ? 6.961 31.234 -0.197 1 95.19 164 PHE B N 1
ATOM 5174 C CA . PHE B 1 164 ? 5.652 31.828 0.04 1 95.19 164 PHE B CA 1
ATOM 5175 C C . PHE B 1 164 ? 4.582 31.141 -0.792 1 95.19 164 PHE B C 1
ATOM 5177 O O . PHE B 1 164 ? 3.529 30.766 -0.272 1 95.19 164 PHE B O 1
ATOM 5184 N N . SER B 1 165 ? 4.84 30.922 -2.043 1 92.94 165 SER B N 1
ATOM 5185 C CA . SER B 1 165 ? 3.863 30.344 -2.959 1 92.94 165 SER B CA 1
ATOM 5186 C C . SER B 1 165 ? 3.537 28.906 -2.58 1 92.94 165 SER B C 1
ATOM 5188 O O . SER B 1 165 ? 2.369 28.516 -2.564 1 92.94 165 SER B O 1
ATOM 5190 N N . VAL B 1 166 ? 4.598 28.125 -2.287 1 91.88 166 VAL B N 1
ATOM 5191 C CA . VAL B 1 166 ? 4.398 26.734 -1.896 1 91.88 166 VAL B CA 1
ATOM 5192 C C . VAL B 1 166 ? 3.605 26.672 -0.592 1 91.88 166 VAL B C 1
ATOM 5194 O O . VAL B 1 166 ? 2.666 25.875 -0.466 1 91.88 166 VAL B O 1
ATOM 5197 N N . SER B 1 167 ? 3.932 27.531 0.34 1 96.19 167 SER B N 1
ATOM 5198 C CA . SER B 1 167 ? 3.238 27.562 1.624 1 96.19 167 SER B CA 1
ATOM 5199 C C . SER B 1 167 ? 1.769 27.922 1.447 1 96.19 167 SER B C 1
ATOM 5201 O O . SER B 1 167 ? 0.901 27.375 2.131 1 96.19 167 SER B O 1
ATOM 5203 N N . LEU B 1 168 ? 1.548 28.844 0.56 1 96 168 LEU B N 1
ATOM 5204 C CA . LEU B 1 168 ? 0.179 29.281 0.312 1 96 168 LEU B CA 1
ATOM 5205 C C . LEU B 1 168 ? -0.664 28.141 -0.249 1 96 168 LEU B C 1
ATOM 5207 O O . LEU B 1 168 ? -1.79 27.922 0.202 1 96 168 LEU B O 1
ATOM 5211 N N . VAL B 1 169 ? -0.096 27.453 -1.225 1 91.81 169 VAL B N 1
ATOM 5212 C CA . VAL B 1 169 ? -0.801 26.328 -1.838 1 91.81 169 VAL B CA 1
ATOM 5213 C C . VAL B 1 169 ? -1.051 25.25 -0.795 1 91.81 169 VAL B C 1
ATOM 5215 O O . VAL B 1 169 ? -2.139 24.672 -0.738 1 91.81 169 VAL B O 1
ATOM 5218 N N . MET B 1 170 ? -0.072 25.031 0.038 1 93.88 170 MET B N 1
ATOM 5219 C CA . MET B 1 170 ? -0.185 23.984 1.055 1 93.88 170 MET B CA 1
ATOM 5220 C C . MET B 1 170 ? -1.213 24.359 2.113 1 93.88 170 MET B C 1
ATOM 5222 O O . MET B 1 170 ? -1.99 23.516 2.564 1 93.88 170 MET B O 1
ATOM 5226 N N . ALA B 1 171 ? -1.18 25.594 2.486 1 96.19 171 ALA B N 1
ATOM 5227 C CA . ALA B 1 171 ? -2.143 26.062 3.479 1 96.19 171 ALA B CA 1
ATOM 5228 C C . ALA B 1 171 ? -3.568 25.984 2.939 1 96.19 171 ALA B C 1
ATOM 5230 O O . ALA B 1 171 ? -4.492 25.594 3.66 1 96.19 171 ALA B O 1
ATOM 5231 N N . LEU B 1 172 ? -3.729 26.375 1.715 1 94.12 172 LEU B N 1
ATOM 5232 C CA . LEU B 1 172 ? -5.039 26.281 1.077 1 94.12 172 LEU B CA 1
ATOM 5233 C C . LEU B 1 172 ? -5.496 24.844 0.962 1 94.12 172 LEU B C 1
ATOM 5235 O O . LEU B 1 172 ? -6.668 24.531 1.188 1 94.12 172 LEU B O 1
ATOM 5239 N N . GLY B 1 173 ? -4.609 24.016 0.532 1 92.25 173 GLY B N 1
ATOM 5240 C CA . GLY B 1 173 ? -4.922 22.594 0.503 1 92.25 173 GLY B CA 1
ATOM 5241 C C . GLY B 1 173 ? -5.273 22.031 1.867 1 92.25 173 GLY B C 1
ATOM 5242 O O . GLY B 1 173 ? -6.156 21.172 1.986 1 92.25 173 GLY B O 1
ATOM 5243 N N . GLY B 1 174 ? -4.539 22.516 2.936 1 93.94 174 GLY B N 1
ATOM 5244 C CA . GLY B 1 174 ? -4.809 22.078 4.297 1 93.94 174 GLY B CA 1
ATOM 5245 C C . GLY B 1 174 ? -6.191 22.469 4.785 1 93.94 174 GLY B C 1
ATOM 5246 O O . GLY B 1 174 ? -6.941 21.625 5.285 1 93.94 174 GLY B O 1
ATOM 5247 N N . TH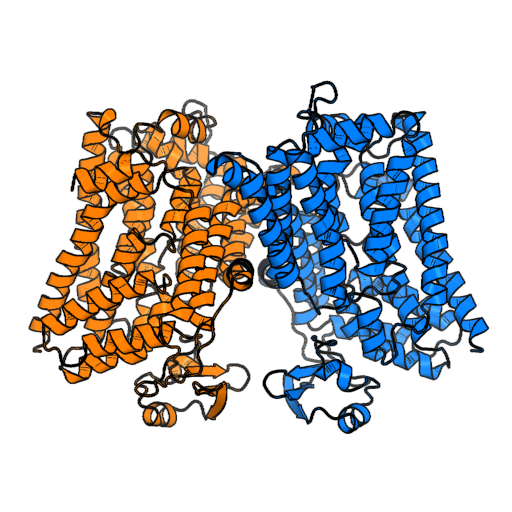R B 1 175 ? -6.559 23.656 4.562 1 95.38 175 THR B N 1
ATOM 5248 C CA . THR B 1 175 ? -7.812 24.172 5.094 1 95.38 175 THR B CA 1
ATOM 5249 C C . THR B 1 175 ? -9 23.625 4.312 1 95.38 175 THR B C 1
ATOM 5251 O O . THR B 1 175 ? -10.102 23.5 4.852 1 95.38 175 THR B O 1
ATOM 5254 N N . THR B 1 176 ? -8.797 23.234 3.072 1 90.88 176 THR B N 1
ATOM 5255 C CA . THR B 1 176 ? -9.906 22.812 2.229 1 90.88 176 THR B CA 1
ATOM 5256 C C . THR B 1 176 ? -10.078 21.297 2.273 1 90.88 176 THR B C 1
ATOM 5258 O O . THR B 1 176 ? -11.195 20.797 2.264 1 90.88 176 THR B O 1
ATOM 5261 N N . CYS B 1 177 ? -8.953 20.547 2.273 1 88.62 177 CYS B N 1
ATOM 5262 C CA . CYS B 1 177 ? -9.102 19.094 2.186 1 88.62 177 CYS B CA 1
ATOM 5263 C C . CYS B 1 177 ? -8.125 18.391 3.117 1 88.62 177 CYS B C 1
ATOM 5265 O O . CYS B 1 177 ? -7.961 17.172 3.041 1 88.62 177 CYS B O 1
ATOM 5267 N N . GLY B 1 178 ? -7.48 19.141 4.016 1 90.19 178 GLY B N 1
ATOM 5268 C CA . GLY B 1 178 ? -6.543 18.5 4.91 1 90.19 178 GLY B CA 1
ATOM 5269 C C . GLY B 1 178 ? -5.406 17.797 4.184 1 90.19 178 GLY B C 1
ATOM 5270 O O . GLY B 1 178 ? -5.117 16.625 4.449 1 90.19 178 GLY B O 1
ATOM 5271 N N . LEU B 1 179 ? -4.746 18.438 3.283 1 86.56 179 LEU B N 1
ATOM 5272 C CA . LEU B 1 179 ? -3.676 17.922 2.436 1 86.56 179 LEU B CA 1
ATOM 5273 C C . LEU B 1 179 ? -2.469 17.516 3.271 1 86.56 179 LEU B C 1
ATOM 5275 O O . LEU B 1 179 ? -1.528 18.297 3.439 1 86.56 179 LEU B O 1
ATOM 5279 N N . GLU B 1 180 ? -2.42 16.406 3.887 1 83.94 180 GLU B N 1
ATOM 5280 C CA . GLU B 1 180 ? -1.304 15.945 4.703 1 83.94 180 GLU B CA 1
ATOM 5281 C C . GLU B 1 180 ? -0.62 14.742 4.07 1 83.94 180 GLU B C 1
ATOM 5283 O O . GLU B 1 180 ? 0.519 14.836 3.607 1 83.94 180 GLU B O 1
ATOM 5288 N N . GLU B 1 181 ? -1.305 13.734 3.846 1 82.56 181 GLU B N 1
ATOM 5289 C CA . GLU B 1 181 ? -0.754 12.531 3.24 1 82.56 181 GLU B CA 1
ATOM 5290 C C . GLU B 1 181 ? -0.307 12.789 1.804 1 82.56 181 GLU B C 1
ATOM 5292 O O . GLU B 1 181 ? 0.754 12.32 1.385 1 82.56 181 GLU B O 1
ATOM 5297 N N . GLU B 1 182 ? -1.02 13.609 1.112 1 84.31 182 GLU B N 1
ATOM 5298 C CA . GLU B 1 182 ? -0.763 13.953 -0.283 1 84.31 182 GLU B CA 1
ATOM 5299 C C . GLU B 1 182 ? 0.466 14.852 -0.416 1 84.31 182 GLU B C 1
ATOM 5301 O O . GLU B 1 182 ? 1.152 14.82 -1.439 1 84.31 182 GLU B O 1
ATOM 5306 N N . ALA B 1 183 ? 0.72 15.555 0.61 1 87.81 183 ALA B N 1
ATOM 5307 C CA . ALA B 1 183 ? 1.806 16.531 0.587 1 87.81 183 ALA B CA 1
ATOM 5308 C C . ALA B 1 183 ? 3.162 15.844 0.483 1 87.81 183 ALA B C 1
ATOM 5310 O O . ALA B 1 183 ? 4.148 16.453 0.062 1 87.81 183 ALA B O 1
ATOM 5311 N N . VAL B 1 184 ? 3.225 14.617 0.792 1 79.19 184 VAL B N 1
ATOM 5312 C CA . VAL B 1 184 ? 4.469 13.859 0.77 1 79.19 184 VAL B CA 1
ATOM 5313 C C . VAL B 1 184 ? 5.016 13.805 -0.655 1 79.19 184 VAL B C 1
ATOM 5315 O O . VAL B 1 184 ? 6.23 13.727 -0.859 1 79.19 184 VAL B O 1
ATOM 5318 N N . ALA B 1 185 ? 4.148 13.922 -1.593 1 75.75 185 ALA B N 1
ATOM 5319 C CA . ALA B 1 185 ? 4.508 13.82 -3.006 1 75.75 185 ALA B CA 1
ATOM 5320 C C . ALA B 1 185 ? 5.34 15.023 -3.441 1 75.75 185 ALA B C 1
ATOM 5322 O O . ALA B 1 185 ? 6.059 14.961 -4.441 1 75.75 185 ALA B O 1
ATOM 5323 N N . PHE B 1 186 ? 5.328 16.047 -2.672 1 83.31 186 PHE B N 1
ATOM 5324 C CA . PHE B 1 186 ? 5.941 17.297 -3.121 1 83.31 186 PHE B CA 1
ATOM 5325 C C . PHE B 1 186 ? 7.395 17.375 -2.67 1 83.31 186 PHE B C 1
ATOM 5327 O O . PHE B 1 186 ? 8.172 18.172 -3.207 1 83.31 186 PHE B O 1
ATOM 5334 N N . TYR B 1 187 ? 7.793 16.578 -1.749 1 86.81 187 TYR B N 1
ATOM 5335 C CA . TYR B 1 187 ? 9.133 16.688 -1.186 1 86.81 187 TYR B CA 1
ATOM 5336 C C . TYR B 1 187 ? 10.195 16.328 -2.217 1 86.81 187 TYR B C 1
ATOM 5338 O O . TYR B 1 187 ? 11.156 17.078 -2.422 1 86.81 187 TYR B O 1
ATOM 5346 N N . PRO B 1 188 ? 9.992 15.227 -2.916 1 73.75 188 PRO B N 1
ATOM 5347 C CA . PRO B 1 188 ? 11.023 14.867 -3.895 1 73.75 188 PRO B CA 1
ATOM 5348 C C . PRO B 1 188 ? 11.188 15.914 -4.992 1 73.75 188 PRO B C 1
ATOM 5350 O O . PRO B 1 188 ? 12.266 16.047 -5.57 1 73.75 188 PRO B O 1
ATOM 5353 N N . ILE B 1 189 ? 10.18 16.75 -5.152 1 74.81 189 ILE B N 1
ATOM 5354 C CA . ILE B 1 189 ? 10.18 17.75 -6.219 1 74.81 189 ILE B CA 1
ATOM 5355 C C . ILE B 1 189 ? 10.703 19.078 -5.684 1 74.81 189 ILE B C 1
ATOM 5357 O O . ILE B 1 189 ? 11.555 19.719 -6.312 1 74.81 189 ILE B O 1
ATOM 5361 N N . LEU B 1 190 ? 10.258 19.391 -4.621 1 85.38 190 LEU B N 1
ATOM 5362 C CA . LEU B 1 190 ? 10.484 20.75 -4.145 1 85.38 190 LEU B CA 1
ATOM 5363 C C . LEU B 1 190 ? 11.758 20.828 -3.316 1 85.38 190 LEU B C 1
ATOM 5365 O O . LEU B 1 190 ? 12.406 21.875 -3.27 1 85.38 190 LEU B O 1
ATOM 5369 N N . VAL B 1 191 ? 12.164 19.766 -2.674 1 88 191 VAL B N 1
ATOM 5370 C CA . VAL B 1 191 ? 13.328 19.812 -1.794 1 88 191 VAL B CA 1
ATOM 5371 C C . VAL B 1 191 ? 14.57 20.172 -2.596 1 88 191 VAL B C 1
ATOM 5373 O O . VAL B 1 191 ? 15.328 21.062 -2.209 1 88 191 VAL B O 1
ATOM 5376 N N . PRO B 1 192 ? 14.781 19.453 -3.797 1 83.75 192 PRO B N 1
ATOM 5377 C CA . PRO B 1 192 ? 15.953 19.844 -4.582 1 83.75 192 PRO B CA 1
ATOM 5378 C C . PRO B 1 192 ? 15.914 21.312 -5 1 83.75 192 PRO B C 1
ATOM 5380 O O . PRO B 1 192 ? 16.969 21.969 -5.059 1 83.75 192 PRO B O 1
ATOM 5383 N N . ILE B 1 193 ? 14.812 21.859 -5.188 1 83 193 ILE B N 1
ATOM 5384 C CA . ILE B 1 193 ? 14.672 23.25 -5.594 1 83 193 ILE B CA 1
ATOM 5385 C C . ILE B 1 193 ? 15.023 24.156 -4.422 1 83 193 ILE B C 1
ATOM 5387 O O . ILE B 1 193 ? 15.789 25.125 -4.582 1 83 193 ILE B O 1
ATOM 5391 N N . PHE B 1 194 ? 14.516 23.875 -3.348 1 88.25 194 PHE B N 1
ATOM 5392 C CA . PHE B 1 194 ? 14.797 24.672 -2.16 1 88.25 194 PHE B CA 1
ATOM 5393 C C . PHE B 1 194 ? 16.281 24.641 -1.825 1 88.25 194 PHE B C 1
ATOM 5395 O O . PHE B 1 194 ? 16.875 25.672 -1.484 1 88.25 194 PHE B O 1
ATOM 5402 N N . LEU B 1 195 ? 16.844 23.5 -1.975 1 86.62 195 LEU B N 1
ATOM 5403 C CA . LEU B 1 195 ? 18.266 23.359 -1.685 1 86.62 195 LEU B CA 1
ATOM 5404 C C . LEU B 1 195 ? 19.109 24.156 -2.676 1 86.62 195 LEU B C 1
ATOM 5406 O O . LEU B 1 195 ? 20.109 24.766 -2.297 1 86.62 195 LEU B O 1
ATOM 5410 N N . SER B 1 196 ? 18.719 24.141 -3.857 1 82.31 196 SER B N 1
ATOM 5411 C CA . SER B 1 196 ? 19.438 24.875 -4.887 1 82.31 196 SER B CA 1
ATOM 5412 C C . SER B 1 196 ? 19.375 26.375 -4.66 1 82.31 196 SER B C 1
ATOM 5414 O O . SER B 1 196 ? 20.25 27.125 -5.113 1 82.31 196 SER B O 1
ATOM 5416 N N . LEU B 1 197 ? 18.391 26.766 -3.959 1 83.88 197 LEU B N 1
ATOM 5417 C CA . LEU B 1 197 ? 18.219 28.172 -3.666 1 83.88 197 LEU B CA 1
ATOM 5418 C C . LEU B 1 197 ? 18.922 28.547 -2.357 1 83.88 197 LEU B C 1
ATOM 5420 O O . LEU B 1 197 ? 18.844 29.703 -1.922 1 83.88 197 LEU B O 1
ATOM 5424 N N . GLY B 1 198 ? 19.453 27.578 -1.735 1 83.06 198 GLY B N 1
ATOM 5425 C CA . GLY B 1 198 ? 20.25 27.828 -0.544 1 83.06 198 GLY B CA 1
ATOM 5426 C C . GLY B 1 198 ? 19.484 27.594 0.745 1 83.06 198 GLY B C 1
ATOM 5427 O O . GLY B 1 198 ? 19.953 27.969 1.824 1 83.06 198 GLY B O 1
ATOM 5428 N N . TYR B 1 199 ? 18.375 27.031 0.625 1 89.69 199 TYR B N 1
ATOM 5429 C CA . TYR B 1 199 ? 17.594 26.75 1.824 1 89.69 199 TYR B CA 1
ATOM 5430 C C . TYR B 1 199 ? 17.922 25.375 2.385 1 89.69 199 TYR B C 1
ATOM 5432 O O . TYR B 1 199 ? 18.578 24.562 1.721 1 89.69 199 TYR B O 1
ATOM 5440 N N . ASP B 1 200 ? 17.547 25.203 3.578 1 90.88 200 ASP B N 1
ATOM 5441 C CA . ASP B 1 200 ? 17.828 23.922 4.223 1 90.88 200 ASP B CA 1
ATOM 5442 C C . ASP B 1 200 ? 16.578 23.047 4.27 1 90.88 200 ASP B C 1
ATOM 5444 O O . ASP B 1 200 ? 15.531 23.422 3.727 1 90.88 200 ASP B O 1
ATOM 5448 N N . SER B 1 201 ? 16.703 21.859 4.809 1 89.25 201 SER B N 1
ATOM 5449 C CA . SER B 1 201 ? 15.648 20.859 4.848 1 89.25 201 SER B CA 1
ATOM 5450 C C . SER B 1 201 ? 14.477 21.344 5.699 1 89.25 201 SER B C 1
ATOM 5452 O O . SER B 1 201 ? 13.32 21.031 5.398 1 89.25 201 SER B O 1
ATOM 5454 N N . ILE B 1 202 ? 14.719 22.109 6.695 1 91.94 202 ILE B N 1
ATOM 5455 C CA . ILE B 1 202 ? 13.68 22.531 7.621 1 91.94 202 ILE B CA 1
ATOM 5456 C C . ILE B 1 202 ? 12.75 23.531 6.934 1 91.94 202 ILE B C 1
ATOM 5458 O O . ILE B 1 202 ? 11.547 23.547 7.18 1 91.94 202 ILE B O 1
ATOM 5462 N N . ILE B 1 203 ? 13.32 24.375 6.082 1 93.5 203 ILE B N 1
ATOM 5463 C CA . ILE B 1 203 ? 12.5 25.312 5.332 1 93.5 203 ILE B CA 1
ATOM 5464 C C . ILE B 1 203 ? 11.57 24.547 4.391 1 93.5 203 ILE B C 1
ATOM 5466 O O . ILE B 1 203 ? 10.422 24.953 4.184 1 93.5 203 ILE B O 1
ATOM 5470 N N . CYS B 1 204 ? 12.055 23.469 3.867 1 91.88 204 CYS B N 1
ATOM 5471 C CA . CYS B 1 204 ? 11.227 22.625 3.02 1 91.88 204 CYS B CA 1
ATOM 5472 C C . CYS B 1 204 ? 10.07 22.016 3.814 1 91.88 204 CYS B C 1
ATOM 5474 O O . CYS B 1 204 ? 8.922 22.062 3.379 1 91.88 204 CYS B O 1
ATOM 5476 N N . VAL B 1 205 ? 10.359 21.484 4.992 1 93.25 205 VAL B N 1
ATOM 5477 C CA . VAL B 1 205 ? 9.344 20.891 5.852 1 93.25 205 VAL B CA 1
ATOM 5478 C C . VAL B 1 205 ? 8.383 21.984 6.34 1 93.25 205 VAL B C 1
ATOM 5480 O O . VAL B 1 205 ? 7.18 21.734 6.473 1 93.25 205 VAL B O 1
ATOM 5483 N N . GLY B 1 206 ? 8.938 23.109 6.621 1 95.12 206 GLY B N 1
ATOM 5484 C CA . GLY B 1 206 ? 8.109 24.219 7.047 1 95.12 206 GLY B CA 1
ATOM 5485 C C . GLY B 1 206 ? 7.137 24.688 5.977 1 95.12 206 GLY B C 1
ATOM 5486 O O . GLY B 1 206 ? 5.949 24.891 6.254 1 95.12 206 GLY B O 1
ATOM 5487 N N . ALA B 1 207 ? 7.637 24.781 4.758 1 95.31 207 ALA B N 1
ATOM 5488 C CA . ALA B 1 207 ? 6.832 25.312 3.654 1 95.31 207 ALA B CA 1
ATOM 5489 C C . ALA B 1 207 ? 5.762 24.312 3.232 1 95.31 207 ALA B C 1
ATOM 5491 O O . ALA B 1 207 ? 4.695 24.703 2.754 1 95.31 207 ALA B O 1
ATOM 5492 N N . ILE B 1 208 ? 6.035 23.047 3.432 1 94.31 208 ILE B N 1
ATOM 5493 C CA . ILE B 1 208 ? 5.109 22.016 2.969 1 94.31 208 ILE B CA 1
ATOM 5494 C C . ILE B 1 208 ? 4.281 21.5 4.145 1 94.31 208 ILE B C 1
ATOM 5496 O O . ILE B 1 208 ? 3.092 21.812 4.258 1 94.31 208 ILE B O 1
ATOM 5500 N N . PHE B 1 209 ? 4.895 20.938 5.141 1 94.62 209 PHE B N 1
ATOM 5501 C CA . PHE B 1 209 ? 4.184 20.297 6.238 1 94.62 209 PHE B CA 1
ATOM 5502 C C . PHE B 1 209 ? 3.58 21.344 7.176 1 94.62 209 PHE B C 1
ATOM 5504 O O . PHE B 1 209 ? 2.385 21.297 7.473 1 94.62 209 PHE B O 1
ATOM 5511 N N . LEU B 1 210 ? 4.438 22.25 7.691 1 96 210 LEU B N 1
ATOM 5512 C CA . LEU B 1 210 ? 3.963 23.203 8.695 1 96 210 LEU B CA 1
ATOM 5513 C C . LEU B 1 210 ? 2.867 24.094 8.117 1 96 210 LEU B C 1
ATOM 5515 O O . LEU B 1 210 ? 1.837 24.312 8.758 1 96 210 LEU B O 1
ATOM 5519 N N . ALA B 1 211 ? 3.135 24.625 6.883 1 96.5 211 ALA B N 1
ATOM 5520 C CA . ALA B 1 211 ? 2.137 25.484 6.246 1 96.5 211 ALA B CA 1
ATOM 5521 C C . ALA B 1 211 ? 0.839 24.719 6 1 96.5 211 ALA B C 1
ATOM 5523 O O . ALA B 1 211 ? -0.251 25.234 6.266 1 96.5 211 ALA B O 1
ATOM 5524 N N . GLY B 1 212 ? 0.944 23.516 5.465 1 95.12 212 GLY B N 1
ATOM 5525 C CA . GLY B 1 212 ? -0.229 22.688 5.234 1 95.12 212 GLY B CA 1
ATOM 5526 C C . GLY B 1 212 ? -0.97 22.328 6.508 1 95.12 212 GLY B C 1
ATOM 5527 O O . GLY B 1 212 ? -2.201 22.391 6.551 1 95.12 212 GLY B O 1
ATOM 5528 N N . SER B 1 213 ? -0.239 21.984 7.527 1 95.12 213 SER B N 1
ATOM 5529 C CA . SER B 1 213 ? -0.833 21.625 8.812 1 95.12 213 SER B CA 1
ATOM 5530 C C . SER B 1 213 ? -1.503 22.828 9.469 1 95.12 213 SER B C 1
ATOM 5532 O O . SER B 1 213 ? -2.518 22.672 10.148 1 95.12 213 SER B O 1
ATOM 5534 N N . MET B 1 214 ? -0.868 23.969 9.297 1 97.44 214 MET B N 1
ATOM 5535 C CA . MET B 1 214 ? -1.484 25.188 9.812 1 97.44 214 MET B CA 1
ATOM 5536 C C . MET B 1 214 ? -2.803 25.469 9.102 1 97.44 214 MET B C 1
ATOM 5538 O O . MET B 1 214 ? -3.766 25.906 9.727 1 97.44 214 MET B O 1
ATOM 5542 N N . GLY B 1 215 ? -2.779 25.234 7.809 1 97.06 215 GLY B N 1
ATOM 5543 C CA . GLY B 1 215 ? -4.035 25.297 7.078 1 97.06 215 GLY B CA 1
ATOM 5544 C C . GLY B 1 215 ? -5.086 24.344 7.625 1 97.06 215 GLY B C 1
ATOM 5545 O O . GLY B 1 215 ? -6.25 24.719 7.773 1 97.06 215 GLY B O 1
ATOM 5546 N N . SER B 1 216 ? -4.691 23.156 7.945 1 95.69 216 SER B N 1
ATOM 5547 C CA . SER B 1 216 ? -5.594 22.156 8.508 1 95.69 216 SER B CA 1
ATOM 5548 C C . SER B 1 216 ? -6.051 22.547 9.914 1 95.69 216 SER B C 1
ATOM 5550 O O . SER B 1 216 ? -7.18 22.25 10.305 1 95.69 216 SER B O 1
ATOM 5552 N N . THR B 1 217 ? -5.102 23.156 10.68 1 97.44 217 THR B N 1
ATOM 5553 C CA . THR B 1 217 ? -5.422 23.609 12.031 1 97.44 217 THR B CA 1
ATOM 5554 C C . THR B 1 217 ? -6.598 24.578 12.008 1 97.44 217 THR B C 1
ATOM 5556 O O . THR B 1 217 ? -7.512 24.469 12.828 1 97.44 217 THR B O 1
ATOM 5559 N N . PHE B 1 218 ? -6.566 25.438 11.078 1 97.88 218 PHE B N 1
ATOM 5560 C CA . PHE B 1 218 ? -7.637 26.406 10.922 1 97.88 218 PHE B CA 1
ATOM 5561 C C . PHE B 1 218 ? -8.492 26.094 9.703 1 97.88 218 PHE B C 1
ATOM 5563 O O . PHE B 1 218 ? -8.711 26.953 8.852 1 97.88 218 PHE B O 1
ATOM 5570 N N . SER B 1 219 ? -8.992 24.875 9.734 1 96.5 219 SER B N 1
ATOM 5571 C CA . SER B 1 219 ? -9.789 24.344 8.633 1 96.5 219 SER B CA 1
ATOM 5572 C C . SER B 1 219 ? -11.102 25.109 8.477 1 96.5 219 SER B C 1
ATOM 5574 O O . SER B 1 219 ? -11.781 25.391 9.461 1 96.5 219 SER B O 1
ATOM 5576 N N . THR B 1 220 ? -11.469 25.422 7.215 1 95.25 220 THR B N 1
ATOM 5577 C CA . THR B 1 220 ? -12.727 26.094 6.918 1 95.25 220 THR B CA 1
ATOM 5578 C C . THR B 1 220 ? -13.758 25.109 6.379 1 95.25 220 THR B C 1
ATOM 5580 O O . THR B 1 220 ? -14.859 24.984 6.918 1 95.25 220 THR B O 1
ATOM 5583 N N . ILE B 1 221 ? -13.359 24.281 5.387 1 92.19 221 ILE B N 1
ATOM 5584 C CA . ILE B 1 221 ? -14.328 23.375 4.762 1 92.19 221 ILE B CA 1
ATOM 5585 C C . ILE B 1 221 ? -13.742 21.969 4.656 1 92.19 221 ILE B C 1
ATOM 5587 O O . ILE B 1 221 ? -14.195 21.156 3.846 1 92.19 221 ILE B O 1
ATOM 5591 N N . ASN B 1 222 ? -12.656 21.688 5.391 1 93.19 222 ASN B N 1
ATOM 5592 C CA . ASN B 1 222 ? -12.023 20.375 5.387 1 93.19 222 ASN B CA 1
ATOM 5593 C C . ASN B 1 222 ? -13 19.297 5.824 1 93.19 222 ASN B C 1
ATOM 5595 O O . ASN B 1 222 ? -13.398 19.234 6.992 1 93.19 222 ASN B O 1
ATOM 5599 N N . PRO B 1 223 ? -13.383 18.406 4.926 1 89.5 223 PRO B N 1
ATOM 5600 C CA . PRO B 1 223 ? -14.391 17.391 5.254 1 89.5 223 PRO B CA 1
ATOM 5601 C C . PRO B 1 223 ? -13.906 16.406 6.312 1 89.5 223 PRO B C 1
ATOM 5603 O O . PRO B 1 223 ? -14.719 15.812 7.023 1 89.5 223 PRO B O 1
ATOM 5606 N N . PHE B 1 224 ? -12.633 16.266 6.492 1 88.25 224 PHE B N 1
ATOM 5607 C CA . PHE B 1 224 ? -12.062 15.234 7.359 1 88.25 224 PHE B CA 1
ATOM 5608 C C . PHE B 1 224 ? -11.875 15.773 8.773 1 88.25 224 PHE B C 1
ATOM 5610 O O . PHE B 1 224 ? -11.508 15.023 9.68 1 88.25 224 PHE B O 1
ATOM 5617 N N . SER B 1 225 ? -12.094 17.078 8.953 1 93.19 225 SER B N 1
ATOM 5618 C CA . SER B 1 225 ? -11.906 17.656 10.281 1 93.19 225 SER B CA 1
ATOM 5619 C C . SER B 1 225 ? -13.109 18.516 10.688 1 93.19 225 SER B C 1
ATOM 5621 O O . SER B 1 225 ? -14.047 18.016 11.312 1 93.19 225 SER B O 1
ATOM 5623 N N . VAL B 1 226 ? -13.242 19.625 10.078 1 94.44 226 VAL B N 1
ATOM 5624 C CA . VAL B 1 226 ? -14.266 20.562 10.523 1 94.44 226 VAL B CA 1
ATOM 5625 C C . VAL B 1 226 ? -15.648 20.062 10.117 1 94.44 226 VAL B C 1
ATOM 5627 O O . VAL B 1 226 ? -16.594 20.156 10.891 1 94.44 226 VAL B O 1
ATOM 5630 N N . VAL B 1 227 ? -15.82 19.531 8.922 1 91.12 227 VAL B N 1
ATOM 5631 C CA . VAL B 1 227 ? -17.141 19.125 8.438 1 91.12 227 VAL B CA 1
ATOM 5632 C C . VAL B 1 227 ? -17.625 17.922 9.227 1 91.12 227 VAL B C 1
ATOM 5634 O O . VAL B 1 227 ? -18.75 17.891 9.719 1 91.12 227 VAL B O 1
ATOM 5637 N N . ILE B 1 228 ? -16.797 16.953 9.391 1 89.69 228 ILE B N 1
ATOM 5638 C CA . ILE B 1 228 ? -17.203 15.758 10.125 1 89.69 228 ILE B CA 1
ATOM 5639 C C . ILE B 1 228 ? -17.422 16.109 11.594 1 89.69 228 ILE B C 1
ATOM 5641 O O . ILE B 1 228 ? -18.344 15.578 12.234 1 89.69 228 ILE B O 1
ATOM 5645 N N . ALA B 1 229 ? -16.609 16.969 12.188 1 95 229 ALA B N 1
ATOM 5646 C CA . ALA B 1 229 ? -16.766 17.391 13.578 1 95 229 ALA B CA 1
ATOM 5647 C C . ALA B 1 229 ? -18.078 18.172 13.766 1 95 229 ALA B C 1
ATOM 5649 O O . ALA B 1 229 ? -18.781 17.953 14.75 1 95 229 ALA B O 1
ATOM 5650 N N . SER B 1 230 ? -18.375 19.016 12.875 1 95 230 SER B N 1
ATOM 5651 C CA . SER B 1 230 ? -19.594 19.812 12.93 1 95 230 SER B CA 1
ATOM 5652 C C . SER B 1 230 ? -20.828 18.922 12.797 1 95 230 SER B C 1
ATOM 5654 O O . SER B 1 230 ? -21.797 19.078 13.547 1 95 230 SER B O 1
ATOM 5656 N N . ASN B 1 231 ? -20.719 18.047 11.859 1 90.75 231 ASN B N 1
ATOM 5657 C CA . ASN B 1 231 ? -21.828 17.094 11.688 1 90.75 231 ASN B CA 1
ATOM 5658 C C . ASN B 1 231 ? -22.031 16.25 12.938 1 90.75 231 ASN B C 1
ATOM 5660 O O . ASN B 1 231 ? -23.172 16.016 13.352 1 90.75 231 ASN B O 1
ATOM 5664 N N . ALA B 1 232 ? -21.016 15.805 13.531 1 90.69 232 ALA B N 1
ATOM 5665 C CA . ALA B 1 232 ? -21.078 14.984 14.742 1 90.69 232 ALA B CA 1
ATOM 5666 C C . ALA B 1 232 ? -21.562 15.812 15.93 1 90.69 232 ALA B C 1
ATOM 5668 O O . ALA B 1 232 ? -22.047 15.258 16.922 1 90.69 232 ALA B O 1
ATOM 5669 N N . ALA B 1 233 ? -21.359 17.141 15.812 1 93.69 233 ALA B N 1
ATOM 5670 C CA . ALA B 1 233 ? -21.828 18.062 16.844 1 93.69 233 ALA B CA 1
ATOM 5671 C C . ALA B 1 233 ? -23.266 18.484 16.594 1 93.69 233 ALA B C 1
ATOM 5673 O O . ALA B 1 233 ? -23.875 19.172 17.406 1 93.69 233 ALA B O 1
ATOM 5674 N N . GLY B 1 234 ? -23.812 18.141 15.477 1 89 234 GLY B N 1
ATOM 5675 C CA . GLY B 1 234 ? -25.203 18.438 15.148 1 89 234 GLY B CA 1
ATOM 5676 C C . GLY B 1 234 ? -25.391 19.844 14.602 1 89 234 GLY B C 1
ATOM 5677 O O . GLY B 1 234 ? -26.469 20.422 14.758 1 89 234 GLY B O 1
ATOM 5678 N N . ILE B 1 235 ? -24.422 20.422 14.008 1 92.38 235 ILE B N 1
ATOM 5679 C CA . ILE B 1 235 ? -24.531 21.766 13.484 1 92.38 235 ILE B CA 1
ATOM 5680 C C . ILE B 1 235 ? -23.969 21.828 12.07 1 92.38 235 ILE B C 1
ATOM 5682 O O . ILE B 1 235 ? -23.172 20.969 11.68 1 92.38 235 ILE B O 1
ATOM 5686 N N . PRO B 1 236 ? -24.406 22.844 11.328 1 91.94 236 PRO B N 1
ATOM 5687 C CA . PRO B 1 236 ? -23.781 23.031 10.016 1 91.94 236 PRO B CA 1
ATOM 5688 C C . PRO B 1 236 ? -22.328 23.516 10.125 1 91.94 236 PRO B C 1
ATOM 5690 O O . PRO B 1 236 ? -22.016 24.312 11.008 1 91.94 236 PRO B O 1
ATOM 5693 N N . PHE B 1 237 ? -21.484 23.047 9.172 1 92.19 237 PHE B N 1
ATOM 5694 C CA . PHE B 1 237 ? -20.062 23.375 9.227 1 92.19 237 PHE B CA 1
ATOM 5695 C C . PHE B 1 237 ? -19.828 24.844 8.953 1 92.19 237 PHE B C 1
ATOM 5697 O O . PHE B 1 237 ? -18.75 25.375 9.258 1 92.19 237 PHE B O 1
ATOM 5704 N N . THR B 1 238 ? -20.812 25.531 8.43 1 94.06 238 THR B N 1
ATOM 5705 C CA . THR B 1 238 ? -20.672 26.938 8.094 1 94.06 238 THR B CA 1
ATOM 5706 C C . THR B 1 238 ? -20.672 27.797 9.359 1 94.06 238 THR B C 1
ATOM 5708 O O . THR B 1 238 ? -20.219 28.938 9.344 1 94.06 238 THR B O 1
ATOM 5711 N N . GLU B 1 239 ? -21.281 27.203 10.406 1 94.06 239 GLU B N 1
ATOM 5712 C CA . GLU B 1 239 ? -21.234 27.938 11.672 1 94.06 239 GLU B CA 1
ATOM 5713 C C . GLU B 1 239 ? -19.797 28.047 12.195 1 94.06 239 GLU B C 1
ATOM 5715 O O . GLU B 1 239 ? -19.078 27.047 12.258 1 94.06 239 GLU B O 1
ATOM 5720 N N . GLY B 1 240 ? -19.312 29.297 12.555 1 94.31 240 GLY B N 1
ATOM 5721 C CA . GLY B 1 240 ? -17.984 29.531 13.078 1 94.31 240 GLY B CA 1
ATOM 5722 C C . GLY B 1 240 ? -16.938 29.719 11.984 1 94.31 240 GLY B C 1
ATOM 5723 O O . GLY B 1 240 ? -15.766 29.938 12.273 1 94.31 240 GLY B O 1
ATOM 5724 N N . ILE B 1 241 ? -17.406 29.656 10.695 1 96.56 241 ILE B N 1
ATOM 5725 C CA . ILE B 1 241 ? -16.469 29.672 9.578 1 96.56 241 ILE B CA 1
ATOM 5726 C C . ILE B 1 241 ? -15.742 31.016 9.539 1 96.56 241 ILE B C 1
ATOM 5728 O O . ILE B 1 241 ? -14.586 31.078 9.125 1 96.56 241 ILE B O 1
ATOM 5732 N N . VAL B 1 242 ? -16.312 32.094 10.008 1 96.62 242 VAL B N 1
ATOM 5733 C CA . VAL B 1 242 ? -15.711 33.438 9.984 1 96.62 242 VAL B CA 1
ATOM 5734 C C . VAL B 1 242 ? -14.477 33.469 10.883 1 96.62 242 VAL B C 1
ATOM 5736 O O . VAL B 1 242 ? -13.406 33.906 10.469 1 96.62 242 VAL B O 1
ATOM 5739 N N . PHE B 1 243 ? -14.594 32.969 12.133 1 97 243 PHE B N 1
ATOM 5740 C CA . PHE B 1 243 ? -13.484 32.969 13.078 1 97 243 PHE B CA 1
ATOM 5741 C C . PHE B 1 243 ? -12.391 32 12.625 1 97 243 PHE B C 1
ATOM 5743 O O . PHE B 1 243 ? -11.203 32.281 12.828 1 97 243 PHE B O 1
ATOM 5750 N N . ARG B 1 244 ? -12.773 30.891 12.016 1 97.88 244 ARG B N 1
ATOM 5751 C CA . ARG B 1 244 ? -11.781 29.953 11.5 1 97.88 244 ARG B CA 1
ATOM 5752 C C . ARG B 1 244 ? -11.016 30.562 10.32 1 97.88 244 ARG B C 1
ATOM 5754 O O . ARG B 1 244 ? -9.812 30.359 10.188 1 97.88 244 ARG B O 1
ATOM 5761 N N . THR B 1 245 ? -11.773 31.312 9.508 1 98 245 THR B N 1
ATOM 5762 C CA . THR B 1 245 ? -11.141 31.984 8.383 1 98 245 THR B CA 1
ATOM 5763 C C . THR B 1 245 ? -10.195 33.094 8.867 1 98 245 THR B C 1
ATOM 5765 O O . THR B 1 245 ? -9.07 33.219 8.367 1 98 245 THR B O 1
ATOM 5768 N N . LEU B 1 246 ? -10.648 33.875 9.781 1 97.94 246 LEU B N 1
ATOM 5769 C CA . LEU B 1 246 ? -9.805 34.906 10.367 1 97.94 246 LEU B CA 1
ATOM 5770 C C . LEU B 1 246 ? -8.562 34.281 11.016 1 97.94 246 LEU B C 1
ATOM 5772 O O . LEU B 1 246 ? -7.457 34.812 10.859 1 97.94 246 LEU B O 1
ATOM 5776 N N . GLY B 1 247 ? -8.789 33.25 11.812 1 98.12 247 GLY B N 1
ATOM 5777 C CA . GLY B 1 247 ? -7.672 32.531 12.398 1 98.12 247 GLY B CA 1
ATOM 5778 C C . GLY B 1 247 ? -6.676 32.031 11.367 1 98.12 247 GLY B C 1
ATOM 5779 O O . GLY B 1 247 ? -5.461 32.094 11.586 1 98.12 247 GLY B O 1
ATOM 5780 N N . LEU B 1 248 ? -7.219 31.516 10.195 1 98.31 248 LEU B N 1
ATOM 5781 C CA . LEU B 1 248 ? -6.379 31 9.117 1 98.31 248 LEU B CA 1
ATOM 5782 C C . LEU B 1 248 ? -5.484 32.094 8.562 1 98.31 248 LEU B C 1
ATOM 5784 O O . LEU B 1 248 ? -4.293 31.891 8.336 1 98.31 248 LEU B O 1
ATOM 5788 N N . ILE B 1 249 ? -6.035 33.25 8.344 1 98.44 249 ILE B N 1
ATOM 5789 C CA . ILE B 1 249 ? -5.305 34.375 7.754 1 98.44 249 ILE B CA 1
ATOM 5790 C C . ILE B 1 249 ? -4.188 34.812 8.703 1 98.44 249 ILE B C 1
ATOM 5792 O O . ILE B 1 249 ? -3.045 35 8.281 1 98.44 249 ILE B O 1
ATOM 5796 N N . ILE B 1 250 ? -4.504 34.938 9.953 1 98.56 250 ILE B N 1
ATOM 5797 C CA . ILE B 1 250 ? -3.521 35.344 10.938 1 98.56 250 ILE B CA 1
ATOM 5798 C C . ILE B 1 250 ? -2.461 34.281 11.117 1 98.56 250 ILE B C 1
ATOM 5800 O O . ILE B 1 250 ? -1.264 34.562 11.148 1 98.56 250 ILE B O 1
ATOM 5804 N N . ALA B 1 251 ? -2.881 33.062 11.281 1 98.31 251 ALA B N 1
ATOM 5805 C CA . ALA B 1 251 ? -1.954 31.938 11.477 1 98.31 251 ALA B CA 1
ATOM 5806 C C . ALA B 1 251 ? -1.014 31.797 10.281 1 98.31 251 ALA B C 1
ATOM 5808 O O . ALA B 1 251 ? 0.176 31.516 10.445 1 98.31 251 ALA B O 1
ATOM 5809 N N . PHE B 1 252 ? -1.629 31.938 9.016 1 98.38 252 PHE B N 1
ATOM 5810 C CA . PHE B 1 252 ? -0.797 31.844 7.82 1 98.38 252 PHE B CA 1
ATOM 5811 C C . PHE B 1 252 ? 0.243 32.969 7.809 1 98.38 252 PHE B C 1
ATOM 5813 O O . PHE B 1 252 ? 1.403 32.75 7.461 1 98.38 252 PHE B O 1
ATOM 5820 N N . SER B 1 253 ? -0.161 34.125 8.227 1 98.56 253 SER B N 1
ATOM 5821 C CA . SER B 1 253 ? 0.767 35.25 8.297 1 98.56 253 SER B CA 1
ATOM 5822 C C . SER B 1 253 ? 1.882 34.969 9.297 1 98.56 253 SER B C 1
ATOM 5824 O O . SER B 1 253 ? 3.043 35.312 9.047 1 98.56 253 SER B O 1
ATOM 5826 N N . VAL B 1 254 ? 1.566 34.375 10.383 1 98.44 254 VAL B N 1
ATOM 5827 C CA . VAL B 1 254 ? 2.555 34.062 11.414 1 98.44 254 VAL B CA 1
ATOM 5828 C C . VAL B 1 254 ? 3.533 33.031 10.891 1 98.44 254 VAL B C 1
ATOM 5830 O O . VAL B 1 254 ? 4.742 33.125 11.102 1 98.44 254 VAL B O 1
ATOM 5833 N N . VAL B 1 255 ? 3.023 31.984 10.164 1 98 255 VAL B N 1
ATOM 5834 C CA . VAL B 1 255 ? 3.869 30.938 9.617 1 98 255 VAL B CA 1
ATOM 5835 C C . VAL B 1 255 ? 4.832 31.531 8.586 1 98 255 VAL B C 1
ATOM 5837 O O . VAL B 1 255 ? 6.023 31.219 8.594 1 98 255 VAL B O 1
ATOM 5840 N N . ILE B 1 256 ? 4.277 32.406 7.738 1 98.12 256 ILE B N 1
ATOM 5841 C CA . ILE B 1 256 ? 5.102 33 6.695 1 98.12 256 ILE B CA 1
ATOM 5842 C C . ILE B 1 256 ? 6.172 33.875 7.328 1 98.12 256 ILE B C 1
ATOM 5844 O O . ILE B 1 256 ? 7.328 33.875 6.906 1 98.12 256 ILE B O 1
ATOM 5848 N N . SER B 1 257 ? 5.801 34.656 8.297 1 98.25 257 SER B N 1
ATOM 5849 C CA . SER B 1 257 ? 6.762 35.5 8.992 1 98.25 257 SER B CA 1
ATOM 5850 C C . SER B 1 257 ? 7.832 34.656 9.688 1 98.25 257 SER B C 1
ATOM 5852 O O . SER B 1 257 ? 9.008 35.031 9.688 1 98.25 257 SER B O 1
ATOM 5854 N N . TYR B 1 258 ? 7.426 33.594 10.312 1 97.81 258 TYR B N 1
ATOM 5855 C CA . TYR B 1 258 ? 8.352 32.688 10.984 1 97.81 258 TYR B CA 1
ATOM 5856 C C . TYR B 1 258 ? 9.328 32.062 9.984 1 97.81 258 TYR B C 1
ATOM 5858 O O . TYR B 1 258 ? 10.539 32.031 10.234 1 97.81 258 TYR B O 1
ATOM 5866 N N . LEU B 1 259 ? 8.805 31.609 8.844 1 97.25 259 LEU B N 1
ATOM 5867 C CA . LEU B 1 259 ? 9.641 31.016 7.805 1 97.25 259 LEU B CA 1
ATOM 5868 C C . LEU B 1 259 ? 10.586 32.062 7.203 1 97.25 259 LEU B C 1
ATOM 5870 O O . LEU B 1 259 ? 11.734 31.75 6.875 1 97.25 259 LEU B O 1
ATOM 5874 N N . TYR B 1 260 ? 10.031 33.25 6.984 1 96.44 260 TYR B N 1
ATOM 5875 C CA . TYR B 1 260 ? 10.859 34.312 6.461 1 96.44 260 TYR B CA 1
ATOM 5876 C C . TYR B 1 260 ? 12.016 34.625 7.406 1 96.44 260 TYR B C 1
ATOM 5878 O O . TYR B 1 260 ? 13.164 34.781 6.973 1 96.44 260 TYR B O 1
ATOM 5886 N N . TRP B 1 261 ? 11.695 34.781 8.727 1 96.12 261 TRP B N 1
ATOM 5887 C CA . TRP B 1 261 ? 12.711 35.031 9.742 1 96.12 261 TRP B CA 1
ATOM 5888 C C . TRP B 1 261 ? 13.773 33.906 9.719 1 96.12 261 TRP B C 1
ATOM 5890 O O . TRP B 1 261 ? 14.969 34.219 9.703 1 96.12 261 TRP B O 1
ATOM 5900 N N . TYR B 1 262 ? 13.344 32.656 9.688 1 95.62 262 TYR B N 1
ATOM 5901 C CA . TYR B 1 262 ? 14.266 31.531 9.695 1 95.62 262 TYR B CA 1
ATOM 5902 C C . TYR B 1 262 ? 15.109 31.5 8.43 1 95.62 262 TYR B C 1
ATOM 5904 O O . TYR B 1 262 ? 16.312 31.266 8.484 1 95.62 262 TYR B O 1
ATOM 5912 N N . ALA B 1 263 ? 14.43 31.734 7.277 1 93.94 263 ALA B N 1
ATOM 5913 C CA . ALA B 1 263 ? 15.117 31.719 5.984 1 93.94 263 ALA B CA 1
ATOM 5914 C C . ALA B 1 263 ? 16.203 32.781 5.93 1 93.94 263 ALA B C 1
ATOM 5916 O O . ALA B 1 263 ? 17.297 32.562 5.41 1 93.94 263 ALA B O 1
ATOM 5917 N N . LYS B 1 264 ? 15.891 33.938 6.355 1 92.75 264 LYS B N 1
ATOM 5918 C CA . LYS B 1 264 ? 16.844 35.031 6.375 1 92.75 264 LYS B CA 1
ATOM 5919 C C . LYS B 1 264 ? 18.047 34.688 7.258 1 92.75 264 LYS B C 1
ATOM 5921 O O . LYS B 1 264 ? 19.188 34.969 6.883 1 92.75 264 LYS B O 1
ATOM 5926 N N . LYS B 1 265 ? 17.766 34.094 8.406 1 93.31 265 LYS B N 1
ATOM 5927 C CA . LYS B 1 265 ? 18.844 33.719 9.32 1 93.31 265 LYS B CA 1
ATOM 5928 C C . LYS B 1 265 ? 19.75 32.656 8.695 1 93.31 265 LYS B C 1
ATOM 5930 O O . LYS B 1 265 ? 20.969 32.688 8.859 1 93.31 265 LYS B O 1
ATOM 5935 N N . VAL B 1 266 ? 19.156 31.656 8.008 1 90.75 266 VAL B N 1
ATOM 5936 C CA . VAL B 1 266 ? 19.906 30.562 7.406 1 90.75 266 VAL B CA 1
ATOM 5937 C C . VAL B 1 266 ? 20.734 31.078 6.234 1 90.75 266 VAL B C 1
ATOM 5939 O O . VAL B 1 266 ? 21.859 30.625 6.016 1 90.75 266 VAL B O 1
ATOM 5942 N N . LYS B 1 267 ? 20.172 31.984 5.477 1 87.69 267 LYS B N 1
ATOM 5943 C CA . LYS B 1 267 ? 20.891 32.562 4.344 1 87.69 267 LYS B CA 1
ATOM 5944 C C . LYS B 1 267 ? 22.062 33.406 4.816 1 87.69 267 LYS B C 1
ATOM 5946 O O . LYS B 1 267 ? 23.125 33.438 4.172 1 87.69 267 LYS B O 1
ATOM 5951 N N . GLN B 1 268 ? 21.953 34.062 5.922 1 89.5 268 GLN B N 1
ATOM 5952 C CA . GLN B 1 268 ? 23 34.906 6.48 1 89.5 268 GLN B CA 1
ATOM 5953 C C . GLN B 1 268 ? 24.062 34.062 7.172 1 89.5 268 GLN B C 1
ATOM 5955 O O . GLN B 1 268 ? 25.266 34.312 7.031 1 89.5 268 GLN B O 1
ATOM 5960 N N . THR B 1 269 ? 23.562 33.094 7.965 1 90.75 269 THR B N 1
ATOM 5961 C CA . THR B 1 269 ? 24.453 32.188 8.703 1 90.75 269 THR B CA 1
ATOM 5962 C C . THR B 1 269 ? 23.984 30.75 8.594 1 90.75 269 THR B C 1
ATOM 5964 O O . THR B 1 269 ? 23.203 30.281 9.422 1 90.75 269 THR B O 1
ATOM 5967 N N . PRO B 1 270 ? 24.578 30.047 7.711 1 85.56 270 PRO B N 1
ATOM 5968 C CA . PRO B 1 270 ? 24.141 28.656 7.473 1 85.56 270 PRO B CA 1
ATOM 5969 C C . PRO B 1 270 ? 24.25 27.781 8.719 1 85.56 270 PRO B C 1
ATOM 5971 O O . PRO B 1 270 ? 23.484 26.844 8.883 1 85.56 270 PRO B O 1
ATOM 5974 N N . SER B 1 271 ? 25.125 28.141 9.562 1 86 271 SER B N 1
ATOM 5975 C CA . SER B 1 271 ? 25.328 27.344 10.766 1 86 271 SER B CA 1
ATOM 5976 C C . SER B 1 271 ? 24.172 27.516 11.742 1 86 271 SER B C 1
ATOM 5978 O O . SER B 1 271 ? 24.031 26.75 12.695 1 86 271 SER B O 1
ATOM 5980 N N . PHE B 1 272 ? 23.406 28.438 11.43 1 84.88 272 PHE B N 1
ATOM 5981 C CA . PHE B 1 272 ? 22.219 28.672 12.242 1 84.88 272 PHE B CA 1
ATOM 5982 C C . PHE B 1 272 ? 21.188 27.562 12.039 1 84.88 272 PHE B C 1
ATOM 5984 O O . PHE B 1 272 ? 20.328 27.344 12.891 1 84.88 272 PHE B O 1
ATOM 5991 N N . SER B 1 273 ? 21.281 26.891 11 1 87.75 273 SER B N 1
ATOM 5992 C CA . SER B 1 273 ? 20.312 25.875 10.633 1 87.75 273 SER B CA 1
ATOM 5993 C C . SER B 1 273 ? 20.203 24.797 11.703 1 87.75 273 SER B C 1
ATOM 5995 O O . SER B 1 273 ? 21.219 24.312 12.211 1 87.75 273 SER B O 1
ATOM 5997 N N . TYR B 1 274 ? 19 24.406 11.992 1 83 274 TYR B N 1
ATOM 5998 C CA . TYR B 1 274 ? 18.75 23.328 12.945 1 83 274 TYR B CA 1
ATOM 5999 C C . TYR B 1 274 ? 19.219 21.984 12.383 1 83 274 TYR B C 1
ATOM 6001 O O . TYR B 1 274 ? 19.375 21.016 13.125 1 83 274 TYR B O 1
ATOM 6009 N N . THR B 1 275 ? 19.438 21.922 11.086 1 81.81 275 THR B N 1
ATOM 6010 C CA . THR B 1 275 ? 19.812 20.688 10.422 1 81.81 275 THR B CA 1
ATOM 6011 C C . THR B 1 275 ? 21.188 20.828 9.773 1 81.81 275 THR B C 1
ATOM 6013 O O . THR B 1 275 ? 21.5 20.125 8.805 1 81.81 275 THR B O 1
ATOM 6016 N N . TYR B 1 276 ? 21.938 21.688 10.234 1 80.81 276 TYR B N 1
ATOM 6017 C CA . TYR B 1 276 ? 23.234 21.969 9.641 1 80.81 276 TYR B CA 1
ATOM 6018 C C . TYR B 1 276 ? 24.109 20.719 9.633 1 80.81 276 TYR B C 1
ATOM 6020 O O . TYR B 1 276 ? 24.859 20.484 8.688 1 80.81 276 TYR B O 1
ATOM 6028 N N . SER B 1 277 ? 23.953 19.938 10.656 1 77.88 277 SER B N 1
ATOM 6029 C CA . SER B 1 277 ? 24.812 18.766 10.797 1 77.88 277 SER B CA 1
ATOM 6030 C C . SER B 1 277 ? 24.547 17.75 9.688 1 77.88 277 SER B C 1
ATOM 6032 O O . SER B 1 277 ? 25.438 16.969 9.328 1 77.88 277 SER B O 1
ATOM 6034 N N . ASP B 1 278 ? 23.359 17.781 9.094 1 80.69 278 ASP B N 1
ATOM 6035 C CA . ASP B 1 278 ? 22.984 16.766 8.117 1 80.69 278 ASP B CA 1
ATOM 6036 C C . ASP B 1 278 ? 22.938 17.359 6.707 1 80.69 278 ASP B C 1
ATOM 6038 O O . ASP B 1 278 ? 22.453 16.719 5.773 1 80.69 278 ASP B O 1
ATOM 6042 N N . HIS B 1 279 ? 23.469 18.547 6.641 1 84.44 279 HIS B N 1
ATOM 6043 C CA . HIS B 1 279 ? 23.266 19.25 5.383 1 84.44 279 HIS B CA 1
ATOM 6044 C C . HIS B 1 279 ? 23.984 18.562 4.234 1 84.44 279 HIS B C 1
ATOM 6046 O O . HIS B 1 279 ? 23.453 18.484 3.119 1 84.44 279 HIS B O 1
ATOM 6052 N N . GLU B 1 280 ? 25.109 18.016 4.383 1 81.62 280 GLU B N 1
ATOM 6053 C CA . GLU B 1 280 ? 25.859 17.359 3.312 1 81.62 280 GLU B CA 1
ATOM 6054 C C . GLU B 1 280 ? 25.156 16.094 2.84 1 81.62 280 GLU B C 1
ATOM 6056 O O . GLU B 1 280 ? 25.031 15.859 1.636 1 81.62 280 GLU B O 1
ATOM 6061 N N . ALA B 1 281 ? 24.75 15.383 3.873 1 80.38 281 ALA B N 1
ATOM 6062 C CA . ALA B 1 281 ? 24.062 14.148 3.543 1 80.38 281 ALA B CA 1
ATOM 6063 C C . ALA B 1 281 ? 22.75 14.43 2.818 1 80.38 281 ALA B C 1
ATOM 6065 O O . ALA B 1 281 ? 22.375 13.703 1.898 1 80.38 281 ALA B O 1
ATOM 6066 N N . PHE B 1 282 ? 22.125 15.367 3.262 1 83.88 282 PHE B N 1
ATOM 6067 C CA . PHE B 1 282 ? 20.844 15.75 2.672 1 83.88 282 PHE B CA 1
ATOM 6068 C C . PHE B 1 282 ? 21.031 16.25 1.246 1 83.88 282 PHE B C 1
ATOM 6070 O O . PHE B 1 282 ? 20.281 15.883 0.348 1 83.88 282 PHE B O 1
ATOM 6077 N N . GLU B 1 283 ? 22.062 17.031 1.042 1 83.56 283 GLU B N 1
ATOM 6078 C CA . GLU B 1 283 ? 22.359 17.547 -0.291 1 83.56 283 GLU B CA 1
ATOM 6079 C C . GLU B 1 283 ? 22.781 16.422 -1.235 1 83.56 283 GLU B C 1
ATOM 6081 O O . GLU B 1 283 ? 22.375 16.406 -2.4 1 83.56 283 GLU B O 1
ATOM 6086 N N . LYS B 1 284 ? 23.531 15.594 -0.75 1 81.81 284 LYS B N 1
ATOM 6087 C CA . LYS B 1 284 ? 23.984 14.469 -1.566 1 81.81 284 LYS B CA 1
ATOM 6088 C C . LYS B 1 284 ? 22.797 13.609 -2.008 1 81.81 284 LYS B C 1
ATOM 6090 O O . LYS B 1 284 ? 22.75 13.156 -3.154 1 81.81 284 LYS B O 1
ATOM 6095 N N . ARG B 1 285 ? 21.906 13.5 -1.161 1 78.12 285 ARG B N 1
ATOM 6096 C CA . ARG B 1 285 ? 20.766 12.648 -1.428 1 78.12 285 ARG B CA 1
ATOM 6097 C C . ARG B 1 285 ? 19.828 13.297 -2.443 1 78.12 285 ARG B C 1
ATOM 6099 O O . ARG B 1 285 ? 19.281 12.617 -3.314 1 78.12 285 ARG B O 1
ATOM 6106 N N . PHE B 1 286 ? 19.641 14.57 -2.367 1 80.38 286 PHE B N 1
ATOM 6107 C CA . PHE B 1 286 ? 18.547 15.188 -3.121 1 80.38 286 PHE B CA 1
ATOM 6108 C C . PHE B 1 286 ? 19.094 16 -4.289 1 80.38 286 PHE B C 1
ATOM 6110 O O . PHE B 1 286 ? 18.359 16.344 -5.211 1 80.38 286 PHE B O 1
ATOM 6117 N N . LEU B 1 287 ? 20.406 16.281 -4.332 1 77.19 287 LEU B N 1
ATOM 6118 C CA . LEU B 1 287 ? 20.969 17.109 -5.391 1 77.19 287 LEU B CA 1
ATOM 6119 C C . LEU B 1 287 ? 21.859 16.297 -6.309 1 77.19 287 LEU B C 1
ATOM 6121 O O . LEU B 1 287 ? 22.281 16.766 -7.363 1 77.19 287 LEU B O 1
ATOM 6125 N N . GLU B 1 288 ? 22.141 15.109 -5.863 1 70.69 288 GLU B N 1
ATOM 6126 C CA . GLU B 1 288 ? 23.094 14.32 -6.633 1 70.69 288 GLU B CA 1
ATOM 6127 C C . GLU B 1 288 ? 22.656 14.18 -8.086 1 70.69 288 GLU B C 1
ATOM 6129 O O . GLU B 1 288 ? 23.484 14.305 -9 1 70.69 288 GLU B O 1
ATOM 6134 N N . ASP B 1 289 ? 21.375 14.016 -8.266 1 64.25 289 ASP B N 1
ATOM 6135 C CA . ASP B 1 289 ? 20.922 13.742 -9.625 1 64.25 289 ASP B CA 1
ATOM 6136 C C . ASP B 1 289 ? 20.375 15 -10.289 1 64.25 289 ASP B C 1
ATOM 6138 O O . ASP B 1 289 ? 19.828 14.938 -11.391 1 64.25 289 ASP B O 1
ATOM 6142 N N . VAL B 1 290 ? 20.547 16.094 -9.516 1 69.44 290 VAL B N 1
ATOM 6143 C CA . VAL B 1 290 ? 19.969 17.312 -10.062 1 69.44 290 VAL B CA 1
ATOM 6144 C C . VAL B 1 290 ? 21.078 18.172 -10.664 1 69.44 290 VAL B C 1
ATOM 6146 O O . VAL B 1 290 ? 22.062 18.5 -9.992 1 69.44 290 VAL B O 1
ATOM 6149 N N . ASN B 1 291 ? 21.125 18.219 -11.945 1 67.56 291 ASN B N 1
ATOM 6150 C CA . ASN B 1 291 ? 22.016 19.156 -12.625 1 67.56 291 ASN B CA 1
ATOM 6151 C C . ASN B 1 291 ? 21.266 20.375 -13.117 1 67.56 291 ASN B C 1
ATOM 6153 O O . ASN B 1 291 ? 20.656 20.359 -14.188 1 67.56 291 ASN B O 1
ATOM 6157 N N . LEU B 1 292 ? 21.391 21.375 -12.297 1 66.5 292 LEU B N 1
ATOM 6158 C CA . LEU B 1 292 ? 20.656 22.594 -12.602 1 66.5 292 LEU B CA 1
ATOM 6159 C C . LEU B 1 292 ? 21.234 23.281 -13.836 1 66.5 292 LEU B C 1
ATOM 6161 O O . LEU B 1 292 ? 20.578 24.141 -14.445 1 66.5 292 LEU B O 1
ATOM 6165 N N . ASP B 1 293 ? 22.328 22.875 -14.117 1 65.56 293 ASP B N 1
ATOM 6166 C CA . ASP B 1 293 ? 22.984 23.516 -15.258 1 65.56 293 ASP B CA 1
ATOM 6167 C C . ASP B 1 293 ? 22.766 22.703 -16.531 1 65.56 293 ASP B C 1
ATOM 6169 O O . ASP B 1 293 ? 23.047 23.188 -17.641 1 65.56 293 ASP B O 1
ATOM 6173 N N . ALA B 1 294 ? 22.266 21.547 -16.391 1 66.62 294 ALA B N 1
ATOM 6174 C CA . ALA B 1 294 ? 22.062 20.75 -17.594 1 66.62 294 ALA B CA 1
ATOM 6175 C C . ALA B 1 294 ? 20.812 21.203 -18.344 1 66.62 294 ALA B C 1
ATOM 6177 O O . ALA B 1 294 ? 19.828 21.609 -17.734 1 66.62 294 ALA B O 1
ATOM 6178 N N . PRO B 1 295 ? 21.062 21.406 -19.656 1 67.31 295 PRO B N 1
ATOM 6179 C CA . PRO B 1 295 ? 19.875 21.766 -20.438 1 67.31 295 PRO B CA 1
ATOM 6180 C C . PRO B 1 295 ? 18.75 20.75 -20.281 1 67.31 295 PRO B C 1
ATOM 6182 O O . PRO B 1 295 ? 18.969 19.531 -20.391 1 67.31 295 PRO B O 1
ATOM 6185 N N . ALA B 1 296 ? 17.812 21.266 -19.734 1 73.19 296 ALA B N 1
ATOM 6186 C CA . ALA B 1 296 ? 16.625 20.422 -19.609 1 73.19 296 ALA B CA 1
ATOM 6187 C C . ALA B 1 296 ? 15.438 21.031 -20.344 1 73.19 296 ALA B C 1
ATOM 6189 O O . ALA B 1 296 ? 14.656 21.797 -19.781 1 73.19 296 ALA B O 1
ATOM 6190 N N . PRO B 1 297 ? 15.445 20.734 -21.703 1 82.19 297 PRO B N 1
ATOM 6191 C CA . PRO B 1 297 ? 14.367 21.359 -22.484 1 82.19 297 PRO B CA 1
ATOM 6192 C C . PRO B 1 297 ? 12.984 21.062 -21.906 1 82.19 297 PRO B C 1
ATOM 6194 O O . PRO B 1 297 ? 12.703 19.938 -21.484 1 82.19 297 PRO B O 1
ATOM 6197 N N . PHE B 1 298 ? 12.352 22.141 -21.766 1 88.5 298 PHE B N 1
ATOM 6198 C CA . PHE B 1 298 ? 10.977 22.109 -21.281 1 88.5 298 PHE B CA 1
ATOM 6199 C C . PHE B 1 298 ? 10 22.078 -22.453 1 88.5 298 PHE B C 1
ATOM 6201 O O . PHE B 1 298 ? 9.266 23.047 -22.688 1 88.5 298 PHE B O 1
ATOM 6208 N N . ASN B 1 299 ? 9.93 20.953 -23.141 1 91.19 299 ASN B N 1
ATOM 6209 C CA . ASN B 1 299 ? 9.117 20.797 -24.328 1 91.19 299 ASN B CA 1
ATOM 6210 C C . ASN B 1 299 ? 7.637 20.625 -23.984 1 91.19 299 ASN B C 1
ATOM 6212 O O . ASN B 1 299 ? 7.266 20.609 -22.812 1 91.19 299 ASN B O 1
ATOM 6216 N N . ILE B 1 300 ? 6.871 20.578 -25 1 93.62 300 ILE B N 1
ATOM 6217 C CA . ILE B 1 300 ? 5.418 20.547 -24.875 1 93.62 300 ILE B CA 1
ATOM 6218 C C . ILE B 1 300 ? 4.984 19.281 -24.141 1 93.62 300 ILE B C 1
ATOM 6220 O O . ILE B 1 300 ? 4.023 19.297 -23.375 1 93.62 300 ILE B O 1
ATOM 6224 N N . ARG B 1 301 ? 5.633 18.328 -24.406 1 94.88 301 ARG B N 1
ATOM 6225 C CA . ARG B 1 301 ? 5.316 17.047 -23.75 1 94.88 301 ARG B CA 1
ATOM 6226 C C . ARG B 1 301 ? 5.531 17.141 -22.25 1 94.88 301 ARG B C 1
ATOM 6228 O O . ARG B 1 301 ? 4.676 16.703 -21.469 1 94.88 301 ARG B O 1
ATOM 6235 N N . LYS B 1 302 ? 6.645 17.594 -21.891 1 94.12 302 LYS B N 1
ATOM 6236 C CA . LYS B 1 302 ? 6.957 17.75 -20.469 1 94.12 302 LYS B CA 1
ATOM 6237 C C . LYS B 1 302 ? 5.996 18.719 -19.781 1 94.12 302 LYS B C 1
ATOM 6239 O O . LYS B 1 302 ? 5.602 18.5 -18.641 1 94.12 302 LYS B O 1
ATOM 6244 N N . LYS B 1 303 ? 5.633 19.75 -20.469 1 93.88 303 LYS B N 1
ATOM 6245 C CA . LYS B 1 303 ? 4.664 20.703 -19.922 1 93.88 303 LYS B CA 1
ATOM 6246 C C . LYS B 1 303 ? 3.305 20.047 -19.719 1 93.88 303 LYS B C 1
ATOM 6248 O O . LYS B 1 303 ? 2.641 20.297 -18.703 1 93.88 303 LYS B O 1
ATOM 6253 N N . LEU B 1 304 ? 2.93 19.312 -20.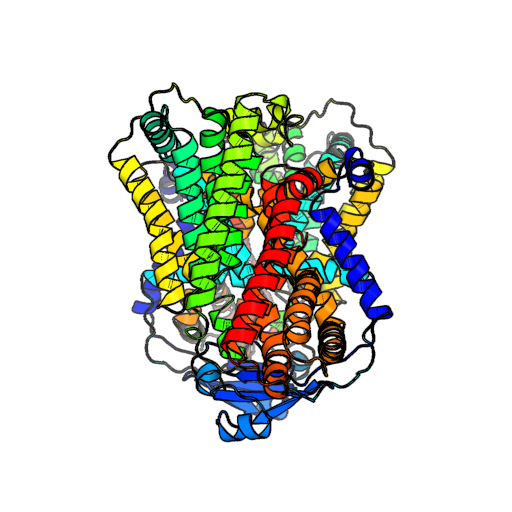672 1 96.69 304 LEU B N 1
ATOM 6254 C CA . LEU B 1 304 ? 1.656 18.609 -20.578 1 96.69 304 LEU B CA 1
ATOM 6255 C C . LEU B 1 304 ? 1.665 17.641 -19.391 1 96.69 304 LEU B C 1
ATOM 6257 O O . LEU B 1 304 ? 0.677 17.531 -18.672 1 96.69 304 LEU B O 1
ATOM 6261 N N . ILE B 1 305 ? 2.803 16.938 -19.266 1 96.69 305 ILE B N 1
ATOM 6262 C CA . ILE B 1 305 ? 2.936 15.961 -18.188 1 96.69 305 ILE B CA 1
ATOM 6263 C C . ILE B 1 305 ? 2.852 16.672 -16.828 1 96.69 305 ILE B C 1
ATOM 6265 O O . ILE B 1 305 ? 2.135 16.219 -15.93 1 96.69 305 ILE B O 1
ATOM 6269 N N . LEU B 1 306 ? 3.496 17.781 -16.703 1 92.06 306 LEU B N 1
ATOM 6270 C CA . LEU B 1 306 ? 3.473 18.531 -15.453 1 92.06 306 LEU B CA 1
ATOM 6271 C C . LEU B 1 306 ? 2.086 19.109 -15.188 1 92.06 306 LEU B C 1
ATOM 6273 O O . LEU B 1 306 ? 1.643 19.172 -14.039 1 92.06 306 LEU B O 1
ATOM 6277 N N . THR B 1 307 ? 1.447 19.562 -16.234 1 94.94 307 THR B N 1
ATOM 6278 C CA . THR B 1 307 ? 0.099 20.094 -16.109 1 94.94 307 THR B CA 1
ATOM 6279 C C . THR B 1 307 ? -0.871 19.031 -15.617 1 94.94 307 THR B C 1
ATOM 6281 O O . THR B 1 307 ? -1.705 19.281 -14.75 1 94.94 307 THR B O 1
ATOM 6284 N N . LEU B 1 308 ? -0.746 17.859 -16.156 1 96.62 308 LEU B N 1
ATOM 6285 C CA . LEU B 1 308 ? -1.596 16.75 -15.734 1 96.62 308 LEU B CA 1
ATOM 6286 C C . LEU B 1 308 ? -1.326 16.391 -14.281 1 96.62 308 LEU B C 1
ATOM 6288 O O . LEU B 1 308 ? -2.26 16.109 -13.523 1 96.62 308 LEU B O 1
ATOM 6292 N N . PHE B 1 309 ? -0.096 16.422 -13.945 1 92.88 309 PHE B N 1
ATOM 6293 C CA . PHE B 1 309 ? 0.281 16.125 -12.57 1 92.88 309 PHE B CA 1
ATOM 6294 C C . PHE B 1 309 ? -0.338 17.141 -11.609 1 92.88 309 PHE B C 1
ATOM 6296 O O . PHE B 1 309 ? -0.948 16.766 -10.609 1 92.88 309 PHE B O 1
ATOM 6303 N N . VAL B 1 310 ? -0.184 18.375 -11.875 1 88.56 310 VAL B N 1
ATOM 6304 C CA . VAL B 1 310 ? -0.684 19.438 -11.016 1 88.56 310 VAL B CA 1
ATOM 6305 C C . VAL B 1 310 ? -2.211 19.422 -11.008 1 88.56 310 VAL B C 1
ATOM 6307 O O . VAL B 1 310 ? -2.836 19.672 -9.969 1 88.56 310 VAL B O 1
ATOM 6310 N N . ALA B 1 311 ? -2.836 19.156 -12.141 1 94.06 311 ALA B N 1
ATOM 6311 C CA . ALA B 1 311 ? -4.289 19.156 -12.281 1 94.06 311 ALA B CA 1
ATOM 6312 C C . ALA B 1 311 ? -4.922 18.062 -11.422 1 94.06 311 ALA B C 1
ATOM 6314 O O . ALA B 1 311 ? -6.094 18.156 -11.062 1 94.06 311 ALA B O 1
ATOM 6315 N N . ALA B 1 312 ? -4.137 17.047 -11.086 1 92.5 312 ALA B N 1
ATOM 6316 C CA . ALA B 1 312 ? -4.648 15.93 -10.305 1 92.5 312 ALA B CA 1
ATOM 6317 C C . ALA B 1 312 ? -5.082 16.391 -8.914 1 92.5 312 ALA B C 1
ATOM 6319 O O . ALA B 1 312 ? -6.023 15.844 -8.336 1 92.5 312 ALA B O 1
ATOM 6320 N N . PHE B 1 313 ? -4.508 17.391 -8.445 1 87.62 313 PHE B N 1
ATOM 6321 C CA . PHE B 1 313 ? -4.762 17.812 -7.074 1 87.62 313 PHE B CA 1
ATOM 6322 C C . PHE B 1 313 ? -6.035 18.641 -6.988 1 87.62 313 PHE B C 1
ATOM 6324 O O . PHE B 1 313 ? -6.906 18.375 -6.16 1 87.62 313 PHE B O 1
ATOM 6331 N N . PRO B 1 314 ? -6.191 19.703 -7.801 1 88.88 314 PRO B N 1
ATOM 6332 C CA . PRO B 1 314 ? -7.492 20.375 -7.801 1 88.88 314 PRO B CA 1
ATOM 6333 C C . PRO B 1 314 ? -8.648 19.422 -8.094 1 88.88 314 PRO B C 1
ATOM 6335 O O . PRO B 1 314 ? -9.742 19.578 -7.543 1 88.88 314 PRO B O 1
ATOM 6338 N N . LEU B 1 315 ? -8.438 18.469 -8.992 1 92.94 315 LEU B N 1
ATOM 6339 C CA . LEU B 1 315 ? -9.461 17.469 -9.266 1 92.94 315 LEU B CA 1
ATOM 6340 C C . LEU B 1 315 ? -9.789 16.672 -8.008 1 92.94 315 LEU B C 1
ATOM 6342 O O . LEU B 1 315 ? -10.953 16.375 -7.746 1 92.94 315 LEU B O 1
ATOM 6346 N N . MET B 1 316 ? -8.742 16.312 -7.293 1 89.5 316 MET B N 1
ATOM 6347 C CA . MET B 1 316 ? -8.938 15.578 -6.047 1 89.5 316 MET B CA 1
ATOM 6348 C C . MET B 1 316 ? -9.742 16.406 -5.051 1 89.5 316 MET B C 1
ATOM 6350 O O . MET B 1 316 ? -10.633 15.883 -4.375 1 89.5 316 MET B O 1
ATOM 6354 N N . ILE B 1 317 ? -9.43 17.672 -4.906 1 84.19 317 ILE B N 1
ATOM 6355 C CA . ILE B 1 317 ? -10.133 18.562 -4 1 84.19 317 ILE B CA 1
ATOM 6356 C C . ILE B 1 317 ? -11.609 18.625 -4.379 1 84.19 317 ILE B C 1
ATOM 6358 O O . ILE B 1 317 ? -12.484 18.547 -3.51 1 84.19 317 ILE B O 1
ATOM 6362 N N . TRP B 1 318 ? -11.828 18.75 -5.672 1 87.38 318 TRP B N 1
ATOM 6363 C CA . TRP B 1 318 ? -13.203 18.766 -6.168 1 87.38 318 TRP B CA 1
ATOM 6364 C C . TRP B 1 318 ? -13.898 17.438 -5.859 1 87.38 318 TRP B C 1
ATOM 6366 O O . TRP B 1 318 ? -15.047 17.422 -5.418 1 87.38 318 TRP B O 1
ATOM 6376 N N . GLY B 1 319 ? -13.281 16.312 -6.055 1 89.56 319 GLY B N 1
ATOM 6377 C CA . GLY B 1 319 ? -13.844 15 -5.809 1 89.56 319 GLY B CA 1
ATOM 6378 C C . GLY B 1 319 ? -14.219 14.773 -4.355 1 89.56 319 GLY B C 1
ATOM 6379 O O . GLY B 1 319 ? -15.266 14.195 -4.059 1 89.56 319 GLY B O 1
ATOM 6380 N N . VAL B 1 320 ? -13.391 15.203 -3.467 1 82.94 320 VAL B N 1
ATOM 6381 C CA . VAL B 1 320 ? -13.617 15 -2.039 1 82.94 320 VAL B CA 1
ATOM 6382 C C . VAL B 1 320 ? -14.734 15.93 -1.56 1 82.94 320 VAL B C 1
ATOM 6384 O O . VAL B 1 320 ? -15.586 15.516 -0.768 1 82.94 320 VAL B O 1
ATOM 6387 N N . SER B 1 321 ? -14.789 17.156 -2.027 1 78.25 321 SER B N 1
ATOM 6388 C CA . SER B 1 321 ? -15.727 18.156 -1.547 1 78.25 321 SER B CA 1
ATOM 6389 C C . SER B 1 321 ? -17.125 17.922 -2.113 1 78.25 321 SER B C 1
ATOM 6391 O O . SER B 1 321 ? -18.125 18.109 -1.415 1 78.25 321 SER B O 1
ATOM 6393 N N . VAL B 1 322 ? -17.219 17.531 -3.383 1 81.62 322 VAL B N 1
ATOM 6394 C CA . VAL B 1 322 ? -18.516 17.5 -4.043 1 81.62 322 VAL B CA 1
ATOM 6395 C C . VAL B 1 322 ? -18.844 16.062 -4.461 1 81.62 322 VAL B C 1
ATOM 6397 O O . VAL B 1 322 ? -20.016 15.688 -4.52 1 81.62 322 VAL B O 1
ATOM 6400 N N . GLY B 1 323 ? -17.906 15.312 -4.723 1 82.06 323 GLY B N 1
ATOM 6401 C CA . GLY B 1 323 ? -18.141 14.008 -5.324 1 82.06 323 GLY B CA 1
ATOM 6402 C C . GLY B 1 323 ? -18.203 12.883 -4.312 1 82.06 323 GLY B C 1
ATOM 6403 O O . GLY B 1 323 ? -18.438 11.727 -4.672 1 82.06 323 GLY B O 1
ATOM 6404 N N . GLY B 1 324 ? -17.938 13.219 -2.971 1 81.5 324 GLY B N 1
ATOM 6405 C CA . GLY B 1 324 ? -17.953 12.18 -1.949 1 81.5 324 GLY B CA 1
ATOM 6406 C C . GLY B 1 324 ? -16.781 11.227 -2.035 1 81.5 324 GLY B C 1
ATOM 6407 O O . GLY B 1 324 ? -16.875 10.086 -1.585 1 81.5 324 GLY B O 1
ATOM 6408 N N . TRP B 1 325 ? -15.68 11.664 -2.713 1 86.62 325 TRP B N 1
ATOM 6409 C CA . TRP B 1 325 ? -14.508 10.805 -2.879 1 86.62 325 TRP B CA 1
ATOM 6410 C C . TRP B 1 325 ? -13.844 10.523 -1.536 1 86.62 325 TRP B C 1
ATOM 6412 O O . TRP B 1 325 ? -13.867 11.367 -0.634 1 86.62 325 TRP B O 1
ATOM 6422 N N . TRP B 1 326 ? -13.461 9.25 -1.416 1 87.62 326 TRP B N 1
ATOM 6423 C CA . TRP B 1 326 ? -12.555 8.844 -0.347 1 87.62 326 TRP B CA 1
ATOM 6424 C C . TRP B 1 326 ? -11.242 8.32 -0.917 1 87.62 326 TRP B C 1
ATOM 6426 O O . TRP B 1 326 ? -10.969 8.477 -2.109 1 87.62 326 TRP B O 1
ATOM 6436 N N . PHE B 1 327 ? -10.383 7.805 -0.134 1 89.56 327 PHE B N 1
ATOM 6437 C CA . PHE B 1 327 ? -9.016 7.461 -0.508 1 89.56 327 PHE B CA 1
ATOM 6438 C C . PHE B 1 327 ? -9 6.535 -1.717 1 89.56 327 PHE B C 1
ATOM 6440 O O . PHE B 1 327 ? -8.227 6.734 -2.65 1 89.56 327 PHE B O 1
ATOM 6447 N N . PRO B 1 328 ? -9.906 5.48 -1.824 1 94.75 328 PRO B N 1
ATOM 6448 C CA . PRO B 1 328 ? -9.867 4.602 -2.994 1 94.75 328 PRO B CA 1
ATOM 6449 C C . PRO B 1 328 ? -10.188 5.332 -4.297 1 94.75 328 PRO B C 1
ATOM 6451 O O . PRO B 1 328 ? -9.523 5.109 -5.312 1 94.75 328 PRO B O 1
ATOM 6454 N N . SER B 1 329 ? -11.18 6.262 -4.211 1 94.81 329 SER B N 1
ATOM 6455 C CA . SER B 1 329 ? -11.547 7.035 -5.395 1 94.81 329 SER B CA 1
ATOM 6456 C C . SER B 1 329 ? -10.43 7.984 -5.805 1 94.81 329 SER B C 1
ATOM 6458 O O . SER B 1 329 ? -10.148 8.148 -6.992 1 94.81 329 SER B O 1
ATOM 6460 N N . MET B 1 330 ? -9.852 8.57 -4.867 1 93.62 330 MET B N 1
ATOM 6461 C CA . MET B 1 330 ? -8.734 9.461 -5.164 1 93.62 330 MET B CA 1
ATOM 6462 C C . MET B 1 330 ? -7.578 8.688 -5.789 1 93.62 330 MET B C 1
ATOM 6464 O O . MET B 1 330 ? -6.973 9.141 -6.762 1 93.62 330 MET B O 1
ATOM 6468 N N . ALA B 1 331 ? -7.266 7.566 -5.203 1 96.25 331 ALA B N 1
ATOM 6469 C CA . ALA B 1 331 ? -6.195 6.727 -5.734 1 96.25 331 ALA B CA 1
ATOM 6470 C C . ALA B 1 331 ? -6.469 6.34 -7.184 1 96.25 331 ALA B C 1
ATOM 6472 O O . ALA B 1 331 ? -5.562 6.355 -8.016 1 96.25 331 ALA B O 1
ATOM 6473 N N . ALA B 1 332 ? -7.727 5.914 -7.457 1 97.5 332 ALA B N 1
ATOM 6474 C CA . ALA B 1 332 ? -8.102 5.535 -8.812 1 97.5 332 ALA B CA 1
ATOM 6475 C C . ALA B 1 332 ? -7.918 6.699 -9.781 1 97.5 332 ALA B C 1
ATOM 6477 O O . ALA B 1 332 ? -7.492 6.508 -10.922 1 97.5 332 ALA B O 1
ATOM 6478 N N . SER B 1 333 ? -8.305 7.91 -9.352 1 96.44 333 SER B N 1
ATOM 6479 C CA . SER B 1 333 ? -8.133 9.094 -10.18 1 96.44 333 SER B CA 1
ATOM 6480 C C . SER B 1 333 ? -6.66 9.359 -10.477 1 96.44 333 SER B C 1
ATOM 6482 O O . SER B 1 333 ? -6.289 9.625 -11.625 1 96.44 333 SER B O 1
ATOM 6484 N N . PHE B 1 334 ? -5.824 9.305 -9.5 1 96.25 334 PHE B N 1
ATOM 6485 C CA . PHE B 1 334 ? -4.395 9.5 -9.695 1 96.25 334 PHE B CA 1
ATOM 6486 C C . PHE B 1 334 ? -3.82 8.43 -10.609 1 96.25 334 PHE B C 1
ATOM 6488 O O . PHE B 1 334 ? -2.943 8.711 -11.43 1 96.25 334 PHE B O 1
ATOM 6495 N N . LEU B 1 335 ? -4.242 7.18 -10.43 1 97.88 335 LEU B N 1
ATOM 6496 C CA . LEU B 1 335 ? -3.768 6.098 -11.289 1 97.88 335 LEU B CA 1
ATOM 6497 C C . LEU B 1 335 ? -4.164 6.34 -12.742 1 97.88 335 LEU B C 1
ATOM 6499 O O . LEU B 1 335 ? -3.381 6.074 -13.656 1 97.88 335 LEU B O 1
ATOM 6503 N N . THR B 1 336 ? -5.406 6.812 -12.961 1 97.75 336 THR B N 1
ATOM 6504 C CA . THR B 1 336 ? -5.871 7.125 -14.305 1 97.75 336 THR B CA 1
ATOM 6505 C C . THR B 1 336 ? -4.977 8.172 -14.961 1 97.75 336 THR B C 1
ATOM 6507 O O . THR B 1 336 ? -4.539 8 -16.094 1 97.75 336 THR B O 1
ATOM 6510 N N . ILE B 1 337 ? -4.727 9.172 -14.266 1 97.38 337 ILE B N 1
ATOM 6511 C CA . ILE B 1 337 ? -3.877 10.234 -14.781 1 97.38 337 ILE B CA 1
ATOM 6512 C C . ILE B 1 337 ? -2.469 9.703 -15.031 1 97.38 337 ILE B C 1
ATOM 6514 O O . ILE B 1 337 ? -1.82 10.078 -16.016 1 97.38 337 ILE B O 1
ATOM 6518 N N . THR B 1 338 ? -1.989 8.875 -14.109 1 97.56 338 THR B N 1
ATOM 6519 C CA . THR B 1 338 ? -0.676 8.266 -14.273 1 97.56 338 THR B CA 1
ATOM 6520 C C . THR B 1 338 ? -0.61 7.465 -15.57 1 97.56 338 THR B C 1
ATOM 6522 O O . THR B 1 338 ? 0.373 7.551 -16.312 1 97.56 338 THR B O 1
ATOM 6525 N N . ILE B 1 339 ? -1.626 6.656 -15.883 1 96.94 339 ILE B N 1
ATOM 6526 C CA . ILE B 1 339 ? -1.671 5.855 -17.094 1 96.94 339 ILE B CA 1
ATOM 6527 C C . ILE B 1 339 ? -1.684 6.773 -18.328 1 96.94 339 ILE B C 1
ATOM 6529 O O . ILE B 1 339 ? -1.004 6.508 -19.312 1 96.94 339 ILE B O 1
ATOM 6533 N N . VAL B 1 340 ? -2.465 7.91 -18.25 1 97.25 340 VAL B N 1
ATOM 6534 C CA . VAL B 1 340 ? -2.482 8.875 -19.344 1 97.25 340 VAL B CA 1
ATOM 6535 C C . VAL B 1 340 ? -1.08 9.445 -19.562 1 97.25 340 VAL B C 1
ATOM 6537 O O . VAL B 1 340 ? -0.614 9.562 -20.703 1 97.25 340 VAL B O 1
ATOM 6540 N N . ILE B 1 341 ? -0.41 9.75 -18.5 1 97.75 341 ILE B N 1
ATOM 6541 C CA . ILE B 1 341 ? 0.946 10.281 -18.562 1 97.75 341 ILE B CA 1
ATOM 6542 C C . ILE B 1 341 ? 1.879 9.242 -19.188 1 97.75 341 ILE B C 1
ATOM 6544 O O . ILE B 1 341 ? 2.779 9.586 -19.953 1 97.75 341 ILE B O 1
ATOM 6548 N N . MET B 1 342 ? 1.738 7.965 -18.844 1 96.88 342 MET B N 1
ATOM 6549 C CA . MET B 1 342 ? 2.555 6.898 -19.422 1 96.88 342 MET B CA 1
ATOM 6550 C C . MET B 1 342 ? 2.434 6.871 -20.938 1 96.88 342 MET B C 1
ATOM 6552 O O . MET B 1 342 ? 3.434 6.719 -21.641 1 96.88 342 MET B O 1
ATOM 6556 N N . PHE B 1 343 ? 1.264 7.113 -21.422 1 95.81 343 PHE B N 1
ATOM 6557 C CA . PHE B 1 343 ? 1.034 7.07 -22.859 1 95.81 343 PHE B CA 1
ATOM 6558 C C . PHE B 1 343 ? 1.644 8.289 -23.547 1 95.81 343 PHE B C 1
ATOM 6560 O O . PHE B 1 343 ? 2.111 8.203 -24.688 1 95.81 343 PHE B O 1
ATOM 6567 N N . ILE B 1 344 ? 1.718 9.328 -22.828 1 96.31 344 ILE B N 1
ATOM 6568 C CA . ILE B 1 344 ? 2.211 10.586 -23.391 1 96.31 344 ILE B CA 1
ATOM 6569 C C . ILE B 1 344 ? 3.732 10.641 -23.266 1 96.31 344 ILE B C 1
ATOM 6571 O O . ILE B 1 344 ? 4.398 11.328 -24.047 1 96.31 344 ILE B O 1
ATOM 6575 N N . SER B 1 345 ? 4.285 9.992 -22.359 1 95.31 345 SER B N 1
ATOM 6576 C CA . SER B 1 345 ? 5.684 10.125 -21.969 1 95.31 345 SER B CA 1
ATOM 6577 C C . SER B 1 345 ? 6.621 9.781 -23.109 1 95.31 345 SER B C 1
ATOM 6579 O O . SER B 1 345 ? 7.699 10.375 -23.234 1 95.31 345 SER B O 1
ATOM 6581 N N . GLY B 1 346 ? 6.289 8.789 -23.969 1 93.06 346 GLY B N 1
ATOM 6582 C CA . GLY B 1 346 ? 7.141 8.344 -25.062 1 93.06 346 GLY B CA 1
ATOM 6583 C C . GLY B 1 346 ? 8.242 7.406 -24.609 1 93.06 346 GLY B C 1
ATOM 6584 O O . GLY B 1 346 ? 9.109 7.027 -25.391 1 93.06 346 GLY B O 1
ATOM 6585 N N . LEU B 1 347 ? 8.258 7.086 -23.391 1 95.56 347 LEU B N 1
ATOM 6586 C CA . LEU B 1 347 ? 9.266 6.172 -22.859 1 95.56 347 LEU B CA 1
ATOM 6587 C C . LEU B 1 347 ? 8.836 4.723 -23.062 1 95.56 347 LEU B C 1
ATOM 6589 O O . LEU B 1 347 ? 7.672 4.449 -23.359 1 95.56 347 LEU B O 1
ATOM 6593 N N . LYS B 1 348 ? 9.859 3.811 -23 1 95.12 348 LYS B N 1
ATOM 6594 C CA . LYS B 1 348 ? 9.594 2.381 -23.125 1 95.12 348 LYS B CA 1
ATOM 6595 C C . LYS B 1 348 ? 8.758 1.871 -21.953 1 95.12 348 LYS B C 1
ATOM 6597 O O . LYS B 1 348 ? 8.914 2.342 -20.828 1 95.12 348 LYS B O 1
ATOM 6602 N N . GLU B 1 349 ? 7.957 0.96 -22.219 1 94 349 GLU B N 1
ATOM 6603 C CA . GLU B 1 349 ? 7.027 0.407 -21.25 1 94 349 GLU B CA 1
ATOM 6604 C C . GLU B 1 349 ? 7.766 -0.116 -20.016 1 94 349 GLU B C 1
ATOM 6606 O O . GLU B 1 349 ? 7.363 0.152 -18.875 1 94 349 GLU B O 1
ATOM 6611 N N . LYS B 1 350 ? 8.805 -0.793 -20.219 1 90.88 350 LYS B N 1
ATOM 6612 C CA . LYS B 1 350 ? 9.562 -1.365 -19.109 1 90.88 350 LYS B CA 1
ATOM 6613 C C . LYS B 1 350 ? 10.148 -0.271 -18.219 1 90.88 350 LYS B C 1
ATOM 6615 O O . LYS B 1 350 ? 10.148 -0.39 -17 1 90.88 350 LYS B O 1
ATOM 6620 N N . GLU B 1 351 ? 10.617 0.721 -18.844 1 94.12 351 GLU B N 1
ATOM 6621 C CA . GLU B 1 351 ? 11.18 1.849 -18.109 1 94.12 351 GLU B CA 1
ATOM 6622 C C . GLU B 1 351 ? 10.109 2.531 -17.25 1 94.12 351 GLU B C 1
ATOM 6624 O O . GLU B 1 351 ? 10.383 2.936 -16.125 1 94.12 351 GLU B O 1
ATOM 6629 N N . LEU B 1 352 ? 9.008 2.682 -17.859 1 96.44 352 LEU B N 1
ATOM 6630 C CA . LEU B 1 352 ? 7.902 3.324 -17.172 1 96.44 352 LEU B CA 1
ATOM 6631 C C . LEU B 1 352 ? 7.477 2.502 -15.953 1 96.44 352 LEU B C 1
ATOM 6633 O O . LEU B 1 352 ? 7.312 3.043 -14.859 1 96.44 352 LEU B O 1
ATOM 6637 N N . ILE B 1 353 ? 7.379 1.207 -16.141 1 94.75 353 ILE B N 1
ATOM 6638 C CA . ILE B 1 353 ? 6.922 0.333 -15.055 1 94.75 353 ILE B CA 1
ATOM 6639 C C . ILE B 1 353 ? 7.98 0.278 -13.961 1 94.75 353 ILE B C 1
ATOM 6641 O O . ILE B 1 353 ? 7.652 0.344 -12.773 1 94.75 353 ILE B O 1
ATOM 6645 N N . ASP B 1 354 ? 9.227 0.191 -14.336 1 93.38 354 ASP B N 1
ATOM 6646 C CA . ASP B 1 354 ? 10.305 0.187 -13.359 1 93.38 354 ASP B CA 1
ATOM 6647 C C . ASP B 1 354 ? 10.32 1.479 -12.547 1 93.38 354 ASP B C 1
ATOM 6649 O O . ASP B 1 354 ? 10.57 1.457 -11.344 1 93.38 354 ASP B O 1
ATOM 6653 N N . SER B 1 355 ? 10.055 2.574 -13.227 1 95.56 355 SER B N 1
ATOM 6654 C CA . SER B 1 355 ? 10.039 3.867 -12.555 1 95.56 355 SER B CA 1
ATOM 6655 C C . SER B 1 355 ? 8.844 3.984 -11.609 1 95.56 355 SER B C 1
ATOM 6657 O O . SER B 1 355 ? 8.953 4.59 -10.539 1 95.56 355 SER B O 1
ATOM 6659 N N . PHE B 1 356 ? 7.723 3.441 -12.086 1 96.81 356 PHE B N 1
ATOM 6660 C CA . PHE B 1 356 ? 6.547 3.418 -11.227 1 96.81 356 PHE B CA 1
ATOM 6661 C C . PHE B 1 356 ? 6.828 2.65 -9.938 1 96.81 356 PHE B C 1
ATOM 6663 O O . PHE B 1 356 ? 6.539 3.135 -8.844 1 96.81 356 PHE B O 1
ATOM 6670 N N . ILE B 1 357 ? 7.41 1.525 -10.055 1 95.56 357 ILE B N 1
ATOM 6671 C CA . ILE B 1 357 ? 7.695 0.665 -8.906 1 95.56 357 ILE B CA 1
ATOM 6672 C C . ILE B 1 357 ? 8.719 1.34 -8 1 95.56 357 ILE B C 1
ATOM 6674 O O . ILE B 1 357 ? 8.578 1.317 -6.773 1 95.56 357 ILE B O 1
ATOM 6678 N N . LYS B 1 358 ? 9.734 1.891 -8.594 1 93.38 358 LYS B N 1
ATOM 6679 C CA . LYS B 1 358 ? 10.758 2.588 -7.816 1 93.38 358 LYS B CA 1
ATOM 6680 C C . LYS B 1 358 ? 10.148 3.732 -7.008 1 93.38 358 LYS B C 1
ATOM 6682 O O . LYS B 1 358 ? 10.422 3.875 -5.816 1 93.38 358 LYS B O 1
ATOM 6687 N N . GLY B 1 359 ? 9.336 4.582 -7.66 1 93.5 359 GLY B N 1
ATOM 6688 C CA . GLY B 1 359 ? 8.664 5.672 -6.965 1 93.5 359 GLY B CA 1
ATOM 6689 C C . GLY B 1 359 ? 7.773 5.203 -5.836 1 93.5 359 GLY B C 1
ATOM 6690 O O . GLY B 1 359 ? 7.785 5.781 -4.746 1 93.5 359 GLY B O 1
ATOM 6691 N N . ALA B 1 360 ? 6.984 4.117 -6.102 1 95.31 360 ALA B N 1
ATOM 6692 C CA . ALA B 1 360 ? 6.129 3.531 -5.074 1 95.31 360 ALA B CA 1
ATOM 6693 C C . ALA B 1 360 ? 6.957 2.994 -3.912 1 95.31 360 ALA B C 1
ATOM 6695 O O . ALA B 1 360 ? 6.59 3.166 -2.748 1 95.31 360 ALA B O 1
ATOM 6696 N N . SER B 1 361 ? 8.078 2.422 -4.18 1 94 361 SER B N 1
ATOM 6697 C CA . SER B 1 361 ? 8.945 1.806 -3.182 1 94 361 SER B CA 1
ATOM 6698 C C . SER B 1 361 ? 9.508 2.846 -2.219 1 94 361 SER B C 1
ATOM 6700 O O . SER B 1 361 ? 9.734 2.553 -1.042 1 94 361 SER B O 1
ATOM 6702 N N . GLU B 1 362 ? 9.688 4.023 -2.748 1 89.62 362 GLU B N 1
ATOM 6703 C CA . GLU B 1 362 ? 10.258 5.086 -1.931 1 89.62 362 GLU B CA 1
ATOM 6704 C C . GLU B 1 362 ? 9.297 5.52 -0.83 1 89.62 362 GLU B C 1
ATOM 6706 O O . GLU B 1 362 ? 9.711 6.137 0.157 1 89.62 362 GLU B O 1
ATOM 6711 N N . LEU B 1 363 ? 8.047 5.199 -1 1 91.06 363 LEU B N 1
ATOM 6712 C CA . LEU B 1 363 ? 7.055 5.668 -0.042 1 91.06 363 LEU B CA 1
ATOM 6713 C C . LEU B 1 363 ? 6.598 4.535 0.868 1 91.06 363 LEU B C 1
ATOM 6715 O O . LEU B 1 363 ? 5.656 4.699 1.647 1 91.06 363 LEU B O 1
ATOM 6719 N N . VAL B 1 364 ? 7.266 3.393 0.812 1 93.94 364 VAL B N 1
ATOM 6720 C CA . VAL B 1 364 ? 6.895 2.236 1.621 1 93.94 364 VAL B CA 1
ATOM 6721 C C . VAL B 1 364 ? 7.102 2.555 3.1 1 93.94 364 VAL B C 1
ATOM 6723 O O . VAL B 1 364 ? 6.254 2.225 3.936 1 93.94 364 VAL B O 1
ATOM 6726 N N . GLY B 1 365 ? 8.234 3.215 3.441 1 91.56 365 GLY B N 1
ATOM 6727 C CA . GLY B 1 365 ? 8.492 3.58 4.824 1 91.56 365 GLY B CA 1
ATOM 6728 C C . GLY B 1 365 ? 7.395 4.441 5.43 1 91.56 365 GLY B C 1
ATOM 6729 O O . GLY B 1 365 ? 6.93 4.176 6.539 1 91.56 365 GLY B O 1
ATOM 6730 N N . VAL B 1 366 ? 7.004 5.383 4.648 1 89.56 366 VAL B N 1
ATOM 6731 C CA . VAL B 1 366 ? 5.949 6.297 5.074 1 89.56 366 VAL B CA 1
ATOM 6732 C C . VAL B 1 366 ? 4.648 5.527 5.285 1 89.56 366 VAL B C 1
ATOM 6734 O O . VAL B 1 366 ? 3.957 5.727 6.285 1 89.56 366 VAL B O 1
ATOM 6737 N N . SER B 1 367 ? 4.297 4.68 4.371 1 93.12 367 SER B N 1
ATOM 6738 C CA . SER B 1 367 ? 3.064 3.904 4.43 1 93.12 367 SER B CA 1
ATOM 6739 C C . SER B 1 367 ? 3.045 2.994 5.656 1 93.12 367 SER B C 1
ATOM 6741 O O . SER B 1 367 ? 2.016 2.865 6.32 1 93.12 367 SER B O 1
ATOM 6743 N N . LEU B 1 368 ? 4.148 2.359 5.965 1 94.69 368 LEU B N 1
ATOM 6744 C CA . LEU B 1 368 ? 4.223 1.454 7.105 1 94.69 368 LEU B CA 1
ATOM 6745 C C . LEU B 1 368 ? 4.09 2.219 8.414 1 94.69 368 LEU B C 1
ATOM 6747 O O . LEU B 1 368 ? 3.488 1.724 9.375 1 94.69 368 LEU B O 1
ATOM 6751 N N . ILE B 1 369 ? 4.656 3.416 8.492 1 92.5 369 ILE B N 1
ATOM 6752 C CA . ILE B 1 369 ? 4.574 4.242 9.695 1 92.5 369 ILE B CA 1
ATOM 6753 C C . ILE B 1 369 ? 3.117 4.613 9.969 1 92.5 369 ILE B C 1
ATOM 6755 O O . ILE B 1 369 ? 2.664 4.57 11.109 1 92.5 369 ILE B O 1
ATOM 6759 N N . ILE B 1 370 ? 2.41 4.965 8.906 1 89.94 370 ILE B N 1
ATOM 6760 C CA . ILE B 1 370 ? 0.996 5.297 9.047 1 89.94 370 ILE B CA 1
ATOM 6761 C C . ILE B 1 370 ? 0.233 4.09 9.594 1 89.94 370 ILE B C 1
ATOM 6763 O O . ILE B 1 370 ? -0.622 4.234 10.469 1 89.94 370 ILE B O 1
ATOM 6767 N N . GLY B 1 371 ? 0.528 2.926 9.102 1 93.38 371 GLY B N 1
ATOM 6768 C CA . GLY B 1 371 ? -0.088 1.702 9.594 1 93.38 371 GLY B CA 1
ATOM 6769 C C . GLY B 1 371 ? 0.226 1.417 11.047 1 93.38 371 GLY B C 1
ATOM 6770 O O . GLY B 1 371 ? -0.657 1.026 11.812 1 93.38 371 GLY B O 1
ATOM 6771 N N . LEU B 1 372 ? 1.492 1.571 11.43 1 94.31 372 LEU B N 1
ATOM 6772 C CA . LEU B 1 372 ? 1.907 1.346 12.812 1 94.31 372 LEU B CA 1
ATOM 6773 C C . LEU B 1 372 ? 1.184 2.297 13.758 1 94.31 372 LEU B C 1
ATOM 6775 O O . LEU B 1 372 ? 0.806 1.908 14.867 1 94.31 372 LEU B O 1
ATOM 6779 N N . ALA B 1 373 ? 1.077 3.533 13.281 1 91 373 ALA B N 1
ATOM 6780 C CA . ALA B 1 373 ? 0.34 4.512 14.078 1 91 373 ALA B CA 1
ATOM 6781 C C . ALA B 1 373 ? -1.101 4.062 14.297 1 91 373 ALA B C 1
ATOM 6783 O O . ALA B 1 373 ? -1.639 4.203 15.398 1 91 373 ALA B O 1
ATOM 6784 N N . ARG B 1 374 ? -1.732 3.539 13.266 1 92.56 374 ARG B N 1
ATOM 6785 C CA . ARG B 1 374 ? -3.084 3.006 13.398 1 92.56 374 ARG B CA 1
ATOM 6786 C C . ARG B 1 374 ? -3.113 1.814 14.352 1 92.56 374 ARG B C 1
ATOM 6788 O O . ARG B 1 374 ? -4.109 1.591 15.039 1 92.56 374 ARG B O 1
ATOM 6795 N N . GLY B 1 375 ? -2.074 1.062 14.406 1 94.31 375 GLY B N 1
ATOM 6796 C CA . GLY B 1 375 ? -1.968 -0.058 15.328 1 94.31 375 GLY B CA 1
ATOM 6797 C C . GLY B 1 375 ? -2.066 0.356 16.781 1 94.31 375 GLY B C 1
ATOM 6798 O O . GLY B 1 375 ? -2.666 -0.351 17.594 1 94.31 375 GLY B O 1
ATOM 6799 N N . VAL B 1 376 ? -1.437 1.461 17.125 1 92.62 376 VAL B N 1
ATOM 6800 C CA . VAL B 1 376 ? -1.514 1.977 18.484 1 92.62 376 VAL B CA 1
ATOM 6801 C C . VAL B 1 376 ? -2.971 2.242 18.859 1 92.62 376 VAL B C 1
ATOM 6803 O O . VAL B 1 376 ? -3.418 1.878 19.953 1 92.62 376 VAL B O 1
ATOM 6806 N N . ASN B 1 377 ? -3.701 2.809 17.938 1 89.75 377 ASN B N 1
ATOM 6807 C CA . ASN B 1 377 ? -5.113 3.104 18.172 1 89.75 377 ASN B CA 1
ATOM 6808 C C . ASN B 1 377 ? -5.926 1.827 18.359 1 89.75 377 ASN B C 1
ATOM 6810 O O . ASN B 1 377 ? -6.891 1.811 19.125 1 89.75 377 ASN B O 1
ATOM 6814 N N . ILE B 1 378 ? -5.578 0.834 17.656 1 92.5 378 ILE B N 1
ATOM 6815 C CA . ILE B 1 378 ? -6.281 -0.441 17.75 1 92.5 378 ILE B CA 1
ATOM 6816 C C . ILE B 1 378 ? -6.137 -1.008 19.172 1 92.5 378 ILE B C 1
ATOM 6818 O O . ILE B 1 378 ? -7.098 -1.523 19.734 1 92.5 378 ILE B O 1
ATOM 6822 N N . VAL B 1 379 ? -4.918 -0.893 19.703 1 94.44 379 VAL B N 1
ATOM 6823 C CA . VAL B 1 379 ? -4.672 -1.403 21.047 1 94.44 379 VAL B CA 1
ATOM 6824 C C . VAL B 1 379 ? -5.555 -0.664 22.062 1 94.44 379 VAL B C 1
ATOM 6826 O O . VAL B 1 379 ? -6.18 -1.286 22.922 1 94.44 379 VAL B O 1
ATOM 6829 N N . LEU B 1 380 ? -5.625 0.594 21.906 1 91.81 380 LEU B N 1
ATOM 6830 C CA . LEU B 1 380 ? -6.418 1.403 22.828 1 91.81 380 LEU B CA 1
ATOM 6831 C C . LEU B 1 380 ? -7.906 1.104 22.672 1 91.81 380 LEU B C 1
ATOM 6833 O O . LEU B 1 380 ? -8.633 1.029 23.656 1 91.81 380 LEU B O 1
ATOM 6837 N N . ASP B 1 381 ? -8.312 0.905 21.469 1 89.44 381 ASP B N 1
ATOM 6838 C CA . ASP B 1 381 ? -9.719 0.639 21.172 1 89.44 381 ASP B CA 1
ATOM 6839 C C . ASP B 1 381 ? -10.117 -0.761 21.641 1 89.44 381 ASP B C 1
ATOM 6841 O O . ASP B 1 381 ? -11.148 -0.934 22.297 1 89.44 381 ASP B O 1
ATOM 6845 N N . GLN B 1 382 ? -9.32 -1.686 21.312 1 91.38 382 GLN B N 1
ATOM 6846 C CA . GLN B 1 382 ? -9.633 -3.062 21.688 1 91.38 382 GLN B CA 1
ATOM 6847 C C . GLN B 1 382 ? -9.461 -3.281 23.188 1 91.38 382 GLN B C 1
ATOM 6849 O O . GLN B 1 382 ? -10.102 -4.16 23.766 1 91.38 382 GLN B O 1
ATOM 6854 N N . GLY B 1 383 ? -8.539 -2.482 23.734 1 93.5 383 GLY B N 1
ATOM 6855 C CA . GLY B 1 383 ? -8.406 -2.51 25.172 1 93.5 383 GLY B CA 1
ATOM 6856 C C . GLY B 1 383 ? -9.531 -1.79 25.891 1 93.5 383 GLY B C 1
ATOM 6857 O O . GLY B 1 383 ? -9.578 -1.782 27.125 1 93.5 383 GLY B O 1
ATOM 6858 N N . MET B 1 384 ? -10.383 -1.165 25.188 1 93 384 MET B N 1
ATOM 6859 C CA . MET B 1 384 ? -11.562 -0.478 25.703 1 93 384 MET B CA 1
ATOM 6860 C C . MET B 1 384 ? -11.164 0.619 26.688 1 93 384 MET B C 1
ATOM 6862 O O . MET B 1 384 ? -11.766 0.751 27.75 1 93 384 MET B O 1
ATOM 6866 N N . ILE B 1 385 ? -10.195 1.321 26.344 1 93.69 385 ILE B N 1
ATOM 6867 C CA . ILE B 1 385 ? -9.766 2.344 27.281 1 93.69 385 ILE B CA 1
ATOM 6868 C C . ILE B 1 385 ? -9.945 3.729 26.672 1 93.69 385 ILE B C 1
ATOM 6870 O O . ILE B 1 385 ? -9.906 4.738 27.375 1 93.69 385 ILE B O 1
ATOM 6874 N N . SER B 1 386 ? -10.055 3.873 25.312 1 90.88 386 SER B N 1
ATOM 6875 C CA . SER B 1 386 ? -10.242 5.156 24.641 1 90.88 386 SER B CA 1
ATOM 6876 C C . SER B 1 386 ? -11.477 5.879 25.188 1 90.88 386 SER B C 1
ATOM 6878 O O . SER B 1 386 ? -11.414 7.07 25.5 1 90.88 386 SER B O 1
ATOM 6880 N N . ASP B 1 387 ? -12.555 5.164 25.359 1 93 387 ASP B N 1
ATOM 6881 C CA . ASP B 1 387 ? -13.789 5.742 25.875 1 93 387 ASP B CA 1
ATOM 6882 C C . ASP B 1 387 ? -13.617 6.18 27.328 1 93 387 ASP B C 1
ATOM 6884 O O . ASP B 1 387 ? -14.203 7.172 27.766 1 93 387 ASP B O 1
ATOM 6888 N N . THR B 1 388 ? -12.875 5.398 28.062 1 94.81 388 THR B N 1
ATOM 6889 C CA . THR B 1 388 ? -12.609 5.734 29.453 1 94.81 388 THR B CA 1
ATOM 6890 C C . THR B 1 388 ? -11.852 7.055 29.547 1 94.81 388 THR B C 1
ATOM 6892 O O . THR B 1 388 ? -12.188 7.91 30.375 1 94.81 388 THR B O 1
ATOM 6895 N N . ILE B 1 389 ? -10.898 7.195 28.734 1 92.81 389 ILE B N 1
ATOM 6896 C CA . ILE B 1 389 ? -10.125 8.438 28.719 1 92.81 389 ILE B CA 1
ATOM 6897 C C . ILE B 1 389 ? -11.039 9.609 28.359 1 92.81 389 ILE B C 1
ATOM 6899 O O . ILE B 1 389 ? -10.984 10.664 28.984 1 92.81 389 ILE B O 1
ATOM 6903 N N . LEU B 1 390 ? -11.867 9.414 27.359 1 91.75 390 LEU B N 1
ATOM 6904 C CA . LEU B 1 390 ? -12.82 10.445 26.953 1 91.75 390 LEU B CA 1
ATOM 6905 C C . LEU B 1 390 ? -13.781 10.773 28.094 1 91.75 390 LEU B C 1
ATOM 6907 O O . LEU B 1 390 ? -14.094 11.945 28.328 1 91.75 390 LEU B O 1
ATOM 6911 N N . PHE B 1 391 ? -14.227 9.773 28.766 1 93.81 391 PHE B N 1
ATOM 6912 C CA . PHE B 1 391 ? -15.164 9.945 29.875 1 93.81 391 PHE B CA 1
ATOM 6913 C C . PHE B 1 391 ? -14.547 10.805 30.969 1 93.81 391 PHE B C 1
ATOM 6915 O O . PHE B 1 391 ? -15.148 11.789 31.406 1 93.81 391 PHE B O 1
ATOM 6922 N N . TYR B 1 392 ? -13.383 10.492 31.375 1 92.88 392 TYR B N 1
ATOM 6923 C CA . TYR B 1 392 ? -12.719 11.242 32.438 1 92.88 392 TYR B CA 1
ATOM 6924 C C . TYR B 1 392 ? -12.367 12.648 31.969 1 92.88 392 TYR B C 1
ATOM 6926 O O . TYR B 1 392 ? -12.461 13.609 32.75 1 92.88 392 TYR B O 1
ATOM 6934 N N . ALA B 1 393 ? -11.961 12.75 30.75 1 92 393 ALA B N 1
ATOM 6935 C CA . ALA B 1 393 ? -11.68 14.07 30.188 1 92 393 ALA B CA 1
ATOM 6936 C C . ALA B 1 393 ? -12.938 14.938 30.172 1 92 393 ALA B C 1
ATOM 6938 O O . ALA B 1 393 ? -12.875 16.125 30.484 1 92 393 ALA B O 1
ATOM 6939 N N . SER B 1 394 ? -14.055 14.367 29.781 1 91.56 394 SER B N 1
ATOM 6940 C CA . SER B 1 394 ? -15.328 15.086 29.75 1 91.56 394 SER B CA 1
ATOM 6941 C C . SER B 1 394 ? -15.75 15.531 31.141 1 91.56 394 SER B C 1
ATOM 6943 O O . SER B 1 394 ? -16.312 16.609 31.312 1 91.56 394 SER B O 1
ATOM 6945 N N . ASN B 1 395 ? -15.391 14.703 32.094 1 91.62 395 ASN B N 1
ATOM 6946 C CA . ASN B 1 395 ? -15.75 15.023 33.469 1 91.62 395 ASN B CA 1
ATOM 6947 C C . ASN B 1 395 ? -14.93 16.203 34 1 91.62 395 ASN B C 1
ATOM 6949 O O . ASN B 1 395 ? -15.414 16.969 34.844 1 91.62 395 ASN B O 1
ATOM 6953 N N . ILE B 1 396 ? -13.766 16.297 33.562 1 90.12 396 ILE B N 1
ATOM 6954 C CA . ILE B 1 396 ? -12.883 17.359 34 1 90.12 396 ILE B CA 1
ATOM 6955 C C . ILE B 1 396 ? -13.453 18.703 33.594 1 90.12 396 ILE B C 1
ATOM 6957 O O . ILE B 1 396 ? -13.375 19.688 34.344 1 90.12 396 ILE B O 1
ATOM 6961 N N . VAL B 1 397 ? -14.047 18.75 32.438 1 91.31 397 VAL B N 1
ATOM 6962 C CA . VAL B 1 397 ? -14.484 20.031 31.891 1 91.31 397 VAL B CA 1
ATOM 6963 C C . VAL B 1 397 ? -15.93 20.297 32.312 1 91.31 397 VAL B C 1
ATOM 6965 O O . VAL B 1 397 ? -16.406 21.438 32.25 1 91.31 397 VAL B O 1
ATOM 6968 N N . SER B 1 398 ? -16.516 19.125 32.719 1 88 398 SER B N 1
ATOM 6969 C CA . SER B 1 398 ? -17.906 19.25 33.125 1 88 398 SER B CA 1
ATOM 6970 C C . SER B 1 398 ? -18.047 20.172 34.344 1 88 398 SER B C 1
ATOM 6972 O O . SER B 1 398 ? -17.297 20.047 35.312 1 88 398 SER B O 1
ATOM 6974 N N . GLY B 1 399 ? -18.797 21.156 34.281 1 84 399 GLY B N 1
ATOM 6975 C CA . GLY B 1 399 ? -19.062 22.047 35.375 1 84 399 GLY B CA 1
ATOM 6976 C C . GLY B 1 399 ? -18.312 23.375 35.281 1 84 399 GLY B C 1
ATOM 6977 O O . GLY B 1 399 ? -18.578 24.297 36.031 1 84 399 GLY B O 1
ATOM 6978 N N . MET B 1 400 ? -17.406 23.469 34.406 1 89.88 400 MET B N 1
ATOM 6979 C CA . MET B 1 400 ? -16.703 24.719 34.156 1 89.88 400 MET B CA 1
ATOM 6980 C C . MET B 1 400 ? -17.562 25.703 33.375 1 89.88 400 MET B C 1
ATOM 6982 O O . MET B 1 400 ? -18.531 25.297 32.719 1 89.88 400 MET B O 1
ATOM 6986 N N . GLU B 1 401 ? -17.219 27.016 33.688 1 86.56 401 GLU B N 1
ATOM 6987 C CA . GLU B 1 401 ? -18.078 27.969 33 1 86.56 401 GLU B CA 1
ATOM 6988 C C . GLU B 1 401 ? -17.25 28.938 32.156 1 86.56 401 GLU B C 1
ATOM 6990 O O . GLU B 1 401 ? -16.047 29.109 32.406 1 86.56 401 GLU B O 1
ATOM 6995 N N . GLY B 1 402 ? -17.891 29.406 31.094 1 86.75 402 GLY B N 1
ATOM 6996 C CA . GLY B 1 402 ? -17.391 30.516 30.297 1 86.75 402 GLY B CA 1
ATOM 6997 C C . GLY B 1 402 ? -16.062 30.219 29.641 1 86.75 402 GLY B C 1
ATOM 6998 O O . GLY B 1 402 ? -15.898 29.203 28.984 1 86.75 402 GLY B O 1
ATOM 6999 N N . SER B 1 403 ? -15.156 31.156 29.844 1 91.56 403 SER B N 1
ATOM 7000 C CA . SER B 1 403 ? -13.867 31.156 29.156 1 91.56 403 SER B CA 1
ATOM 7001 C C . SER B 1 403 ? -12.969 30.031 29.656 1 91.56 403 SER B C 1
ATOM 7003 O O . SER B 1 403 ? -12.195 29.453 28.875 1 91.56 403 SER B O 1
ATOM 7005 N N . ILE B 1 404 ? -13.125 29.672 30.844 1 95 404 ILE B N 1
ATOM 7006 C CA . ILE B 1 404 ? -12.312 28.594 31.406 1 95 404 ILE B CA 1
ATOM 7007 C C . ILE B 1 404 ? -12.719 27.266 30.781 1 95 404 ILE B C 1
ATOM 7009 O O . ILE B 1 404 ? -11.867 26.406 30.531 1 95 404 ILE B O 1
ATOM 7013 N N . PHE B 1 405 ? -14.078 27.109 30.562 1 96.19 405 PHE B N 1
ATOM 7014 C CA . PHE B 1 405 ? -14.617 25.906 29.953 1 96.19 405 PHE B CA 1
ATOM 7015 C C . PHE B 1 405 ? -14 25.672 28.578 1 96.19 405 PHE B C 1
ATOM 7017 O O . PHE B 1 405 ? -13.461 24.594 28.312 1 96.19 405 PHE B O 1
ATOM 7024 N N . ILE B 1 406 ? -13.977 26.688 27.75 1 96.88 406 ILE B N 1
ATOM 7025 C CA . ILE B 1 406 ? -13.594 26.516 26.359 1 96.88 406 ILE B CA 1
ATOM 7026 C C . ILE B 1 406 ? -12.078 26.344 26.266 1 96.88 406 ILE B C 1
ATOM 7028 O O . ILE B 1 406 ? -11.586 25.625 25.391 1 96.88 406 ILE B O 1
ATOM 7032 N N . ILE B 1 407 ? -11.312 27.016 27.109 1 97.31 407 ILE B N 1
ATOM 7033 C CA . ILE B 1 407 ? -9.867 26.859 27.125 1 97.31 407 ILE B CA 1
ATOM 7034 C C . ILE B 1 407 ? -9.516 25.438 27.578 1 97.31 407 ILE B C 1
ATOM 7036 O O . ILE B 1 407 ? -8.641 24.797 27.016 1 97.31 407 ILE B O 1
ATOM 7040 N N . SER B 1 408 ? -10.211 25 28.609 1 96.69 408 SER B N 1
ATOM 7041 C CA . SER B 1 408 ? -10 23.641 29.094 1 96.69 408 SER B CA 1
ATOM 7042 C C . SER B 1 408 ? -10.336 22.609 28.016 1 96.69 408 SER B C 1
ATOM 7044 O O . SER B 1 408 ? -9.641 21.594 27.891 1 96.69 408 SER B O 1
ATOM 7046 N N . MET B 1 409 ? -11.398 22.891 27.266 1 96.81 409 MET B N 1
ATOM 7047 C CA . MET B 1 409 ? -11.789 22 26.172 1 96.81 409 MET B CA 1
ATOM 7048 C C . MET B 1 409 ? -10.672 21.891 25.141 1 96.81 409 MET B C 1
ATOM 7050 O O . MET B 1 409 ? -10.375 20.812 24.656 1 96.81 409 MET B O 1
ATOM 7054 N N . MET B 1 410 ? -10.109 22.953 24.766 1 97.94 410 MET B N 1
ATOM 7055 C CA . MET B 1 410 ? -9.023 22.953 23.797 1 97.94 410 MET B CA 1
ATOM 7056 C C . MET B 1 410 ? -7.855 22.094 24.281 1 97.94 410 MET B C 1
ATOM 7058 O O . MET B 1 410 ? -7.266 21.328 23.516 1 97.94 410 MET B O 1
ATOM 7062 N N . PHE B 1 411 ? -7.516 22.25 25.578 1 97.06 411 PHE B N 1
ATOM 7063 C CA . PHE B 1 411 ? -6.406 21.5 26.156 1 97.06 411 PHE B CA 1
ATOM 7064 C C . PHE B 1 411 ? -6.738 20.016 26.234 1 97.06 411 PHE B C 1
ATOM 7066 O O . PHE B 1 411 ? -5.859 19.172 26.094 1 97.06 411 PHE B O 1
ATOM 7073 N N . VAL B 1 412 ? -8.023 19.719 26.516 1 96.44 412 VAL B N 1
ATOM 7074 C CA . VAL B 1 412 ? -8.461 18.328 26.516 1 96.44 412 VAL B CA 1
ATOM 7075 C C . VAL B 1 412 ? -8.273 17.734 25.125 1 96.44 412 VAL B C 1
ATOM 7077 O O . VAL B 1 412 ? -7.758 16.609 24.984 1 96.44 412 VAL B O 1
ATOM 7080 N N . PHE B 1 413 ? -8.703 18.469 24.094 1 97.31 413 PHE B N 1
ATOM 7081 C CA . PHE B 1 413 ? -8.555 17.984 22.734 1 97.31 413 PHE B CA 1
ATOM 7082 C C . PHE B 1 413 ? -7.078 17.875 22.359 1 97.31 413 PHE B C 1
ATOM 7084 O O . PHE B 1 413 ? -6.684 17 21.594 1 97.31 413 PHE B O 1
ATOM 7091 N N . PHE B 1 414 ? -6.234 18.766 22.891 1 96.62 414 PHE B N 1
ATOM 7092 C CA . PHE B 1 414 ? -4.793 18.688 22.703 1 96.62 414 PHE B CA 1
ATOM 7093 C C . PHE B 1 414 ? -4.246 17.375 23.234 1 96.62 414 PHE B C 1
ATOM 7095 O O . PHE B 1 414 ? -3.475 16.688 22.562 1 96.62 414 PHE B O 1
ATOM 7102 N N . LEU B 1 415 ? -4.691 16.969 24.359 1 93.31 415 LEU B N 1
ATOM 7103 C CA . LEU B 1 415 ? -4.227 15.742 24.984 1 93.31 415 LEU B CA 1
ATOM 7104 C C . LEU B 1 415 ? -4.812 14.523 24.281 1 93.31 415 LEU B C 1
ATOM 7106 O O . LEU B 1 415 ? -4.113 13.531 24.062 1 93.31 415 LEU B O 1
ATOM 7110 N N . LEU B 1 416 ? -6.102 14.641 23.922 1 92.88 416 LEU B N 1
ATOM 7111 C CA . LEU B 1 416 ? -6.758 13.523 23.234 1 92.88 416 LEU B CA 1
ATOM 7112 C C . LEU B 1 416 ? -6.164 13.312 21.844 1 92.88 416 LEU B C 1
ATOM 7114 O O . LEU B 1 416 ? -6.195 12.195 21.328 1 92.88 416 LEU B O 1
ATOM 7118 N N . GLY B 1 417 ? -5.676 14.383 21.297 1 91.38 417 GLY B N 1
ATOM 7119 C CA . GLY B 1 417 ? -5.02 14.273 20 1 91.38 417 GLY B CA 1
ATOM 7120 C C . GLY B 1 417 ? -3.816 13.352 20.016 1 91.38 417 GLY B C 1
ATOM 7121 O O . GLY B 1 417 ? -3.455 12.781 18.984 1 91.38 417 GLY B O 1
ATOM 7122 N N . PHE B 1 418 ? -3.203 13.234 21.156 1 87 418 PHE B N 1
ATOM 7123 C CA . PHE B 1 418 ? -2.08 12.32 21.312 1 87 418 PHE B CA 1
ATOM 7124 C C . PHE B 1 418 ? -2.561 10.875 21.312 1 87 418 PHE B C 1
ATOM 7126 O O . PHE B 1 418 ? -1.892 9.992 20.781 1 87 418 PHE B O 1
ATOM 7133 N N . ILE B 1 419 ? -3.746 10.68 21.828 1 82.38 419 ILE B N 1
ATOM 7134 C CA . ILE B 1 419 ? -4.297 9.336 22 1 82.38 419 ILE B CA 1
ATOM 7135 C C . ILE B 1 419 ? -4.957 8.883 20.703 1 82.38 419 ILE B C 1
ATOM 7137 O O . ILE B 1 419 ? -4.82 7.727 20.297 1 82.38 419 ILE B O 1
ATOM 7141 N N . VAL B 1 420 ? -5.684 9.742 20.094 1 85.44 420 VAL B N 1
ATOM 7142 C CA . VAL B 1 420 ? -6.363 9.492 18.828 1 85.44 420 VAL B CA 1
ATOM 7143 C C . VAL B 1 420 ? -5.863 10.477 17.766 1 85.44 420 VAL B C 1
ATOM 7145 O O . VAL B 1 420 ? -6.551 11.445 17.438 1 85.44 420 VAL B O 1
ATOM 7148 N N . PRO B 1 421 ? -4.715 10.102 17.172 1 85.81 421 PRO B N 1
ATOM 7149 C CA . PRO B 1 421 ? -4.113 11.023 16.203 1 85.81 421 PRO B CA 1
ATOM 7150 C C . PRO B 1 421 ? -4.812 10.984 14.844 1 85.81 421 PRO B C 1
ATOM 7152 O O . PRO B 1 421 ? -4.152 10.828 13.812 1 85.81 421 PRO B O 1
ATOM 7155 N N . SER B 1 422 ? -6.055 10.945 14.766 1 84.94 422 SER B N 1
ATOM 7156 C CA . SER B 1 422 ? -6.938 11.008 13.602 1 84.94 422 SER B CA 1
ATOM 7157 C C . SER B 1 422 ? -8.008 12.078 13.781 1 84.94 422 SER B C 1
ATOM 7159 O O . SER B 1 422 ? -8.805 12.016 14.719 1 84.94 422 SER B O 1
ATOM 7161 N N . SER B 1 423 ? -7.875 12.977 12.883 1 90.25 423 SER B N 1
ATOM 7162 C CA . SER B 1 423 ? -8.828 14.078 12.992 1 90.25 423 SER B CA 1
ATOM 7163 C C . SER B 1 423 ? -10.266 13.578 12.852 1 90.25 423 SER B C 1
ATOM 7165 O O . SER B 1 423 ? -11.125 13.914 13.664 1 90.25 423 SER B O 1
ATOM 7167 N N . SER B 1 424 ? -10.555 12.812 11.852 1 87.75 424 SER B N 1
ATOM 7168 C CA . SER B 1 424 ? -11.891 12.273 11.648 1 87.75 424 SER B CA 1
ATOM 7169 C C . SER B 1 424 ? -12.281 11.312 12.773 1 87.75 424 SER B C 1
ATOM 7171 O O . SER B 1 424 ? -13.414 11.336 13.25 1 87.75 424 SER B O 1
ATOM 7173 N N . GLY B 1 425 ? -11.375 10.523 13.211 1 87.81 425 GLY B N 1
ATOM 7174 C CA . GLY B 1 425 ? -11.617 9.57 14.281 1 87.81 425 GLY B CA 1
ATOM 7175 C C . GLY B 1 425 ? -11.945 10.242 15.609 1 87.81 425 GLY B C 1
ATOM 7176 O O . GLY B 1 425 ? -12.883 9.828 16.297 1 87.81 425 GLY B O 1
ATOM 7177 N N . LEU B 1 426 ? -11.18 11.219 15.938 1 92.5 426 LEU B N 1
ATOM 7178 C CA . LEU B 1 426 ? -11.406 11.922 17.203 1 92.5 426 LEU B CA 1
ATOM 7179 C C . LEU B 1 426 ? -12.727 12.68 17.156 1 92.5 426 LEU B C 1
ATOM 7181 O O . LEU B 1 426 ? -13.414 12.789 18.188 1 92.5 426 LEU B O 1
ATOM 7185 N N . ALA B 1 427 ? -13.062 13.172 16.031 1 93.38 427 ALA B N 1
ATOM 7186 C CA . ALA B 1 427 ? -14.32 13.906 15.875 1 93.38 427 ALA B CA 1
ATOM 7187 C C . ALA B 1 427 ? -15.516 13.016 16.188 1 93.38 427 ALA B C 1
ATOM 7189 O O . ALA B 1 427 ? -16.391 13.383 16.984 1 93.38 427 ALA B O 1
ATOM 7190 N N . VAL B 1 428 ? -15.57 11.922 15.641 1 87.38 428 VAL B N 1
ATOM 7191 C CA . VAL B 1 428 ? -16.719 11.031 15.789 1 87.38 428 VAL B CA 1
ATOM 7192 C C . VAL B 1 428 ? -16.734 10.438 17.188 1 87.38 428 VAL B C 1
ATOM 7194 O O . VAL B 1 428 ? -17.797 10.18 17.766 1 87.38 428 VAL B O 1
ATOM 7197 N N . LEU B 1 429 ? -15.609 10.32 17.734 1 87.88 429 LEU B N 1
ATOM 7198 C CA . LEU B 1 429 ? -15.492 9.758 19.078 1 87.88 429 LEU B CA 1
ATOM 7199 C C . LEU B 1 429 ? -15.914 10.766 20.125 1 87.88 429 LEU B C 1
ATOM 7201 O O . LEU B 1 429 ? -16.562 10.406 21.109 1 87.88 429 LEU B O 1
ATOM 7205 N N . SER B 1 430 ? -15.57 12.008 19.984 1 93.62 430 SER B N 1
ATOM 7206 C CA . SER B 1 430 ? -15.617 12.953 21.078 1 93.62 430 SER B CA 1
ATOM 7207 C C . SER B 1 430 ? -16.75 13.953 20.906 1 93.62 430 SER B C 1
ATOM 7209 O O . SER B 1 430 ? -17.406 14.328 21.891 1 93.62 430 SER B O 1
ATOM 7211 N N . MET B 1 431 ? -17.078 14.352 19.719 1 94.12 431 MET B N 1
ATOM 7212 C CA . MET B 1 431 ? -17.969 15.477 19.484 1 94.12 431 MET B CA 1
ATOM 7213 C C . MET B 1 431 ? -19.375 15.18 20 1 94.12 431 MET B C 1
ATOM 7215 O O . MET B 1 431 ? -20.031 16.047 20.578 1 94.12 431 MET B O 1
ATOM 7219 N N . PRO B 1 432 ? -19.844 13.938 19.812 1 90.69 432 PRO B N 1
ATOM 7220 C CA . PRO B 1 432 ? -21.188 13.641 20.328 1 90.69 432 PRO B CA 1
ATOM 7221 C C . PRO B 1 432 ? -21.281 13.781 21.844 1 90.69 432 PRO B C 1
ATOM 7223 O O . PRO B 1 432 ? -22.375 14.023 22.375 1 90.69 432 PRO B O 1
ATOM 7226 N N . ILE B 1 433 ? -20.188 13.695 22.516 1 91.31 433 ILE B N 1
ATOM 7227 C CA . ILE B 1 433 ? -20.141 13.75 23.969 1 91.31 433 ILE B CA 1
ATOM 7228 C C . ILE B 1 433 ? -19.781 15.156 24.438 1 91.31 433 ILE B C 1
ATOM 7230 O O . ILE B 1 433 ? -20.391 15.703 25.344 1 91.31 433 ILE B O 1
ATOM 7234 N N . MET B 1 434 ? -18.844 15.773 23.781 1 94.06 434 MET B N 1
ATOM 7235 C CA . MET B 1 434 ? -18.234 17.031 24.234 1 94.06 434 MET B CA 1
ATOM 7236 C C . MET B 1 434 ? -19.062 18.219 23.797 1 94.06 434 MET B C 1
ATOM 7238 O O . MET B 1 434 ? -19.188 19.203 24.531 1 94.06 434 MET B O 1
ATOM 7242 N N . ALA B 1 435 ? -19.578 18.172 22.609 1 93.62 435 ALA B N 1
ATOM 7243 C CA . ALA B 1 435 ? -20.312 19.328 22.062 1 93.62 435 ALA B CA 1
ATOM 7244 C C . ALA B 1 435 ? -21.531 19.656 22.906 1 93.62 435 ALA B C 1
ATOM 7246 O O . ALA B 1 435 ? -21.781 20.828 23.203 1 93.62 435 ALA B O 1
ATOM 7247 N N . PRO B 1 436 ? -22.281 18.688 23.359 1 90.94 436 PRO B N 1
ATOM 7248 C CA . PRO B 1 436 ? -23.469 18.984 24.172 1 90.94 436 PRO B CA 1
ATOM 7249 C C . PRO B 1 436 ? -23.109 19.609 25.531 1 90.94 436 PRO B C 1
ATOM 7251 O O . PRO B 1 436 ? -23.953 20.266 26.141 1 90.94 436 PRO B O 1
ATOM 7254 N N . LEU B 1 437 ? -21.969 19.406 26 1 90.94 437 LEU B N 1
ATOM 7255 C CA . LEU B 1 437 ? -21.547 20.031 27.25 1 90.94 437 LEU B CA 1
ATOM 7256 C C . LEU B 1 437 ? -21.531 21.547 27.125 1 90.94 437 LEU B C 1
ATOM 7258 O O . LEU B 1 437 ? -21.703 22.25 28.125 1 90.94 437 LEU B O 1
ATOM 7262 N N . ALA B 1 438 ? -21.297 21.984 25.969 1 93.06 438 ALA B N 1
ATOM 7263 C CA . ALA B 1 438 ? -21.281 23.422 25.719 1 93.06 438 ALA B CA 1
ATOM 7264 C C . ALA B 1 438 ? -22.672 24.016 25.906 1 93.06 438 ALA B C 1
ATOM 7266 O O . ALA B 1 438 ? -22.812 25.172 26.328 1 93.06 438 ALA B O 1
ATOM 7267 N N . ASP B 1 439 ? -23.672 23.234 25.594 1 90.19 439 ASP B N 1
ATOM 7268 C CA . ASP B 1 439 ? -25.047 23.703 25.766 1 90.19 439 ASP B CA 1
ATOM 7269 C C . ASP B 1 439 ? -25.328 24.031 27.234 1 90.19 439 ASP B C 1
ATOM 7271 O O . ASP B 1 439 ? -26.094 24.953 27.531 1 90.19 439 ASP B O 1
ATOM 7275 N N . THR B 1 440 ? -24.734 23.344 28.078 1 87.12 440 THR B N 1
ATOM 7276 C CA . THR B 1 440 ? -25 23.5 29.5 1 87.12 440 THR B CA 1
ATOM 7277 C C . THR B 1 440 ? -24.438 24.812 30.031 1 87.12 440 THR B C 1
ATOM 7279 O O . THR B 1 440 ? -24.875 25.328 31.047 1 87.12 440 THR B O 1
ATOM 7282 N N . VAL B 1 441 ? -23.578 25.391 29.344 1 89.56 441 VAL B N 1
ATOM 7283 C CA . VAL B 1 441 ? -22.953 26.609 29.828 1 89.56 441 VAL B CA 1
ATOM 7284 C C . VAL B 1 441 ? -23.266 27.766 28.875 1 89.56 441 VAL B C 1
ATOM 7286 O O . VAL B 1 441 ? -22.703 28.844 28.984 1 89.56 441 VAL B O 1
ATOM 7289 N N . GLY B 1 442 ? -24.016 27.453 27.875 1 89.88 442 GLY B N 1
ATOM 7290 C CA . GLY B 1 442 ? -24.5 28.484 26.984 1 89.88 442 GLY B CA 1
ATOM 7291 C C . GLY B 1 442 ? -23.5 28.859 25.906 1 89.88 442 GLY B C 1
ATOM 7292 O O . GLY B 1 442 ? -23.516 30 25.406 1 89.88 442 GLY B O 1
ATOM 7293 N N . ILE B 1 443 ? -22.641 28.062 25.625 1 94.62 443 ILE B N 1
ATOM 7294 C CA . ILE B 1 443 ? -21.641 28.297 24.594 1 94.62 443 ILE B CA 1
ATOM 7295 C C . ILE B 1 443 ? -22.062 27.609 23.297 1 94.62 443 ILE B C 1
ATOM 7297 O O . ILE B 1 443 ? -22.438 26.438 23.312 1 94.62 443 ILE B O 1
ATOM 7301 N N . PRO B 1 444 ? -22.062 28.406 22.188 1 95.38 444 PRO B N 1
ATOM 7302 C CA . PRO B 1 444 ? -22.391 27.766 20.906 1 95.38 444 PRO B CA 1
ATOM 7303 C C . PRO B 1 444 ? -21.453 26.594 20.594 1 95.38 444 PRO B C 1
ATOM 7305 O O . PRO B 1 444 ? -20.25 26.688 20.844 1 95.38 444 PRO B O 1
ATOM 7308 N N . ARG B 1 445 ? -21.984 25.547 19.922 1 95.19 445 ARG B N 1
ATOM 7309 C CA . ARG B 1 445 ? -21.266 24.312 19.672 1 95.19 445 ARG B CA 1
ATOM 7310 C C . ARG B 1 445 ? -20.156 24.531 18.641 1 95.19 445 ARG B C 1
ATOM 7312 O O . ARG B 1 445 ? -19.188 23.75 18.578 1 95.19 445 ARG B O 1
ATOM 7319 N N . ASP B 1 446 ? -20.312 25.531 17.781 1 96.75 446 ASP B N 1
ATOM 7320 C CA . ASP B 1 446 ? -19.281 25.781 16.781 1 96.75 446 ASP B CA 1
ATOM 7321 C C . ASP B 1 446 ? -17.953 26.188 17.422 1 96.75 446 ASP B C 1
ATOM 7323 O O . ASP B 1 446 ? -16.891 25.969 16.859 1 96.75 446 ASP B O 1
ATOM 7327 N N . ILE B 1 447 ? -18.047 26.781 18.641 1 97.62 447 ILE B N 1
ATOM 7328 C CA . ILE B 1 447 ? -16.844 27.172 19.375 1 97.62 447 ILE B CA 1
ATOM 7329 C C . ILE B 1 447 ? -16.125 25.922 19.891 1 97.62 447 ILE B C 1
ATOM 7331 O O . ILE B 1 447 ? -14.898 25.875 19.938 1 97.62 447 ILE B O 1
ATOM 7335 N N . VAL B 1 448 ? -16.875 24.859 20.188 1 97 448 VAL B N 1
ATOM 7336 C CA . VAL B 1 448 ? -16.297 23.578 20.594 1 97 448 VAL B CA 1
ATOM 7337 C C . VAL B 1 448 ? -15.57 22.938 19.406 1 97 448 VAL B C 1
ATOM 7339 O O . VAL B 1 448 ? -14.5 22.344 19.562 1 97 448 VAL B O 1
ATOM 7342 N N . VAL B 1 449 ? -16.188 23.062 18.203 1 97.5 449 VAL B N 1
ATOM 7343 C CA . VAL B 1 449 ? -15.57 22.531 16.984 1 97.5 449 VAL B CA 1
ATOM 7344 C C . VAL B 1 449 ? -14.227 23.219 16.75 1 97.5 449 VAL B C 1
ATOM 7346 O O . VAL B 1 449 ? -13.25 22.562 16.391 1 97.5 449 VAL B O 1
ATOM 7349 N N . SER B 1 450 ? -14.164 24.547 16.969 1 98 450 SER B N 1
ATOM 7350 C CA . SER B 1 450 ? -12.906 25.281 16.844 1 98 450 SER B CA 1
ATOM 7351 C C . SER B 1 450 ? -11.891 24.797 17.891 1 98 450 SER B C 1
ATOM 7353 O O . SER B 1 450 ? -10.719 24.609 17.562 1 98 450 SER B O 1
ATOM 7355 N N . ALA B 1 451 ? -12.336 24.625 19.141 1 98 451 ALA B N 1
ATOM 7356 C CA . ALA B 1 451 ? -11.469 24.141 20.219 1 98 451 ALA B CA 1
ATOM 7357 C C . ALA B 1 451 ? -10.898 22.766 19.875 1 98 451 ALA B C 1
ATOM 7359 O O . ALA B 1 451 ? -9.719 22.5 20.109 1 98 451 ALA B O 1
ATOM 7360 N N . TYR B 1 452 ? -11.805 21.938 19.359 1 97.5 452 TYR B N 1
ATOM 7361 C CA . TYR B 1 452 ? -11.406 20.609 18.906 1 97.5 452 TYR B CA 1
ATOM 7362 C C . TYR B 1 452 ? -10.32 20.703 17.844 1 97.5 452 TYR B C 1
ATOM 7364 O O . TYR B 1 452 ? -9.273 20.062 17.969 1 97.5 452 TYR B O 1
ATOM 7372 N N . ASN B 1 453 ? -10.508 21.469 16.828 1 97.69 453 ASN B N 1
ATOM 7373 C CA . ASN B 1 453 ? -9.609 21.562 15.688 1 97.69 453 ASN B CA 1
ATOM 7374 C C . ASN B 1 453 ? -8.258 22.141 16.078 1 97.69 453 ASN B C 1
ATOM 7376 O O . ASN B 1 453 ? -7.215 21.594 15.727 1 97.69 453 ASN B O 1
ATOM 7380 N N . TRP B 1 454 ? -8.289 23.25 16.812 1 98.19 454 TRP B N 1
ATOM 7381 C CA . TRP B 1 454 ? -7.059 23.953 17.156 1 98.19 454 TRP B CA 1
ATOM 7382 C C . TRP B 1 454 ? -6.273 23.172 18.203 1 98.19 454 TRP B C 1
ATOM 7384 O O . TRP B 1 454 ? -5.043 23.094 18.141 1 98.19 454 TRP B O 1
ATOM 7394 N N . GLY B 1 455 ? -6.961 22.531 19.125 1 97.5 455 GLY B N 1
ATOM 7395 C CA . GLY B 1 455 ? -6.301 21.719 20.125 1 97.5 455 GLY B CA 1
ATOM 7396 C C . GLY B 1 455 ? -5.652 20.469 19.562 1 97.5 455 GLY B C 1
ATOM 7397 O O . GLY B 1 455 ? -4.461 20.234 19.766 1 97.5 455 GLY B O 1
ATOM 7398 N N . GLN B 1 456 ? -6.465 19.734 18.844 1 96.12 456 GLN B N 1
ATOM 7399 C CA . GLN B 1 456 ? -5.977 18.469 18.297 1 96.12 456 GLN B CA 1
ATOM 7400 C C . GLN B 1 456 ? -4.785 18.688 17.375 1 96.12 456 GLN B C 1
ATOM 7402 O O . GLN B 1 456 ? -3.793 17.953 17.453 1 96.12 456 GLN B O 1
ATOM 7407 N N . TYR B 1 457 ? -4.859 19.672 16.453 1 95.12 457 TYR B N 1
ATOM 7408 C CA . TYR B 1 457 ? -3.805 19.859 15.461 1 95.12 457 TYR B CA 1
ATOM 7409 C C . TYR B 1 457 ? -2.543 20.422 16.094 1 95.12 457 TYR B C 1
ATOM 7411 O O . TYR B 1 457 ? -1.433 20.172 15.625 1 95.12 457 TYR B O 1
ATOM 7419 N N . ALA B 1 458 ? -2.682 21.156 17.25 1 96.19 458 ALA B N 1
ATOM 7420 C CA . ALA B 1 458 ? -1.496 21.562 18 1 96.19 458 ALA B CA 1
ATOM 7421 C C . ALA B 1 458 ? -0.694 20.344 18.453 1 96.19 458 ALA B C 1
ATOM 7423 O O . ALA B 1 458 ? 0.539 20.359 18.422 1 96.19 458 ALA B O 1
ATOM 7424 N N . MET B 1 459 ? -1.396 19.344 18.828 1 94.62 459 MET B N 1
ATOM 7425 C CA . MET B 1 459 ? -0.74 18.109 19.25 1 94.62 459 MET B CA 1
ATOM 7426 C C . MET B 1 459 ? -0.146 17.375 18.047 1 94.62 459 MET B C 1
ATOM 7428 O O . MET B 1 459 ? 0.93 16.781 18.141 1 94.62 459 MET B O 1
ATOM 7432 N N . LEU B 1 460 ? -0.822 17.469 16.891 1 91.88 460 LEU B N 1
ATOM 7433 C CA . LEU B 1 460 ? -0.42 16.703 15.719 1 91.88 460 LEU B CA 1
ATOM 7434 C C . LEU B 1 460 ? 0.876 17.25 15.125 1 91.88 460 LEU B C 1
ATOM 7436 O O . LEU B 1 460 ? 1.552 16.562 14.359 1 91.88 460 LEU B O 1
ATOM 7440 N N . TYR B 1 461 ? 1.316 18.5 15.562 1 93.69 461 TYR B N 1
ATOM 7441 C CA . TYR B 1 461 ? 2.633 19.016 15.195 1 93.69 461 TYR B CA 1
ATOM 7442 C C . TYR B 1 461 ? 3.736 18.25 15.906 1 93.69 461 TYR B C 1
ATOM 7444 O O . TYR B 1 461 ? 4.883 18.219 15.453 1 93.69 461 TYR B O 1
ATOM 7452 N N . LEU B 1 462 ? 3.275 17.578 17.016 1 89.88 462 LEU B N 1
ATOM 7453 C CA . LEU B 1 462 ? 4.266 16.984 17.906 1 89.88 462 LEU B CA 1
ATOM 7454 C C . LEU B 1 462 ? 4.141 15.461 17.922 1 89.88 462 LEU B C 1
ATOM 7456 O O . LEU B 1 462 ? 5.145 14.75 18.047 1 89.88 462 LEU B O 1
ATOM 7460 N N . ALA B 1 463 ? 2.953 15.008 17.75 1 85.62 463 ALA B N 1
ATOM 7461 C CA . ALA B 1 463 ? 2.643 13.609 18.031 1 85.62 463 ALA B CA 1
ATOM 7462 C C . ALA B 1 463 ? 3.389 12.68 17.078 1 85.62 463 ALA B C 1
ATOM 7464 O O . ALA B 1 463 ? 3.199 12.75 15.867 1 85.62 463 ALA B O 1
ATOM 7465 N N . PRO B 1 464 ? 4.16 11.766 17.656 1 81.75 464 PRO B N 1
ATOM 7466 C CA . PRO B 1 464 ? 4.875 10.805 16.812 1 81.75 464 PRO B CA 1
ATOM 7467 C C . PRO B 1 464 ? 3.938 9.875 16.047 1 81.75 464 PRO B C 1
ATOM 7469 O O . PRO B 1 464 ? 4.336 9.281 15.047 1 81.75 464 PRO B O 1
ATOM 7472 N N . THR B 1 465 ? 2.715 9.703 16.531 1 80.56 465 THR B N 1
ATOM 7473 C CA . THR B 1 465 ? 1.719 8.867 15.867 1 80.56 465 THR B CA 1
ATOM 7474 C C . THR B 1 465 ? 1.056 9.617 14.711 1 80.56 465 THR B C 1
ATOM 7476 O O . THR B 1 465 ? 0.258 9.047 13.969 1 80.56 465 THR B O 1
ATOM 7479 N N . GLY B 1 466 ? 1.45 10.906 14.594 1 81.81 466 GLY B N 1
ATOM 7480 C CA . GLY B 1 466 ? 0.956 11.688 13.461 1 81.81 466 GLY B CA 1
ATOM 7481 C C . GLY B 1 466 ? 1.808 11.531 12.219 1 81.81 466 GLY B C 1
ATOM 7482 O O . GLY B 1 466 ? 2.641 10.625 12.133 1 81.81 466 GLY B O 1
ATOM 7483 N N . LEU B 1 467 ? 1.555 12.344 11.25 1 86.12 467 LEU B N 1
ATOM 7484 C CA . LEU B 1 467 ? 2.195 12.25 9.945 1 86.12 467 LEU B CA 1
ATOM 7485 C C . LEU B 1 467 ? 3.596 12.852 9.977 1 86.12 467 LEU B C 1
ATOM 7487 O O . LEU B 1 467 ? 4.383 12.664 9.047 1 86.12 467 LEU B O 1
ATOM 7491 N N . ILE B 1 468 ? 3.93 13.547 11.062 1 88.69 468 ILE B N 1
ATOM 7492 C CA . ILE B 1 468 ? 5.207 14.25 11.125 1 88.69 468 ILE B CA 1
ATOM 7493 C C . ILE B 1 468 ? 6.352 13.242 11.125 1 88.69 468 ILE B C 1
ATOM 7495 O O . ILE B 1 468 ? 7.367 13.445 10.445 1 88.69 468 ILE B O 1
ATOM 7499 N N . LEU B 1 469 ? 6.168 12.148 11.859 1 85.94 469 LEU B N 1
ATOM 7500 C CA . LEU B 1 469 ? 7.262 11.188 11.914 1 85.94 469 LEU B CA 1
ATOM 7501 C C . LEU B 1 469 ? 7.484 10.539 10.555 1 85.94 469 LEU B C 1
ATOM 7503 O O . LEU B 1 469 ? 8.617 10.211 10.195 1 85.94 469 LEU B O 1
ATOM 7507 N N . ALA B 1 470 ? 6.363 10.273 9.93 1 85.69 470 ALA B N 1
ATOM 7508 C CA . ALA B 1 470 ? 6.477 9.711 8.578 1 85.69 470 ALA B CA 1
ATOM 7509 C C . ALA B 1 470 ? 7.246 10.656 7.66 1 85.69 470 ALA B C 1
ATOM 7511 O O . ALA B 1 470 ? 8.078 10.219 6.867 1 85.69 470 ALA B O 1
ATOM 7512 N N . THR B 1 471 ? 6.988 11.938 7.703 1 87.56 471 THR B N 1
ATOM 7513 C CA . THR B 1 471 ? 7.648 12.953 6.895 1 87.56 471 THR B CA 1
ATOM 7514 C C . THR B 1 471 ? 9.133 13.039 7.234 1 87.56 471 THR B C 1
ATOM 7516 O O . THR B 1 471 ? 9.977 13.086 6.34 1 87.56 471 THR B O 1
ATOM 7519 N N . LEU B 1 472 ? 9.414 13.023 8.539 1 88.12 472 LEU B N 1
ATOM 7520 C CA . LEU B 1 472 ? 10.797 13.148 8.984 1 88.12 472 LEU B CA 1
ATOM 7521 C C . LEU B 1 472 ? 11.609 11.93 8.57 1 88.12 472 LEU B C 1
ATOM 7523 O O . LEU B 1 472 ? 12.781 12.047 8.203 1 88.12 472 LEU B O 1
ATOM 7527 N N . GLN B 1 473 ? 10.93 10.812 8.617 1 82.88 473 GLN B N 1
ATOM 7528 C CA . GLN B 1 473 ? 11.609 9.602 8.18 1 82.88 473 GLN B CA 1
ATOM 7529 C C . GLN B 1 473 ? 11.953 9.664 6.695 1 82.88 473 GLN B C 1
ATOM 7531 O O . GLN B 1 473 ? 13.047 9.266 6.289 1 82.88 473 GLN B O 1
ATOM 7536 N N . MET B 1 474 ? 11.055 10.078 5.918 1 83.19 474 MET B N 1
ATOM 7537 C CA . MET B 1 474 ? 11.266 10.188 4.477 1 83.19 474 MET B CA 1
ATOM 7538 C C . MET B 1 474 ? 12.422 11.125 4.164 1 83.19 474 MET B C 1
ATOM 7540 O O . MET B 1 474 ? 13.172 10.898 3.215 1 83.19 474 MET B O 1
ATOM 7544 N N . LEU B 1 475 ? 12.609 12.203 4.953 1 86.56 475 LEU B N 1
ATOM 7545 C CA . LEU B 1 475 ? 13.625 13.219 4.699 1 86.56 475 LEU B CA 1
ATOM 7546 C C . LEU B 1 475 ? 14.883 12.945 5.52 1 86.56 475 LEU B C 1
ATOM 7548 O O . LEU B 1 475 ? 15.828 13.734 5.484 1 86.56 475 LEU B O 1
ATOM 7552 N N . ASP B 1 476 ? 14.836 11.852 6.254 1 83.88 476 ASP B N 1
ATOM 7553 C CA . ASP B 1 476 ? 15.953 11.469 7.109 1 83.88 476 ASP B CA 1
ATOM 7554 C C . ASP B 1 476 ? 16.312 12.594 8.086 1 83.88 476 ASP B C 1
ATOM 7556 O O . ASP B 1 476 ? 17.469 12.992 8.18 1 83.88 476 ASP B O 1
ATOM 7560 N N . MET B 1 477 ? 15.352 13.156 8.656 1 87.44 477 MET B N 1
ATOM 7561 C CA . MET B 1 477 ? 15.508 14.203 9.656 1 87.44 477 MET B CA 1
ATOM 7562 C C . MET B 1 477 ? 15.164 13.688 11.047 1 87.44 477 MET B C 1
ATOM 7564 O O . MET B 1 477 ? 14.242 12.883 11.203 1 87.44 477 MET B O 1
ATOM 7568 N N . SER B 1 478 ? 15.867 14.156 12.023 1 85.56 478 SER B N 1
ATOM 7569 C CA . SER B 1 478 ? 15.633 13.711 13.391 1 85.56 478 SER B CA 1
ATOM 7570 C C . SER B 1 478 ? 14.469 14.484 14.023 1 85.56 478 SER B C 1
ATOM 7572 O O . SER B 1 478 ? 14.281 15.672 13.75 1 85.56 478 SER B O 1
ATOM 7574 N N . TYR B 1 479 ? 13.805 13.82 14.852 1 87.94 479 TYR B N 1
ATOM 7575 C CA . TYR B 1 479 ? 12.609 14.359 15.5 1 87.94 479 TYR B CA 1
ATOM 7576 C C . TYR B 1 479 ? 12.961 15.547 16.391 1 87.94 479 TYR B C 1
ATOM 7578 O O . TYR B 1 479 ? 12.203 16.516 16.469 1 87.94 479 TYR B O 1
ATOM 7586 N N . ASN B 1 480 ? 14.133 15.484 17 1 87.19 480 ASN B N 1
ATOM 7587 C CA . ASN B 1 480 ? 14.531 16.531 17.922 1 87.19 480 ASN B CA 1
ATOM 7588 C C . ASN B 1 480 ? 14.711 17.875 17.203 1 87.19 480 ASN B C 1
ATOM 7590 O O . ASN B 1 480 ? 14.406 18.922 17.766 1 87.19 480 ASN B O 1
ATOM 7594 N N . LYS B 1 481 ? 15.234 17.859 16.016 1 89.94 481 LYS B N 1
ATOM 7595 C CA . LYS B 1 481 ? 15.422 19.078 15.234 1 89.94 481 LYS B CA 1
ATOM 7596 C C . LYS B 1 481 ? 14.086 19.703 14.867 1 89.94 481 LYS B C 1
ATOM 7598 O O . LYS B 1 481 ? 13.938 20.922 14.898 1 89.94 481 LYS B O 1
ATOM 7603 N N . TRP B 1 482 ? 13.172 18.875 14.578 1 91.69 482 TRP B N 1
ATOM 7604 C CA . TRP B 1 482 ? 11.828 19.359 14.273 1 91.69 482 TRP B CA 1
ATOM 7605 C C . TRP B 1 482 ? 11.18 19.984 15.508 1 91.69 482 TRP B C 1
ATOM 7607 O O . TRP B 1 482 ? 10.562 21.047 15.422 1 91.69 482 TRP B O 1
ATOM 7617 N N . LEU B 1 483 ? 11.344 19.266 16.656 1 91.56 483 LEU B N 1
ATOM 7618 C CA . LEU B 1 483 ? 10.734 19.766 17.891 1 91.56 483 LEU B CA 1
ATOM 7619 C C . LEU B 1 483 ? 11.227 21.156 18.234 1 91.56 483 LEU B C 1
ATOM 7621 O O . LEU B 1 483 ? 10.445 22.016 18.656 1 91.56 483 LEU B O 1
ATOM 7625 N N . LYS B 1 484 ? 12.484 21.422 18.031 1 91.81 484 LYS B N 1
ATOM 7626 C CA . LYS B 1 484 ? 13.07 22.734 18.297 1 91.81 484 LYS B CA 1
ATOM 7627 C C . LYS B 1 484 ? 12.5 23.781 17.344 1 91.81 484 LYS B C 1
ATOM 7629 O O . LYS B 1 484 ? 12.281 24.938 17.75 1 91.81 484 LYS B O 1
ATOM 7634 N N . PHE B 1 485 ? 12.312 23.375 16.172 1 94.69 485 PHE B N 1
ATOM 7635 C CA . PHE B 1 485 ? 11.828 24.297 15.141 1 94.69 485 PHE B CA 1
ATOM 7636 C C . PHE B 1 485 ? 10.344 24.594 15.328 1 94.69 485 PHE B C 1
ATOM 7638 O O . PHE B 1 485 ? 9.914 25.734 15.172 1 94.69 485 PHE B O 1
ATOM 7645 N N . VAL B 1 486 ? 9.5 23.578 15.727 1 96.38 486 VAL B N 1
ATOM 7646 C CA . VAL B 1 486 ? 8.055 23.703 15.602 1 96.38 486 VAL B CA 1
ATOM 7647 C C . VAL B 1 486 ? 7.465 24.203 16.922 1 96.38 486 VAL B C 1
ATOM 7649 O O . VAL B 1 486 ? 6.34 24.719 16.953 1 96.38 486 VAL B O 1
ATOM 7652 N N . TRP B 1 487 ? 8.164 24.125 18.047 1 95.38 487 TRP B N 1
ATOM 7653 C CA . TRP B 1 487 ? 7.605 24.375 19.359 1 95.38 487 TRP B CA 1
ATOM 7654 C C . TRP B 1 487 ? 7.027 25.797 19.453 1 95.38 487 TRP B C 1
ATOM 7656 O O . TRP B 1 487 ? 5.965 26 20.031 1 95.38 487 TRP B O 1
ATOM 7666 N N . PRO B 1 488 ? 7.68 26.812 18.875 1 96.5 488 PRO B N 1
ATOM 7667 C CA . PRO B 1 488 ? 7.07 28.141 18.922 1 96.5 488 PRO B CA 1
ATOM 7668 C C . PRO B 1 488 ? 5.707 28.188 18.234 1 96.5 488 PRO B C 1
ATOM 7670 O O . PRO B 1 488 ? 4.832 28.953 18.656 1 96.5 488 PRO B O 1
ATOM 7673 N N . MET B 1 489 ? 5.566 27.406 17.219 1 97.38 489 MET B N 1
ATOM 7674 C CA . MET B 1 489 ? 4.297 27.375 16.5 1 97.38 489 MET B CA 1
ATOM 7675 C C . MET B 1 489 ? 3.221 26.688 17.328 1 97.38 489 MET B C 1
ATOM 7677 O O . MET B 1 489 ? 2.045 27.047 17.25 1 97.38 489 MET B O 1
ATOM 7681 N N . VAL B 1 490 ? 3.59 25.625 18.062 1 97.5 490 VAL B N 1
ATOM 7682 C CA . VAL B 1 490 ? 2.662 24.938 18.953 1 97.5 490 VAL B CA 1
ATOM 7683 C C . VAL B 1 490 ? 2.15 25.922 20.016 1 97.5 490 VAL B C 1
ATOM 7685 O O . VAL B 1 490 ? 0.943 26 20.25 1 97.5 490 VAL B O 1
ATOM 7688 N N . LEU B 1 491 ? 3.104 26.594 20.609 1 97.5 491 LEU B N 1
ATOM 7689 C CA . LEU B 1 491 ? 2.742 27.578 21.641 1 97.5 491 LEU B CA 1
ATOM 7690 C C . LEU B 1 491 ? 1.868 28.688 21.047 1 97.5 491 LEU B C 1
ATOM 7692 O O . LEU B 1 491 ? 0.935 29.156 21.703 1 97.5 491 LEU B O 1
ATOM 7696 N N . PHE B 1 492 ? 2.156 29.125 19.844 1 98.25 492 PHE B N 1
ATOM 7697 C CA . PHE B 1 492 ? 1.356 30.125 19.156 1 98.25 492 PHE B CA 1
ATOM 7698 C C . PHE B 1 492 ? -0.079 29.641 18.969 1 98.25 492 PHE B C 1
ATOM 7700 O O . PHE B 1 492 ? -1.025 30.375 19.297 1 98.25 492 PHE B O 1
ATOM 7707 N N . VAL B 1 493 ? -0.245 28.344 18.453 1 98.38 493 VAL B N 1
ATOM 7708 C CA . VAL B 1 493 ? -1.574 27.812 18.172 1 98.38 493 VAL B CA 1
ATOM 7709 C C . VAL B 1 493 ? -2.377 27.703 19.469 1 98.38 493 VAL B C 1
ATOM 7711 O O . VAL B 1 493 ? -3.555 28.062 19.516 1 98.38 493 VAL B O 1
ATOM 7714 N N . LEU B 1 494 ? -1.755 27.266 20.516 1 98.25 494 LEU B N 1
ATOM 7715 C CA . LEU B 1 494 ? -2.451 27.078 21.781 1 98.25 494 LEU B CA 1
ATOM 7716 C C . LEU B 1 494 ? -2.816 28.422 22.406 1 98.25 494 LEU B C 1
ATOM 7718 O O . LEU B 1 494 ? -3.92 28.594 22.938 1 98.25 494 LEU B O 1
ATOM 7722 N N . SER B 1 495 ? -1.866 29.406 22.422 1 98.31 495 SER B N 1
ATOM 7723 C CA . SER B 1 495 ? -2.129 30.703 23.016 1 98.31 495 SER B CA 1
ATOM 7724 C C . SER B 1 495 ? -3.096 31.516 22.156 1 98.31 495 SER B C 1
ATOM 7726 O O . SER B 1 495 ? -4.109 32 22.656 1 98.31 495 SER B O 1
ATOM 7728 N N . PHE B 1 496 ? -2.781 31.703 20.844 1 98.38 496 PHE B N 1
ATOM 7729 C CA . PHE B 1 496 ? -3.637 32.438 19.922 1 98.38 496 PHE B CA 1
ATOM 7730 C C . PHE B 1 496 ? -5.02 31.812 19.844 1 98.38 496 PHE B C 1
ATOM 7732 O O . PHE B 1 496 ? -6.031 32.5 19.828 1 98.38 496 PHE B O 1
ATOM 7739 N N . GLY B 1 497 ? -5.043 30.375 19.75 1 98.06 497 GLY B N 1
ATOM 7740 C CA . GLY B 1 497 ? -6.312 29.672 19.75 1 98.06 497 GLY B CA 1
ATOM 7741 C C . GLY B 1 497 ? -7.145 29.938 20.984 1 98.06 497 GLY B C 1
ATOM 7742 O O . GLY B 1 497 ? -8.352 30.156 20.891 1 98.06 497 GLY B O 1
ATOM 7743 N N . ALA B 1 498 ? -6.461 29.938 22.109 1 98.06 498 ALA B N 1
ATOM 7744 C CA . ALA B 1 498 ? -7.156 30.203 23.359 1 98.06 498 ALA B CA 1
ATOM 7745 C C . ALA B 1 498 ? -7.746 31.609 23.375 1 98.06 498 ALA B C 1
ATOM 7747 O O . ALA B 1 498 ? -8.891 31.797 23.797 1 98.06 498 ALA B O 1
ATOM 7748 N N . ILE B 1 499 ? -6.984 32.594 22.969 1 98.12 499 ILE B N 1
ATOM 7749 C CA . ILE B 1 499 ? -7.434 33.969 22.938 1 98.12 499 ILE B CA 1
ATOM 7750 C C . ILE B 1 499 ? -8.633 34.094 22 1 98.12 499 ILE B C 1
ATOM 7752 O O . ILE B 1 499 ? -9.633 34.75 22.344 1 98.12 499 ILE B O 1
ATOM 7756 N N . LEU B 1 500 ? -8.539 33.469 20.828 1 97.94 500 LEU B N 1
ATOM 7757 C CA . LEU B 1 500 ? -9.609 33.562 19.844 1 97.94 500 LEU B CA 1
ATOM 7758 C C . LEU B 1 500 ? -10.875 32.906 20.344 1 97.94 500 LEU B C 1
ATOM 7760 O O . LEU B 1 500 ? -11.984 33.375 20.062 1 97.94 500 LEU B O 1
ATOM 7764 N N . LEU B 1 501 ? -10.703 31.781 21.062 1 98 501 LEU B N 1
ATOM 7765 C CA . LEU B 1 501 ? -11.844 31.078 21.625 1 98 501 LEU B CA 1
ATOM 7766 C C . LEU B 1 501 ? -12.547 31.938 22.672 1 98 501 LEU B C 1
ATOM 7768 O O . LEU B 1 501 ? -13.773 32 22.719 1 98 501 LEU B O 1
ATOM 7772 N N . VAL B 1 502 ? -11.766 32.594 23.547 1 97.38 502 VAL B N 1
ATOM 7773 C CA . VAL B 1 502 ? -12.328 33.438 24.594 1 97.38 502 VAL B CA 1
ATOM 7774 C C . VAL B 1 502 ? -13.078 34.625 23.953 1 97.38 502 VAL B C 1
ATOM 7776 O O . VAL B 1 502 ? -14.164 35 24.422 1 97.38 502 VAL B O 1
ATOM 7779 N N . ILE B 1 503 ? -12.547 35.219 22.875 1 97.5 503 ILE B N 1
ATOM 7780 C CA . ILE B 1 503 ? -13.211 36.281 22.156 1 97.5 503 ILE B CA 1
ATOM 7781 C C . ILE B 1 503 ? -14.539 35.812 21.594 1 97.5 503 ILE B C 1
ATOM 7783 O O . ILE B 1 503 ? -15.555 36.5 21.688 1 97.5 503 ILE B O 1
ATOM 7787 N N . GLN B 1 504 ? -14.547 34.531 21.047 1 96.69 504 GLN B N 1
ATOM 7788 C CA . GLN B 1 504 ? -15.773 33.969 20.5 1 96.69 504 GLN B CA 1
ATOM 7789 C C . GLN B 1 504 ? -16.828 33.781 21.578 1 96.69 504 GLN B C 1
ATOM 7791 O O . GLN B 1 504 ? -18 34.094 21.375 1 96.69 504 GLN B O 1
ATOM 7796 N N . VAL B 1 505 ? -16.375 33.312 22.719 1 96.25 505 VAL B N 1
ATOM 7797 C CA . VAL B 1 505 ? -17.281 33.094 23.828 1 96.25 505 VAL B CA 1
ATOM 7798 C C . VAL B 1 505 ? -17.875 34.406 24.297 1 96.25 505 VAL B C 1
ATOM 7800 O O . VAL B 1 505 ? -19.078 34.5 24.531 1 96.25 505 VAL B O 1
ATOM 7803 N N . LYS B 1 506 ? -17.078 35.406 24.438 1 95.44 506 LYS B N 1
ATOM 7804 C CA . LYS B 1 506 ? -17.531 36.719 24.906 1 95.44 506 LYS B CA 1
ATOM 7805 C C . LYS B 1 506 ? -18.5 37.344 23.906 1 95.44 506 LYS B C 1
ATOM 7807 O O . LYS B 1 506 ? -19.484 37.969 24.297 1 95.44 506 LYS B O 1
ATOM 7812 N N . LEU B 1 507 ? -18.219 37.188 22.641 1 94.75 507 LEU B N 1
ATOM 7813 C CA . LEU B 1 507 ? -19.062 37.75 21.594 1 94.75 507 LEU B CA 1
ATOM 7814 C C . LEU B 1 507 ? -20.391 37 21.5 1 94.75 507 LEU B C 1
ATOM 7816 O O . LEU B 1 507 ? -21.391 37.562 21.031 1 94.75 507 LEU B O 1
ATOM 7820 N N . SER B 1 508 ? -20.344 35.75 21.844 1 90.38 508 SER B N 1
ATOM 7821 C CA . SER B 1 508 ? -21.562 34.938 21.797 1 90.38 508 SER B CA 1
ATOM 7822 C C . SER B 1 508 ? -22.5 35.281 22.953 1 90.38 508 SER B C 1
ATOM 7824 O O . SER B 1 508 ? -23.688 34.969 22.922 1 90.38 508 SER B O 1
ATOM 7826 N N . GLY B 1 509 ? -22.109 36 24.016 1 81.12 509 GLY B N 1
ATOM 7827 C CA . GLY B 1 509 ? -22.922 36.375 25.156 1 81.12 509 GLY B CA 1
ATOM 7828 C C . GLY B 1 509 ? -22.859 35.406 26.297 1 81.12 509 GLY B C 1
ATOM 7829 O O . GLY B 1 509 ? -23.562 35.531 27.297 1 81.12 509 GLY B O 1
ATOM 7830 N N . ALA B 1 510 ? -22.109 34.406 26.203 1 73 510 ALA B N 1
ATOM 7831 C CA . ALA B 1 510 ? -21.953 33.438 27.297 1 73 510 ALA B CA 1
ATOM 7832 C C . ALA B 1 510 ? -20.922 33.938 28.312 1 73 510 ALA B C 1
ATOM 7834 O O . ALA B 1 510 ? -20.016 34.688 27.953 1 73 510 ALA B O 1
#

Radius of gyration: 30.1 Å; Cα contacts (8 Å, |Δi|>4): 1747; chains: 2; bounding box: 73×86×70 Å

Secondary structure (DSSP, 8-state):
-HHHHHHHHHS-PPPHHHHHHHHHHHHHHHHHHSPPEE--EEEEETTTTEEEEE-TTS-EEEEE-SHHHHHHTT--S-THHHHTTS--S-EEPTT--EE-------THHHHHHHHHHHHHTHHHHHHHHHHHHHHHHHHHTTHHHHHHHHHHHHTTT-HHHHHHHHHHHHHHHHHHH--SGGGGGGHHHHHHHHHHTT--HHHHHIIIIIHHHHHHHT-SS-IIIIIHHHHHHTS-TTTTHHHHHHHHHHHHHHHHHHHHHHHHHHHH-GGG-TTGGGHHHHHHHHHTT--TTS-----HHHHHHHHHHHHHHHHHHHHHHTS---HHHHHHHHHHHHHHHHHHH---HHHHHHHHHHHHHTTHHHHHHHHHHHHHHHHHHHTT-HHHHHHHHHHHHTT--HHHHHHHHHHHHHHHHHH---HHHHHHHHHHHHHHHHHHTT--HHHHHHHHHHHHHHHHTT-TTSHHHHHHHHTT--HHHHHHHHHHHHHHHHHHHHHHHHHHHHHHT-/-HHHHHHHHHS-PPPHHHHHHHHHHHHHHHHHHSPPEE--EEEEETTTTEEEEE-TTS-EEEEE--HHHHHHTT--S-THHHHTTS--S-EEPTT--EE-------THHHHHHHHHHHHHTHHHHHHHHHHHHHHHHHHHTTHHHHHHHHHHHHTTT-HHHHHHHHHHHHHHHHHHH--SGGGGGGHHHHHHHHHHTT--HHHHHIIIIIHHHHHHHT-SS-IIIIIHHHHHHTS-TTTTHHHHHHHHHHHHHHHHHHHHHHHHHHHH-GGG-TTGGGHHHHHHHHHTT--TTS-----HHHHHHHHHHHHHHHHHHHHHHTS---HHHHHHHHHHHHHHHHHHH---HHHHHHHHHHHHHTTHHHHHHHHHHHHHHHHHHHTT-HHHHHHHHHHHHTT--HHHHHHHHHHHHHHHHHH---HHHHHHHHHHHHHHHHHTTT--HHHHHHHHHHHHHHHHTT-TTSHHHHHHHHTT--HHHHHHHHHHHHHHHHHHHHHHHHHHHHHHT-

InterPro domains:
  IPR018385 C4-dicarboxylate anaerobic carrier-like [PF03606] (13-505)
  IPR051679 Divalent Anion Sodium Symporter-Related Transporters [PTHR43652] (301-501)

Organism: NCBI:txid675817

Foldseek 3Di:
DCVVLVVVVPDQFDALVVVLLVLLVVLLVVLVVFFFKDAWWWAQDQVVRWIWIAAGVGDIDTDHLDPVVCVVLVFLFDSCCRNVCLDHDIFGGAPRMDTDPFDRDDPVLSVVLLVVLLVVLVLLLLLLLLLLLLLLLLVLLCLLLQVLLVVLVVCVPVLLVVLLVLLVVLLVCLQQANCASVLLSCCLRCVLSCVVVPHFPVSVCLSRVVSNLLSNLLHQHHSQFQQLLQNSLNHHSNVPSVLSVVSSVVLNVVSSVLSVVVRVVCVVPVVSALCSVCRVVLCCVRCVPRDSPDDDDNDPLSVVSVVLSVVLSVVLSCCVRPVVDDSNNSSVSSNVSSVVNVVSSPDDPVSSVVSSNVSSVLLNLLSSSLSSLSSSLVSNVVSNRLLVLLVVLLVVLQPDEALVSLLSLLQSLLVNLLNVVGNNVCSSHRSSHNLVSCVVRQHHSSLSSSSNSLNNSLNLLQHSSHSVSSSCVSSVHGSSSSCVSCVVSSVCSSVVSSVSSNVSRVVSVD/DCVVLVVVVPDQFDALVVVLLVLLVVLLVVLVVFFFKDAWWWAQDQVVRWIWIAAGVGDIDTDHLDPVVCVVLVFLFHSCCRNVCLDHDIFGGAPRMDTDPFDRDDPVLSVVLLVVLLVVLVLLLLLLLLLLLLLLLLVLLCLLLQVLLVVLVVCVPPLLVVLLVLLVVLLQCLQQANCASVLLSCCLRCVLSCVVVPHFPVSVCLSRVVSNLLSNLLHQHHSQFQQLLQNSLNHHSNVCSVLSVVSSVVLNVVSSVLSVVVRVVCVVPVVSALCSVCRVVLCCVRCVPRDSPDDDDNDPLSVVSVVLSVVLSVVLSCCVRPVVDDSNNSSVSSNVSSVVNVVSSPDDPVSSVVSSNVSSVLLNLLSSSLSSLSSSLVSCVVSNRLLVLLVVLLVVLQPDEALVSLLSLLQSLLVNLLNVVGNNVCSSHRSSHNLVSCVVRQHHSSLSSSSNSLNNSLNLLQHSSHSVSSSCVSSVHGSSSSCVSCVVSSVCSSVVSSVSSNVSRVVSVD

pLDDT: mean 89.62, std 9.6, range [31.16, 98.56]